Protein 3M1U (pdb70)

Solvent-accessible surface area: 32925 Å² total

B-factor: mean 20.8, std 9.84, range [3.69, 94.9]

Sequence (815 aa):
SRPATPPVTPPSREGHVADLDRFPQDLRVYAKAGADRQLLPFTEEQAAQDARWNRRRFFAPWRTTRISVPVKDVAAPFGTDGRPRGYAENLLPWDVTRWGALASGAALDLYPSQAWKGIVVSSSNSALREEVPTLRPFTAPTRAGQGYPFDFQRRTAVWGTPVFVGHATADRAWLYVETAFAAGWPAADVARVDDAFTRYESGSLAAILRRDDTSLNGADGTHLATAHIGTVVLPLSGRTVLVPVRAPEGHAVVVPVLLTSGEAAQKPVPLTPGNAELGNRRGQPYGWGGLYEDRDCSSTLRDLFTPFGLWLPRNSSASQAKAGRYVDIAKLDADDKEARIVAEGVPFTLLWLRRGHITLYLGLHEEGQQAAFHNWGIRTHRGGVVEGRYVLLGRAVVTSTRPGLDVPGNDNADGLLGRQGSILPGPSREGHVADLDRRFPQDLRVYAKAGADRQLLPFTTEEQAAQDARRWNRRFFAPWRTRISVPVKDVAAPFGTDGRPRGYAENLLPWDVTRWGALASSGAALDDLYPSQAWKGIVVSSNSALREEVPTLRPFTAPTRRAGQGYPFDFQRTAVWGTPVFVGHATADRAWLYVETAFAAGWPAADVARRRVDDAFTRRYESGSLAAILRDDTSLNGADGTHLATAHIGTVVLPLSGASQVGRTVLVPVRAPEGHAVVVPVLLTSGEAAQKPVPLTPGNAELGNRGQPYGWGGLYEDRDCSSTLRDLFTPFGLWLPRNNSASQAKAAGGRYVDIAKLDADDKEARRIVAEGVPFTLLWLRRGHITLYLGLHEGQAAFHNWGIRTHRGGVEGRYVLLGRAVVTSTRPGLDVPGNDNADGLLGRQGSSILPG

Foldseek 3Di:
DDDDDAFDDAPPDALDFVQQVQDDQFLVVLLCQPFPDFPDPPVVLVVLQVVLLCLQCVQVVWADPDDLVQLPPLCDDVNAFAAAWPVRHTDDRVVSVVQVVQQPSVCWQVDWFKWFFQEKAFFFSTADPIWFRHCVAAPTRPPAISTQAIDGSGIWTWRHAGNVRQKTWIDGSFDTHMGLQRIATEDPVVCVFSPAFKKFFQAFQQWFAAPVRHTRYGGHQLDIFHWPCGWGWRWHADPVRHTDTGIGNDRPNTIDTAADRDRSNSSSRLSSLFFAHHNCVVVTHAFQRSVQSSCNNSSRHAHRDQVRNCVQAAKDKPQPPALVVLFVVCQVPPDAQDWDDFVPHIAHFHHDDPRFTKWGAFFWWFDDPHGIYGSGSRGIGMGGCAICSNRHRRPDNRHNSNGIIHHDHD/DPDALDFVQCVQDPQFLVVLLCQPQPDFPDDPVVLVVLLVVLLCLQCVQVVWADDDDLCQLCPVCDDVSAFAAAWPVNHTDDRVVSVVQNQQQPSVCWQVDWFKWFFQEKDFFFSTADPIWFRHCVAAPTRPPDISTQAIDGSGIWTWGHAGPVRQKTWIDTSFDTHMGLQRIATEDPVVVVFPPAFKKFFQAFQAWFAAPVRHTRYGGHQLDMFHWDDDDPFKTWGWRWHADPVRHTDTGIGIDTPNTIDTAADRDRSNSSSRLSSLFFAHHNCPVVTHAFQRSVQSVCVNSSRHAHRDQVRNQVAADKDKDQPDDLVVLFVCCQVPPNAVDWDDFVPHIAGWHHDDPRFTKWGAFFFWFADPRGTYGRTSRGIGMGGCASCCPPHRRPDPSHNSNGIMHHDDD

Organism: Nitratidesulfovibrio vulgaris (strain ATCC 29579 / DSM 644 / CCUG 34227 / NCIMB 8303 / VKM B-1760 / Hildenborough) (NCBI:txid882)

Secondary structure (DSSP, 8-state):
--PPPPP-SPPSSTT--THHHHS-S-HHHH----TT--SS-HHHHHHHHHHHHHHHTGGG-----S-HHHHHGGG-GGG---SB-TTSSBPPHHHHHHHHHHT-GGG-S---EEEEE-S-EEEESSS-S-----TTSTTTSTT---EEEEE---EEEEEEE-TTSS-EEEE-SS-EE--GGGEEE--S---TTTSS-EEEE-STTEEEE-TTS-EEEEE-TT-EEEB--EEEEEEEE-TTSBEEEEEEEE-TTTEEESPPP--S---HHHH--PBB-GGGGGG-B-HHHHHHHHHGGGT----SSHHHHHTTSB----TTS-HHHHHHHHHHH-----EEEETTEEEE---EETTEE--B--EEEEEETTEEEEEE--B-B---SSTTTTSTT---SSHHHH----BS--/--STT--THHHHS-S-HHHH----TT--SS-HHHHHHHHHHHHHHHHGGG-----S-HHHHHGGG-GGG---SB-TTSSBPPHHHHHHHHHHT-GGG-S---EEEEE-S-EEEESSS-S-----TTSTTSSTT---EEEEE---EEEEEEE-TTSS-EEEE-SS-EE--GGGEEE--S---TTTSS-EEEE-STTEEEE-TTS-EEEEE-TT-EEEEEEE-SSEEEEEEEEE-TTSBEEEEEEEEETTTEEESSPP--S---HHHH--PBB-GGGGGG-B-HHHHHHHHHGGGT----SSHHHHTTSSB----TTS-HHHHHHHHHHH-----EEEETTEEEE---EETTEE--B--EEEEEETTEEEEEE--B-B---S-TTTTSTTBS-TTHHHH----BS--

Radius of gyration: 28.18 Å; Cα contacts (8 Å, |Δi|>4): 1963; chains: 2; bounding box: 66×57×84 Å

Structure (mmCIF, N/CA/C/O backbone):
data_3M1U
#
_entry.id   3M1U
#
_cell.length_a   59.337
_cell.length_b   54.465
_cell.length_c   122.982
_cell.angle_alpha   90.000
_cell.angle_beta   94.060
_cell.angle_gamma   90.000
#
_symmetry.space_group_name_H-M   'P 1 21 1'
#
loop_
_entity.id
_entity.type
_entity.pdbx_description
1 polymer 'Putative gamma-D-glutamyl-L-diamino acid endopeptidase'
2 non-polymer GLYCEROL
3 non-polymer 'ACETATE ION'
4 non-polymer '2-(N-MORPHOLINO)-ETHANESULFONIC ACID'
5 non-polymer 'CHLORIDE ION'
6 water water
#
loop_
_atom_site.group_PDB
_atom_site.id
_atom_site.type_symbol
_atom_site.label_atom_id
_atom_site.label_alt_id
_atom_site.label_comp_id
_atom_site.label_asym_id
_atom_site.label_entity_id
_atom_site.label_seq_id
_atom_site.pdbx_PDB_ins_code
_atom_site.Cartn_x
_atom_site.Cartn_y
_atom_site.Cartn_z
_atom_site.occupancy
_atom_site.B_iso_or_equiv
_atom_site.auth_seq_id
_atom_site.auth_comp_id
_atom_site.auth_asym_id
_atom_site.auth_atom_id
_atom_site.pdbx_PDB_model_num
ATOM 1 N N . SER A 1 2 ? 12.955 15.948 74.773 1.00 64.33 32 SER A N 1
ATOM 2 C CA . SER A 1 2 ? 13.997 16.930 74.351 1.00 65.42 32 SER A CA 1
ATOM 3 C C . SER A 1 2 ? 14.090 16.961 72.816 1.00 65.56 32 SER A C 1
ATOM 4 O O . SER A 1 2 ? 15.072 16.492 72.236 1.00 66.37 32 SER A O 1
ATOM 6 N N . ARG A 1 3 ? 13.063 17.546 72.190 1.00 65.13 33 ARG A N 1
ATOM 7 C CA . ARG A 1 3 ? 12.780 17.453 70.734 1.00 65.06 33 ARG A CA 1
ATOM 8 C C . ARG A 1 3 ? 13.978 17.578 69.752 1.00 63.76 33 ARG A C 1
ATOM 9 O O . ARG A 1 3 ? 14.652 18.614 69.723 1.00 62.99 33 ARG A O 1
ATOM 17 N N . PRO A 1 4 ? 14.224 16.530 68.924 1.00 62.52 34 PRO A N 1
ATOM 18 C CA . PRO A 1 4 ? 15.248 16.654 67.868 1.00 61.09 34 PRO A CA 1
ATOM 19 C C . PRO A 1 4 ? 14.798 17.552 66.692 1.00 59.12 34 PRO A C 1
ATOM 20 O O . PRO A 1 4 ? 13.587 17.772 66.490 1.00 58.16 34 PRO A O 1
ATOM 24 N N . ALA A 1 5 ? 15.779 18.058 65.940 1.00 57.32 35 ALA A N 1
ATOM 25 C CA . ALA A 1 5 ? 15.553 18.999 64.827 1.00 55.19 35 ALA A CA 1
ATOM 26 C C . ALA A 1 5 ? 14.701 18.394 63.694 1.00 52.60 35 ALA A C 1
ATOM 27 O O . ALA A 1 5 ? 15.006 17.295 63.215 1.00 50.10 35 ALA A O 1
ATOM 29 N N . THR A 1 6 ? 13.655 19.116 63.268 1.00 49.70 36 THR A N 1
ATOM 30 C CA . THR A 1 6 ? 12.870 18.735 62.078 1.00 48.89 36 THR A CA 1
ATOM 31 C C . THR A 1 6 ? 13.815 18.496 60.894 1.00 45.59 36 THR A C 1
ATOM 32 O O . THR A 1 6 ? 14.644 19.353 60.579 1.00 45.15 36 THR A O 1
ATOM 36 N N . PRO A 1 7 ? 13.713 17.319 60.246 1.00 42.25 37 PRO A N 1
ATOM 37 C CA . PRO A 1 7 ? 14.681 17.068 59.155 1.00 39.08 37 PRO A CA 1
ATOM 38 C C . PRO A 1 7 ? 14.417 18.022 57.970 1.00 38.31 37 PRO A C 1
ATOM 39 O O . PRO A 1 7 ? 13.249 18.308 57.665 1.00 37.82 37 PRO A O 1
ATOM 43 N N . PRO A 1 8 ? 15.481 18.549 57.332 1.00 37.74 38 PRO A N 1
ATOM 44 C CA . PRO A 1 8 ? 15.260 19.465 56.196 1.00 35.69 38 PRO A CA 1
ATOM 45 C C . PRO A 1 8 ? 14.713 18.721 54.976 1.00 33.25 38 PRO A C 1
ATOM 46 O O . PRO A 1 8 ? 15.195 17.631 54.666 1.00 30.80 38 PRO A O 1
ATOM 50 N N . VAL A 1 9 ? 13.706 19.290 54.312 1.00 31.02 39 VAL A N 1
ATOM 51 C CA . VAL A 1 9 ? 13.101 18.640 53.134 1.00 32.51 39 VAL A CA 1
ATOM 52 C C . VAL A 1 9 ? 13.210 19.507 51.858 1.00 35.77 39 VAL A C 1
ATOM 53 O O . VAL A 1 9 ? 13.139 18.968 50.735 1.00 35.29 39 VAL A O 1
ATOM 57 N N . THR A 1 10 ? 13.363 20.833 52.023 1.00 36.71 40 THR A N 1
ATOM 58 C CA . THR A 1 10 ? 13.581 21.734 50.872 1.00 38.71 40 THR A CA 1
ATOM 59 C C . THR A 1 10 ? 15.071 21.868 50.545 1.00 37.35 40 THR A C 1
ATOM 60 O O . THR A 1 10 ? 15.867 22.237 51.430 1.00 35.10 40 THR A O 1
ATOM 64 N N . PRO A 1 11 ? 15.454 21.602 49.271 1.00 36.77 41 PRO A N 1
ATOM 65 C CA . PRO A 1 11 ? 16.871 21.787 48.917 1.00 35.58 41 PRO A CA 1
ATOM 66 C C . PRO A 1 11 ? 17.275 23.259 49.015 1.00 34.60 41 PRO A C 1
ATOM 67 O O . PRO A 1 11 ? 16.416 24.142 48.891 1.00 33.68 41 PRO A O 1
ATOM 71 N N . PRO A 1 12 ? 18.563 23.534 49.292 1.00 32.91 42 PRO A N 1
ATOM 72 C CA . PRO A 1 12 ? 18.975 24.928 49.193 1.00 30.15 42 PRO A CA 1
ATOM 73 C C . PRO A 1 12 ? 18.612 25.480 47.802 1.00 31.06 42 PRO A C 1
ATOM 74 O O . PRO A 1 12 ? 18.484 24.717 46.806 1.00 28.69 42 PRO A O 1
ATOM 78 N N . SER A 1 13 ? 18.474 26.799 47.742 1.00 30.55 43 SER A N 1
ATOM 79 C CA . SER A 1 13 ? 17.945 27.492 46.563 1.00 32.96 43 SER A CA 1
ATOM 80 C C . SER A 1 13 ? 18.753 27.223 45.309 1.00 32.54 43 SER A C 1
ATOM 81 O O . SER A 1 13 ? 18.243 27.342 44.210 1.00 32.38 43 SER A O 1
ATOM 84 N N . ARG A 1 14 ? 20.034 26.909 45.445 1.00 31.48 44 ARG A N 1
ATOM 85 C CA . ARG A 1 14 ? 20.792 26.602 44.249 1.00 31.99 44 ARG A CA 1
ATOM 86 C C . ARG A 1 14 ? 21.808 25.503 44.456 1.00 27.84 44 ARG A C 1
ATOM 87 O O . ARG A 1 14 ? 22.320 25.333 45.563 1.00 20.34 44 ARG A O 1
ATOM 95 N N . GLU A 1 15 ? 22.106 24.802 43.363 1.00 23.64 45 GLU A N 1
ATOM 96 C CA . GLU A 1 15 ? 23.041 23.700 43.362 1.00 23.00 45 GLU A CA 1
ATOM 97 C C . GLU A 1 15 ? 24.368 24.149 43.942 1.00 20.12 45 GLU A C 1
ATOM 98 O O . GLU A 1 15 ? 24.879 25.216 43.607 1.00 17.40 45 GLU A O 1
ATOM 104 N N . GLY A 1 16 ? 24.960 23.305 44.778 1.00 18.12 46 GLY A N 1
ATOM 105 C CA . GLY A 1 16 ? 26.249 23.602 45.330 1.00 15.67 46 GLY A CA 1
ATOM 106 C C . GLY A 1 16 ? 26.258 24.565 46.508 1.00 16.36 46 GLY A C 1
ATOM 107 O O . GLY A 1 16 ? 27.319 24.827 47.098 1.00 18.25 46 GLY A O 1
ATOM 108 N N . HIS A 1 17 ? 25.082 25.047 46.904 1.00 15.83 47 HIS A N 1
ATOM 109 C CA . HIS A 1 17 ? 24.963 25.984 48.008 1.00 15.35 47 HIS A CA 1
ATOM 110 C C . HIS A 1 17 ? 24.461 25.329 49.288 1.00 14.47 47 HIS A C 1
ATOM 111 O O . HIS A 1 17 ? 23.615 24.437 49.233 1.00 16.24 47 HIS A O 1
ATOM 118 N N . VAL A 1 18 ? 24.971 25.787 50.434 1.00 14.07 48 VAL A N 1
ATOM 119 C CA . VAL A 1 18 ? 24.447 25.430 51.754 1.00 14.39 48 VAL A CA 1
ATOM 120 C C . VAL A 1 18 ? 24.408 26.700 52.596 1.00 13.83 48 VAL A C 1
ATOM 121 O O . VAL A 1 18 ? 25.115 27.655 52.298 1.00 15.29 48 VAL A O 1
ATOM 125 N N . ALA A 1 19 ? 23.573 26.700 53.635 1.00 13.62 49 ALA A N 1
ATOM 126 C CA . ALA A 1 19 ? 23.361 27.883 54.472 1.00 14.45 49 ALA A CA 1
ATOM 127 C C . ALA A 1 19 ? 24.646 28.420 55.100 1.00 14.70 49 ALA A C 1
ATOM 128 O O . ALA A 1 19 ? 24.805 29.632 55.237 1.00 13.80 49 ALA A O 1
ATOM 130 N N . ASP A 1 20 ? 25.575 27.526 55.468 1.00 16.22 50 ASP A N 1
ATOM 131 C CA . ASP A 1 20 ? 26.853 27.964 56.047 1.00 14.93 50 ASP A CA 1
ATOM 132 C C . ASP A 1 20 ? 27.593 28.956 55.128 1.00 15.92 50 ASP A C 1
ATOM 133 O O . ASP A 1 20 ? 28.348 29.790 55.606 1.00 14.64 50 ASP A O 1
ATOM 138 N N . LEU A 1 21 ? 27.390 28.856 53.812 1.00 15.03 51 LEU A N 1
ATOM 139 C CA . LEU A 1 21 ? 28.104 29.716 52.877 1.00 14.51 51 LEU A CA 1
ATOM 140 C C . LEU A 1 21 ? 27.602 31.167 52.934 1.00 17.28 51 LEU A C 1
ATOM 141 O O . LEU A 1 21 ? 28.294 32.062 52.482 1.00 20.18 51 LEU A O 1
ATOM 146 N N . ASP A 1 22 ? 26.405 31.360 53.496 1.00 17.96 52 ASP A N 1
ATOM 147 C CA . ASP A 1 22 ? 25.872 32.684 53.790 1.00 20.02 52 ASP A CA 1
ATOM 148 C C . ASP A 1 22 ? 26.217 33.094 55.206 1.00 19.93 52 ASP A C 1
ATOM 149 O O . ASP A 1 22 ? 26.410 34.275 55.430 1.00 19.72 52 ASP A O 1
ATOM 154 N N . ARG A 1 23 ? 26.241 32.151 56.155 1.00 19.07 53 ARG A N 1
ATOM 155 C CA . ARG A 1 23 ? 26.538 32.498 57.568 1.00 18.55 53 ARG A CA 1
ATOM 156 C C . ARG A 1 23 ? 27.999 32.897 57.758 1.00 16.91 53 ARG A C 1
ATOM 157 O O . ARG A 1 23 ? 28.316 33.746 58.583 1.00 19.94 53 ARG A O 1
ATOM 165 N N . PHE A 1 24 ? 28.897 32.245 57.015 1.00 14.57 54 PHE A N 1
ATOM 166 C CA . PHE A 1 24 ? 30.324 32.486 57.096 1.00 14.26 54 PHE A CA 1
ATOM 167 C C . PHE A 1 24 ? 30.830 33.194 55.847 1.00 14.84 54 PHE A C 1
ATOM 168 O O . PHE A 1 24 ? 30.686 32.672 54.736 1.00 15.91 54 PHE A O 1
ATOM 176 N N . PRO A 1 25 ? 31.461 34.361 56.019 1.00 13.72 55 PRO A N 1
ATOM 177 C CA . PRO A 1 25 ? 32.062 35.011 54.860 1.00 14.41 55 PRO A CA 1
ATOM 178 C C . PRO A 1 25 ? 33.096 34.120 54.163 1.00 14.68 55 PRO A C 1
ATOM 179 O O . PRO A 1 25 ? 33.938 33.497 54.824 1.00 16.04 55 PRO A O 1
ATOM 183 N N . GLN A 1 26 ? 33.003 34.060 52.840 1.00 14.40 56 GLN A N 1
ATOM 184 C CA . GLN A 1 26 ? 33.934 33.281 52.034 1.00 13.72 56 GLN A CA 1
ATOM 185 C C . GLN A 1 26 ? 35.157 34.173 51.731 1.00 15.13 56 GLN A C 1
ATOM 186 O O . GLN A 1 26 ? 35.482 34.490 50.582 1.00 17.84 56 GLN A O 1
ATOM 192 N N . ASP A 1 27 ? 35.818 34.595 52.799 1.00 15.41 57 ASP A N 1
ATOM 193 C CA . ASP A 1 27 ? 36.829 35.646 52.744 1.00 15.45 57 ASP A CA 1
ATOM 194 C C . ASP A 1 27 ? 37.644 35.507 54.022 1.00 14.00 57 ASP A C 1
ATOM 195 O O . ASP A 1 27 ? 37.186 35.858 55.121 1.00 12.77 57 ASP A O 1
ATOM 200 N N . LEU A 1 28 ? 38.840 34.973 53.872 1.00 13.48 58 LEU A N 1
ATOM 201 C CA . LEU A 1 28 ? 39.674 34.688 55.026 1.00 14.04 58 LEU A CA 1
ATOM 202 C C . LEU A 1 28 ? 40.133 35.932 55.810 1.00 14.12 58 LEU A C 1
ATOM 203 O O . LEU A 1 28 ? 40.566 35.802 56.961 1.00 14.09 58 LEU A O 1
ATOM 208 N N . ARG A 1 29 ? 40.064 37.115 55.194 1.00 15.24 59 ARG A N 1
ATOM 209 C CA . ARG A 1 29 ? 40.477 38.343 55.889 1.00 14.25 59 ARG A CA 1
ATOM 210 C C . ARG A 1 29 ? 39.609 38.625 57.112 1.00 12.67 59 ARG A C 1
ATOM 211 O O . ARG A 1 29 ? 40.070 39.220 58.073 1.00 14.57 59 ARG A O 1
ATOM 219 N N . VAL A 1 30 ? 38.351 38.229 57.048 1.00 14.84 60 VAL A N 1
ATOM 220 C CA . VAL A 1 30 ? 37.449 38.422 58.155 1.00 12.43 60 VAL A CA 1
ATOM 221 C C . VAL A 1 30 ? 37.992 37.726 59.422 1.00 13.94 60 VAL A C 1
ATOM 222 O O . VAL A 1 30 ? 38.056 38.331 60.498 1.00 15.88 60 VAL A O 1
ATOM 226 N N . TYR A 1 31 ? 38.420 36.475 59.266 1.00 14.04 61 TYR A N 1
ATOM 227 C CA . TYR A 1 31 ? 38.927 35.690 60.393 1.00 14.20 61 TYR A CA 1
ATOM 228 C C . TYR A 1 31 ? 40.320 36.121 60.751 1.00 13.33 61 TYR A C 1
ATOM 229 O O . TYR A 1 31 ? 40.680 36.161 61.943 1.00 14.05 61 TYR A O 1
ATOM 238 N N . ALA A 1 32 ? 41.093 36.528 59.742 1.00 14.23 62 ALA A N 1
ATOM 239 C CA . ALA A 1 32 ? 42.435 37.037 60.025 1.00 13.01 62 ALA A CA 1
ATOM 240 C C . ALA A 1 32 ? 42.409 38.297 60.888 1.00 12.34 62 ALA A C 1
ATOM 241 O O . ALA A 1 32 ? 43.234 38.449 61.783 1.00 13.06 62 ALA A O 1
ATOM 251 N N . LYS A 1 34 ? 40.147 39.229 63.042 1.00 16.43 64 LYS A N 1
ATOM 252 C CA . LYS A 1 34 ? 39.909 38.878 64.413 1.00 16.44 64 LYS A CA 1
ATOM 253 C C . LYS A 1 34 ? 41.155 38.259 65.093 1.00 16.36 64 LYS A C 1
ATOM 254 O O . LYS A 1 34 ? 41.468 38.554 66.247 1.00 18.91 64 LYS A O 1
ATOM 260 N N . ALA A 1 35 ? 41.930 37.463 64.357 1.00 13.54 65 ALA A N 1
ATOM 261 C CA . ALA A 1 35 ? 43.066 36.777 64.955 1.00 16.26 65 ALA A CA 1
ATOM 262 C C . ALA A 1 35 ? 44.232 37.724 65.207 1.00 15.55 65 ALA A C 1
ATOM 263 O O . ALA A 1 35 ? 45.125 37.392 66.000 1.00 16.75 65 ALA A O 1
ATOM 265 N N . GLY A 1 36 ? 44.229 38.884 64.548 1.00 16.96 66 GLY A N 1
ATOM 266 C CA . GLY A 1 36 ? 45.414 39.775 64.515 1.00 17.13 66 GLY A CA 1
ATOM 267 C C . GLY A 1 36 ? 46.147 39.589 63.199 1.00 16.57 66 GLY A C 1
ATOM 268 O O . GLY A 1 36 ? 47.014 38.726 63.101 1.00 13.10 66 GLY A O 1
ATOM 269 N N . ALA A 1 37 ? 45.761 40.367 62.185 1.00 11.83 67 ALA A N 1
ATOM 270 C CA . ALA A 1 37 ? 46.152 40.081 60.829 1.00 15.80 67 ALA A CA 1
ATOM 271 C C . ALA A 1 37 ? 47.651 40.096 60.641 1.00 19.01 67 ALA A C 1
ATOM 272 O O . ALA A 1 37 ? 48.200 39.318 59.856 1.00 15.91 67 ALA A O 1
ATOM 274 N N . ASP A 1 38 ? 48.335 40.988 61.352 1.00 18.38 68 ASP A N 1
ATOM 275 C CA . ASP A 1 38 ? 49.768 41.110 61.164 1.00 19.15 68 ASP A CA 1
ATOM 276 C C . ASP A 1 38 ? 50.552 40.516 62.312 1.00 19.96 68 ASP A C 1
ATOM 277 O O . ASP A 1 38 ? 51.757 40.709 62.408 1.00 21.57 68 ASP A O 1
ATOM 282 N N . ARG A 1 39 ? 49.898 39.732 63.159 1.00 16.98 69 ARG A N 1
ATOM 283 C CA . ARG A 1 39 ? 50.576 39.093 64.283 1.00 17.02 69 ARG A CA 1
ATOM 284 C C . ARG A 1 39 ? 51.346 37.843 63.822 1.00 20.37 69 ARG A C 1
ATOM 285 O O . ARG A 1 39 ? 50.783 36.992 63.168 1.00 18.23 69 ARG A O 1
ATOM 293 N N . GLN A 1 40 ? 52.641 37.755 64.136 1.00 17.41 70 GLN A N 1
ATOM 294 C CA . GLN A 1 40 ? 53.464 36.626 63.738 1.00 19.45 70 GLN A CA 1
ATOM 295 C C . GLN A 1 40 ? 53.103 35.387 64.557 1.00 19.79 70 GLN A C 1
ATOM 296 O O . GLN A 1 40 ? 53.142 35.415 65.759 1.00 17.19 70 GLN A O 1
ATOM 302 N N . LEU A 1 41 ? 52.704 34.317 63.880 1.00 14.38 71 LEU A N 1
ATOM 303 C CA . LEU A 1 41 ? 52.184 33.120 64.541 1.00 16.87 71 LEU A CA 1
ATOM 304 C C . LEU A 1 41 ? 53.237 32.196 65.165 1.00 18.00 71 LEU A C 1
ATOM 305 O O . LEU A 1 41 ? 52.897 31.373 65.990 1.00 18.48 71 LEU A O 1
ATOM 310 N N . LEU A 1 42 ? 54.491 32.309 64.753 1.00 18.52 72 LEU A N 1
ATOM 311 C CA . LEU A 1 42 ? 55.599 31.540 65.329 1.00 17.75 72 LEU A CA 1
ATOM 312 C C . LEU A 1 42 ? 56.752 32.504 65.610 1.00 18.01 72 LEU A C 1
ATOM 313 O O . LEU A 1 42 ? 56.938 33.461 64.873 1.00 16.38 72 LEU A O 1
ATOM 318 N N . PRO A 1 43 ? 57.539 32.234 66.651 1.00 18.43 73 PRO A N 1
ATOM 319 C CA . PRO A 1 43 ? 58.818 32.935 66.722 1.00 21.64 73 PRO A CA 1
ATOM 320 C C . PRO A 1 43 ? 59.621 32.720 65.437 1.00 23.10 73 PRO A C 1
ATOM 321 O O . PRO A 1 43 ? 59.563 31.642 64.808 1.00 21.29 73 PRO A O 1
ATOM 325 N N . PHE A 1 44 ? 60.390 33.740 65.074 1.00 23.32 74 PHE A N 1
ATOM 326 C CA . PHE A 1 44 ? 61.200 33.706 63.887 1.00 23.19 74 PHE A CA 1
ATOM 327 C C . PHE A 1 44 ? 62.102 32.496 63.724 1.00 22.74 74 PHE A C 1
ATOM 328 O O . PHE A 1 44 ? 62.154 31.920 62.633 1.00 20.11 74 PHE A O 1
ATOM 336 N N . THR A 1 45 ? 62.881 32.179 64.759 1.00 19.43 75 THR A N 1
ATOM 337 C CA . THR A 1 45 ? 63.805 31.074 64.702 1.00 21.54 75 THR A CA 1
ATOM 338 C C . THR A 1 45 ? 63.088 29.761 64.495 1.00 20.49 75 THR A C 1
ATOM 339 O O . THR A 1 45 ? 63.649 28.871 63.861 1.00 21.35 75 THR A O 1
ATOM 343 N N . GLU A 1 46 ? 61.880 29.610 65.046 1.00 16.86 76 GLU A N 1
ATOM 344 C CA A GLU A 1 46 ? 61.131 28.391 64.853 0.50 17.51 76 GLU A CA 1
ATOM 345 C CA B GLU A 1 46 ? 61.116 28.388 64.836 0.50 17.88 76 GLU A CA 1
ATOM 346 C C . GLU A 1 46 ? 60.656 28.336 63.391 1.00 16.87 76 GLU A C 1
ATOM 347 O O . GLU A 1 46 ? 60.756 27.289 62.743 1.00 18.36 76 GLU A O 1
ATOM 358 N N . GLN A 1 47 ? 60.185 29.456 62.867 1.00 14.48 77 GLN A N 1
ATOM 359 C CA . GLN A 1 47 ? 59.780 29.448 61.451 1.00 15.94 77 GLN A CA 1
ATOM 360 C C . GLN A 1 47 ? 60.979 29.165 60.567 1.00 17.16 77 GLN A C 1
ATOM 361 O O . GLN A 1 47 ? 60.858 28.426 59.590 1.00 13.78 77 GLN A O 1
ATOM 367 N N . ALA A 1 48 ? 62.142 29.712 60.911 1.00 14.61 78 ALA A N 1
ATOM 368 C CA . ALA A 1 48 ? 63.360 29.429 60.112 1.00 16.24 78 ALA A CA 1
ATOM 369 C C . ALA A 1 48 ? 63.712 27.955 60.109 1.00 17.11 78 ALA A C 1
ATOM 370 O O . ALA A 1 48 ? 64.112 27.402 59.079 1.00 16.95 78 ALA A O 1
ATOM 372 N N . ALA A 1 49 ? 63.597 27.320 61.265 1.00 15.09 79 ALA A N 1
ATOM 373 C CA . ALA A 1 49 ? 63.894 25.902 61.396 1.00 18.21 79 ALA A CA 1
ATOM 374 C C . ALA A 1 49 ? 62.914 25.099 60.543 1.00 17.09 79 ALA A C 1
ATOM 375 O O . ALA A 1 49 ? 63.302 24.121 59.878 1.00 15.52 79 ALA A O 1
ATOM 377 N N . GLN A 1 50 ? 61.649 25.517 60.567 1.00 17.23 80 GLN A N 1
ATOM 378 C CA . GLN A 1 50 ? 60.595 24.865 59.757 1.00 16.37 80 GLN A CA 1
ATOM 379 C C . GLN A 1 50 ? 60.950 24.991 58.281 1.00 13.84 80 GLN A C 1
ATOM 380 O O . GLN A 1 50 ? 60.873 24.015 57.517 1.00 14.21 80 GLN A O 1
ATOM 386 N N . ASP A 1 51 ? 61.345 26.189 57.869 1.00 12.10 81 ASP A N 1
ATOM 387 C CA . ASP A 1 51 ? 61.662 26.413 56.471 1.00 12.68 81 ASP A CA 1
ATOM 388 C C . ASP A 1 51 ? 62.886 25.605 56.020 1.00 14.96 81 ASP A C 1
ATOM 389 O O . ASP A 1 51 ? 62.959 25.104 54.882 1.00 14.20 81 ASP A O 1
ATOM 394 N N . ALA A 1 52 ? 63.879 25.491 56.901 1.00 15.42 82 ALA A N 1
ATOM 395 C CA . ALA A 1 52 ? 65.079 24.702 56.568 1.00 11.71 82 ALA A CA 1
ATOM 396 C C . ALA A 1 52 ? 64.695 23.242 56.405 1.00 13.45 82 ALA A C 1
ATOM 397 O O . ALA A 1 52 ? 65.200 22.561 55.520 1.00 13.94 82 ALA A O 1
ATOM 399 N N . ARG A 1 53 ? 63.751 22.777 57.223 1.00 13.43 83 ARG A N 1
ATOM 400 C CA . ARG A 1 53 ? 63.249 21.415 57.107 1.00 14.64 83 ARG A CA 1
ATOM 401 C C . ARG A 1 53 ? 62.465 21.233 55.823 1.00 13.63 83 ARG A C 1
ATOM 402 O O . ARG A 1 53 ? 62.595 20.199 55.164 1.00 12.02 83 ARG A O 1
ATOM 410 N N . TRP A 1 54 ? 61.668 22.240 55.453 1.00 13.29 84 TRP A N 1
ATOM 411 C CA . TRP A 1 54 ? 60.911 22.197 54.185 1.00 12.67 84 TRP A CA 1
ATOM 412 C C . TRP A 1 54 ? 61.875 21.915 53.034 1.00 13.30 84 TRP A C 1
ATOM 413 O O . TRP A 1 54 ? 61.674 21.011 52.216 1.00 13.32 84 TRP A O 1
ATOM 424 N N . ASN A 1 55 ? 62.953 22.686 52.992 1.00 13.97 85 ASN A N 1
ATOM 425 C CA . ASN A 1 55 ? 63.966 22.538 51.945 1.00 13.82 85 ASN A CA 1
ATOM 426 C C . ASN A 1 55 ? 64.716 21.197 51.971 1.00 14.30 85 ASN A C 1
ATOM 427 O O . ASN A 1 55 ? 64.947 20.601 50.940 1.00 18.09 85 ASN A O 1
ATOM 432 N N . ARG A 1 56 ? 65.095 20.755 53.159 1.00 14.78 86 ARG A N 1
ATOM 433 C CA A ARG A 1 56 ? 65.682 19.435 53.383 0.50 16.40 86 ARG A CA 1
ATOM 434 C CA B ARG A 1 56 ? 65.726 19.444 53.283 0.50 14.89 86 ARG A CA 1
ATOM 435 C C . ARG A 1 56 ? 64.796 18.355 52.753 1.00 14.55 86 ARG A C 1
ATOM 436 O O . ARG A 1 56 ? 65.251 17.448 52.067 1.00 13.55 86 ARG A O 1
ATOM 451 N N . ARG A 1 57 ? 63.494 18.429 53.051 1.00 13.82 87 ARG A N 1
ATOM 452 C CA . ARG A 1 57 ? 62.624 17.377 52.578 1.00 14.69 87 ARG A CA 1
ATOM 453 C C . ARG A 1 57 ? 62.479 17.469 51.053 1.00 16.55 87 ARG A C 1
ATOM 454 O O . ARG A 1 57 ? 62.557 16.469 50.348 1.00 16.29 87 ARG A O 1
ATOM 462 N N . PHE A 1 58 ? 62.297 18.691 50.572 1.00 15.52 88 PHE A N 1
ATOM 463 C CA . PHE A 1 58 ? 62.006 18.945 49.157 1.00 15.05 88 PHE A CA 1
ATOM 464 C C . PHE A 1 58 ? 63.107 18.385 48.252 1.00 15.70 88 PHE A C 1
ATOM 465 O O . PHE A 1 58 ? 62.811 17.785 47.225 1.00 13.25 88 PHE A O 1
ATOM 473 N N . PHE A 1 59 ? 64.355 18.581 48.660 1.00 15.40 89 PHE A N 1
ATOM 474 C CA . PHE A 1 59 ? 65.503 18.162 47.872 1.00 16.28 89 PHE A CA 1
ATOM 475 C C . PHE A 1 59 ? 66.004 16.764 48.221 1.00 15.80 89 PHE A C 1
ATOM 476 O O . PHE A 1 59 ? 66.971 16.314 47.633 1.00 16.77 89 PHE A O 1
ATOM 484 N N . ALA A 1 60 ? 65.334 16.068 49.131 1.00 14.70 90 ALA A N 1
ATOM 485 C CA . ALA A 1 60 ? 65.764 14.709 49.530 1.00 15.94 90 ALA A CA 1
ATOM 486 C C . ALA A 1 60 ? 65.973 13.723 48.349 1.00 16.17 90 ALA A C 1
ATOM 487 O O . ALA A 1 60 ? 66.941 12.944 48.354 1.00 15.66 90 ALA A O 1
ATOM 489 N N . PRO A 1 61 ? 65.087 13.749 47.324 1.00 15.85 91 PRO A N 1
ATOM 490 C CA . PRO A 1 61 ? 65.325 12.808 46.194 1.00 12.86 91 PRO A CA 1
ATOM 491 C C . PRO A 1 61 ? 66.691 12.986 45.521 1.00 13.97 91 PRO A C 1
ATOM 492 O O . PRO A 1 61 ? 67.225 12.011 45.012 1.00 16.12 91 PRO A O 1
ATOM 496 N N . TRP A 1 62 ? 67.256 14.202 45.548 1.00 13.88 92 TRP A N 1
ATOM 497 C CA . TRP A 1 62 ? 68.544 14.465 44.927 1.00 14.61 92 TRP A CA 1
ATOM 498 C C . TRP A 1 62 ? 69.691 13.958 45.779 1.00 15.82 92 TRP A C 1
ATOM 499 O O . TRP A 1 62 ? 70.819 13.947 45.327 1.00 18.20 92 TRP A O 1
ATOM 510 N N . ARG A 1 63 ? 69.393 13.523 46.990 1.00 15.38 93 ARG A N 1
ATOM 511 C CA . ARG A 1 63 ? 70.428 12.922 47.846 1.00 17.24 93 ARG A CA 1
ATOM 512 C C . ARG A 1 63 ? 70.391 11.387 47.813 1.00 18.25 93 ARG A C 1
ATOM 513 O O . ARG A 1 63 ? 71.241 10.758 48.421 1.00 17.46 93 ARG A O 1
ATOM 529 N N . THR A 1 65 ? 70.673 7.539 46.088 1.00 13.92 95 THR A N 1
ATOM 530 C CA A THR A 1 65 ? 71.532 6.887 45.121 0.50 12.78 95 THR A CA 1
ATOM 531 C CA B THR A 1 65 ? 71.555 6.843 45.165 0.50 13.78 95 THR A CA 1
ATOM 532 C C . THR A 1 65 ? 70.760 5.814 44.348 1.00 13.48 95 THR A C 1
ATOM 533 O O . THR A 1 65 ? 71.169 5.400 43.254 1.00 16.34 95 THR A O 1
ATOM 540 N N . ARG A 1 66 ? 69.660 5.376 44.918 1.00 14.08 96 ARG A N 1
ATOM 541 C CA . ARG A 1 66 ? 68.726 4.464 44.251 1.00 15.09 96 ARG A CA 1
ATOM 542 C C . ARG A 1 66 ? 67.318 4.790 44.746 1.00 14.94 96 ARG A C 1
ATOM 543 O O . ARG A 1 66 ? 67.147 5.395 45.807 1.00 14.61 96 ARG A O 1
ATOM 551 N N . ILE A 1 67 ? 66.310 4.409 43.963 1.00 14.51 97 ILE A N 1
ATOM 552 C CA . ILE A 1 67 ? 64.937 4.654 44.366 1.00 14.00 97 ILE A CA 1
ATOM 553 C C . ILE A 1 67 ? 64.626 3.842 45.610 1.00 15.39 97 ILE A C 1
ATOM 554 O O . ILE A 1 67 ? 65.113 2.730 45.761 1.00 15.43 97 ILE A O 1
ATOM 559 N N . SER A 1 68 ? 63.820 4.399 46.507 1.00 14.55 98 SER A N 1
ATOM 560 C CA . SER A 1 68 ? 63.568 3.733 47.787 1.00 18.21 98 SER A CA 1
ATOM 561 C C . SER A 1 68 ? 62.371 2.780 47.728 1.00 15.93 98 SER A C 1
ATOM 562 O O . SER A 1 68 ? 62.244 1.947 48.570 1.00 14.23 98 SER A O 1
ATOM 565 N N . VAL A 1 69 ? 61.533 2.878 46.694 1.00 14.57 99 VAL A N 1
ATOM 566 C CA . VAL A 1 69 ? 60.294 2.091 46.598 1.00 15.26 99 VAL A CA 1
ATOM 567 C C . VAL A 1 69 ? 60.638 0.670 46.156 1.00 14.41 99 VAL A C 1
ATOM 568 O O . VAL A 1 69 ? 61.320 0.463 45.129 1.00 15.31 99 VAL A O 1
ATOM 572 N N . PRO A 1 70 ? 60.216 -0.313 46.949 1.00 14.87 100 PRO A N 1
ATOM 573 C CA . PRO A 1 70 ? 60.448 -1.704 46.595 1.00 14.78 100 PRO A CA 1
ATOM 574 C C . PRO A 1 70 ? 59.507 -2.135 45.461 1.00 13.92 100 PRO A C 1
ATOM 575 O O . PRO A 1 70 ? 58.392 -1.604 45.360 1.00 14.35 100 PRO A O 1
ATOM 579 N N . VAL A 1 71 ? 59.952 -3.095 44.657 1.00 13.78 101 VAL A N 1
ATOM 580 C CA . VAL A 1 71 ? 59.198 -3.537 43.475 1.00 14.39 101 VAL A CA 1
ATOM 581 C C . VAL A 1 71 ? 57.763 -3.993 43.807 1.00 17.08 101 VAL A C 1
ATOM 582 O O . VAL A 1 71 ? 56.823 -3.758 43.029 1.00 14.89 101 VAL A O 1
ATOM 586 N N . LYS A 1 72 ? 57.570 -4.603 44.970 1.00 14.44 102 LYS A N 1
ATOM 587 C CA . LYS A 1 72 ? 56.222 -5.070 45.322 1.00 18.94 102 LYS A CA 1
ATOM 588 C C . LYS A 1 72 ? 55.205 -3.916 45.339 1.00 18.74 102 LYS A C 1
ATOM 589 O O . LYS A 1 72 ? 54.042 -4.100 44.959 1.00 18.42 102 LYS A O 1
ATOM 595 N N . ASP A 1 73 ? 55.624 -2.741 45.803 1.00 16.43 103 ASP A N 1
ATOM 596 C CA . ASP A 1 73 ? 54.754 -1.567 45.807 1.00 17.22 103 ASP A CA 1
ATOM 597 C C . ASP A 1 73 ? 54.464 -0.991 44.412 1.00 16.35 103 ASP A C 1
ATOM 598 O O . ASP A 1 73 ? 53.440 -0.337 44.186 1.00 15.84 103 ASP A O 1
ATOM 603 N N . VAL A 1 74 ? 55.392 -1.211 43.489 1.00 13.31 104 VAL A N 1
ATOM 604 C CA . VAL A 1 74 ? 55.221 -0.798 42.107 1.00 13.18 104 VAL A CA 1
ATOM 605 C C . VAL A 1 74 ? 54.276 -1.773 41.421 1.00 14.91 104 VAL A C 1
ATOM 606 O O . VAL A 1 74 ? 53.418 -1.361 40.651 1.00 15.49 104 VAL A O 1
ATOM 610 N N . ALA A 1 75 ? 54.461 -3.073 41.682 1.00 14.81 105 ALA A N 1
ATOM 611 C CA . ALA A 1 75 ? 53.621 -4.130 41.088 1.00 15.96 105 ALA A CA 1
ATOM 612 C C . ALA A 1 75 ? 52.151 -4.134 41.554 1.00 15.92 105 ALA A C 1
ATOM 613 O O . ALA A 1 75 ? 51.272 -4.462 40.752 1.00 16.93 105 ALA A O 1
ATOM 615 N N . ALA A 1 76 ? 51.876 -3.761 42.799 1.00 14.79 106 ALA A N 1
ATOM 616 C CA . ALA A 1 76 ? 50.561 -4.003 43.396 1.00 18.11 106 ALA A CA 1
ATOM 617 C C . ALA A 1 76 ? 49.418 -3.359 42.617 1.00 17.96 106 ALA A C 1
ATOM 618 O O . ALA A 1 76 ? 48.404 -4.019 42.359 1.00 18.91 106 ALA A O 1
ATOM 620 N N . PRO A 1 77 ? 49.586 -2.098 42.174 1.00 16.16 107 PRO A N 1
ATOM 621 C CA . PRO A 1 77 ? 48.491 -1.428 41.464 1.00 15.66 107 PRO A CA 1
ATOM 622 C C . PRO A 1 77 ? 48.131 -2.037 40.091 1.00 17.30 107 PRO A C 1
ATOM 623 O O . PRO A 1 77 ? 47.104 -1.658 39.512 1.00 17.21 107 PRO A O 1
ATOM 627 N N . PHE A 1 78 ? 48.951 -2.945 39.571 1.00 15.11 108 PHE A N 1
ATOM 628 C CA . PHE A 1 78 ? 48.660 -3.599 38.294 1.00 18.04 108 PHE A CA 1
ATOM 629 C C . PHE A 1 78 ? 47.618 -4.719 38.460 1.00 21.58 108 PHE A C 1
ATOM 630 O O . PHE A 1 78 ? 47.262 -5.370 37.491 1.00 22.81 108 PHE A O 1
ATOM 638 N N . GLY A 1 79 ? 47.129 -4.914 39.674 1.00 24.07 109 GLY A N 1
ATOM 639 C CA . GLY A 1 79 ? 45.911 -5.695 39.890 1.00 27.89 109 GLY A CA 1
ATOM 640 C C . GLY A 1 79 ? 46.193 -7.010 40.578 1.00 29.45 109 GLY A C 1
ATOM 641 O O . GLY A 1 79 ? 47.314 -7.556 40.486 1.00 25.24 109 GLY A O 1
ATOM 642 N N . THR A 1 80 ? 45.174 -7.515 41.278 1.00 33.17 110 THR A N 1
ATOM 643 C CA . THR A 1 80 ? 45.274 -8.806 41.966 1.00 36.32 110 THR A CA 1
ATOM 644 C C . THR A 1 80 ? 45.432 -9.893 40.904 1.00 37.00 110 THR A C 1
ATOM 645 O O . THR A 1 80 ? 44.593 -10.013 39.995 1.00 35.27 110 THR A O 1
ATOM 649 N N . ASP A 1 81 ? 46.514 -10.657 41.018 1.00 36.50 111 ASP A N 1
ATOM 650 C CA . ASP A 1 81 ? 46.905 -11.604 39.970 1.00 39.37 111 ASP A CA 1
ATOM 651 C C . ASP A 1 81 ? 46.959 -10.890 38.620 1.00 36.79 111 ASP A C 1
ATOM 652 O O . ASP A 1 81 ? 46.761 -11.499 37.584 1.00 35.36 111 ASP A O 1
ATOM 657 N N . GLY A 1 82 ? 47.256 -9.593 38.650 1.00 35.96 112 GLY A N 1
ATOM 658 C CA . GLY A 1 82 ? 47.319 -8.764 37.437 1.00 36.01 112 GLY A CA 1
ATOM 659 C C . GLY A 1 82 ? 46.008 -8.495 36.699 1.00 33.57 112 GLY A C 1
ATOM 660 O O . GLY A 1 82 ? 46.032 -8.007 35.557 1.00 29.74 112 GLY A O 1
ATOM 661 N N . ARG A 1 83 ? 44.881 -8.825 37.329 1.00 32.11 113 ARG A N 1
ATOM 662 C CA . ARG A 1 83 ? 43.560 -8.683 36.690 1.00 33.37 113 ARG A CA 1
ATOM 663 C C . ARG A 1 83 ? 43.105 -7.213 36.671 1.00 28.81 113 ARG A C 1
ATOM 664 O O . ARG A 1 83 ? 43.429 -6.478 37.592 1.00 24.80 113 ARG A O 1
ATOM 672 N N . PRO A 1 84 ? 42.347 -6.794 35.626 1.00 29.55 114 PRO A N 1
ATOM 673 C CA . PRO A 1 84 ? 41.907 -5.378 35.546 1.00 26.98 114 PRO A CA 1
ATOM 674 C C . PRO A 1 84 ? 41.148 -4.928 36.761 1.00 26.28 114 PRO A C 1
ATOM 675 O O . PRO A 1 84 ? 40.509 -5.721 37.439 1.00 25.50 114 PRO A O 1
ATOM 679 N N . ARG A 1 85 ? 41.222 -3.635 37.021 1.00 23.95 115 ARG A N 1
ATOM 680 C CA . ARG A 1 85 ? 40.576 -3.002 38.145 1.00 24.09 115 ARG A CA 1
ATOM 681 C C . ARG A 1 85 ? 39.528 -2.021 37.603 1.00 22.97 115 ARG A C 1
ATOM 682 O O . ARG A 1 85 ? 39.836 -1.145 36.793 1.00 19.89 115 ARG A O 1
ATOM 690 N N . GLY A 1 86 ? 38.291 -2.171 38.021 1.00 17.62 116 GLY A N 1
ATOM 691 C CA . GLY A 1 86 ? 37.323 -1.122 37.762 1.00 17.39 116 GLY A CA 1
ATOM 692 C C . GLY A 1 86 ? 37.081 -0.734 36.305 1.00 15.53 116 GLY A C 1
ATOM 693 O O . GLY A 1 86 ? 37.248 -1.537 35.366 1.00 14.65 116 GLY A O 1
ATOM 694 N N . TYR A 1 87 ? 36.629 0.502 36.161 1.00 13.08 117 TYR A N 1
ATOM 695 C CA . TYR A 1 87 ? 36.067 1.028 34.928 1.00 12.24 117 TYR A CA 1
ATOM 696 C C . TYR A 1 87 ? 36.917 2.132 34.301 1.00 11.77 117 TYR A C 1
ATOM 697 O O . TYR A 1 87 ? 37.523 2.930 34.985 1.00 12.79 117 TYR A O 1
ATOM 706 N N . ALA A 1 88 ? 36.889 2.204 32.984 1.00 11.23 118 ALA A N 1
ATOM 707 C CA . ALA A 1 88 ? 37.722 3.150 32.262 1.00 14.24 118 ALA A CA 1
ATOM 708 C C . ALA A 1 88 ? 36.922 4.358 31.750 1.00 13.15 118 ALA A C 1
ATOM 709 O O . ALA A 1 88 ? 35.818 4.630 32.234 1.00 12.16 118 ALA A O 1
ATOM 711 N N . GLU A 1 89 ? 37.497 5.121 30.819 1.00 13.86 119 GLU A N 1
ATOM 712 C CA . GLU A 1 89 ? 36.900 6.402 30.397 1.00 13.51 119 GLU A CA 1
ATOM 713 C C . GLU A 1 89 ? 35.626 6.240 29.563 1.00 13.09 119 GLU A C 1
ATOM 714 O O . GLU A 1 89 ? 34.936 7.229 29.297 1.00 12.71 119 GLU A O 1
ATOM 720 N N . ASN A 1 90 ? 35.324 4.999 29.151 1.00 12.93 120 ASN A N 1
ATOM 721 C CA . ASN A 1 90 ? 34.073 4.681 28.474 1.00 14.40 120 ASN A CA 1
ATOM 722 C C . ASN A 1 90 ? 33.077 4.097 29.432 1.00 15.12 120 ASN A C 1
ATOM 723 O O . ASN A 1 90 ? 32.050 3.563 29.018 1.00 16.51 120 ASN A O 1
ATOM 728 N N . LEU A 1 91 ? 33.369 4.207 30.731 1.00 16.30 121 LEU A N 1
ATOM 729 C CA . LEU A 1 91 ? 32.494 3.718 31.782 1.00 13.96 121 LEU A CA 1
ATOM 730 C C . LEU A 1 91 ? 32.128 2.239 31.671 1.00 14.07 121 LEU A C 1
ATOM 731 O O . LEU A 1 91 ? 31.072 1.811 32.128 1.00 15.22 121 LEU A O 1
ATOM 736 N N . LEU A 1 92 ? 33.038 1.460 31.113 1.00 13.38 122 LEU A N 1
ATOM 737 C CA . LEU A 1 92 ? 32.958 0.019 31.060 1.00 13.08 122 LEU A CA 1
ATOM 738 C C . LEU A 1 92 ? 34.173 -0.561 31.737 1.00 13.37 122 LEU A C 1
ATOM 739 O O . LEU A 1 92 ? 35.205 0.098 31.851 1.00 11.15 122 LEU A O 1
ATOM 744 N N . PRO A 1 93 ? 34.072 -1.812 32.191 1.00 12.94 123 PRO A N 1
ATOM 745 C CA . PRO A 1 93 ? 35.257 -2.443 32.794 1.00 13.36 123 PRO A CA 1
ATOM 746 C C . PRO A 1 93 ? 36.494 -2.306 31.945 1.00 13.43 123 PRO A C 1
ATOM 747 O O . PRO A 1 93 ? 36.414 -2.464 30.721 1.00 12.55 123 PRO A O 1
ATOM 751 N N . TRP A 1 94 ? 37.630 -2.016 32.583 1.00 12.61 124 TRP A N 1
ATOM 752 C CA . TRP A 1 94 ? 38.906 -1.917 31.869 1.00 14.37 124 TRP A CA 1
ATOM 753 C C . TRP A 1 94 ? 39.156 -3.145 30.993 1.00 14.56 124 TRP A C 1
ATOM 754 O O . TRP A 1 94 ? 38.921 -4.283 31.403 1.00 14.49 124 TRP A O 1
ATOM 765 N N . ASP A 1 95 ? 39.631 -2.887 29.795 1.00 16.22 125 ASP A N 1
ATOM 766 C CA . ASP A 1 95 ? 39.815 -3.918 28.794 1.00 18.57 125 ASP A CA 1
ATOM 767 C C . ASP A 1 95 ? 40.946 -4.845 29.227 1.00 18.85 125 ASP A C 1
ATOM 768 O O . ASP A 1 95 ? 42.003 -4.378 29.615 1.00 17.66 125 ASP A O 1
ATOM 773 N N . VAL A 1 96 ? 40.722 -6.160 29.146 1.00 19.29 126 VAL A N 1
ATOM 774 C CA . VAL A 1 96 ? 41.697 -7.145 29.603 1.00 20.89 126 VAL A CA 1
ATOM 775 C C . VAL A 1 96 ? 43.019 -7.050 28.856 1.00 20.03 126 VAL A C 1
ATOM 776 O O . VAL A 1 96 ? 44.079 -7.054 29.466 1.00 18.50 126 VAL A O 1
ATOM 780 N N . THR A 1 97 ? 42.948 -6.907 27.549 1.00 20.61 127 THR A N 1
ATOM 781 C CA . THR A 1 97 ? 44.158 -6.875 26.715 1.00 22.66 127 THR A CA 1
ATOM 782 C C . THR A 1 97 ? 44.985 -5.628 26.929 1.00 21.11 127 THR A C 1
ATOM 783 O O . THR A 1 97 ? 46.206 -5.715 27.120 1.00 21.50 127 THR A O 1
ATOM 787 N N . ARG A 1 98 ? 44.326 -4.471 26.874 1.00 18.21 128 ARG A N 1
ATOM 788 C CA . ARG A 1 98 ? 44.975 -3.186 27.110 1.00 19.70 128 ARG A CA 1
ATOM 789 C C . ARG A 1 98 ? 45.546 -3.098 28.528 1.00 18.90 128 ARG A C 1
ATOM 790 O O . ARG A 1 98 ? 46.642 -2.563 28.703 1.00 20.76 128 ARG A O 1
ATOM 798 N N . TRP A 1 99 ? 44.822 -3.637 29.510 1.00 18.87 129 TRP A N 1
ATOM 799 C CA . TRP A 1 99 ? 45.329 -3.707 30.897 1.00 19.51 129 TRP A CA 1
ATOM 800 C C . TRP A 1 99 ? 46.621 -4.541 30.977 1.00 22.00 129 TRP A C 1
ATOM 801 O O . TRP A 1 99 ? 47.607 -4.131 31.585 1.00 17.92 129 TRP A O 1
ATOM 812 N N . GLY A 1 100 ? 46.618 -5.710 30.338 1.00 19.71 130 GLY A N 1
ATOM 813 C CA . GLY A 1 100 ? 47.795 -6.582 30.338 1.00 20.58 130 GLY A CA 1
ATOM 814 C C . GLY A 1 100 ? 48.962 -5.895 29.665 1.00 20.04 130 GLY A C 1
ATOM 815 O O . GLY A 1 100 ? 50.085 -6.000 30.128 1.00 22.55 130 GLY A O 1
ATOM 816 N N . ALA A 1 101 ? 48.693 -5.173 28.578 1.00 22.05 131 ALA A N 1
ATOM 817 C CA . ALA A 1 101 ? 49.726 -4.398 27.866 1.00 22.94 131 ALA A CA 1
ATOM 818 C C . ALA A 1 101 ? 50.433 -3.366 28.758 1.00 21.20 131 ALA A C 1
ATOM 819 O O . ALA A 1 101 ? 51.655 -3.122 28.612 1.00 20.93 131 ALA A O 1
ATOM 821 N N . LEU A 1 102 ? 49.702 -2.758 29.690 1.00 21.81 132 LEU A N 1
ATOM 822 C CA . LEU A 1 102 ? 50.320 -1.801 30.611 1.00 20.66 132 LEU A CA 1
ATOM 823 C C . LEU A 1 102 ? 51.352 -2.498 31.485 1.00 19.69 132 LEU A C 1
ATOM 824 O O . LEU A 1 102 ? 52.463 -1.988 31.697 1.00 17.71 132 LEU A O 1
ATOM 829 N N . ALA A 1 103 ? 50.976 -3.660 32.000 1.00 17.81 133 ALA A N 1
ATOM 830 C CA . ALA A 1 103 ? 51.883 -4.406 32.854 1.00 19.15 133 ALA A CA 1
ATOM 831 C C . ALA A 1 103 ? 53.075 -4.921 32.063 1.00 18.11 133 ALA A C 1
ATOM 832 O O . ALA A 1 103 ? 54.224 -4.814 32.500 1.00 18.64 133 ALA A O 1
ATOM 834 N N . SER A 1 104 ? 52.827 -5.485 30.903 1.00 16.16 134 SER A N 1
ATOM 835 C CA . SER A 1 104 ? 53.933 -6.115 30.213 1.00 21.83 134 SER A CA 1
ATOM 836 C C . SER A 1 104 ? 54.874 -5.017 29.740 1.00 22.53 134 SER A C 1
ATOM 837 O O . SER A 1 104 ? 56.072 -5.219 29.729 1.00 24.52 134 SER A O 1
ATOM 840 N N . GLY A 1 105 ? 54.369 -3.823 29.445 1.00 19.28 135 GLY A N 1
ATOM 841 C CA . GLY A 1 105 ? 55.266 -2.729 29.020 1.00 19.58 135 GLY A CA 1
ATOM 842 C C . GLY A 1 105 ? 56.049 -2.047 30.129 1.00 17.83 135 GLY A C 1
ATOM 843 O O . GLY A 1 105 ? 56.973 -1.273 29.869 1.00 20.18 135 GLY A O 1
ATOM 844 N N . ALA A 1 106 ? 55.655 -2.309 31.359 1.00 17.53 136 ALA A N 1
ATOM 845 C CA . ALA A 1 106 ? 56.234 -1.681 32.534 1.00 18.51 136 ALA A CA 1
ATOM 846 C C . ALA A 1 106 ? 57.571 -2.311 32.917 1.00 18.52 136 ALA A C 1
ATOM 847 O O . ALA A 1 106 ? 58.288 -1.743 33.713 1.00 18.47 136 ALA A O 1
ATOM 849 N N . ALA A 1 107 ? 57.892 -3.493 32.372 1.00 17.46 137 ALA A N 1
ATOM 850 C CA . ALA A 1 107 ? 59.239 -4.079 32.493 1.00 19.07 137 ALA A CA 1
ATOM 851 C C . ALA A 1 107 ? 59.656 -4.199 33.956 1.00 16.83 137 ALA A C 1
ATOM 852 O O . ALA A 1 107 ? 60.790 -3.891 34.318 1.00 15.80 137 ALA A O 1
ATOM 854 N N . LEU A 1 108 ? 58.733 -4.665 34.791 1.00 15.12 138 LEU A N 1
ATOM 855 C CA . LEU A 1 108 ? 58.974 -4.733 36.218 1.00 17.15 138 LEU A CA 1
ATOM 856 C C . LEU A 1 108 ? 60.011 -5.796 36.546 1.00 17.95 138 LEU A C 1
ATOM 857 O O . LEU A 1 108 ? 60.593 -5.773 37.626 1.00 15.52 138 LEU A O 1
ATOM 862 N N . ASP A 1 109 ? 60.270 -6.707 35.586 1.00 18.41 139 ASP A N 1
ATOM 863 C CA . ASP A 1 109 ? 61.289 -7.728 35.787 1.00 21.86 139 ASP A CA 1
ATOM 864 C C . ASP A 1 109 ? 62.684 -7.093 35.830 1.00 19.49 139 ASP A C 1
ATOM 865 O O . ASP A 1 109 ? 63.635 -7.699 36.328 1.00 18.29 139 ASP A O 1
ATOM 870 N N . LEU A 1 110 ? 62.797 -5.861 35.337 1.00 16.68 140 LEU A N 1
ATOM 871 C CA . LEU A 1 110 ? 64.063 -5.121 35.334 1.00 17.28 140 LEU A CA 1
ATOM 872 C C . LEU A 1 110 ? 64.145 -4.012 36.400 1.00 16.68 140 LEU A C 1
ATOM 873 O O . LEU A 1 110 ? 65.123 -3.265 36.450 1.00 15.68 140 LEU A O 1
ATOM 878 N N . TYR A 1 111 ? 63.136 -3.922 37.257 1.00 17.16 141 TYR A N 1
ATOM 879 C CA . TYR A 1 111 ? 63.026 -2.822 38.236 1.00 16.10 141 TYR A CA 1
ATOM 880 C C . TYR A 1 111 ? 64.053 -2.976 39.339 1.00 17.58 141 TYR A C 1
ATOM 881 O O . TYR A 1 111 ? 64.244 -4.076 39.851 1.00 17.92 141 TYR A O 1
ATOM 890 N N . PRO A 1 112 ? 64.737 -1.889 39.724 1.00 15.08 142 PRO A N 1
ATOM 891 C CA . PRO A 1 112 ? 64.745 -0.536 39.157 1.00 15.83 142 PRO A CA 1
ATOM 892 C C . PRO A 1 112 ? 65.759 -0.449 38.045 1.00 18.07 142 PRO A C 1
ATOM 893 O O . PRO A 1 112 ? 66.950 -0.731 38.274 1.00 16.82 142 PRO A O 1
ATOM 897 N N . SER A 1 113 ? 65.319 -0.088 36.847 1.00 17.23 143 SER A N 1
ATOM 898 C CA . SER A 1 113 ? 66.218 -0.059 35.699 1.00 16.41 143 SER A CA 1
ATOM 899 C C . SER A 1 113 ? 66.994 1.249 35.583 1.00 18.25 143 SER A C 1
ATOM 900 O O . SER A 1 113 ? 67.923 1.322 34.817 1.00 16.37 143 SER A O 1
ATOM 903 N N . GLN A 1 114 ? 66.604 2.275 36.332 1.00 14.98 144 GLN A N 1
ATOM 904 C CA . GLN A 1 114 ? 67.202 3.620 36.220 1.00 15.85 144 GLN A CA 1
ATOM 905 C C . GLN A 1 114 ? 67.726 4.082 37.561 1.00 14.41 144 GLN A C 1
ATOM 906 O O . GLN A 1 114 ? 67.232 3.672 38.586 1.00 15.69 144 GLN A O 1
ATOM 912 N N . ALA A 1 115 ? 68.707 4.975 37.551 1.00 14.53 145 ALA A N 1
ATOM 913 C CA . ALA A 1 115 ? 69.134 5.657 38.772 1.00 15.54 145 ALA A CA 1
ATOM 914 C C . ALA A 1 115 ? 69.656 7.007 38.343 1.00 18.65 145 ALA A C 1
ATOM 915 O O . ALA A 1 115 ? 70.837 7.142 38.061 1.00 20.11 145 ALA A O 1
ATOM 917 N N . TRP A 1 116 ? 68.777 7.995 38.213 1.00 15.36 146 TRP A N 1
ATOM 918 C CA . TRP A 1 116 ? 69.239 9.352 37.879 1.00 12.91 146 TRP A CA 1
ATOM 919 C C . TRP A 1 116 ? 68.325 10.369 38.473 1.00 14.34 146 TRP A C 1
ATOM 920 O O . TRP A 1 116 ? 67.222 10.045 38.884 1.00 13.51 146 TRP A O 1
ATOM 931 N N . LYS A 1 117 ? 68.795 11.606 38.495 1.00 14.19 147 LYS A N 1
ATOM 932 C CA . LYS A 1 117 ? 68.064 12.708 39.125 1.00 13.43 147 LYS A CA 1
ATOM 933 C C . LYS A 1 117 ? 67.471 13.655 38.097 1.00 14.10 147 LYS A C 1
ATOM 934 O O . LYS A 1 117 ? 68.081 13.933 37.063 1.00 15.54 147 LYS A O 1
ATOM 940 N N . GLY A 1 118 ? 66.278 14.161 38.404 1.00 13.03 148 GLY A N 1
ATOM 941 C CA . GLY A 1 118 ? 65.566 14.991 37.497 1.00 12.58 148 GLY A CA 1
ATOM 942 C C . GLY A 1 118 ? 64.852 16.119 38.193 1.00 12.59 148 GLY A C 1
ATOM 943 O O . GLY A 1 118 ? 64.871 16.234 39.415 1.00 13.25 148 GLY A O 1
ATOM 944 N N . ILE A 1 119 ? 64.179 16.928 37.391 1.00 12.75 149 ILE A N 1
ATOM 945 C CA . ILE A 1 119 ? 63.304 17.983 37.891 1.00 12.33 149 ILE A CA 1
ATOM 946 C C . ILE A 1 119 ? 62.078 18.058 37.005 1.00 14.14 149 ILE A C 1
ATOM 947 O O . ILE A 1 119 ? 62.157 17.862 35.774 1.00 12.96 149 ILE A O 1
ATOM 952 N N . VAL A 1 120 ? 60.919 18.299 37.621 1.00 11.43 150 VAL A N 1
ATOM 953 C CA . VAL A 1 120 ? 59.690 18.369 36.868 1.00 12.57 150 VAL A CA 1
ATOM 954 C C . VAL A 1 120 ? 59.595 19.744 36.208 1.00 13.76 150 VAL A C 1
ATOM 955 O O . VAL A 1 120 ? 59.693 20.774 36.889 1.00 14.86 150 VAL A O 1
ATOM 959 N N . VAL A 1 121 ? 59.437 19.781 34.888 1.00 14.38 151 VAL A N 1
ATOM 960 C CA . VAL A 1 121 ? 59.498 21.044 34.136 1.00 14.50 151 VAL A CA 1
ATOM 961 C C . VAL A 1 121 ? 58.116 21.677 33.865 1.00 16.92 151 VAL A C 1
ATOM 962 O O . VAL A 1 121 ? 58.021 22.870 33.580 1.00 18.63 151 VAL A O 1
ATOM 966 N N . SER A 1 122 ? 57.069 20.886 34.001 1.00 16.34 152 SER A N 1
ATOM 967 C CA A SER A 1 122 ? 55.695 21.332 33.762 0.33 16.34 152 SER A CA 1
ATOM 968 C CA B SER A 1 122 ? 55.726 21.431 33.886 0.33 16.42 152 SER A CA 1
ATOM 969 C CA C SER A 1 122 ? 55.701 21.357 33.789 0.34 15.81 152 SER A CA 1
ATOM 970 C C . SER A 1 122 ?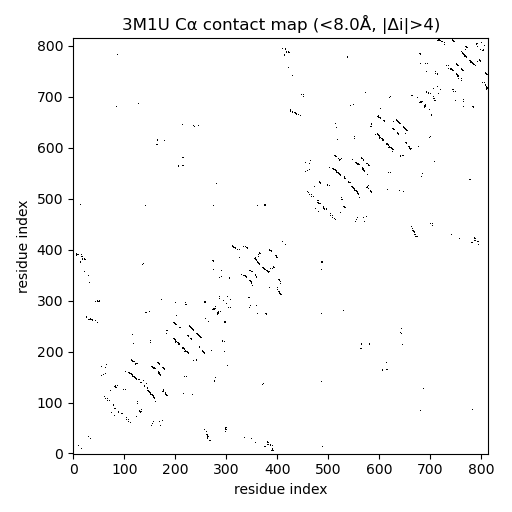 54.827 20.633 34.784 1.00 15.01 152 SER A C 1
ATOM 971 O O . SER A 1 122 ? 55.126 19.506 35.118 1.00 16.98 152 SER A O 1
ATOM 978 N N . ASN A 1 123 ? 53.750 21.269 35.223 1.00 13.39 153 ASN A N 1
ATOM 979 C CA . ASN A 1 123 ? 52.868 20.570 36.165 1.00 11.40 153 ASN A CA 1
ATOM 980 C C . ASN A 1 123 ? 52.488 19.202 35.584 1.00 11.92 153 ASN A C 1
ATOM 981 O O . ASN A 1 123 ? 52.129 19.084 34.397 1.00 14.39 153 ASN A O 1
ATOM 986 N N . SER A 1 124 ? 52.588 18.184 36.418 1.00 12.66 154 SER A N 1
ATOM 987 C CA . SER A 1 124 ? 52.421 16.819 36.002 1.00 11.92 154 SER A CA 1
ATOM 988 C C . SER A 1 124 ? 51.671 16.037 37.086 1.00 12.33 154 SER A C 1
ATOM 989 O O . SER A 1 124 ? 51.024 16.616 37.976 1.00 12.81 154 SER A O 1
ATOM 992 N N . ALA A 1 125 ? 51.768 14.710 37.018 1.00 13.33 155 ALA A N 1
ATOM 993 C CA . ALA A 1 125 ? 51.053 13.827 37.940 1.00 12.22 155 ALA A CA 1
ATOM 994 C C . ALA A 1 125 ? 51.832 12.527 38.157 1.00 13.61 155 ALA A C 1
ATOM 995 O O . ALA A 1 125 ? 52.587 12.072 37.307 1.00 16.40 155 ALA A O 1
ATOM 997 N N . LEU A 1 126 ? 51.704 12.004 39.355 1.00 12.73 156 LEU A N 1
ATOM 998 C CA . LEU A 1 126 ? 52.104 10.669 39.678 1.00 12.33 156 LEU A CA 1
ATOM 999 C C . LEU A 1 126 ? 50.840 9.817 39.559 1.00 14.15 156 LEU A C 1
ATOM 1000 O O . LEU A 1 126 ? 49.799 10.117 40.160 1.00 14.85 156 LEU A O 1
ATOM 1005 N N . ARG A 1 127 ? 50.974 8.746 38.789 1.00 12.94 157 ARG A N 1
ATOM 1006 C CA . ARG A 1 127 ? 49.883 7.815 38.504 1.00 13.33 157 ARG A CA 1
ATOM 1007 C C . ARG A 1 127 ? 50.193 6.443 39.093 1.00 13.33 157 ARG A C 1
ATOM 1008 O O . ARG A 1 127 ? 51.341 6.040 39.179 1.00 13.42 157 ARG A O 1
ATOM 1016 N N . GLU A 1 128 ? 49.166 5.731 39.492 1.00 10.48 158 GLU A N 1
ATOM 1017 C CA A GLU A 1 128 ? 49.295 4.378 40.048 0.50 13.29 158 GLU A CA 1
ATOM 1018 C CA B GLU A 1 128 ? 49.305 4.388 40.053 0.50 13.66 158 GLU A CA 1
ATOM 1019 C C . GLU A 1 128 ? 49.878 3.371 39.056 1.00 12.18 158 GLU A C 1
ATOM 1020 O O . GLU A 1 128 ? 50.545 2.410 39.460 1.00 15.03 158 GLU A O 1
ATOM 1031 N N . VAL A 1 129 ? 49.579 3.581 37.776 1.00 11.10 159 VAL A N 1
ATOM 1032 C CA . VAL A 1 129 ? 50.037 2.755 36.642 1.00 12.95 159 VAL A CA 1
ATOM 1033 C C . VAL A 1 129 ? 50.335 3.727 35.507 1.00 14.63 159 VAL A C 1
ATOM 1034 O O . VAL A 1 129 ? 49.889 4.864 35.545 1.00 12.18 159 VAL A O 1
ATOM 1038 N N . PRO A 1 130 ? 51.151 3.325 34.521 1.00 11.69 160 PRO A N 1
ATOM 1039 C CA . PRO A 1 130 ? 51.578 4.304 33.533 1.00 13.22 160 PRO A CA 1
ATOM 1040 C C . PRO A 1 130 ? 50.553 4.575 32.400 1.00 13.04 160 PRO A C 1
ATOM 1041 O O . PRO A 1 130 ? 50.763 4.193 31.213 1.00 13.48 160 PRO A O 1
ATOM 1045 N N . THR A 1 131 ? 49.475 5.264 32.783 1.00 12.86 161 THR A N 1
ATOM 1046 C CA . THR A 1 131 ? 48.474 5.766 31.823 1.00 12.01 161 THR A CA 1
ATOM 1047 C C . THR A 1 131 ? 47.816 6.995 32.416 1.00 11.82 161 THR A C 1
ATOM 1048 O O . THR A 1 131 ? 47.715 7.127 33.638 1.00 13.16 161 THR A O 1
ATOM 1052 N N . LEU A 1 132 ? 47.402 7.891 31.549 1.00 11.87 162 LEU A N 1
ATOM 1053 C CA . LEU A 1 132 ? 46.575 9.031 31.926 1.00 11.97 162 LEU A CA 1
ATOM 1054 C C . LEU A 1 132 ? 45.088 8.716 31.756 1.00 13.45 162 LEU A C 1
ATOM 1055 O O . LEU A 1 132 ? 44.227 9.536 32.147 1.00 12.14 162 LEU A O 1
ATOM 1060 N N . ARG A 1 133 ? 44.756 7.507 31.284 1.00 12.79 163 ARG A N 1
ATOM 1061 C CA . ARG A 1 133 ? 43.361 7.084 31.283 1.00 12.63 163 ARG A CA 1
ATOM 1062 C C . ARG A 1 133 ? 42.982 6.731 32.705 1.00 13.65 163 ARG A C 1
ATOM 1063 O O . ARG A 1 133 ? 43.830 6.322 33.508 1.00 12.55 163 ARG A O 1
ATOM 1071 N N . PRO A 1 134 ? 41.704 6.916 33.046 1.00 12.96 164 PRO A N 1
ATOM 1072 C CA . PRO A 1 134 ? 41.244 6.800 34.405 1.00 11.49 164 PRO A CA 1
ATOM 1073 C C . PRO A 1 134 ? 40.833 5.426 34.841 1.00 12.37 164 PRO A C 1
ATOM 1074 O O . PRO A 1 134 ? 40.587 4.518 34.050 1.00 13.65 164 PRO A O 1
ATOM 1086 N N . PHE A 1 136 ? 37.721 4.183 37.586 1.00 12.03 166 PHE A N 1
ATOM 1087 C CA . PHE A 1 136 ? 36.645 4.456 38.502 1.00 11.49 166 PHE A CA 1
ATOM 1088 C C . PHE A 1 136 ? 36.189 3.134 39.080 1.00 14.55 166 PHE A C 1
ATOM 1089 O O . PHE A 1 136 ? 35.955 2.154 38.337 1.00 14.06 166 PHE A O 1
ATOM 1097 N N . THR A 1 137 ? 35.996 3.093 40.398 1.00 15.33 167 THR A N 1
ATOM 1098 C CA . THR A 1 137 ? 35.588 1.814 40.999 1.00 15.48 167 THR A CA 1
ATOM 1099 C C . THR A 1 137 ? 34.156 1.422 40.681 1.00 14.03 167 THR A C 1
ATOM 1100 O O . THR A 1 137 ? 33.886 0.257 40.500 1.00 13.58 167 THR A O 1
ATOM 1104 N N . ALA A 1 138 ? 33.242 2.392 40.568 1.00 15.96 168 ALA A N 1
ATOM 1105 C CA . ALA A 1 138 ? 31.833 2.103 40.362 1.00 15.95 168 ALA A CA 1
ATOM 1106 C C . ALA A 1 138 ? 31.142 3.355 39.876 1.00 17.69 168 ALA A C 1
ATOM 1107 O O . ALA A 1 138 ? 30.662 4.133 40.691 1.00 18.01 168 ALA A O 1
ATOM 1109 N N . PRO A 1 139 ? 31.169 3.590 38.546 1.00 15.63 169 PRO A N 1
ATOM 1110 C CA . PRO A 1 139 ? 30.621 4.781 37.933 1.00 15.97 169 PRO A CA 1
ATOM 1111 C C . PRO A 1 139 ? 29.225 5.168 38.416 1.00 19.40 169 PRO A C 1
ATOM 1112 O O . PRO A 1 139 ? 28.934 6.358 38.513 1.00 21.44 169 PRO A O 1
ATOM 1116 N N . THR A 1 140 ? 28.384 4.196 38.724 1.00 18.03 170 THR A N 1
ATOM 1117 C CA . THR A 1 140 ? 27.016 4.555 39.129 1.00 23.46 170 THR A CA 1
ATOM 1118 C C . THR A 1 140 ? 26.846 4.876 40.621 1.00 25.85 170 THR A C 1
ATOM 1119 O O . THR A 1 140 ? 25.734 5.214 41.041 1.00 25.88 170 THR A O 1
ATOM 1123 N N . ARG A 1 141 ? 27.918 4.788 41.418 1.00 21.59 171 ARG A N 1
ATOM 1124 C CA . ARG A 1 141 ? 27.781 4.874 42.862 1.00 21.97 171 ARG A CA 1
ATOM 1125 C C . ARG A 1 141 ? 28.429 6.141 43.391 1.00 22.23 171 ARG A C 1
ATOM 1126 O O . ARG A 1 141 ? 29.500 6.546 42.907 1.00 21.07 171 ARG A O 1
ATOM 1134 N N . ALA A 1 142 ? 27.778 6.713 44.408 1.00 26.06 172 ALA A N 1
ATOM 1135 C CA . ALA A 1 142 ? 28.209 7.938 45.121 1.00 26.18 172 ALA A CA 1
ATOM 1136 C C . ALA A 1 142 ? 29.651 7.858 45.521 1.00 23.29 172 ALA A C 1
ATOM 1137 O O . ALA A 1 142 ? 30.082 6.902 46.171 1.00 20.96 172 ALA A O 1
ATOM 1139 N N . GLY A 1 143 ? 30.431 8.845 45.103 1.00 21.58 173 GLY A N 1
ATOM 1140 C CA . GLY A 1 143 ? 31.825 8.893 45.508 1.00 22.07 173 GLY A CA 1
ATOM 1141 C C . GLY A 1 143 ? 32.734 7.870 44.836 1.00 21.80 173 GLY A C 1
ATOM 1142 O O . GLY A 1 143 ? 33.915 7.763 45.185 1.00 21.67 173 GLY A O 1
ATOM 1143 N N . GLN A 1 144 ? 32.213 7.133 43.858 1.00 18.12 174 GLN A N 1
ATOM 1144 C CA . GLN A 1 144 ? 33.010 6.083 43.217 1.00 17.65 174 GLN A CA 1
ATOM 1145 C C . GLN A 1 144 ? 33.072 6.190 41.703 1.00 14.40 174 GLN A C 1
ATOM 1146 O O . GLN A 1 144 ? 33.681 5.338 41.034 1.00 18.07 174 GLN A O 1
ATOM 1152 N N . GLY A 1 145 ? 32.413 7.189 41.148 1.00 14.61 175 GLY A N 1
ATOM 1153 C CA . GLY A 1 145 ? 32.494 7.446 39.708 1.00 13.01 175 GLY A CA 1
ATOM 1154 C C . GLY A 1 145 ? 33.357 8.673 39.420 1.00 12.72 175 GLY A C 1
ATOM 1155 O O . GLY A 1 145 ? 34.205 9.098 40.238 1.00 11.61 175 GLY A O 1
ATOM 1156 N N . TYR A 1 146 ? 33.156 9.241 38.252 1.00 14.14 176 TYR A N 1
ATOM 1157 C CA . TYR A 1 146 ? 33.808 10.495 37.889 1.00 13.82 176 TYR A CA 1
ATOM 1158 C C . TYR A 1 146 ? 33.407 11.521 38.958 1.00 13.16 176 TYR A C 1
ATOM 1159 O O . TYR A 1 146 ? 32.214 11.564 39.376 1.00 14.65 176 TYR A O 1
ATOM 1168 N N . PRO A 1 147 ? 34.337 12.362 39.406 1.00 13.37 177 PRO A N 1
ATOM 1169 C CA . PRO A 1 147 ? 35.727 12.615 38.953 1.00 12.36 177 PRO A CA 1
ATOM 1170 C C . PRO A 1 147 ? 36.821 11.923 39.819 1.00 13.34 177 PRO A C 1
ATOM 1171 O O . PRO A 1 147 ? 37.981 12.363 39.865 1.00 13.68 177 PRO A O 1
ATOM 1175 N N . PHE A 1 148 ? 36.475 10.811 40.446 1.00 11.90 178 PHE A N 1
ATOM 1176 C CA . PHE A 1 148 ? 37.374 10.069 41.331 1.00 11.84 178 PHE A CA 1
ATOM 1177 C C . PHE A 1 148 ? 38.182 9.037 40.550 1.00 12.50 178 PHE A C 1
ATOM 1178 O O . PHE A 1 148 ? 37.896 7.841 40.598 1.00 13.55 178 PHE A O 1
ATOM 1186 N N . ASP A 1 149 ? 39.166 9.544 39.813 1.00 11.39 179 ASP A N 1
ATOM 1187 C CA . ASP A 1 149 ? 40.098 8.724 39.015 1.00 14.51 179 ASP A CA 1
ATOM 1188 C C . ASP A 1 149 ? 41.092 8.147 39.997 1.00 11.64 179 ASP A C 1
ATOM 1189 O O . ASP A 1 149 ? 42.010 8.849 40.471 1.00 14.21 179 ASP A O 1
ATOM 1202 N N . PHE A 1 151 ? 43.502 6.208 39.570 1.00 12.88 181 PHE A N 1
ATOM 1203 C CA . PHE A 1 151 ? 44.892 6.132 39.118 1.00 13.07 181 PHE A CA 1
ATOM 1204 C C . PHE A 1 151 ? 45.655 7.441 39.393 1.00 14.14 181 PHE A C 1
ATOM 1205 O O . PHE A 1 151 ? 46.858 7.493 39.216 1.00 13.98 181 PHE A O 1
ATOM 1213 N N . GLN A 1 152 ? 44.976 8.495 39.828 1.00 14.67 182 GLN A N 1
ATOM 1214 C CA . GLN A 1 152 ? 45.612 9.749 40.135 1.00 12.48 182 GLN A CA 1
ATOM 1215 C C . GLN A 1 152 ? 46.109 9.717 41.576 1.00 14.84 182 GLN A C 1
ATOM 1216 O O . GLN A 1 152 ? 45.332 9.840 42.522 1.00 15.20 182 GLN A O 1
ATOM 1222 N N . ARG A 1 153 ? 47.411 9.576 41.773 1.00 13.94 183 ARG A N 1
ATOM 1223 C CA A ARG A 1 153 ? 47.952 9.579 43.130 0.50 13.84 183 ARG A CA 1
ATOM 1224 C CA B ARG A 1 153 ? 47.960 9.606 43.131 0.50 14.91 183 ARG A CA 1
ATOM 1225 C C . ARG A 1 153 ? 48.071 11.018 43.642 1.00 15.02 183 ARG A C 1
ATOM 1226 O O . ARG A 1 153 ? 47.620 11.329 44.728 1.00 16.43 183 ARG A O 1
ATOM 1241 N N . THR A 1 154 ? 48.667 11.886 42.834 1.00 15.52 184 THR A N 1
ATOM 1242 C CA . THR A 1 154 ? 48.812 13.274 43.197 1.00 14.85 184 THR A CA 1
ATOM 1243 C C . THR A 1 154 ? 49.306 14.065 42.014 1.00 15.61 184 THR A C 1
ATOM 1244 O O . THR A 1 154 ? 50.041 13.544 41.151 1.00 12.62 184 THR A O 1
ATOM 1248 N N . ALA A 1 155 ? 48.950 15.342 41.969 1.00 12.57 185 ALA A N 1
ATOM 1249 C CA . ALA A 1 155 ? 49.660 16.280 41.058 1.00 12.84 185 ALA A CA 1
ATOM 1250 C C . ALA A 1 155 ? 51.056 16.524 41.588 1.00 13.30 185 ALA A C 1
ATOM 1251 O O . ALA A 1 155 ? 51.331 16.344 42.801 1.00 13.82 185 ALA A O 1
ATOM 1253 N N . VAL A 1 156 ? 51.936 16.935 40.680 1.00 12.52 186 VAL A N 1
ATOM 1254 C CA . VAL A 1 156 ? 53.259 17.392 41.064 1.00 13.15 186 VAL A CA 1
ATOM 1255 C C . VAL A 1 156 ? 53.480 18.720 40.355 1.00 11.84 186 VAL A C 1
ATOM 1256 O O . VAL A 1 156 ? 53.397 18.795 39.144 1.00 12.59 186 VAL A O 1
ATOM 1260 N N . TRP A 1 157 ? 53.807 19.750 41.100 1.00 13.62 187 TRP A N 1
ATOM 1261 C CA . TRP A 1 157 ? 54.031 21.040 40.484 1.00 12.97 187 TRP A CA 1
ATOM 1262 C C . TRP A 1 157 ? 55.411 21.100 39.857 1.00 12.59 187 TRP A C 1
ATOM 1263 O O . TRP A 1 157 ? 56.370 20.475 40.323 1.00 13.44 187 TRP A O 1
ATOM 1287 N N . GLY A 1 159 ? 59.092 22.345 39.002 1.00 14.70 189 GLY A N 1
ATOM 1288 C CA . GLY A 1 159 ? 60.186 22.693 39.916 1.00 16.22 189 GLY A CA 1
ATOM 1289 C C . GLY A 1 159 ? 60.464 21.674 41.007 1.00 17.07 189 GLY A C 1
ATOM 1290 O O . GLY A 1 159 ? 61.350 21.883 41.805 1.00 14.32 189 GLY A O 1
ATOM 1291 N N . THR A 1 160 ? 59.703 20.577 41.037 1.00 14.14 190 THR A N 1
ATOM 1292 C CA . THR A 1 160 ? 59.873 19.532 42.029 1.00 13.07 190 THR A CA 1
ATOM 1293 C C . THR A 1 160 ? 61.047 18.601 41.672 1.00 12.37 190 THR A C 1
ATOM 1294 O O . THR A 1 160 ? 61.065 18.009 40.581 1.00 11.87 190 THR A O 1
ATOM 1298 N N . PRO A 1 161 ? 61.990 18.430 42.605 1.00 12.02 191 PRO A N 1
ATOM 1299 C CA . PRO A 1 161 ? 63.005 17.414 42.458 1.00 11.75 191 PRO A CA 1
ATOM 1300 C C . PRO A 1 161 ? 62.469 15.983 42.422 1.00 13.86 191 PRO A C 1
ATOM 1301 O O . PRO A 1 161 ? 61.604 15.638 43.231 1.00 13.05 191 PRO A O 1
ATOM 1305 N N . VAL A 1 162 ? 62.999 15.166 41.511 1.00 12.08 192 VAL A N 1
ATOM 1306 C CA . VAL A 1 162 ? 62.656 13.743 41.472 1.00 13.33 192 VAL A CA 1
ATOM 1307 C C . VAL A 1 162 ? 63.902 12.883 41.390 1.00 13.60 192 VAL A C 1
ATOM 1308 O O . VAL A 1 162 ? 64.953 13.333 40.919 1.00 12.70 192 VAL A O 1
ATOM 1312 N N . PHE A 1 163 ? 63.768 11.652 41.867 1.00 12.04 193 PHE A N 1
ATOM 1313 C CA . PHE A 1 163 ? 64.740 10.619 41.601 1.00 9.82 193 PHE A CA 1
ATOM 1314 C C . PHE A 1 163 ? 64.035 9.606 40.700 1.00 10.44 193 PHE A C 1
ATOM 1315 O O . PHE A 1 163 ? 62.900 9.168 41.012 1.00 12.74 193 PHE A O 1
ATOM 1323 N N . VAL A 1 164 ? 64.680 9.244 39.600 1.00 11.98 194 VAL A N 1
ATOM 1324 C CA . VAL A 1 164 ? 64.097 8.355 38.602 1.00 11.97 194 VAL A CA 1
ATOM 1325 C C . VAL A 1 164 ? 64.671 6.968 38.814 1.00 13.29 194 VAL A C 1
ATOM 1326 O O . VAL A 1 164 ? 65.887 6.772 38.709 1.00 13.03 194 VAL A O 1
ATOM 1330 N N . GLY A 1 165 ? 63.797 6.000 39.066 1.00 11.66 195 GLY A N 1
ATOM 1331 C CA . GLY A 1 165 ? 64.210 4.609 39.341 1.00 11.88 195 GLY A CA 1
ATOM 1332 C C . GLY A 1 165 ? 63.815 3.583 38.299 1.00 11.72 195 GLY A C 1
ATOM 1333 O O . GLY A 1 165 ? 64.298 2.454 38.330 1.00 13.36 195 GLY A O 1
ATOM 1334 N N . HIS A 1 166 ? 62.961 3.955 37.358 1.00 12.48 196 HIS A N 1
ATOM 1335 C CA . HIS A 1 166 ? 62.530 2.999 36.363 1.00 11.33 196 HIS A CA 1
ATOM 1336 C C . HIS A 1 166 ? 61.911 3.704 35.182 1.00 13.05 196 HIS A C 1
ATOM 1337 O O . HIS A 1 166 ? 61.565 4.903 35.261 1.00 12.28 196 HIS A O 1
ATOM 1344 N N . ALA A 1 167 ? 61.766 2.940 34.101 1.00 13.70 197 ALA A N 1
ATOM 1345 C CA . ALA A 1 167 ? 61.094 3.425 32.897 1.00 15.19 197 ALA A CA 1
ATOM 1346 C C . ALA A 1 167 ? 60.362 2.255 32.263 1.00 14.57 197 ALA A C 1
ATOM 1347 O O . ALA A 1 167 ? 60.786 1.094 32.372 1.00 14.62 197 ALA A O 1
ATOM 1349 N N . THR A 1 168 ? 59.278 2.549 31.567 1.00 13.36 198 THR A N 1
ATOM 1350 C CA . THR A 1 168 ? 58.630 1.529 30.758 1.00 14.49 198 THR A CA 1
ATOM 1351 C C . THR A 1 168 ? 59.602 1.118 29.649 1.00 14.04 198 THR A C 1
ATOM 1352 O O . THR A 1 168 ? 60.575 1.843 29.345 1.00 13.63 198 THR A O 1
ATOM 1356 N N . ALA A 1 169 ? 59.345 -0.047 29.065 1.00 13.70 199 ALA A N 1
ATOM 1357 C CA . ALA A 1 169 ? 60.213 -0.612 27.997 1.00 15.67 199 ALA A CA 1
ATOM 1358 C C . ALA A 1 169 ? 60.321 0.398 26.866 1.00 15.66 199 ALA A C 1
ATOM 1359 O O . ALA A 1 169 ? 61.386 0.574 26.306 1.00 13.35 199 ALA A O 1
ATOM 1361 N N . ASP A 1 170 ? 59.236 1.117 26.591 1.00 14.49 200 ASP A N 1
ATOM 1362 C CA . ASP A 1 170 ? 59.226 2.104 25.482 1.00 17.47 200 ASP A CA 1
ATOM 1363 C C . ASP A 1 170 ? 59.723 3.499 25.866 1.00 15.67 200 ASP A C 1
ATOM 1364 O O . ASP A 1 170 ? 59.778 4.406 24.996 1.00 14.82 200 ASP A O 1
ATOM 1369 N N . ARG A 1 171 ? 60.118 3.672 27.134 1.00 14.39 201 ARG A N 1
ATOM 1370 C CA . ARG A 1 171 ? 60.705 4.909 27.640 1.00 14.06 201 ARG A CA 1
ATOM 1371 C C . ARG A 1 171 ? 59.729 6.090 27.793 1.00 12.89 201 ARG A C 1
ATOM 1372 O O . ARG A 1 171 ? 60.160 7.175 28.157 1.00 14.01 201 ARG A O 1
ATOM 1380 N N . ALA A 1 172 ? 58.444 5.886 27.539 1.00 12.63 202 ALA A N 1
ATOM 1381 C CA . ALA A 1 172 ? 57.488 7.002 27.538 1.00 14.39 202 ALA A CA 1
ATOM 1382 C C . ALA A 1 172 ? 57.065 7.399 28.958 1.00 13.26 202 ALA A C 1
ATOM 1383 O O . ALA A 1 172 ? 56.619 8.532 29.183 1.00 12.85 202 ALA A O 1
ATOM 1385 N N . TRP A 1 173 ? 57.186 6.462 29.894 1.00 13.60 203 TRP A N 1
ATOM 1386 C CA . TRP A 1 173 ? 56.827 6.675 31.300 1.00 11.54 203 TRP A CA 1
ATOM 1387 C C . TRP A 1 173 ? 58.007 6.340 32.234 1.00 13.54 203 TRP A C 1
ATOM 1388 O O . TRP A 1 173 ? 58.786 5.373 32.009 1.00 12.92 203 TRP A O 1
ATOM 1399 N N . LEU A 1 174 ? 58.140 7.152 33.266 1.00 12.72 204 LEU A N 1
ATOM 1400 C CA . LEU A 1 174 ? 59.171 6.951 34.294 1.00 13.77 204 LEU A CA 1
ATOM 1401 C C . LEU A 1 174 ? 58.484 6.586 35.589 1.00 15.22 204 LEU A C 1
ATOM 1402 O O . LEU A 1 174 ? 57.363 7.005 35.816 1.00 13.43 204 LEU A O 1
ATOM 1407 N N . TYR A 1 175 ? 59.157 5.814 36.435 1.00 14.22 205 TYR A N 1
ATOM 1408 C CA . TYR A 1 175 ? 58.718 5.655 37.823 1.00 10.91 205 TYR A CA 1
ATOM 1409 C C . TYR A 1 175 ? 59.680 6.504 38.666 1.00 12.89 205 TYR A C 1
ATOM 1410 O O . TYR A 1 175 ? 60.924 6.307 38.639 1.00 13.72 205 TYR A O 1
ATOM 1419 N N . VAL A 1 176 ? 59.109 7.458 39.391 1.00 14.06 206 VAL A N 1
ATOM 1420 C CA . VAL A 1 176 ? 59.891 8.476 40.060 1.00 12.86 206 VAL A CA 1
ATOM 1421 C C . VAL A 1 176 ? 59.418 8.680 41.476 1.00 14.63 206 VAL A C 1
ATOM 1422 O O . VAL A 1 176 ? 58.288 8.315 41.860 1.00 13.15 206 VAL A O 1
ATOM 1426 N N . GLU A 1 177 ? 60.310 9.274 42.263 1.00 14.73 207 GLU A N 1
ATOM 1427 C CA . GLU A 1 177 ? 60.039 9.563 43.643 1.00 14.47 207 GLU A CA 1
ATOM 1428 C C . GLU A 1 177 ? 60.215 11.070 43.842 1.00 14.16 207 GLU A C 1
ATOM 1429 O O . GLU A 1 177 ? 61.261 11.609 43.539 1.00 14.79 207 GLU A O 1
ATOM 1435 N N . THR A 1 178 ? 59.175 11.746 44.312 1.00 12.90 208 THR A N 1
ATOM 1436 C CA . THR A 1 178 ? 59.290 13.129 44.812 1.00 13.18 208 THR A CA 1
ATOM 1437 C C . THR A 1 178 ? 59.494 12.973 46.328 1.00 13.89 208 THR A C 1
ATOM 1438 O O . THR A 1 178 ? 59.483 11.862 46.862 1.00 14.18 208 THR A O 1
ATOM 1442 N N . ALA A 1 179 ? 59.685 14.093 47.006 1.00 14.23 209 ALA A N 1
ATOM 1443 C CA . ALA A 1 179 ? 59.754 14.141 48.474 1.00 15.00 209 ALA A CA 1
ATOM 1444 C C . ALA A 1 179 ? 58.516 13.573 49.144 1.00 17.16 209 ALA A C 1
ATOM 1445 O O . ALA A 1 179 ? 58.618 12.994 50.225 1.00 18.39 209 ALA A O 1
ATOM 1447 N N . PHE A 1 180 ? 57.347 13.712 48.531 1.00 13.62 210 PHE A N 1
ATOM 1448 C CA . PHE A 1 180 ? 56.113 13.395 49.232 1.00 12.66 210 PHE A CA 1
ATOM 1449 C C . PHE A 1 180 ? 55.317 12.219 48.656 1.00 16.48 210 PHE A C 1
ATOM 1450 O O . PHE A 1 180 ? 54.300 11.857 49.229 1.00 14.31 210 PHE A O 1
ATOM 1458 N N . ALA A 1 181 ? 55.770 11.615 47.551 1.00 14.29 211 ALA A N 1
ATOM 1459 C CA . ALA A 1 181 ? 55.003 10.567 46.868 1.00 14.54 211 ALA A CA 1
ATOM 1460 C C . ALA A 1 181 ? 55.852 9.967 45.767 1.00 14.48 211 ALA A C 1
ATOM 1461 O O . ALA A 1 181 ? 56.788 10.584 45.295 1.00 13.52 211 ALA A O 1
ATOM 1463 N N . ALA A 1 182 ? 55.499 8.771 45.329 1.00 15.21 212 ALA A N 1
ATOM 1464 C CA . ALA A 1 182 ? 56.182 8.163 44.202 1.00 12.73 212 ALA A CA 1
ATOM 1465 C C . ALA A 1 182 ? 55.118 7.631 43.258 1.00 15.36 212 ALA A C 1
ATOM 1466 O O . ALA A 1 182 ? 53.983 7.382 43.676 1.00 14.15 212 ALA A O 1
ATOM 1468 N N . GLY A 1 183 ? 55.506 7.391 42.006 1.00 14.43 213 GLY A N 1
ATOM 1469 C CA . GLY A 1 183 ? 54.555 6.869 41.052 1.00 13.16 213 GLY A CA 1
ATOM 1470 C C . GLY A 1 183 ? 55.021 7.058 39.637 1.00 12.83 213 GLY A C 1
ATOM 1471 O O . GLY A 1 183 ? 56.163 7.458 39.393 1.00 12.92 213 GLY A O 1
ATOM 1472 N N . TRP A 1 184 ? 54.139 6.719 38.691 1.00 12.92 214 TRP A N 1
ATOM 1473 C CA . TRP A 1 184 ? 54.463 6.834 37.289 1.00 10.86 214 TRP A CA 1
ATOM 1474 C C . TRP A 1 184 ? 54.188 8.258 36.777 1.00 10.95 214 TRP A C 1
ATOM 1475 O O . TRP A 1 184 ? 53.163 8.856 37.081 1.00 12.16 214 TRP A O 1
ATOM 1494 N N . PRO A 1 186 ? 54.729 10.898 33.059 1.00 13.61 216 PRO A N 1
ATOM 1495 C CA . PRO A 1 186 ? 55.202 10.972 31.659 1.00 12.07 216 PRO A CA 1
ATOM 1496 C C . PRO A 1 186 ? 56.663 11.440 31.578 1.00 12.04 216 PRO A C 1
ATOM 1497 O O . PRO A 1 186 ? 57.042 12.434 32.204 1.00 14.43 216 PRO A O 1
ATOM 1501 N N . ALA A 1 187 ? 57.465 10.734 30.802 1.00 12.08 217 ALA A N 1
ATOM 1502 C CA . ALA A 1 187 ? 58.889 11.007 30.752 1.00 11.19 217 ALA A CA 1
ATOM 1503 C C . ALA A 1 187 ? 59.193 12.442 30.313 1.00 11.76 217 ALA A C 1
ATOM 1504 O O . ALA A 1 187 ? 60.147 13.038 30.804 1.00 12.77 217 ALA A O 1
ATOM 1506 N N . ALA A 1 188 ? 58.402 13.005 29.388 1.00 13.17 218 ALA A N 1
ATOM 1507 C CA . ALA A 1 188 ? 58.708 14.332 28.850 1.00 15.33 218 ALA A CA 1
ATOM 1508 C C . ALA A 1 188 ? 58.507 15.458 29.842 1.00 15.76 218 ALA A C 1
ATOM 1509 O O . ALA A 1 188 ? 58.938 16.592 29.584 1.00 16.42 218 ALA A O 1
ATOM 1511 N N . ASP A 1 189 ? 57.882 15.157 30.983 1.00 13.09 219 ASP A N 1
ATOM 1512 C CA . ASP A 1 189 ? 57.708 16.149 32.048 1.00 13.51 219 ASP A CA 1
ATOM 1513 C C . ASP A 1 189 ? 58.909 16.248 32.993 1.00 12.19 219 ASP A C 1
ATOM 1514 O O . ASP A 1 189 ? 58.898 17.088 33.903 1.00 13.89 219 ASP A O 1
ATOM 1519 N N . VAL A 1 190 ? 59.942 15.415 32.763 1.00 11.70 220 VAL A N 1
ATOM 1520 C CA . VAL A 1 190 ? 61.118 15.387 33.609 1.00 14.19 220 VAL A CA 1
ATOM 1521 C C . VAL A 1 190 ? 62.353 15.704 32.786 1.00 14.52 220 VAL A C 1
ATOM 1522 O O . VAL A 1 190 ? 62.531 15.134 31.726 1.00 15.11 220 VAL A O 1
ATOM 1526 N N . ALA A 1 191 ? 63.167 16.629 33.282 1.00 12.85 221 ALA A N 1
ATOM 1527 C CA . ALA A 1 191 ? 64.474 16.935 32.688 1.00 13.45 221 ALA A CA 1
ATOM 1528 C C . ALA A 1 191 ? 65.566 16.426 33.608 1.00 14.17 221 ALA A C 1
ATOM 1529 O O . ALA A 1 191 ? 65.491 16.614 34.822 1.00 13.18 221 ALA A O 1
ATOM 1531 N N . ARG A 1 192 ? 66.613 15.841 33.013 1.00 14.19 222 ARG A N 1
ATOM 1532 C CA . ARG A 1 192 ? 67.732 15.273 33.753 1.00 14.11 222 ARG A CA 1
ATOM 1533 C C . ARG A 1 192 ? 68.632 16.389 34.296 1.00 14.56 222 ARG A C 1
ATOM 1534 O O . ARG A 1 192 ? 68.928 17.353 33.584 1.00 14.08 222 ARG A O 1
ATOM 1542 N N . VAL A 1 193 ? 69.045 16.258 35.567 1.00 13.30 223 VAL A N 1
ATOM 1543 C CA . VAL A 1 193 ? 69.889 17.284 36.207 1.00 13.99 223 VAL A CA 1
ATOM 1544 C C . VAL A 1 193 ? 71.200 16.664 36.613 1.00 16.54 223 VAL A C 1
ATOM 1545 O O . VAL A 1 193 ? 71.220 15.512 37.014 1.00 16.22 223 VAL A O 1
ATOM 1549 N N . ASP A 1 194 ? 72.291 17.422 36.494 1.00 19.60 224 ASP A N 1
ATOM 1550 C CA . ASP A 1 194 ? 73.624 16.945 36.902 1.00 20.75 224 ASP A CA 1
ATOM 1551 C C . ASP A 1 194 ? 74.064 17.703 38.153 1.00 21.77 224 ASP A C 1
ATOM 1552 O O . ASP A 1 194 ? 73.329 18.559 38.651 1.00 17.98 224 ASP A O 1
ATOM 1557 N N . ASP A 1 195 ? 75.224 17.335 38.695 1.00 22.57 225 ASP A N 1
ATOM 1558 C CA . ASP A 1 195 ? 75.700 17.917 39.964 1.00 23.91 225 ASP A CA 1
ATOM 1559 C C . ASP A 1 195 ? 75.802 19.431 39.893 1.00 24.52 225 ASP A C 1
ATOM 1560 O O . ASP A 1 195 ? 75.321 20.140 40.783 1.00 23.07 225 ASP A O 1
ATOM 1565 N N . ALA A 1 196 ? 76.421 19.914 38.819 1.00 23.72 226 ALA A N 1
ATOM 1566 C CA . ALA A 1 196 ? 76.546 21.345 38.590 1.00 25.83 226 ALA A CA 1
ATOM 1567 C C . ALA A 1 196 ? 75.202 22.027 38.617 1.00 25.04 226 ALA A C 1
ATOM 1568 O O . ALA A 1 196 ? 75.054 23.054 39.259 1.00 23.71 226 ALA A O 1
ATOM 1570 N N . PHE A 1 197 ? 74.198 21.447 37.944 1.00 22.12 227 PHE A N 1
ATOM 1571 C CA . PHE A 1 197 ? 72.870 22.035 37.941 1.00 18.88 227 PHE A CA 1
ATOM 1572 C C . PHE A 1 197 ? 72.258 22.046 39.331 1.00 20.92 227 PHE A C 1
ATOM 1573 O O . PHE A 1 197 ? 71.698 23.052 39.770 1.00 18.44 227 PHE A O 1
ATOM 1589 N N . THR A 1 199 ? 73.685 21.890 42.260 1.00 19.77 229 THR A N 1
ATOM 1590 C CA . THR A 1 199 ? 74.430 22.754 43.167 1.00 22.04 229 THR A CA 1
ATOM 1591 C C . THR A 1 199 ? 73.971 24.184 42.950 1.00 25.09 229 THR A C 1
ATOM 1592 O O . THR A 1 199 ? 73.554 24.824 43.920 1.00 22.15 229 THR A O 1
ATOM 1596 N N . ARG A 1 200 ? 74.008 24.657 41.695 1.00 25.09 230 ARG A N 1
ATOM 1597 C CA . ARG A 1 200 ? 73.585 26.043 41.385 1.00 28.21 230 ARG A CA 1
ATOM 1598 C C . ARG A 1 200 ? 72.147 26.193 41.757 1.00 25.66 230 ARG A C 1
ATOM 1599 O O . ARG A 1 200 ? 71.747 27.189 42.352 1.00 28.91 230 ARG A O 1
ATOM 1607 N N . TYR A 1 201 ? 71.351 25.167 41.466 1.00 24.92 231 TYR A N 1
ATOM 1608 C CA . TYR A 1 201 ? 69.921 25.264 41.696 1.00 22.90 231 TYR A CA 1
ATOM 1609 C C . TYR A 1 201 ? 69.547 25.366 43.169 1.00 26.72 231 TYR A C 1
ATOM 1610 O O . TYR A 1 201 ? 68.730 26.229 43.538 1.00 24.27 231 TYR A O 1
ATOM 1619 N N . GLU A 1 202 ? 70.138 24.511 44.006 1.00 27.00 232 GLU A N 1
ATOM 1620 C CA . GLU A 1 202 ? 69.907 24.537 45.456 1.00 28.64 232 GLU A CA 1
ATOM 1621 C C . GLU A 1 202 ? 70.631 25.693 46.173 1.00 30.63 232 GLU A C 1
ATOM 1622 O O . GLU A 1 202 ? 70.349 25.963 47.331 1.00 33.11 232 GLU A O 1
ATOM 1628 N N . SER A 1 203 ? 71.599 26.306 45.509 1.00 31.47 233 SER A N 1
ATOM 1629 C CA . SER A 1 203 ? 72.278 27.463 46.068 1.00 34.71 233 SER A CA 1
ATOM 1630 C C . SER A 1 203 ? 71.378 28.686 45.932 1.00 35.13 233 SER A C 1
ATOM 1631 O O . SER A 1 203 ? 70.574 28.846 45.001 1.00 37.11 233 SER A O 1
ATOM 1634 N N . GLY A 1 204 ? 71.538 29.586 46.865 1.00 35.67 234 GLY A N 1
ATOM 1635 C CA . GLY A 1 204 ? 70.751 30.775 46.818 1.00 35.23 234 GLY A CA 1
ATOM 1636 C C . GLY A 1 204 ? 69.281 30.521 47.073 1.00 32.62 234 GLY A C 1
ATOM 1637 O O . GLY A 1 204 ? 68.780 29.374 47.190 1.00 34.14 234 GLY A O 1
ATOM 1638 N N . SER A 1 205 ? 68.577 31.627 47.061 1.00 26.39 235 SER A N 1
ATOM 1639 C CA . SER A 1 205 ? 67.353 31.728 47.778 1.00 23.35 235 SER A CA 1
ATOM 1640 C C . SER A 1 205 ? 66.266 31.165 46.926 1.00 20.55 235 SER A C 1
ATOM 1641 O O . SER A 1 205 ? 66.405 31.107 45.726 1.00 24.68 235 SER A O 1
ATOM 1644 N N . LEU A 1 206 ? 65.234 30.667 47.571 1.00 16.37 236 LEU A N 1
ATOM 1645 C CA . LEU A 1 206 ? 64.077 30.153 46.895 1.00 16.36 236 LEU A CA 1
ATOM 1646 C C . LEU A 1 206 ? 62.966 31.208 46.994 1.00 16.38 236 LEU A C 1
ATOM 1647 O O . LEU A 1 206 ? 62.858 31.930 47.989 1.00 18.28 236 LEU A O 1
ATOM 1652 N N . ALA A 1 207 ? 62.159 31.276 45.947 1.00 15.31 237 ALA A N 1
ATOM 1653 C CA . ALA A 1 207 ? 60.946 32.085 45.921 1.00 15.07 237 ALA A CA 1
ATOM 1654 C C . ALA A 1 207 ? 59.735 31.164 45.932 1.00 14.64 237 ALA A C 1
ATOM 1655 O O . ALA A 1 207 ? 59.792 30.078 45.378 1.00 15.59 237 ALA A O 1
ATOM 1657 N N . ALA A 1 208 ? 58.668 31.594 46.591 1.00 15.64 238 ALA A N 1
ATOM 1658 C CA . ALA A 1 208 ? 57.402 30.925 46.590 1.00 15.40 238 ALA A CA 1
ATOM 1659 C C . ALA A 1 208 ? 56.495 31.711 45.658 1.00 14.39 238 ALA A C 1
ATOM 1660 O O . ALA A 1 208 ? 56.386 32.929 45.772 1.00 14.79 238 ALA A O 1
ATOM 1662 N N . ILE A 1 209 ? 55.807 31.003 44.759 1.00 14.45 239 ILE A N 1
ATOM 1663 C CA . ILE A 1 209 ? 54.755 31.594 43.931 1.00 11.87 239 ILE A CA 1
ATOM 1664 C C . ILE A 1 209 ? 53.519 31.877 44.782 1.00 13.93 239 ILE A C 1
ATOM 1665 O O . ILE A 1 209 ? 53.091 31.039 45.585 1.00 15.89 239 ILE A O 1
ATOM 1670 N N . LEU A 1 210 ? 52.927 33.049 44.564 1.00 12.35 240 LEU A N 1
ATOM 1671 C CA . LEU A 1 210 ? 51.852 33.535 45.419 1.00 13.94 240 LEU A CA 1
ATOM 1672 C C . LEU A 1 210 ? 50.493 33.619 44.764 1.00 13.44 240 LEU A C 1
ATOM 1673 O O . LEU A 1 210 ? 49.527 33.947 45.428 1.00 14.56 240 LEU A O 1
ATOM 1678 N N . ARG A 1 211 ? 50.420 33.332 43.470 1.00 14.25 241 ARG A N 1
ATOM 1679 C CA A ARG A 1 211 ? 49.186 33.384 42.704 0.50 13.69 241 ARG A CA 1
ATOM 1680 C CA B ARG A 1 211 ? 49.163 33.363 42.747 0.50 14.40 241 ARG A CA 1
ATOM 1681 C C . ARG A 1 211 ? 49.042 32.113 41.874 1.00 12.87 241 ARG A C 1
ATOM 1682 O O . ARG A 1 211 ? 50.029 31.645 41.291 1.00 14.49 241 ARG A O 1
ATOM 1697 N N . ASP A 1 212 ? 47.828 31.560 41.809 1.00 14.66 242 ASP A N 1
ATOM 1698 C CA . ASP A 1 212 ? 47.561 30.416 40.940 1.00 13.76 242 ASP A CA 1
ATOM 1699 C C . ASP A 1 212 ? 47.578 30.923 39.485 1.00 14.66 242 ASP A C 1
ATOM 1700 O O . ASP A 1 212 ? 47.421 32.111 39.222 1.00 12.71 242 ASP A O 1
ATOM 1705 N N . ASP A 1 213 ? 47.827 30.026 38.552 1.00 13.93 243 ASP A N 1
ATOM 1706 C CA . ASP A 1 213 ? 47.820 30.339 37.141 1.00 13.89 243 ASP A CA 1
ATOM 1707 C C . ASP A 1 213 ? 48.796 31.448 36.737 1.00 14.99 243 ASP A C 1
ATOM 1708 O O . ASP A 1 213 ? 48.506 32.284 35.885 1.00 17.58 243 ASP A O 1
ATOM 1713 N N . THR A 1 214 ? 49.969 31.421 37.350 1.00 12.83 244 THR A N 1
ATOM 1714 C CA . THR A 1 214 ? 51.047 32.347 37.029 1.00 14.02 244 THR A CA 1
ATOM 1715 C C . THR A 1 214 ? 51.810 31.837 35.833 1.00 14.24 244 THR A C 1
ATOM 1716 O O . THR A 1 214 ? 52.535 30.819 35.892 1.00 14.48 244 THR A O 1
ATOM 1720 N N . SER A 1 215 ? 51.586 32.503 34.711 1.00 14.27 245 SER A N 1
ATOM 1721 C CA . SER A 1 215 ? 52.203 32.112 33.487 1.00 15.93 245 SER A CA 1
ATOM 1722 C C . SER A 1 215 ? 53.665 32.528 33.483 1.00 14.35 245 SER A C 1
ATOM 1723 O O . SER A 1 215 ? 53.996 33.661 33.751 1.00 16.86 245 SER A O 1
ATOM 1726 N N . LEU A 1 216 ? 54.543 31.591 33.187 1.00 14.98 246 LEU A N 1
ATOM 1727 C CA . LEU A 1 216 ? 55.968 31.830 33.141 1.00 12.57 246 LEU A CA 1
ATOM 1728 C C . LEU A 1 216 ? 56.448 31.876 31.692 1.00 14.42 246 LEU A C 1
ATOM 1729 O O . LEU A 1 216 ? 56.453 30.862 31.006 1.00 15.38 246 LEU A O 1
ATOM 1734 N N . ASN A 1 217 ? 56.840 33.061 31.244 1.00 13.52 247 ASN A N 1
ATOM 1735 C CA . ASN A 1 217 ? 57.281 33.314 29.859 1.00 13.03 247 ASN A CA 1
ATOM 1736 C C . ASN A 1 217 ? 58.698 33.911 29.849 1.00 15.90 247 ASN A C 1
ATOM 1737 O O . ASN A 1 217 ? 59.004 34.768 30.684 1.00 14.58 247 ASN A O 1
ATOM 1742 N N . GLY A 1 218 ? 59.540 33.450 28.917 1.00 16.93 248 GLY A N 1
ATOM 1743 C CA . GLY A 1 218 ? 60.885 33.991 28.746 1.00 19.03 248 GLY A CA 1
ATOM 1744 C C . GLY A 1 218 ? 60.821 35.439 28.341 1.00 21.03 248 GLY A C 1
ATOM 1745 O O . GLY A 1 218 ? 59.761 35.927 27.927 1.00 19.89 248 GLY A O 1
ATOM 1746 N N . ALA A 1 219 ? 61.964 36.129 28.481 1.00 21.67 249 ALA A N 1
ATOM 1747 C CA . ALA A 1 219 ? 62.102 37.508 28.065 1.00 23.57 249 ALA A CA 1
ATOM 1748 C C . ALA A 1 219 ? 61.787 37.661 26.567 1.00 27.35 249 ALA A C 1
ATOM 1749 O O . ALA A 1 219 ? 61.261 38.677 26.169 1.00 29.97 249 ALA A O 1
ATOM 1751 N N . ASP A 1 220 ? 62.111 36.640 25.766 1.00 27.72 250 ASP A N 1
ATOM 1752 C CA . ASP A 1 220 ? 61.761 36.563 24.325 1.00 30.55 250 ASP A CA 1
ATOM 1753 C C . ASP A 1 220 ? 60.248 36.415 23.994 1.00 32.02 250 ASP A C 1
ATOM 1754 O O . ASP A 1 220 ? 59.865 36.460 22.818 1.00 32.36 250 ASP A O 1
ATOM 1759 N N . GLY A 1 221 ? 59.406 36.232 25.019 1.00 28.24 251 GLY A N 1
ATOM 1760 C CA . GLY A 1 221 ? 57.962 36.008 24.853 1.00 25.82 251 GLY A CA 1
ATOM 1761 C C . GLY A 1 221 ? 57.535 34.537 24.780 1.00 21.38 251 GLY A C 1
ATOM 1762 O O . GLY A 1 221 ? 56.346 34.246 24.723 1.00 23.12 251 GLY A O 1
ATOM 1763 N N . THR A 1 222 ? 58.496 33.620 24.786 1.00 20.72 252 THR A N 1
ATOM 1764 C CA . THR A 1 222 ? 58.210 32.186 24.709 1.00 19.27 252 THR A CA 1
ATOM 1765 C C . THR A 1 222 ? 57.545 31.719 25.997 1.00 17.89 252 THR A C 1
ATOM 1766 O O . THR A 1 222 ? 58.060 31.945 27.090 1.00 16.23 252 THR A O 1
ATOM 1770 N N . HIS A 1 223 ? 56.397 31.072 25.876 1.00 15.40 253 HIS A N 1
ATOM 1771 C CA . HIS A 1 223 ? 55.728 30.530 27.036 1.00 14.15 253 HIS A CA 1
ATOM 1772 C C . HIS A 1 223 ? 56.444 29.271 27.482 1.00 13.90 253 HIS A C 1
ATOM 1773 O O . HIS A 1 223 ? 56.797 28.416 26.631 1.00 14.63 253 HIS A O 1
ATOM 1780 N N . LEU A 1 224 ? 56.671 29.139 28.790 1.00 14.01 254 LEU A N 1
ATOM 1781 C CA . LEU A 1 224 ? 57.403 27.976 29.322 1.00 16.43 254 LEU A CA 1
ATOM 1782 C C . LEU A 1 224 ? 56.458 27.053 30.034 1.00 14.84 254 LEU A C 1
ATOM 1783 O O . LEU A 1 224 ? 56.325 25.880 29.666 1.00 15.50 254 LEU A O 1
ATOM 1788 N N . ALA A 1 225 ? 55.759 27.578 31.024 1.00 14.12 255 ALA A N 1
ATOM 1789 C CA . ALA A 1 225 ? 54.892 26.761 31.849 1.00 14.23 255 ALA A CA 1
ATOM 1790 C C . ALA A 1 225 ? 54.060 27.675 32.734 1.00 13.30 255 ALA A C 1
ATOM 1791 O O . ALA A 1 225 ? 54.211 28.876 32.696 1.00 17.11 255 ALA A O 1
ATOM 1793 N N . THR A 1 226 ? 53.195 27.069 33.526 1.00 14.77 256 THR A N 1
ATOM 1794 C CA . THR A 1 226 ? 52.355 27.759 34.465 1.00 14.57 256 THR A CA 1
ATOM 1795 C C . THR A 1 226 ? 52.586 27.243 35.885 1.00 16.83 256 THR A C 1
ATOM 1796 O O . THR A 1 226 ? 52.624 26.036 36.111 1.00 16.15 256 THR A O 1
ATOM 1800 N N . ALA A 1 227 ? 52.723 28.166 36.835 1.00 15.03 257 ALA A N 1
ATOM 1801 C CA . ALA A 1 227 ? 53.009 27.851 38.233 1.00 11.40 257 ALA A CA 1
ATOM 1802 C C . ALA A 1 227 ? 51.847 28.284 39.129 1.00 13.03 257 ALA A C 1
ATOM 1803 O O . ALA A 1 227 ? 51.273 29.335 38.901 1.00 14.67 257 ALA A O 1
ATOM 1805 N N . HIS A 1 228 ? 51.566 27.488 40.160 1.00 12.15 258 HIS A N 1
ATOM 1806 C CA . HIS A 1 228 ? 50.503 27.739 41.102 1.00 11.67 258 HIS A CA 1
ATOM 1807 C C . HIS A 1 228 ? 51.101 27.926 42.482 1.00 13.09 258 HIS A C 1
ATOM 1808 O O . HIS A 1 228 ? 52.282 27.610 42.709 1.00 13.77 258 HIS A O 1
ATOM 1815 N N . ILE A 1 229 ? 50.274 28.395 43.399 1.00 12.38 259 ILE A N 1
ATOM 1816 C CA . ILE A 1 229 ? 50.640 28.412 44.814 1.00 12.47 259 ILE A CA 1
ATOM 1817 C C . ILE A 1 229 ? 51.057 26.975 45.236 1.00 15.30 259 ILE A C 1
ATOM 1818 O O . ILE A 1 229 ? 50.360 25.975 44.932 1.00 12.92 259 ILE A O 1
ATOM 1823 N N . GLY A 1 230 ? 52.179 26.913 45.963 1.00 13.82 260 GLY A N 1
ATOM 1824 C CA . GLY A 1 230 ? 52.808 25.676 46.395 1.00 13.70 260 GLY A CA 1
ATOM 1825 C C . GLY A 1 230 ? 54.093 25.468 45.600 1.00 13.05 260 GLY A C 1
ATOM 1826 O O . GLY A 1 230 ? 54.930 24.617 45.952 1.00 13.94 260 GLY A O 1
ATOM 1827 N N . THR A 1 231 ? 54.246 26.225 44.518 1.00 11.42 261 THR A N 1
ATOM 1828 C CA . THR A 1 231 ? 55.437 26.123 43.682 1.00 10.61 261 THR A CA 1
ATOM 1829 C C . THR A 1 231 ? 56.581 26.945 44.291 1.00 12.74 261 THR A C 1
ATOM 1830 O O . THR A 1 231 ? 56.328 28.018 44.819 1.00 14.28 261 THR A O 1
ATOM 1834 N N . VAL A 1 232 ? 57.790 26.389 44.244 1.00 12.54 262 VAL A N 1
ATOM 1835 C CA A VAL A 1 232 ? 58.964 27.160 44.635 0.50 14.20 262 VAL A CA 1
ATOM 1836 C CA B VAL A 1 232 ? 59.016 27.024 44.708 0.50 14.35 262 VAL A CA 1
ATOM 1837 C C . VAL A 1 232 ? 60.040 27.006 43.569 1.00 14.83 262 VAL A C 1
ATOM 1838 O O . VAL A 1 232 ? 60.207 25.953 42.913 1.00 15.76 262 VAL A O 1
ATOM 1845 N N . LEU A 1 233 ? 60.733 28.115 43.335 1.00 14.44 263 LEU A N 1
ATOM 1846 C CA . LEU A 1 233 ? 61.747 28.193 42.302 1.00 15.69 263 LEU A CA 1
ATOM 1847 C C . LEU A 1 233 ? 62.898 29.042 42.830 1.00 15.02 263 LEU A C 1
ATOM 1848 O O . LEU A 1 233 ? 62.661 29.968 43.584 1.00 16.73 263 LEU A O 1
ATOM 1853 N N . PRO A 1 234 ? 64.125 28.797 42.349 1.00 13.09 264 PRO A N 1
ATOM 1854 C CA . PRO A 1 234 ? 65.250 29.626 42.776 1.00 13.30 264 PRO A CA 1
ATOM 1855 C C . PRO A 1 234 ? 65.101 31.088 42.335 1.00 16.26 264 PRO A C 1
ATOM 1856 O O . PRO A 1 234 ? 64.644 31.327 41.231 1.00 18.98 264 PRO A O 1
ATOM 1860 N N . LEU A 1 235 ? 65.548 32.032 43.166 1.00 16.34 265 LEU A N 1
ATOM 1861 C CA . LEU A 1 235 ? 65.649 33.450 42.792 1.00 21.23 265 LEU A CA 1
ATOM 1862 C C . LEU A 1 235 ? 67.000 33.675 42.192 1.00 22.36 265 LEU A C 1
ATOM 1863 O O . LEU A 1 235 ? 67.997 33.101 42.643 1.00 24.11 265 LEU A O 1
ATOM 1868 N N . SER A 1 236 ? 67.044 34.502 41.163 1.00 23.62 266 SER A N 1
ATOM 1869 C CA . SER A 1 236 ? 68.277 34.799 40.460 1.00 27.62 266 SER A CA 1
ATOM 1870 C C . SER A 1 236 ? 69.131 35.730 41.311 1.00 29.92 266 SER A C 1
ATOM 1871 O O . SER A 1 236 ? 68.572 36.573 41.988 1.00 28.25 266 SER A O 1
ATOM 1874 N N . GLY A 1 242 ? 61.744 43.605 40.551 1.00 32.91 272 GLY A N 1
ATOM 1875 C CA . GLY A 1 242 ? 60.810 42.462 40.719 1.00 32.21 272 GLY A CA 1
ATOM 1876 C C . GLY A 1 242 ? 61.545 41.228 41.254 1.00 31.36 272 GLY A C 1
ATOM 1877 O O . GLY A 1 242 ? 62.550 41.332 41.957 1.00 31.41 272 GLY A O 1
ATOM 1878 N N . ARG A 1 243 ? 61.042 40.049 40.924 1.00 30.41 273 ARG A N 1
ATOM 1879 C CA . ARG A 1 243 ? 61.619 38.808 41.429 1.00 27.92 273 ARG A CA 1
ATOM 1880 C C . ARG A 1 243 ? 61.884 37.935 40.208 1.00 24.37 273 ARG A C 1
ATOM 1881 O O . ARG A 1 243 ? 60.942 37.517 39.533 1.00 25.12 273 ARG A O 1
ATOM 1889 N N . THR A 1 244 ? 63.156 37.730 39.889 1.00 23.72 274 THR A N 1
ATOM 1890 C CA . THR A 1 244 ? 63.525 36.904 38.757 1.00 23.14 274 THR A CA 1
ATOM 1891 C C . THR A 1 244 ? 63.735 35.491 39.243 1.00 22.57 274 THR A C 1
ATOM 1892 O O . THR A 1 244 ? 64.613 35.241 40.071 1.00 21.98 274 THR A O 1
ATOM 1896 N N . VAL A 1 245 ? 62.885 34.587 38.757 1.00 17.15 275 VAL A N 1
ATOM 1897 C CA . VAL A 1 245 ? 62.978 33.187 39.126 1.00 15.63 275 VAL A CA 1
ATOM 1898 C C . VAL A 1 245 ? 63.674 32.410 37.992 1.00 18.64 275 VAL A C 1
ATOM 1899 O O . VAL A 1 245 ? 63.621 32.796 36.827 1.00 17.48 275 VAL A O 1
ATOM 1903 N N . LEU A 1 246 ? 64.341 31.327 38.358 1.00 18.04 276 LEU A N 1
ATOM 1904 C CA . LEU A 1 246 ? 65.025 30.500 37.396 1.00 17.59 276 LEU A CA 1
ATOM 1905 C C . LEU A 1 246 ? 64.119 29.312 37.086 1.00 17.06 276 LEU A C 1
ATOM 1906 O O . LEU A 1 246 ? 63.889 28.444 37.934 1.00 19.01 276 LEU A O 1
ATOM 1911 N N . VAL A 1 247 ? 63.604 29.257 35.859 1.00 14.32 277 VAL A N 1
ATOM 1912 C CA . VAL A 1 247 ? 62.646 28.235 35.508 1.00 14.35 277 VAL A CA 1
ATOM 1913 C C . VAL A 1 247 ? 63.354 27.068 34.829 1.00 13.96 277 VAL A C 1
ATOM 1914 O O . VAL A 1 247 ? 64.078 27.263 33.854 1.00 16.69 277 VAL A O 1
ATOM 1918 N N . PRO A 1 248 ? 63.178 25.837 35.359 1.00 12.80 278 PRO A N 1
ATOM 1919 C CA . PRO A 1 248 ? 63.848 24.750 34.633 1.00 15.36 278 PRO A CA 1
ATOM 1920 C C . PRO A 1 248 ? 63.076 24.353 33.389 1.00 16.09 278 PRO A C 1
ATOM 1921 O O . PRO A 1 248 ? 61.853 24.287 33.425 1.00 16.65 278 PRO A O 1
ATOM 1925 N N . VAL A 1 249 ? 63.787 24.101 32.304 1.00 15.04 279 VAL A N 1
ATOM 1926 C CA . VAL A 1 249 ? 63.171 23.775 31.005 1.00 14.17 279 VAL A CA 1
ATOM 1927 C C . VAL A 1 249 ? 63.922 22.588 30.414 1.00 16.97 279 VAL A C 1
ATOM 1928 O O . VAL A 1 249 ? 65.143 22.508 30.530 1.00 17.77 279 VAL A O 1
ATOM 1932 N N . ARG A 1 250 ? 63.215 21.688 29.750 1.00 14.10 280 ARG A N 1
ATOM 1933 C CA . ARG A 1 250 ? 63.813 20.492 29.220 1.00 13.68 280 ARG A CA 1
ATOM 1934 C C . ARG A 1 250 ? 64.367 20.763 27.811 1.00 14.81 280 ARG A C 1
ATOM 1935 O O . ARG A 1 250 ? 63.636 21.211 26.888 1.00 13.53 280 ARG A O 1
ATOM 1943 N N . ALA A 1 251 ? 65.644 20.509 27.627 1.00 15.12 281 ALA A N 1
ATOM 1944 C CA . ALA A 1 251 ? 66.227 20.631 26.308 1.00 15.88 281 ALA A CA 1
ATOM 1945 C C . ALA A 1 251 ? 65.884 19.407 25.448 1.00 17.80 281 ALA A C 1
ATOM 1946 O O . ALA A 1 251 ? 65.501 18.383 25.963 1.00 14.88 281 ALA A O 1
ATOM 1948 N N . PRO A 1 252 ? 66.090 19.490 24.122 1.00 18.04 282 PRO A N 1
ATOM 1949 C CA . PRO A 1 252 ? 65.829 18.330 23.245 1.00 17.98 282 PRO A CA 1
ATOM 1950 C C . PRO A 1 252 ? 66.698 17.084 23.562 1.00 19.28 282 PRO A C 1
ATOM 1951 O O . PRO A 1 252 ? 66.296 15.954 23.271 1.00 20.21 282 PRO A O 1
ATOM 1955 N N . GLU A 1 253 ? 67.858 17.284 24.195 1.00 17.32 283 GLU A N 1
ATOM 1956 C CA . GLU A 1 253 ? 68.703 16.189 24.631 1.00 15.33 283 GLU A CA 1
ATOM 1957 C C . GLU A 1 253 ? 68.360 15.708 26.035 1.00 17.33 283 GLU A C 1
ATOM 1958 O O . GLU A 1 253 ? 69.079 14.900 26.625 1.00 19.07 283 GLU A O 1
ATOM 1964 N N . GLY A 1 254 ? 67.267 16.209 26.586 1.00 17.82 284 GLY A N 1
ATOM 1965 C CA . GLY A 1 254 ? 66.724 15.623 27.801 1.00 14.82 284 GLY A CA 1
ATOM 1966 C C . GLY A 1 254 ? 67.173 16.200 29.120 1.00 15.15 284 GLY A C 1
ATOM 1967 O O . GLY A 1 254 ? 66.547 15.887 30.168 1.00 17.12 284 GLY A O 1
ATOM 1968 N N . HIS A 1 255 ? 68.196 17.072 29.086 1.00 15.18 285 HIS A N 1
ATOM 1969 C CA . HIS A 1 255 ? 68.693 17.718 30.305 1.00 15.02 285 HIS A CA 1
ATOM 1970 C C . HIS A 1 255 ? 67.958 19.025 30.586 1.00 15.71 285 HIS A C 1
ATOM 1971 O O . HIS A 1 255 ? 67.336 19.621 29.677 1.00 13.41 285 HIS A O 1
ATOM 1978 N N . ALA A 1 256 ? 68.020 19.448 31.857 1.00 14.95 286 ALA A N 1
ATOM 1979 C CA . ALA A 1 256 ? 67.496 20.724 32.291 1.00 14.67 286 ALA A CA 1
ATOM 1980 C C . ALA A 1 256 ? 68.442 21.882 31.996 1.00 14.87 286 ALA A C 1
ATOM 1981 O O . ALA A 1 256 ? 69.647 21.801 32.227 1.00 15.86 286 ALA A O 1
ATOM 1983 N N . VAL A 1 257 ? 67.838 22.984 31.550 1.00 16.24 287 VAL A N 1
ATOM 1984 C CA . VAL A 1 257 ? 68.471 24.279 31.498 1.00 16.96 287 VAL A CA 1
ATOM 1985 C C . VAL A 1 257 ? 67.586 25.224 32.293 1.00 19.04 287 VAL A C 1
ATOM 1986 O O . VAL A 1 257 ? 66.448 24.887 32.618 1.00 17.84 287 VAL A O 1
ATOM 1990 N N . VAL A 1 258 ? 68.102 26.392 32.654 1.00 17.56 288 VAL A N 1
ATOM 1991 C CA . VAL A 1 258 ? 67.259 27.396 33.318 1.00 18.58 288 VAL A CA 1
ATOM 1992 C C . VAL A 1 258 ? 67.076 28.610 32.423 1.00 17.66 288 VAL A C 1
ATOM 1993 O O . VAL A 1 258 ? 67.995 29.016 31.689 1.00 19.13 288 VAL A O 1
ATOM 1997 N N . VAL A 1 259 ? 65.874 29.155 32.474 1.00 15.45 289 VAL A N 1
ATOM 1998 C CA . VAL A 1 259 ? 65.493 30.376 31.756 1.00 15.43 289 VAL A CA 1
ATOM 1999 C C . VAL A 1 259 ? 64.954 31.317 32.836 1.00 16.10 289 VAL A C 1
ATOM 2000 O O . VAL A 1 259 ? 64.033 30.965 33.589 1.00 14.99 289 VAL A O 1
ATOM 2004 N N . PRO A 1 260 ? 65.555 32.504 32.944 1.00 17.62 290 PRO A N 1
ATOM 2005 C CA . PRO A 1 260 ? 65.099 33.482 33.918 1.00 18.14 290 PRO A CA 1
ATOM 2006 C C . PRO A 1 260 ? 63.795 34.133 33.467 1.00 16.06 290 PRO A C 1
ATOM 2007 O O . PRO A 1 260 ? 63.607 34.402 32.288 1.00 17.40 290 PRO A O 1
ATOM 2011 N N . VAL A 1 261 ? 62.891 34.311 34.413 1.00 14.61 291 VAL A N 1
ATOM 2012 C CA . VAL A 1 261 ? 61.575 34.856 34.163 1.00 16.58 291 VAL A CA 1
ATOM 2013 C C . VAL A 1 261 ? 61.340 35.928 35.219 1.00 18.86 291 VAL A C 1
ATOM 2014 O O . VAL A 1 261 ? 61.429 35.657 36.418 1.00 16.53 291 VAL A O 1
ATOM 2018 N N . LEU A 1 262 ? 61.056 37.145 34.764 1.00 19.78 292 LEU A N 1
ATOM 2019 C CA . LEU A 1 262 ? 60.842 38.282 35.640 1.00 21.07 292 LEU A CA 1
ATOM 2020 C C . LEU A 1 262 ? 59.406 38.277 36.156 1.00 18.90 292 LEU A C 1
ATOM 2021 O O . LEU A 1 262 ? 58.489 38.388 35.382 1.00 22.80 292 LEU A O 1
ATOM 2026 N N . LEU A 1 263 ? 59.223 38.186 37.465 1.00 21.03 293 LEU A N 1
ATOM 2027 C CA . LEU A 1 263 ? 57.872 38.216 38.062 1.00 21.16 293 LEU A CA 1
ATOM 2028 C C . LEU A 1 263 ? 57.702 39.473 38.934 1.00 23.59 293 LEU A C 1
ATOM 2029 O O . LEU A 1 263 ? 58.675 40.086 39.351 1.00 26.42 293 LEU A O 1
ATOM 2034 N N . THR A 1 264 ? 56.451 39.853 39.204 1.00 24.28 294 THR A N 1
ATOM 2035 C CA . THR A 1 264 ? 56.176 40.939 40.138 1.00 26.10 294 THR A CA 1
ATOM 2036 C C . THR A 1 264 ? 56.271 40.444 41.574 1.00 26.06 294 THR A C 1
ATOM 2037 O O . THR A 1 264 ? 56.222 39.213 41.866 1.00 22.79 294 THR A O 1
ATOM 2041 N N . SER A 1 265 ? 56.407 41.399 42.486 1.00 25.87 295 SER A N 1
ATOM 2042 C CA . SER A 1 265 ? 56.337 41.107 43.920 1.00 27.62 295 SER A CA 1
ATOM 2043 C C . SER A 1 265 ? 54.996 40.491 44.315 1.00 25.95 295 SER A C 1
ATOM 2044 O O . SER A 1 265 ? 54.934 39.774 45.304 1.00 29.01 295 SER A O 1
ATOM 2047 N N . GLY A 1 266 ? 53.930 40.763 43.557 1.00 25.13 296 GLY A N 1
ATOM 2048 C CA . GLY A 1 266 ? 52.628 40.116 43.788 1.00 23.41 296 GLY A CA 1
ATOM 2049 C C . GLY A 1 266 ? 52.591 38.631 43.416 1.00 22.97 296 GLY A C 1
ATOM 2050 O O . GLY A 1 266 ? 51.775 37.877 43.920 1.00 19.93 296 GLY A O 1
ATOM 2051 N N . GLU A 1 267 ? 53.472 38.209 42.514 1.00 17.77 297 GLU A N 1
ATOM 2052 C CA . GLU A 1 267 ? 53.480 36.842 42.040 1.00 18.77 297 GLU A CA 1
ATOM 2053 C C . GLU A 1 267 ? 54.446 35.925 42.755 1.00 17.54 297 GLU A C 1
ATOM 2054 O O . GLU A 1 267 ? 54.230 34.721 42.760 1.00 18.12 297 GLU A O 1
ATOM 2060 N N . ALA A 1 268 ? 55.515 36.473 43.323 1.00 16.28 298 ALA A N 1
ATOM 2061 C CA . ALA A 1 268 ? 56.572 35.663 43.943 1.00 16.56 298 ALA A CA 1
ATOM 2062 C C . ALA A 1 268 ? 57.208 36.438 45.112 1.00 18.57 298 ALA A C 1
ATOM 2063 O O . ALA A 1 268 ? 57.365 37.645 45.032 1.00 20.96 298 ALA A O 1
ATOM 2065 N N . ALA A 1 269 ? 57.571 35.736 46.186 1.00 17.66 299 ALA A N 1
ATOM 2066 C CA . ALA A 1 269 ? 58.357 36.328 47.259 1.00 18.37 299 ALA A CA 1
ATOM 2067 C C . ALA A 1 269 ? 59.370 35.347 47.737 1.00 19.07 299 ALA A C 1
ATOM 2068 O O . ALA A 1 269 ? 59.187 34.136 47.641 1.00 16.48 299 ALA A O 1
ATOM 2070 N N . GLN A 1 270 ? 60.455 35.873 48.292 1.00 18.70 300 GLN A N 1
ATOM 2071 C CA . GLN A 1 270 ? 61.461 35.002 48.868 1.00 18.42 300 GLN A CA 1
ATOM 2072 C C . GLN A 1 270 ? 60.831 34.190 50.002 1.00 17.11 300 GLN A C 1
ATOM 2073 O O . GLN A 1 270 ? 60.069 34.708 50.841 1.00 18.65 300 GLN A O 1
ATOM 2079 N N . LYS A 1 271 ? 61.109 32.896 49.982 1.00 15.51 301 LYS A N 1
ATOM 2080 C CA . LYS A 1 271 ? 60.608 31.947 50.967 1.00 16.70 301 LYS A CA 1
ATOM 2081 C C . LYS A 1 271 ? 61.557 31.982 52.173 1.00 17.51 301 LYS A C 1
ATOM 2082 O O . LYS A 1 271 ? 62.781 32.038 51.997 1.00 18.97 301 LYS A O 1
ATOM 2088 N N . PRO A 1 272 ? 61.014 31.967 53.391 1.00 14.72 302 PRO A N 1
ATOM 2089 C CA . PRO A 1 272 ? 59.581 31.955 53.722 1.00 14.43 302 PRO A CA 1
ATOM 2090 C C . PRO A 1 272 ? 58.931 33.324 53.893 1.00 14.90 302 PRO A C 1
ATOM 2091 O O . PRO A 1 272 ? 59.579 34.284 54.351 1.00 15.16 302 PRO A O 1
ATOM 2095 N N . VAL A 1 273 ? 57.657 33.409 53.568 1.00 14.76 303 VAL A N 1
ATOM 2096 C CA . VAL A 1 273 ? 56.863 34.596 53.808 1.00 14.14 303 VAL A CA 1
ATOM 2097 C C . VAL A 1 273 ? 56.564 34.547 55.322 1.00 16.91 303 VAL A C 1
ATOM 2098 O O . VAL A 1 273 ? 56.411 33.457 55.890 1.00 15.39 303 VAL A O 1
ATOM 2102 N N . PRO A 1 274 ? 56.559 35.704 56.001 1.00 17.32 304 PRO A N 1
ATOM 2103 C CA . PRO A 1 274 ? 56.294 35.630 57.449 1.00 18.16 304 PRO A CA 1
ATOM 2104 C C . PRO A 1 274 ? 54.914 35.065 57.742 1.00 18.14 304 PRO A C 1
ATOM 2105 O O . PRO A 1 274 ? 53.949 35.459 57.078 1.00 17.74 304 PRO A O 1
ATOM 2109 N N . LEU A 1 275 ? 54.849 34.128 58.688 1.00 17.48 305 LEU A N 1
ATOM 2110 C CA . LEU A 1 275 ? 53.603 33.448 59.037 1.00 15.75 305 LEU A CA 1
ATOM 2111 C C . LEU A 1 275 ? 52.699 34.357 59.870 1.00 14.08 305 LEU A C 1
ATOM 2112 O O . LEU A 1 275 ? 52.909 34.518 61.059 1.00 16.95 305 LEU A O 1
ATOM 2117 N N . THR A 1 276 ? 51.733 34.982 59.224 1.00 14.67 306 THR A N 1
ATOM 2118 C CA . THR A 1 276 ? 50.700 35.801 59.891 1.00 13.67 306 THR A CA 1
ATOM 2119 C C . THR A 1 276 ? 49.332 35.419 59.350 1.00 14.28 306 THR A C 1
ATOM 2120 O O . THR A 1 276 ? 49.207 34.919 58.224 1.00 12.97 306 THR A O 1
ATOM 2124 N N . PRO A 1 277 ? 48.277 35.680 60.129 1.00 14.22 307 PRO A N 1
ATOM 2125 C CA . PRO A 1 277 ? 46.954 35.322 59.599 1.00 14.45 307 PRO A CA 1
ATOM 2126 C C . PRO A 1 277 ? 46.598 36.106 58.339 1.00 14.43 307 PRO A C 1
ATOM 2127 O O . PRO A 1 277 ? 45.958 35.574 57.440 1.00 14.77 307 PRO A O 1
ATOM 2131 N N . GLY A 1 278 ? 47.008 37.358 58.276 1.00 14.55 308 GLY A N 1
ATOM 2132 C CA . GLY A 1 278 ? 46.782 38.171 57.110 1.00 14.55 308 GLY A CA 1
ATOM 2133 C C . GLY A 1 278 ? 47.490 37.644 55.853 1.00 14.29 308 GLY A C 1
ATOM 2134 O O . GLY A 1 278 ? 46.882 37.649 54.756 1.00 13.84 308 GLY A O 1
ATOM 2135 N N . ASN A 1 279 ? 48.739 37.208 55.995 1.00 14.81 309 ASN A N 1
ATOM 2136 C CA . ASN A 1 279 ? 49.467 36.621 54.855 1.00 16.56 309 ASN A CA 1
ATOM 2137 C C . ASN A 1 279 ? 48.853 35.306 54.393 1.00 14.18 309 ASN A C 1
ATOM 2138 O O . ASN A 1 279 ? 48.756 35.053 53.198 1.00 12.87 309 ASN A O 1
ATOM 2151 N N . ALA A 1 281 ? 45.623 34.555 54.819 1.00 12.66 311 ALA A N 1
ATOM 2152 C CA . ALA A 1 281 ? 44.344 34.961 54.260 1.00 12.33 311 ALA A CA 1
ATOM 2153 C C . ALA A 1 281 ? 44.488 35.391 52.805 1.00 13.48 311 ALA A C 1
ATOM 2154 O O . ALA A 1 281 ? 43.696 34.989 51.955 1.00 14.06 311 ALA A O 1
ATOM 2156 N N . GLU A 1 282 ? 45.529 36.155 52.473 1.00 17.14 312 GLU A N 1
ATOM 2157 C CA . GLU A 1 282 ? 45.694 36.594 51.100 1.00 18.26 312 GLU A CA 1
ATOM 2158 C C . GLU A 1 282 ? 45.860 35.385 50.167 1.00 18.55 312 GLU A C 1
ATOM 2159 O O . GLU A 1 282 ? 45.252 35.322 49.080 1.00 18.33 312 GLU A O 1
ATOM 2165 N N . LEU A 1 283 ? 46.664 34.413 50.586 1.00 17.07 313 LEU A N 1
ATOM 2166 C CA . LEU A 1 283 ? 46.950 33.264 49.728 1.00 17.00 313 LEU A CA 1
ATOM 2167 C C . LEU A 1 283 ? 45.732 32.365 49.637 1.00 15.43 313 LEU A C 1
ATOM 2168 O O . LEU A 1 283 ? 45.339 31.928 48.564 1.00 15.98 313 LEU A O 1
ATOM 2173 N N . GLY A 1 284 ? 45.135 32.069 50.774 1.00 16.89 314 GLY A N 1
ATOM 2174 C CA . GLY A 1 284 ? 43.947 31.250 50.809 1.00 15.26 314 GLY A CA 1
ATOM 2175 C C . GLY A 1 284 ? 42.761 31.870 50.054 1.00 14.72 314 GLY A C 1
ATOM 2176 O O . GLY A 1 284 ? 41.996 31.157 49.409 1.00 13.87 314 GLY A O 1
ATOM 2177 N N . ASN A 1 285 ? 42.617 33.193 50.106 1.00 14.57 315 ASN A N 1
ATOM 2178 C CA . ASN A 1 285 ? 41.617 33.847 49.283 1.00 14.52 315 ASN A CA 1
ATOM 2179 C C . ASN A 1 285 ? 41.796 33.603 47.765 1.00 13.38 315 ASN A C 1
ATOM 2180 O O . ASN A 1 285 ? 40.805 33.564 47.043 1.00 13.38 315 ASN A O 1
ATOM 2185 N N . ARG A 1 286 ? 43.021 33.369 47.304 1.00 13.51 316 ARG A N 1
ATOM 2186 C CA A ARG A 1 286 ? 43.288 33.041 45.914 0.50 13.49 316 ARG A CA 1
ATOM 2187 C CA B ARG A 1 286 ? 43.224 33.051 45.909 0.50 14.82 316 ARG A CA 1
ATOM 2188 C C . ARG A 1 286 ? 42.688 31.665 45.563 1.00 14.97 316 ARG A C 1
ATOM 2189 O O . ARG A 1 286 ? 42.309 31.411 44.408 1.00 14.94 316 ARG A O 1
ATOM 2220 N N . GLY A 1 289 ? 36.773 29.145 46.350 1.00 14.39 319 GLY A N 1
ATOM 2221 C CA . GLY A 1 289 ? 35.918 28.785 45.224 1.00 12.28 319 GLY A CA 1
ATOM 2222 C C . GLY A 1 289 ? 36.553 27.879 44.203 1.00 14.99 319 GLY A C 1
ATOM 2223 O O . GLY A 1 289 ? 35.907 27.440 43.245 1.00 14.93 319 GLY A O 1
ATOM 2224 N N . GLN A 1 290 ? 37.819 27.560 44.368 1.00 15.27 320 GLN A N 1
ATOM 2225 C CA . GLN A 1 290 ? 38.448 26.723 43.334 1.00 15.71 320 GLN A CA 1
ATOM 2226 C C . GLN A 1 290 ? 37.859 25.320 43.383 1.00 14.98 320 GLN A C 1
ATOM 2227 O O . GLN A 1 290 ? 37.647 24.762 44.489 1.00 12.78 320 GLN A O 1
ATOM 2233 N N . PRO A 1 291 ? 37.574 24.750 42.197 1.00 12.53 321 PRO A N 1
ATOM 2234 C CA . PRO A 1 291 ? 36.980 23.430 42.224 1.00 13.25 321 PRO A CA 1
ATOM 2235 C C . PRO A 1 291 ? 37.910 22.351 42.828 1.00 11.72 321 PRO A C 1
ATOM 2236 O O . PRO A 1 291 ? 39.153 22.395 42.720 1.00 12.80 321 PRO A O 1
ATOM 2240 N N . TYR A 1 292 ? 37.245 21.363 43.412 1.00 12.75 322 TYR A N 1
ATOM 2241 C CA . TYR A 1 292 ? 37.850 20.170 43.974 1.00 12.85 322 TYR A CA 1
ATOM 2242 C C . TYR A 1 292 ? 38.312 19.252 42.857 1.00 12.28 322 TYR A C 1
ATOM 2243 O O . TYR A 1 292 ? 37.544 18.925 41.941 1.00 13.49 322 TYR A O 1
ATOM 2252 N N . GLY A 1 293 ? 39.540 18.777 42.956 1.00 13.40 323 GLY A N 1
ATOM 2253 C CA . GLY A 1 293 ? 39.998 17.673 42.111 1.00 12.98 323 GLY A CA 1
ATOM 2254 C C . GLY A 1 293 ? 40.716 16.647 42.945 1.00 14.19 323 GLY A C 1
ATOM 2255 O O . GLY A 1 293 ? 41.729 16.940 43.628 1.00 13.55 323 GLY A O 1
ATOM 2256 N N . TRP A 1 294 ? 40.183 15.437 42.914 1.00 11.99 324 TRP A N 1
ATOM 2257 C CA . TRP A 1 294 ? 40.771 14.290 43.628 1.00 13.57 324 TRP A CA 1
ATOM 2258 C C . TRP A 1 294 ? 42.219 14.068 43.215 1.00 14.17 324 TRP A C 1
ATOM 2259 O O . TRP A 1 294 ? 42.512 13.910 42.048 1.00 14.31 324 TRP A O 1
ATOM 2270 N N . GLY A 1 295 ? 43.142 14.082 44.171 1.00 12.97 325 GLY A N 1
ATOM 2271 C CA . GLY A 1 295 ? 44.576 13.922 43.822 1.00 13.45 325 GLY A CA 1
ATOM 2272 C C . GLY A 1 295 ? 45.141 15.010 42.916 1.00 11.98 325 GLY A C 1
ATOM 2273 O O . GLY A 1 295 ? 46.128 14.790 42.210 1.00 12.45 325 GLY A O 1
ATOM 2274 N N . GLY A 1 296 ? 44.519 16.182 42.905 1.00 12.17 326 GLY A N 1
ATOM 2275 C CA . GLY A 1 296 ? 44.984 17.276 42.059 1.00 12.01 326 GLY A CA 1
ATOM 2276 C C . GLY A 1 296 ? 44.642 17.103 40.574 1.00 11.67 326 GLY A C 1
ATOM 2277 O O . GLY A 1 296 ? 45.307 17.696 39.693 1.00 12.30 326 GLY A O 1
ATOM 2278 N N . LEU A 1 297 ? 43.638 16.271 40.285 1.00 11.66 327 LEU A N 1
ATOM 2279 C CA . LEU A 1 297 ? 43.099 16.157 38.916 1.00 13.55 327 LEU A CA 1
ATOM 2280 C C . LEU A 1 297 ? 42.796 17.559 38.376 1.00 14.63 327 LEU A C 1
ATOM 2281 O O . LEU A 1 297 ? 42.327 18.440 39.106 1.00 12.04 327 LEU A O 1
ATOM 2286 N N . TYR A 1 298 ? 43.174 17.781 37.115 1.00 13.17 328 TYR A N 1
ATOM 2287 C CA . TYR A 1 298 ? 42.935 19.006 36.376 1.00 14.64 328 TYR A CA 1
ATOM 2288 C C . TYR A 1 298 ? 43.799 20.161 36.904 1.00 14.40 328 TYR A C 1
ATOM 2289 O O . TYR A 1 298 ? 43.507 21.285 36.616 1.00 14.18 328 TYR A O 1
ATOM 2298 N N . GLU A 1 299 ? 44.829 19.849 37.686 1.00 12.04 329 GLU A N 1
ATOM 2299 C CA . GLU A 1 299 ? 45.563 20.860 38.469 1.00 12.06 329 GLU A CA 1
ATOM 2300 C C . GLU A 1 299 ? 44.711 21.591 39.473 1.00 12.73 329 GLU A C 1
ATOM 2301 O O . GLU A 1 299 ? 45.060 22.700 39.910 1.00 13.54 329 GLU A O 1
ATOM 2307 N N . ASP A 1 300 ? 43.607 20.987 39.849 1.00 10.92 330 ASP A N 1
ATOM 2308 C CA . ASP A 1 300 ? 42.842 21.497 40.955 1.00 10.77 330 ASP A CA 1
ATOM 2309 C C . ASP A 1 300 ? 43.530 21.022 42.276 1.00 12.33 330 ASP A C 1
ATOM 2310 O O . ASP A 1 300 ? 44.692 20.523 42.248 1.00 11.91 330 ASP A O 1
ATOM 2315 N N . ARG A 1 301 ? 42.821 21.140 43.388 1.00 11.16 331 ARG A N 1
ATOM 2316 C CA . ARG A 1 301 ? 43.345 20.711 44.693 1.00 10.59 331 ARG A CA 1
ATOM 2317 C C . ARG A 1 301 ? 42.287 19.891 45.396 1.00 13.26 331 ARG A C 1
ATOM 2318 O O . ARG A 1 301 ? 41.086 20.042 45.115 1.00 13.45 331 ARG A O 1
ATOM 2326 N N . ASP A 1 302 ? 42.726 19.046 46.316 1.00 11.25 332 ASP A N 1
ATOM 2327 C CA . ASP A 1 302 ? 41.798 18.343 47.198 1.00 12.75 332 ASP A CA 1
ATOM 2328 C C . ASP A 1 302 ? 42.006 18.854 48.639 1.00 13.74 332 ASP A C 1
ATOM 2329 O O . ASP A 1 302 ? 42.659 19.881 48.834 1.00 14.36 332 ASP A O 1
ATOM 2334 N N . CYS A 1 303 ? 41.454 18.201 49.641 1.00 11.13 333 CYS A N 1
ATOM 2335 C CA . CYS A 1 303 ? 41.499 18.783 50.980 1.00 10.23 333 CYS A CA 1
ATOM 2336 C C . CYS A 1 303 ? 42.931 18.968 51.488 1.00 11.10 333 CYS A C 1
ATOM 2337 O O . CYS A 1 303 ? 43.255 19.992 52.116 1.00 11.87 333 CYS A O 1
ATOM 2340 N N . SER A 1 304 ? 43.770 17.968 51.222 1.00 12.47 334 SER A N 1
ATOM 2341 C CA . SER A 1 304 ? 45.141 17.945 51.723 1.00 10.10 334 SER A CA 1
ATOM 2342 C C . SER A 1 304 ? 46.128 18.709 50.850 1.00 12.64 334 SER A C 1
ATOM 2343 O O . SER A 1 304 ? 47.005 19.359 51.375 1.00 11.59 334 SER A O 1
ATOM 2346 N N . SER A 1 305 ? 45.946 18.715 49.524 1.00 11.67 335 SER A N 1
ATOM 2347 C CA . SER A 1 305 ? 46.856 19.501 48.718 1.00 12.42 335 SER A CA 1
ATOM 2348 C C . SER A 1 305 ? 46.576 20.996 48.951 1.00 11.54 335 SER A C 1
ATOM 2349 O O . SER A 1 305 ? 47.470 21.832 48.849 1.00 12.02 335 SER A O 1
ATOM 2352 N N . THR A 1 306 ? 45.328 21.324 49.284 1.00 11.21 336 THR A N 1
ATOM 2353 C CA . THR A 1 306 ? 44.997 22.681 49.639 1.00 12.09 336 THR A CA 1
ATOM 2354 C C . THR A 1 306 ? 45.877 23.174 50.815 1.00 13.50 336 THR A C 1
ATOM 2355 O O . THR A 1 306 ? 46.498 24.244 50.758 1.00 11.17 336 THR A O 1
ATOM 2359 N N . LEU A 1 307 ? 45.910 22.388 51.878 1.00 12.99 337 LEU A N 1
ATOM 2360 C CA . LEU A 1 307 ? 46.640 22.771 53.085 1.00 12.42 337 LEU A CA 1
ATOM 2361 C C . LEU A 1 307 ? 48.145 22.753 52.863 1.00 9.58 337 LEU A C 1
ATOM 2362 O O . LEU A 1 307 ? 48.822 23.685 53.287 1.00 11.96 337 LEU A O 1
ATOM 2367 N N . ARG A 1 308 ? 48.663 21.742 52.157 1.00 12.51 338 ARG A N 1
ATOM 2368 C CA . ARG A 1 308 ? 50.095 21.692 51.870 1.00 13.35 338 ARG A CA 1
ATOM 2369 C C . ARG A 1 308 ? 50.553 22.890 51.064 1.00 14.79 338 ARG A C 1
ATOM 2370 O O . ARG A 1 308 ? 51.584 23.495 51.362 1.00 14.91 338 ARG A O 1
ATOM 2378 N N . ASP A 1 309 ? 49.809 23.227 50.017 1.00 14.04 339 ASP A N 1
ATOM 2379 C CA . ASP A 1 309 ? 50.174 24.338 49.163 1.00 12.75 339 ASP A CA 1
ATOM 2380 C C . ASP A 1 309 ? 50.029 25.679 49.887 1.00 13.36 339 ASP A C 1
ATOM 2381 O O . ASP A 1 309 ? 50.807 26.607 49.671 1.00 13.96 339 ASP A O 1
ATOM 2386 N N . LEU A 1 310 ? 49.013 25.791 50.733 1.00 11.95 340 LEU A N 1
ATOM 2387 C CA . LEU A 1 310 ? 48.832 27.013 51.514 1.00 12.85 340 LEU A CA 1
ATOM 2388 C C . LEU A 1 310 ? 50.002 27.287 52.483 1.00 15.96 340 LEU A C 1
ATOM 2389 O O . LEU A 1 310 ? 50.377 28.451 52.673 1.00 13.62 340 LEU A O 1
ATOM 2394 N N . PHE A 1 311 ? 50.548 26.221 53.084 1.00 12.44 341 PHE A N 1
ATOM 2395 C CA . PHE A 1 311 ? 51.608 26.367 54.063 1.00 13.34 341 PHE A CA 1
ATOM 2396 C C . PHE A 1 311 ? 52.985 26.423 53.447 1.00 13.59 341 PHE A C 1
ATOM 2397 O O . PHE A 1 311 ? 53.895 26.900 54.107 1.00 15.19 341 PHE A O 1
ATOM 2405 N N . THR A 1 312 ? 53.126 25.992 52.208 1.00 11.98 342 THR A N 1
ATOM 2406 C CA . THR A 1 312 ? 54.431 26.015 51.549 1.00 15.00 342 THR A CA 1
ATOM 2407 C C . THR A 1 312 ? 55.129 27.390 51.533 1.00 14.03 342 THR A C 1
ATOM 2408 O O . THR A 1 312 ? 56.332 27.489 51.788 1.00 12.10 342 THR A O 1
ATOM 2412 N N . PRO A 1 313 ? 54.409 28.456 51.189 1.00 12.35 343 PRO A N 1
ATOM 2413 C CA . PRO A 1 313 ? 55.143 29.724 51.155 1.00 11.73 343 PRO A CA 1
ATOM 2414 C C . PRO A 1 313 ? 55.735 30.174 52.492 1.00 13.05 343 PRO A C 1
ATOM 2415 O O . PRO A 1 313 ? 56.633 31.015 52.525 1.00 14.95 343 PRO A O 1
ATOM 2419 N N . PHE A 1 314 ? 55.178 29.645 53.576 1.00 14.30 344 PHE A N 1
ATOM 2420 C CA . PHE A 1 314 ? 55.631 29.943 54.928 1.00 15.40 344 PHE A CA 1
ATOM 2421 C C . PHE A 1 314 ? 56.709 28.984 55.426 1.00 16.94 344 PHE A C 1
ATOM 2422 O O . PHE A 1 314 ? 57.220 29.148 56.541 1.00 18.55 344 PHE A O 1
ATOM 2430 N N . GLY A 1 315 ? 57.032 27.985 54.615 1.00 14.81 345 GLY A N 1
ATOM 2431 C CA . GLY A 1 315 ? 58.049 26.988 54.949 1.00 15.92 345 GLY A CA 1
ATOM 2432 C C . GLY A 1 315 ? 57.617 25.934 55.967 1.00 15.03 345 GLY A C 1
ATOM 2433 O O . GLY A 1 315 ? 58.479 25.293 56.574 1.00 15.56 345 GLY A O 1
ATOM 2434 N N . LEU A 1 316 ? 56.304 25.774 56.188 1.00 14.07 346 LEU A N 1
ATOM 2435 C CA . LEU A 1 316 ? 55.793 24.693 57.014 1.00 13.25 346 LEU A CA 1
ATOM 2436 C C . LEU A 1 316 ? 55.465 23.472 56.129 1.00 14.91 346 LEU A C 1
ATOM 2437 O O . LEU A 1 316 ? 54.471 23.475 55.378 1.00 15.24 346 LEU A O 1
ATOM 2442 N N . TRP A 1 317 ? 56.344 22.462 56.180 1.00 13.97 347 TRP A N 1
ATOM 2443 C CA . TRP A 1 317 ? 56.167 21.239 55.415 1.00 13.27 347 TRP A CA 1
ATOM 2444 C C . TRP A 1 317 ? 54.956 20.440 55.927 1.00 14.78 347 TRP A C 1
ATOM 2445 O O . TRP A 1 317 ? 54.862 20.130 57.099 1.00 14.87 347 TRP A O 1
ATOM 2456 N N . LEU A 1 318 ? 54.073 20.051 55.026 1.00 13.27 348 LEU A N 1
ATOM 2457 C CA . LEU A 1 318 ? 53.033 19.068 55.314 1.00 15.27 348 LEU A CA 1
ATOM 2458 C C . LEU A 1 318 ? 53.173 17.927 54.320 1.00 15.81 348 LEU A C 1
ATOM 2459 O O . LEU A 1 318 ? 53.467 18.158 53.152 1.00 15.05 348 LEU A O 1
ATOM 2464 N N . PRO A 1 319 ? 52.991 16.697 54.788 1.00 13.97 349 PRO A N 1
ATOM 2465 C CA . PRO A 1 319 ? 52.934 15.576 53.868 1.00 14.57 349 PRO A CA 1
ATOM 2466 C C . PRO A 1 319 ? 51.687 15.647 53.005 1.00 15.27 349 PRO A C 1
ATOM 2467 O O . PRO A 1 319 ? 50.833 16.535 53.192 1.00 14.53 349 PRO A O 1
ATOM 2471 N N . ARG A 1 320 ? 51.573 14.708 52.071 1.00 15.70 350 ARG A N 1
ATOM 2472 C CA . ARG A 1 320 ? 50.532 14.804 51.048 1.00 15.25 350 ARG A CA 1
ATOM 2473 C C . ARG A 1 320 ? 49.171 14.283 51.496 1.00 15.98 350 ARG A C 1
ATOM 2474 O O . ARG A 1 320 ? 48.151 14.798 51.053 1.00 18.15 350 ARG A O 1
ATOM 2482 N N . ASN A 1 321 ? 49.161 13.270 52.357 1.00 13.82 351 ASN A N 1
ATOM 2483 C CA . ASN A 1 321 ? 47.929 12.618 52.730 1.00 17.27 351 ASN A CA 1
ATOM 2484 C C . ASN A 1 321 ? 47.296 13.276 53.965 1.00 13.86 351 ASN A C 1
ATOM 2485 O O . ASN A 1 321 ? 47.995 13.599 54.922 1.00 15.10 351 ASN A O 1
ATOM 2490 N N . SER A 1 322 ? 45.963 13.391 53.961 1.00 13.14 352 SER A N 1
ATOM 2491 C CA A SER A 1 322 ? 45.230 14.003 55.065 0.70 13.54 352 SER A CA 1
ATOM 2492 C CA B SER A 1 322 ? 45.221 13.992 55.073 0.30 13.79 352 SER A CA 1
ATOM 2493 C C . SER A 1 322 ? 45.558 13.385 56.439 1.00 15.14 352 SER A C 1
ATOM 2494 O O . SER A 1 322 ? 45.822 14.101 57.398 1.00 14.48 352 SER A O 1
ATOM 2499 N N . ALA A 1 323 ? 45.533 12.056 56.537 1.00 13.41 353 ALA A N 1
ATOM 2500 C CA . ALA A 1 323 ? 45.812 11.402 57.808 1.00 14.04 353 ALA A CA 1
ATOM 2501 C C . ALA A 1 323 ? 47.227 11.653 58.296 1.00 14.27 353 ALA A C 1
ATOM 2502 O O . ALA A 1 323 ? 47.488 11.768 59.502 1.00 17.08 353 ALA A O 1
ATOM 2504 N N . SER A 1 324 ? 48.160 11.689 57.366 1.00 14.70 354 SER A N 1
ATOM 2505 C CA . SER A 1 324 ? 49.540 12.020 57.706 1.00 13.37 354 SER A CA 1
ATOM 2506 C C . SER A 1 324 ? 49.692 13.471 58.172 1.00 14.66 354 SER A C 1
ATOM 2507 O O . SER A 1 324 ? 50.473 13.756 59.090 1.00 14.65 354 SER A O 1
ATOM 2510 N N . GLN A 1 325 ? 48.898 14.389 57.598 1.00 13.35 355 GLN A N 1
ATOM 2511 C CA . GLN A 1 325 ? 48.986 15.791 57.991 1.00 12.18 355 GLN A CA 1
ATOM 2512 C C . GLN A 1 325 ? 48.477 15.938 59.402 1.00 11.98 355 GLN A C 1
ATOM 2513 O O . GLN A 1 325 ? 49.007 16.721 60.190 1.00 14.81 355 GLN A O 1
ATOM 2519 N N . ALA A 1 326 ? 47.467 15.155 59.742 1.00 12.05 356 ALA A N 1
ATOM 2520 C CA . ALA A 1 326 ? 46.905 15.177 61.111 1.00 14.53 356 ALA A CA 1
ATOM 2521 C C . ALA A 1 326 ? 47.957 14.829 62.150 1.00 15.66 356 ALA A C 1
ATOM 2522 O O . ALA A 1 326 ? 47.867 15.284 63.289 1.00 17.28 356 ALA A O 1
ATOM 2524 N N . LYS A 1 327 ? 48.925 13.998 61.772 1.00 12.61 357 LYS A N 1
ATOM 2525 C CA . LYS A 1 327 ? 49.973 13.586 62.706 1.00 16.35 357 LYS A CA 1
ATOM 2526 C C . LYS A 1 327 ? 51.265 14.391 62.541 1.00 18.85 357 LYS A C 1
ATOM 2527 O O . LYS A 1 327 ? 52.229 14.126 63.227 1.00 19.72 357 LYS A O 1
ATOM 2533 N N . ALA A 1 328 ? 51.233 15.411 61.705 1.00 19.11 358 ALA A N 1
ATOM 2534 C CA . ALA A 1 328 ? 52.378 16.290 61.498 1.00 20.88 358 ALA A CA 1
ATOM 2535 C C . ALA A 1 328 ? 52.499 17.308 62.611 1.00 21.77 358 ALA A C 1
ATOM 2536 O O . ALA A 1 328 ? 53.593 17.711 62.952 1.00 21.89 358 ALA A O 1
ATOM 2538 N N . GLY A 1 329 ? 51.381 17.754 63.155 1.00 21.01 359 GLY A N 1
ATOM 2539 C CA . GLY A 1 329 ? 51.405 18.683 64.279 1.00 21.53 359 GLY A CA 1
ATOM 2540 C C . GLY A 1 329 ? 51.228 17.971 65.596 1.00 19.63 359 GLY A C 1
ATOM 2541 O O . GLY A 1 329 ? 51.263 16.746 65.668 1.00 22.94 359 GLY A O 1
ATOM 2542 N N . ARG A 1 330 ? 51.060 18.745 66.655 1.00 17.44 360 ARG A N 1
ATOM 2543 C CA . ARG A 1 330 ? 50.735 18.181 67.981 1.00 16.73 360 ARG A CA 1
ATOM 2544 C C . ARG A 1 330 ? 49.303 17.703 67.947 1.00 15.11 360 ARG A C 1
ATOM 2545 O O . ARG A 1 330 ? 48.389 18.505 67.867 1.00 15.62 360 ARG A O 1
ATOM 2553 N N . TYR A 1 331 ? 49.105 16.405 68.044 1.00 17.97 361 TYR A N 1
ATOM 2554 C CA . TYR A 1 331 ? 47.778 15.814 67.831 1.00 17.57 361 TYR A CA 1
ATOM 2555 C C . TYR A 1 331 ? 46.999 15.739 69.114 1.00 20.20 361 TYR A C 1
ATOM 2556 O O . TYR A 1 331 ? 47.501 15.201 70.102 1.00 20.76 361 TYR A O 1
ATOM 2565 N N . VAL A 1 332 ? 45.784 16.284 69.126 1.00 17.52 362 VAL A N 1
ATOM 2566 C CA . VAL A 1 332 ? 44.892 16.173 70.295 1.00 16.19 362 VAL A CA 1
ATOM 2567 C C . VAL A 1 332 ? 43.696 15.299 69.914 1.00 19.24 362 VAL A C 1
ATOM 2568 O O . VAL A 1 332 ? 42.923 15.668 69.035 1.00 17.81 362 VAL A O 1
ATOM 2572 N N . ASP A 1 333 ? 43.584 14.117 70.530 1.00 15.84 363 ASP A N 1
ATOM 2573 C CA . ASP A 1 333 ? 42.503 13.173 70.236 1.00 18.52 363 ASP A CA 1
ATOM 2574 C C . ASP A 1 333 ? 41.180 13.697 70.810 1.00 18.00 363 ASP A C 1
ATOM 2575 O O . ASP A 1 333 ? 41.122 14.073 71.970 1.00 18.78 363 ASP A O 1
ATOM 2580 N N . ILE A 1 334 ? 40.137 13.758 69.985 1.00 16.32 364 ILE A N 1
ATOM 2581 C CA . ILE A 1 334 ? 38.807 14.175 70.478 1.00 15.33 364 ILE A CA 1
ATOM 2582 C C . ILE A 1 334 ? 37.731 13.135 70.102 1.00 17.57 364 ILE A C 1
ATOM 2583 O O . ILE A 1 334 ? 36.525 13.406 70.218 1.00 18.02 364 ILE A O 1
ATOM 2588 N N . ALA A 1 335 ? 38.165 11.950 69.661 1.00 16.51 365 ALA A N 1
ATOM 2589 C CA . ALA A 1 335 ? 37.288 10.967 68.995 1.00 17.65 365 ALA A CA 1
ATOM 2590 C C . ALA A 1 335 ? 36.166 10.441 69.883 1.00 21.55 365 ALA A C 1
ATOM 2591 O O . ALA A 1 335 ? 35.091 10.114 69.379 1.00 24.43 365 ALA A O 1
ATOM 2593 N N . LYS A 1 336 ? 36.394 10.364 71.183 1.00 20.77 366 LYS A N 1
ATOM 2594 C CA . LYS A 1 336 ? 35.369 9.825 72.061 1.00 26.34 366 LYS A CA 1
ATOM 2595 C C . LYS A 1 336 ? 34.363 10.832 72.588 1.00 25.17 366 LYS A C 1
ATOM 2596 O O . LYS A 1 336 ? 33.478 10.453 73.335 1.00 26.63 366 LYS A O 1
ATOM 2602 N N . LEU A 1 337 ? 34.460 12.097 72.186 1.00 21.87 367 LEU A N 1
ATOM 2603 C CA . LEU A 1 337 ? 33.592 13.153 72.729 1.00 19.87 367 LEU A CA 1
ATOM 2604 C C . LEU A 1 337 ? 32.288 13.226 71.928 1.00 19.10 367 LEU A C 1
ATOM 2605 O O . LEU A 1 337 ? 32.283 12.954 70.730 1.00 22.15 367 LEU A O 1
ATOM 2610 N N . ASP A 1 338 ? 31.185 13.607 72.561 1.00 20.31 368 ASP A N 1
ATOM 2611 C CA . ASP A 1 338 ? 29.988 13.870 71.772 1.00 19.98 368 ASP A CA 1
ATOM 2612 C C . ASP A 1 338 ? 30.197 15.168 70.957 1.00 19.34 368 ASP A C 1
ATOM 2613 O O . ASP A 1 338 ? 31.175 15.900 71.186 1.00 19.47 368 ASP A O 1
ATOM 2618 N N . ALA A 1 339 ? 29.355 15.400 69.952 1.00 18.66 369 ALA A N 1
ATOM 2619 C CA . ALA A 1 339 ? 29.592 16.495 69.011 1.00 20.14 369 ALA A CA 1
ATOM 2620 C C . ALA A 1 339 ? 29.769 17.829 69.710 1.00 20.78 369 ALA A C 1
ATOM 2621 O O . ALA A 1 339 ? 30.738 18.561 69.442 1.00 20.97 369 ALA A O 1
ATOM 2623 N N . ASP A 1 340 ? 28.855 18.169 70.614 1.00 20.29 370 ASP A N 1
ATOM 2624 C CA . ASP A 1 340 ? 28.940 19.484 71.248 1.00 22.65 370 ASP A CA 1
ATOM 2625 C C . ASP A 1 340 ? 30.213 19.650 72.089 1.00 21.06 370 ASP A C 1
ATOM 2626 O O . ASP A 1 340 ? 30.771 20.748 72.146 1.00 21.13 370 ASP A O 1
ATOM 2631 N N . ASP A 1 341 ? 30.678 18.561 72.709 1.00 19.13 371 ASP A N 1
ATOM 2632 C CA . ASP A 1 341 ? 31.910 18.607 73.503 1.00 18.84 371 ASP A CA 1
ATOM 2633 C C . ASP A 1 341 ? 33.136 18.709 72.604 1.00 18.90 371 ASP A C 1
ATOM 2634 O O . ASP A 1 341 ? 34.131 19.306 72.999 1.00 19.57 371 ASP A O 1
ATOM 2639 N N . LYS A 1 342 ? 33.072 18.106 71.419 1.00 15.96 372 LYS A N 1
ATOM 2640 C CA . LYS A 1 342 ? 34.124 18.234 70.429 1.00 16.88 372 LYS A CA 1
ATOM 2641 C C . LYS A 1 342 ? 34.262 19.686 69.981 1.00 16.38 372 LYS A C 1
ATOM 2642 O O . LYS A 1 342 ? 35.375 20.198 69.860 1.00 16.14 372 LYS A O 1
ATOM 2648 N N . GLU A 1 343 ? 33.130 20.326 69.683 1.00 14.91 373 GLU A N 1
ATOM 2649 C CA . GLU A 1 343 ? 33.140 21.727 69.249 1.00 17.04 373 GLU A CA 1
ATOM 2650 C C . GLU A 1 343 ? 33.765 22.561 70.365 1.00 15.49 373 GLU A C 1
ATOM 2651 O O . GLU A 1 343 ? 34.635 23.395 70.117 1.00 14.30 373 GLU A O 1
ATOM 2657 N N . ALA A 1 344 ? 33.371 22.279 71.606 1.00 17.00 374 ALA A N 1
ATOM 2658 C CA . ALA A 1 344 ? 33.889 23.064 72.744 1.00 18.34 374 ALA A CA 1
ATOM 2659 C C . ALA A 1 344 ? 35.379 22.873 72.911 1.00 17.08 374 ALA A C 1
ATOM 2660 O O . ALA A 1 344 ? 36.139 23.809 73.238 1.00 16.86 374 ALA A O 1
ATOM 2662 N N . ARG A 1 345 ? 35.823 21.644 72.687 1.00 14.66 375 ARG A N 1
ATOM 2663 C CA . ARG A 1 345 ? 37.256 21.348 72.787 1.00 16.60 375 ARG A CA 1
ATOM 2664 C C . ARG A 1 345 ? 38.046 22.050 71.695 1.00 15.07 375 ARG A C 1
ATOM 2665 O O . ARG A 1 345 ? 39.139 22.539 71.958 1.00 13.21 375 ARG A O 1
ATOM 2673 N N . ILE A 1 346 ? 37.530 22.074 70.458 1.00 12.82 376 ILE A N 1
ATOM 2674 C CA . ILE A 1 346 ? 38.224 22.813 69.368 1.00 14.58 376 ILE A CA 1
ATOM 2675 C C . ILE A 1 346 ? 38.304 24.307 69.708 1.00 16.24 376 ILE A C 1
ATOM 2676 O O . ILE A 1 346 ? 39.321 24.993 69.468 1.00 15.14 376 ILE A O 1
ATOM 2681 N N . VAL A 1 347 ? 37.221 24.827 70.232 1.00 14.62 377 VAL A N 1
ATOM 2682 C CA . VAL A 1 347 ? 37.190 26.230 70.656 1.00 18.57 377 VAL A CA 1
ATOM 2683 C C . VAL A 1 347 ? 38.203 26.522 71.772 1.00 19.49 377 VAL A C 1
ATOM 2684 O O . VAL A 1 347 ? 38.986 27.496 71.705 1.00 18.47 377 VAL A O 1
ATOM 2688 N N . ALA A 1 348 ? 38.245 25.641 72.764 1.00 18.52 378 ALA A N 1
ATOM 2689 C CA . ALA A 1 348 ? 39.162 25.805 73.909 1.00 17.33 378 ALA A CA 1
ATOM 2690 C C . ALA A 1 348 ? 40.633 25.651 73.553 1.00 19.71 378 ALA A C 1
ATOM 2691 O O . ALA A 1 348 ? 41.447 26.446 73.999 1.00 20.10 378 ALA A O 1
ATOM 2693 N N . GLU A 1 349 ? 40.979 24.631 72.761 1.00 17.61 379 GLU A N 1
ATOM 2694 C CA . GLU A 1 349 ? 42.378 24.252 72.550 1.00 17.34 379 GLU A CA 1
ATOM 2695 C C . GLU A 1 349 ? 42.908 24.630 71.173 1.00 15.53 379 GLU A C 1
ATOM 2696 O O . GLU A 1 349 ? 44.130 24.725 70.961 1.00 18.50 379 GLU A O 1
ATOM 2702 N N . GLY A 1 350 ? 41.998 24.808 70.228 1.00 15.64 380 GLY A N 1
ATOM 2703 C CA . GLY A 1 350 ? 42.399 25.127 68.898 1.00 15.32 380 GLY A CA 1
ATOM 2704 C C . GLY A 1 350 ? 43.075 26.470 68.777 1.00 13.34 380 GLY A C 1
ATOM 2705 O O . GLY A 1 350 ? 42.680 27.429 69.432 1.00 14.44 380 GLY A O 1
ATOM 2706 N N . VAL A 1 351 ? 44.099 26.526 67.931 1.00 12.99 381 VAL A N 1
ATOM 2707 C CA . VAL A 1 351 ? 44.850 27.762 67.667 1.00 12.48 381 VAL A CA 1
ATOM 2708 C C . VAL A 1 351 ? 44.467 28.275 66.273 1.00 13.04 381 VAL A C 1
ATOM 2709 O O . VAL A 1 351 ? 44.785 27.636 65.270 1.00 13.34 381 VAL A O 1
ATOM 2713 N N . PRO A 1 352 ? 43.745 29.415 66.196 1.00 12.48 382 PRO A N 1
ATOM 2714 C CA . PRO A 1 352 ? 43.294 29.897 64.886 1.00 13.31 382 PRO A CA 1
ATOM 2715 C C . PRO A 1 352 ? 44.439 30.036 63.872 1.00 14.21 382 PRO A C 1
ATOM 2716 O O . PRO A 1 352 ? 45.512 30.536 64.222 1.00 13.88 382 PRO A O 1
ATOM 2720 N N . PHE A 1 353 ? 44.184 29.592 62.633 1.00 13.40 383 PHE A N 1
ATOM 2721 C CA . PHE A 1 353 ? 45.128 29.636 61.503 1.00 13.13 383 PHE A CA 1
ATOM 2722 C C . PHE A 1 353 ? 46.330 28.653 61.638 1.00 12.58 383 PHE A C 1
ATOM 2723 O O . PHE A 1 353 ? 47.197 28.627 60.769 1.00 13.16 383 PHE A O 1
ATOM 2739 N N . THR A 1 355 ? 45.742 25.257 63.247 1.00 12.99 385 THR A N 1
ATOM 2740 C CA . THR A 1 355 ? 45.192 23.982 63.694 1.00 11.67 385 THR A CA 1
ATOM 2741 C C . THR A 1 355 ? 44.462 23.289 62.558 1.00 10.22 385 THR A C 1
ATOM 2742 O O . THR A 1 355 ? 43.673 23.914 61.877 1.00 12.43 385 THR A O 1
ATOM 2746 N N . LEU A 1 356 ? 44.767 22.014 62.350 1.00 10.84 386 LEU A N 1
ATOM 2747 C CA . LEU A 1 356 ? 44.077 21.188 61.350 1.00 11.79 386 LEU A CA 1
ATOM 2748 C C . LEU A 1 356 ? 43.080 20.340 62.082 1.00 13.50 386 LEU A C 1
ATOM 2749 O O . LEU A 1 356 ? 43.339 19.910 63.220 1.00 13.59 386 LEU A O 1
ATOM 2754 N N . LEU A 1 357 ? 41.907 20.183 61.477 1.00 13.80 387 LEU A N 1
ATOM 2755 C CA . LEU A 1 357 ? 40.818 19.394 62.003 1.00 13.03 387 LEU A CA 1
ATOM 2756 C C . LEU A 1 357 ? 40.649 18.195 61.087 1.00 14.56 387 LEU A C 1
ATOM 2757 O O . LEU A 1 357 ? 40.465 18.359 59.870 1.00 12.81 387 LEU A O 1
ATOM 2762 N N . TRP A 1 358 ? 40.685 16.991 61.675 1.00 12.00 388 TRP A N 1
ATOM 2763 C CA . TRP A 1 358 ? 40.792 15.777 60.884 1.00 12.86 388 TRP A CA 1
ATOM 2764 C C . TRP A 1 358 ? 39.687 14.754 61.186 1.00 12.79 388 TRP A C 1
ATOM 2765 O O . TRP A 1 358 ? 39.459 14.412 62.346 1.00 12.26 388 TRP A O 1
ATOM 2776 N N . LEU A 1 359 ? 39.052 14.264 60.120 1.00 13.08 389 LEU A N 1
ATOM 2777 C CA . LEU A 1 359 ? 38.207 13.069 60.136 1.00 14.40 389 LEU A CA 1
ATOM 2778 C C . LEU A 1 359 ? 38.743 12.143 59.088 1.00 15.35 389 LEU A C 1
ATOM 2779 O O . LEU A 1 359 ? 39.480 12.560 58.187 1.00 15.10 389 LEU A O 1
ATOM 2784 N N . ARG A 1 360 ? 38.384 10.867 59.139 1.00 15.60 390 ARG A N 1
ATOM 2785 C CA A ARG A 1 360 ? 38.866 9.977 58.096 0.70 15.96 390 ARG A CA 1
ATOM 2786 C CA B ARG A 1 360 ? 38.818 9.938 58.096 0.30 16.02 390 ARG A CA 1
ATOM 2787 C C . ARG A 1 360 ? 38.379 10.477 56.749 1.00 14.90 390 ARG A C 1
ATOM 2788 O O . ARG A 1 360 ? 37.204 10.670 56.543 1.00 16.55 390 ARG A O 1
ATOM 2803 N N . GLY A 1 361 ? 39.322 10.689 55.835 1.00 13.28 391 GLY A N 1
ATOM 2804 C CA . GLY A 1 361 ? 39.002 11.145 54.469 1.00 15.48 391 GLY A CA 1
ATOM 2805 C C . GLY A 1 361 ? 38.851 12.665 54.235 1.00 13.58 391 GLY A C 1
ATOM 2806 O O . GLY A 1 361 ? 38.540 13.110 53.120 1.00 15.23 391 GLY A O 1
ATOM 2807 N N . HIS A 1 362 ? 39.090 13.475 55.260 1.00 12.89 392 HIS A N 1
ATOM 2808 C CA . HIS A 1 362 ? 39.002 14.924 55.109 1.00 13.42 392 HIS A CA 1
ATOM 2809 C C . HIS A 1 362 ? 39.748 15.678 56.182 1.00 12.87 392 HIS A C 1
ATOM 2810 O O . HIS A 1 362 ? 39.796 15.265 57.346 1.00 14.28 392 HIS A O 1
ATOM 2817 N N . ILE A 1 363 ? 40.298 16.820 55.787 1.00 13.54 393 ILE A N 1
ATOM 2818 C CA . ILE A 1 363 ? 41.077 17.640 56.697 1.00 12.93 393 ILE A CA 1
ATOM 2819 C C . ILE A 1 363 ? 40.818 19.114 56.388 1.00 12.68 393 ILE A C 1
ATOM 2820 O O . ILE A 1 363 ? 40.608 19.483 55.234 1.00 11.48 393 ILE A O 1
ATOM 2825 N N . THR A 1 364 ? 40.742 19.944 57.427 1.00 11.34 394 THR A N 1
ATOM 2826 C CA . THR A 1 364 ? 40.427 21.339 57.257 1.00 10.91 394 THR A CA 1
ATOM 2827 C C . THR A 1 364 ? 41.348 22.241 58.089 1.00 11.57 394 THR A C 1
ATOM 2828 O O . THR A 1 364 ? 42.010 21.765 59.022 1.00 12.42 394 THR A O 1
ATOM 2832 N N . LEU A 1 365 ? 41.311 23.547 57.807 1.00 12.68 395 LEU A N 1
ATOM 2833 C CA . LEU A 1 365 ? 42.022 24.557 58.616 1.00 12.66 395 LEU A CA 1
ATOM 2834 C C . LEU A 1 365 ? 41.067 25.319 59.540 1.00 13.02 395 LEU A C 1
ATOM 2835 O O . LEU A 1 365 ? 40.171 25.998 59.081 1.00 10.96 395 LEU A O 1
ATOM 2840 N N . TYR A 1 366 ? 41.308 25.233 60.851 1.00 11.86 396 TYR A N 1
ATOM 2841 C CA . TYR A 1 366 ? 40.560 25.997 61.859 1.00 12.93 396 TYR A CA 1
ATOM 2842 C C . TYR A 1 366 ? 40.947 27.474 61.807 1.00 12.17 396 TYR A C 1
ATOM 2843 O O . TYR A 1 366 ? 42.121 27.825 61.858 1.00 11.55 396 TYR A O 1
ATOM 2852 N N . LEU A 1 367 ? 39.959 28.355 61.690 1.00 10.27 397 LEU A N 1
ATOM 2853 C CA . LEU A 1 367 ? 40.221 29.799 61.535 1.00 12.19 397 LEU A CA 1
ATOM 2854 C C . LEU A 1 367 ? 39.925 30.658 62.784 1.00 12.88 397 LEU A C 1
ATOM 2855 O O . LEU A 1 367 ? 40.206 31.852 62.777 1.00 14.44 397 LEU A O 1
ATOM 2860 N N . GLY A 1 368 ? 39.352 30.036 63.818 1.00 11.42 398 GLY A N 1
ATOM 2861 C CA . GLY A 1 368 ? 38.884 30.726 65.006 1.00 12.33 398 GLY A CA 1
ATOM 2862 C C . GLY A 1 368 ? 37.372 30.730 65.024 1.00 11.93 398 GLY A C 1
ATOM 2863 O O . GLY A 1 368 ? 36.702 30.081 64.231 1.00 13.36 398 GLY A O 1
ATOM 2864 N N . LEU A 1 369 ? 36.854 31.538 65.907 1.00 13.80 399 LEU A N 1
ATOM 2865 C CA . LEU A 1 369 ? 35.429 31.594 66.183 1.00 13.07 399 LEU A CA 1
ATOM 2866 C C . LEU A 1 369 ? 34.801 32.706 65.363 1.00 12.88 399 LEU A C 1
ATOM 2867 O O . LEU A 1 369 ? 35.355 33.810 65.285 1.00 14.72 399 LEU A O 1
ATOM 2872 N N . HIS A 1 370 ? 33.654 32.411 64.773 1.00 11.45 400 HIS A N 1
ATOM 2873 C CA . HIS A 1 370 ? 32.833 33.385 64.043 1.00 14.97 400 HIS A CA 1
ATOM 2874 C C . HIS A 1 370 ? 31.386 33.245 64.466 1.00 14.18 400 HIS A C 1
ATOM 2875 O O . HIS A 1 370 ? 30.829 32.171 64.324 1.00 13.96 400 HIS A O 1
ATOM 2882 N N . GLU A 1 371 ? 30.796 34.326 65.011 1.00 16.17 401 GLU A N 1
ATOM 2883 C CA A GLU A 1 371 ? 29.479 34.264 65.679 0.50 17.12 401 GLU A CA 1
ATOM 2884 C CA B GLU A 1 371 ? 29.481 34.256 65.665 0.50 17.65 401 GLU A CA 1
ATOM 2885 C C . GLU A 1 371 ? 29.341 33.054 66.612 1.00 17.18 401 GLU A C 1
ATOM 2886 O O . GLU A 1 371 ? 28.333 32.362 66.615 1.00 18.05 401 GLU A O 1
ATOM 2897 N N . GLY A 1 372 ? 30.351 32.822 67.432 1.00 14.59 402 GLY A N 1
ATOM 2898 C CA . GLY A 1 372 ? 30.329 31.747 68.421 1.00 16.60 402 GLY A CA 1
ATOM 2899 C C . GLY A 1 372 ? 30.576 30.332 67.907 1.00 19.10 402 GLY A C 1
ATOM 2900 O O . GLY A 1 372 ? 30.593 29.407 68.704 1.00 19.80 402 GLY A O 1
ATOM 2901 N N . GLN A 1 373 ? 30.813 30.176 66.602 1.00 16.22 403 GLN A N 1
ATOM 2902 C CA A GLN A 1 373 ? 31.056 28.857 66.008 0.50 15.39 403 GLN A CA 1
ATOM 2903 C CA B GLN A 1 373 ? 31.050 28.859 65.994 0.50 15.95 403 GLN A CA 1
ATOM 2904 C C . GLN A 1 373 ? 32.476 28.726 65.492 1.00 15.00 403 GLN A C 1
ATOM 2905 O O . GLN A 1 373 ? 33.028 29.686 64.926 1.00 14.75 403 GLN A O 1
ATOM 2916 N N . ALA A 1 374 ? 33.063 27.523 65.629 1.00 12.67 404 ALA A N 1
ATOM 2917 C CA . ALA A 1 374 ? 34.372 27.288 65.025 1.00 11.89 404 ALA A CA 1
ATOM 2918 C C . ALA A 1 374 ? 34.181 27.412 63.507 1.00 13.03 404 ALA A C 1
ATOM 2919 O O . ALA A 1 374 ? 33.262 26.800 62.947 1.00 12.68 404 ALA A O 1
ATOM 2921 N N . ALA A 1 375 ? 35.032 28.199 62.855 1.00 13.38 405 ALA A N 1
ATOM 2922 C CA . ALA A 1 375 ? 35.047 28.295 61.383 1.00 13.10 405 ALA A CA 1
ATOM 2923 C C . ALA A 1 375 ? 36.242 27.574 60.825 1.00 11.47 405 ALA A C 1
ATOM 2924 O O . ALA A 1 375 ? 37.291 27.522 61.468 1.00 12.66 405 ALA A O 1
ATOM 2934 N N . PHE A 1 377 ? 38.389 26.480 56.934 1.00 10.83 407 PHE A N 1
ATOM 2935 C CA . PHE A 1 377 ? 38.657 26.598 55.506 1.00 12.86 407 PHE A CA 1
ATOM 2936 C C . PHE A 1 377 ? 39.039 25.249 54.981 1.00 11.50 407 PHE A C 1
ATOM 2937 O O . PHE A 1 377 ? 39.831 24.563 55.608 1.00 11.74 407 PHE A O 1
ATOM 2945 N N . HIS A 1 378 ? 38.433 24.833 53.869 1.00 11.00 408 HIS A N 1
ATOM 2946 C CA . HIS A 1 378 ? 38.724 23.514 53.353 1.00 10.22 408 HIS A CA 1
ATOM 2947 C C . HIS A 1 378 ? 38.199 23.343 51.946 1.00 12.24 408 HIS A C 1
ATOM 2948 O O . HIS A 1 378 ? 37.310 24.072 51.542 1.00 13.55 408 HIS A O 1
ATOM 2955 N N . ASN A 1 379 ? 38.804 22.433 51.190 1.00 13.40 409 ASN A N 1
ATOM 2956 C CA . ASN A 1 379 ? 38.245 22.092 49.889 1.00 11.75 409 ASN A CA 1
ATOM 2957 C C . ASN A 1 379 ? 37.652 20.695 50.031 1.00 12.27 409 ASN A C 1
ATOM 2958 O O . ASN A 1 379 ? 38.383 19.767 50.325 1.00 12.55 409 ASN A O 1
ATOM 2971 N N . TRP A 1 381 ? 34.447 17.647 48.859 1.00 14.68 411 TRP A N 1
ATOM 2972 C CA . TRP A 1 381 ? 33.584 17.185 47.790 1.00 11.54 411 TRP A CA 1
ATOM 2973 C C . TRP A 1 381 ? 32.129 17.360 48.249 1.00 14.54 411 TRP A C 1
ATOM 2974 O O . TRP A 1 381 ? 31.491 18.339 47.933 1.00 14.90 411 TRP A O 1
ATOM 2985 N N . GLY A 1 382 ? 31.586 16.422 49.004 1.00 16.11 412 GLY A N 1
ATOM 2986 C CA . GLY A 1 382 ? 30.164 16.511 49.298 1.00 16.52 412 GLY A CA 1
ATOM 2987 C C . GLY A 1 382 ? 29.754 16.071 50.681 1.00 15.64 412 GLY A C 1
ATOM 2988 O O . GLY A 1 382 ? 30.499 15.421 51.398 1.00 14.57 412 GLY A O 1
ATOM 2989 N N . ILE A 1 383 ? 28.532 16.435 51.013 1.00 13.82 413 ILE A N 1
ATOM 2990 C CA . ILE A 1 383 ? 27.855 15.994 52.189 1.00 14.72 413 ILE A CA 1
ATOM 2991 C C . ILE A 1 383 ? 27.232 14.622 51.900 1.00 16.51 413 ILE A C 1
ATOM 2992 O O . ILE A 1 383 ? 26.559 14.428 50.891 1.00 14.48 413 ILE A O 1
ATOM 2997 N N . ARG A 1 384 ? 27.422 13.677 52.796 1.00 17.47 414 ARG A N 1
ATOM 2998 C CA . ARG A 1 384 ? 26.852 12.338 52.597 1.00 20.11 414 ARG A CA 1
ATOM 2999 C C . ARG A 1 384 ? 25.348 12.352 52.780 1.00 17.93 414 ARG A C 1
ATOM 3000 O O . ARG A 1 384 ? 24.860 12.853 53.781 1.00 17.65 414 ARG A O 1
ATOM 3008 N N . THR A 1 385 ? 24.626 11.863 51.789 1.00 17.21 415 THR A N 1
ATOM 3009 C CA . THR A 1 385 ? 23.167 11.815 51.831 1.00 15.56 415 THR A CA 1
ATOM 3010 C C . THR A 1 385 ? 22.691 10.390 51.493 1.00 18.93 415 THR A C 1
ATOM 3011 O O . THR A 1 385 ? 23.464 9.539 51.043 1.00 18.58 415 THR A O 1
ATOM 3015 N N . HIS A 1 386 ? 21.422 10.134 51.763 1.00 17.06 416 HIS A N 1
ATOM 3016 C CA . HIS A 1 386 ? 20.792 8.875 51.337 1.00 22.62 416 HIS A CA 1
ATOM 3017 C C . HIS A 1 386 ? 19.374 9.187 50.927 1.00 24.88 416 HIS A C 1
ATOM 3018 O O . HIS A 1 386 ? 18.715 9.955 51.614 1.00 24.23 416 HIS A O 1
ATOM 3025 N N . ARG A 1 387 ? 18.932 8.605 49.815 1.00 28.72 417 ARG A N 1
ATOM 3026 C CA . ARG A 1 387 ? 17.508 8.617 49.407 1.00 31.39 417 ARG A CA 1
ATOM 3027 C C . ARG A 1 387 ? 17.147 7.175 49.049 1.00 29.97 417 ARG A C 1
ATOM 3028 O O . ARG A 1 387 ? 17.876 6.510 48.279 1.00 27.24 417 ARG A O 1
ATOM 3030 N N . GLY A 1 388 ? 16.090 6.666 49.678 1.00 30.75 418 GLY A N 1
ATOM 3031 C CA . GLY A 1 388 ? 15.568 5.345 49.356 1.00 31.19 418 GLY A CA 1
ATOM 3032 C C . GLY A 1 388 ? 16.599 4.215 49.408 1.00 32.53 418 GLY A C 1
ATOM 3033 O O . GLY A 1 388 ? 16.573 3.288 48.587 1.00 37.26 418 GLY A O 1
ATOM 3034 N N . GLY A 1 389 ? 17.525 4.289 50.356 1.00 29.05 419 GLY A N 1
ATOM 3035 C CA . GLY A 1 389 ? 18.503 3.220 50.524 1.00 28.79 419 GLY A CA 1
ATOM 3036 C C . GLY A 1 389 ? 19.826 3.438 49.800 1.00 30.94 419 GLY A C 1
ATOM 3037 O O . GLY A 1 389 ? 20.820 2.781 50.144 1.00 33.01 419 GLY A O 1
ATOM 3038 N N . VAL A 1 390 ? 19.837 4.357 48.827 1.00 28.57 420 VAL A N 1
ATOM 3039 C CA A VAL A 1 390 ? 21.002 4.597 47.983 0.50 29.64 420 VAL A CA 1
ATOM 3040 C CA B VAL A 1 390 ? 21.015 4.593 47.992 0.50 29.23 420 VAL A CA 1
ATOM 3041 C C . VAL A 1 390 ? 21.797 5.836 48.424 1.00 26.16 420 VAL A C 1
ATOM 3042 O O . VAL A 1 390 ? 21.243 6.915 48.551 1.00 25.19 420 VAL A O 1
ATOM 3049 N N . GLU A 1 391 ? 23.093 5.647 48.652 1.00 26.93 421 GLU A N 1
ATOM 3050 C CA . GLU A 1 391 ? 24.006 6.735 48.975 1.00 26.09 421 GLU A CA 1
ATOM 3051 C C . GLU A 1 391 ? 24.006 7.785 47.889 1.00 23.11 421 GLU A C 1
ATOM 3052 O O . GLU A 1 391 ? 23.961 7.471 46.695 1.00 21.34 421 GLU A O 1
ATOM 3058 N N . GLY A 1 392 ? 24.078 9.040 48.328 1.00 20.12 422 GLY A N 1
ATOM 3059 C CA . GLY A 1 392 ? 24.324 10.162 47.435 1.00 18.90 422 GLY A CA 1
ATOM 3060 C C . GLY A 1 392 ? 25.345 11.098 48.057 1.00 15.83 422 GLY A C 1
ATOM 3061 O O . GLY A 1 392 ? 25.863 10.853 49.154 1.00 15.09 422 GLY A O 1
ATOM 3062 N N . ARG A 1 393 ? 25.630 12.165 47.320 1.00 16.05 423 ARG A N 1
ATOM 3063 C CA . ARG A 1 393 ? 26.495 13.247 47.754 1.00 16.00 423 ARG A CA 1
ATOM 3064 C C . ARG A 1 393 ? 25.823 14.556 47.363 1.00 14.50 423 ARG A C 1
ATOM 3065 O O . ARG A 1 393 ? 25.387 14.701 46.216 1.00 18.74 423 ARG A O 1
ATOM 3073 N N . TYR A 1 394 ? 25.693 15.478 48.323 1.00 14.40 424 TYR A N 1
ATOM 3074 C CA . TYR A 1 394 ? 25.332 16.843 48.029 1.00 14.72 424 TYR A CA 1
ATOM 3075 C C . TYR A 1 394 ? 26.652 17.577 47.843 1.00 15.73 424 TYR A C 1
ATOM 3076 O O . TYR A 1 394 ? 27.342 17.859 48.810 1.00 14.81 424 TYR A O 1
ATOM 3085 N N . VAL A 1 395 ? 26.992 17.848 46.584 1.00 13.26 425 VAL A N 1
ATOM 3086 C CA . VAL A 1 395 ? 28.325 18.342 46.234 1.00 14.23 425 VAL A CA 1
ATOM 3087 C C . VAL A 1 395 ? 28.487 19.847 46.459 1.00 13.45 425 VAL A C 1
ATOM 3088 O O . VAL A 1 395 ? 27.661 20.656 45.968 1.00 13.30 425 VAL A O 1
ATOM 3092 N N . LEU A 1 396 ? 29.513 20.215 47.241 1.00 12.50 426 LEU A N 1
ATOM 3093 C CA A LEU A 1 396 ? 30.031 21.570 47.252 0.50 12.36 426 LEU A CA 1
ATOM 3094 C CA B LEU A 1 396 ? 30.046 21.565 47.269 0.50 12.59 426 LEU A CA 1
ATOM 3095 C C . LEU A 1 396 ? 31.245 21.641 46.310 1.00 13.95 426 LEU A C 1
ATOM 3096 O O . LEU A 1 396 ? 31.393 22.586 45.522 1.00 13.61 426 LEU A O 1
ATOM 3105 N N . GLY A 1 397 ? 32.104 20.636 46.387 1.00 9.70 427 GLY A N 1
ATOM 3106 C CA . GLY A 1 397 ? 33.163 20.462 45.389 1.00 11.55 427 GLY A CA 1
ATOM 3107 C C . GLY A 1 397 ? 34.094 21.627 45.148 1.00 13.37 427 GLY A C 1
ATOM 3108 O O . GLY A 1 397 ? 34.491 21.855 44.010 1.00 13.51 427 GLY A O 1
ATOM 3109 N N . ARG A 1 398 ? 34.454 22.353 46.201 1.00 12.44 428 ARG A N 1
ATOM 3110 C CA . ARG A 1 398 ? 35.335 23.513 46.059 1.00 11.73 428 ARG A CA 1
ATOM 3111 C C . ARG A 1 398 ? 35.811 24.020 47.415 1.00 14.57 428 ARG A C 1
ATOM 3112 O O . ARG A 1 398 ? 35.351 23.540 48.436 1.00 12.46 428 ARG A O 1
ATOM 3120 N N . ALA A 1 399 ? 36.724 24.993 47.400 1.00 13.80 429 ALA A N 1
ATOM 3121 C CA . ALA A 1 399 ? 37.290 25.586 48.621 1.00 11.50 429 ALA A CA 1
ATOM 3122 C C . ALA A 1 399 ? 36.245 26.564 49.200 1.00 12.41 429 ALA A C 1
ATOM 3123 O O . ALA A 1 399 ? 35.730 27.470 48.505 1.00 13.19 429 ALA A O 1
ATOM 3125 N N . VAL A 1 400 ? 35.893 26.339 50.475 1.00 11.07 430 VAL A N 1
ATOM 3126 C CA . VAL A 1 400 ? 34.867 27.070 51.196 1.00 11.44 430 VAL A CA 1
ATOM 3127 C C . VAL A 1 400 ? 35.275 27.320 52.657 1.00 13.09 430 VAL A C 1
ATOM 3128 O O . VAL A 1 400 ? 36.195 26.686 53.203 1.00 12.34 430 VAL A O 1
ATOM 3132 N N . VAL A 1 401 ? 34.516 28.198 53.301 1.00 12.81 431 VAL A N 1
ATOM 3133 C CA . VAL A 1 401 ? 34.588 28.399 54.708 1.00 10.89 431 VAL A CA 1
ATOM 3134 C C . VAL A 1 401 ? 33.209 28.007 55.239 1.00 11.74 431 VAL A C 1
ATOM 3135 O O . VAL A 1 401 ? 32.184 28.475 54.710 1.00 12.50 431 VAL A O 1
ATOM 3139 N N . THR A 1 402 ? 33.209 27.144 56.236 1.00 11.50 432 THR A N 1
ATOM 3140 C CA . THR A 1 402 ? 31.973 26.684 56.880 1.00 10.81 432 THR A CA 1
ATOM 3141 C C . THR A 1 402 ? 32.166 26.507 58.389 1.00 9.99 432 THR A C 1
ATOM 3142 O O . THR A 1 402 ? 33.260 26.684 58.931 1.00 13.59 432 THR A O 1
ATOM 3146 N N . SER A 1 403 ? 31.080 26.109 59.050 1.00 10.95 433 SER A N 1
ATOM 3147 C CA . SER A 1 403 ? 31.140 25.604 60.419 1.00 10.65 433 SER A CA 1
ATOM 3148 C C . SER A 1 403 ? 31.750 24.196 60.373 1.00 12.16 433 SER A C 1
ATOM 3149 O O . SER A 1 403 ? 32.113 23.672 59.306 1.00 12.88 433 SER A O 1
ATOM 3152 N N . THR A 1 404 ? 31.853 23.566 61.539 1.00 11.37 434 THR A N 1
ATOM 3153 C CA . THR A 1 404 ? 32.242 22.179 61.613 1.00 12.82 434 THR A CA 1
ATOM 3154 C C . THR A 1 404 ? 31.135 21.198 61.191 1.00 15.06 434 THR A C 1
ATOM 3155 O O . THR A 1 404 ? 31.381 20.006 61.045 1.00 15.25 434 THR A O 1
ATOM 3159 N N . ARG A 1 405 ? 29.915 21.721 61.009 1.00 13.90 435 ARG A N 1
ATOM 3160 C CA . ARG A 1 405 ? 28.762 20.941 60.609 1.00 15.16 435 ARG A CA 1
ATOM 3161 C C . ARG A 1 405 ? 28.063 21.569 59.407 1.00 15.09 435 ARG A C 1
ATOM 3162 O O . ARG A 1 405 ? 26.917 21.983 59.510 1.00 14.66 435 ARG A O 1
ATOM 3170 N N . PRO A 1 406 ? 28.740 21.653 58.262 1.00 12.93 436 PRO A N 1
ATOM 3171 C CA . PRO A 1 406 ? 28.089 22.203 57.069 1.00 14.72 436 PRO A CA 1
ATOM 3172 C C . PRO A 1 406 ? 27.005 21.261 56.542 1.00 15.19 436 PRO A C 1
ATOM 3173 O O . PRO A 1 406 ? 27.072 20.052 56.730 1.00 16.94 436 PRO A O 1
ATOM 3177 N N . GLY A 1 407 ? 25.979 21.814 55.945 1.00 15.22 437 GLY A N 1
ATOM 3178 C CA . GLY A 1 407 ? 25.016 20.957 55.261 1.00 18.49 437 GLY A CA 1
ATOM 3179 C C . GLY A 1 407 ? 24.042 20.198 56.154 1.00 16.99 437 GLY A C 1
ATOM 3180 O O . GLY A 1 407 ? 23.462 19.213 55.720 1.00 17.26 437 GLY A O 1
ATOM 3181 N N . LEU A 1 408 ? 23.846 20.639 57.385 1.00 19.98 438 LEU A N 1
ATOM 3182 C CA . LEU A 1 408 ? 22.731 20.117 58.179 1.00 21.65 438 LEU A CA 1
ATOM 3183 C C . LEU A 1 408 ? 21.374 20.505 57.549 1.00 22.85 438 LEU A C 1
ATOM 3184 O O . LEU A 1 408 ? 20.371 19.915 57.859 1.00 23.73 438 LEU A O 1
ATOM 3189 N N . ASP A 1 409 ? 21.383 21.503 56.665 1.00 22.67 439 ASP A N 1
ATOM 3190 C CA . ASP A 1 409 ? 20.196 21.934 55.900 1.00 25.16 439 ASP A CA 1
ATOM 3191 C C . ASP A 1 409 ? 19.964 21.120 54.594 1.00 24.91 439 ASP A C 1
ATOM 3192 O O . ASP A 1 409 ? 18.978 21.337 53.874 1.00 23.07 439 ASP A O 1
ATOM 3197 N N . VAL A 1 410 ? 20.843 20.172 54.297 1.00 19.33 440 VAL A N 1
ATOM 3198 C CA . VAL A 1 410 ? 20.727 19.400 53.067 1.00 18.16 440 VAL A CA 1
ATOM 3199 C C . VAL A 1 410 ? 19.698 18.262 53.242 1.00 19.48 440 VAL A C 1
ATOM 3200 O O . VAL A 1 410 ? 19.834 17.455 54.143 1.00 19.20 440 VAL A O 1
ATOM 3204 N N . PRO A 1 411 ? 18.691 18.182 52.364 1.00 22.32 441 PRO A N 1
ATOM 3205 C CA . PRO A 1 411 ? 17.764 17.049 52.461 1.00 25.78 441 PRO A CA 1
ATOM 3206 C C . PRO A 1 411 ? 18.459 15.710 52.198 1.00 25.20 441 PRO A C 1
ATOM 3207 O O . PRO A 1 411 ? 19.355 15.616 51.375 1.00 23.52 441 PRO A O 1
ATOM 3211 N N . GLY A 1 412 ? 18.033 14.688 52.923 1.00 25.96 442 GLY A N 1
ATOM 3212 C CA . GLY A 1 412 ? 18.630 13.372 52.813 1.00 24.65 442 GLY A CA 1
ATOM 3213 C C . GLY A 1 412 ? 19.888 13.218 53.640 1.00 21.69 442 GLY A C 1
ATOM 3214 O O . GLY A 1 412 ? 20.513 12.153 53.625 1.00 20.65 442 GLY A O 1
ATOM 3215 N N . ASN A 1 413 ? 20.310 14.278 54.330 1.00 19.55 443 ASN A N 1
ATOM 3216 C CA . ASN A 1 413 ? 21.376 14.150 55.304 1.00 20.43 443 ASN A CA 1
ATOM 3217 C C . ASN A 1 413 ? 20.734 13.853 56.667 1.00 23.31 443 ASN A C 1
ATOM 3218 O O . ASN A 1 413 ? 20.285 14.782 57.358 1.00 24.56 443 ASN A O 1
ATOM 3223 N N . ASP A 1 414 ? 20.654 12.575 57.030 1.00 22.99 444 ASP A N 1
ATOM 3224 C CA . ASP A 1 414 ? 19.996 12.149 58.284 1.00 26.68 444 ASP A CA 1
ATOM 3225 C C . ASP A 1 414 ? 20.888 12.291 59.524 1.00 25.81 444 ASP A C 1
ATOM 3226 O O . ASP A 1 414 ? 20.412 12.175 60.648 1.00 25.68 444 ASP A O 1
ATOM 3231 N N . ASN A 1 415 ? 22.176 12.507 59.319 1.00 24.90 445 ASN A N 1
ATOM 3232 C CA . ASN A 1 415 ? 23.110 12.554 60.425 1.00 28.19 445 ASN A CA 1
ATOM 3233 C C . ASN A 1 415 ? 23.122 13.931 61.115 1.00 27.18 445 ASN A C 1
ATOM 3234 O O . ASN A 1 415 ? 23.316 14.954 60.481 1.00 27.43 445 ASN A O 1
ATOM 3239 N N . ALA A 1 416 ? 22.873 13.950 62.413 1.00 25.94 446 ALA A N 1
ATOM 3240 C CA . ALA A 1 416 ? 22.671 15.230 63.123 1.00 27.39 446 ALA A CA 1
ATOM 3241 C C . ALA A 1 416 ? 23.973 15.971 63.335 1.00 23.99 446 ALA A C 1
ATOM 3242 O O . ALA A 1 416 ? 23.971 17.193 63.604 1.00 25.48 446 ALA A O 1
ATOM 3244 N N . ASP A 1 417 ? 25.087 15.244 63.222 1.00 19.01 447 ASP A N 1
ATOM 3245 C CA . ASP A 1 417 ? 26.360 15.731 63.760 1.00 21.62 447 ASP A CA 1
ATOM 3246 C C . ASP A 1 417 ? 27.381 16.131 62.732 1.00 21.17 447 ASP A C 1
ATOM 3247 O O . ASP A 1 417 ? 28.409 16.688 63.094 1.00 20.87 447 ASP A O 1
ATOM 3252 N N . GLY A 1 418 ? 27.135 15.849 61.449 1.00 18.72 448 GLY A N 1
ATOM 3253 C CA . GLY A 1 418 ? 27.989 16.377 60.388 1.00 17.87 448 GLY A CA 1
ATOM 3254 C C . GLY A 1 418 ? 29.435 15.918 60.393 1.00 18.55 448 GLY A C 1
ATOM 3255 O O . GLY A 1 418 ? 29.804 14.863 60.961 1.00 15.82 448 GLY A O 1
ATOM 3256 N N . LEU A 1 419 ? 30.283 16.702 59.734 1.00 15.76 449 LEU A N 1
ATOM 3257 C CA . LEU A 1 419 ? 31.705 16.415 59.714 1.00 14.54 449 LEU A CA 1
ATOM 3258 C C . LEU A 1 419 ? 32.262 16.386 61.150 1.00 14.60 449 LEU A C 1
ATOM 3259 O O . LEU A 1 419 ? 33.113 15.542 61.491 1.00 13.23 449 LEU A O 1
ATOM 3264 N N . LEU A 1 420 ? 31.793 17.311 61.978 1.00 13.13 450 LEU A N 1
ATOM 3265 C CA . LEU A 1 420 ? 32.198 17.350 63.406 1.00 12.27 450 LEU A CA 1
ATOM 3266 C C . LEU A 1 420 ? 32.102 15.971 64.075 1.00 14.94 450 LEU A C 1
ATOM 3267 O O . LEU A 1 420 ? 33.031 15.519 64.742 1.00 14.78 450 LEU A O 1
ATOM 3272 N N . GLY A 1 421 ? 30.947 15.314 63.909 1.00 18.02 451 GLY A N 1
ATOM 3273 C CA . GLY A 1 421 ? 30.719 13.977 64.466 1.00 15.61 451 GLY A CA 1
ATOM 3274 C C . GLY A 1 421 ? 31.741 12.925 64.085 1.00 18.13 451 GLY A C 1
ATOM 3275 O O . GLY A 1 421 ? 32.013 12.010 64.867 1.00 15.51 451 GLY A O 1
ATOM 3276 N N . ARG A 1 422 ? 32.326 13.071 62.897 1.00 13.15 452 ARG A N 1
ATOM 3277 C CA . ARG A 1 422 ? 33.307 12.122 62.399 1.00 16.22 452 ARG A CA 1
ATOM 3278 C C . ARG A 1 422 ? 34.728 12.511 62.785 1.00 13.75 452 ARG A C 1
ATOM 3279 O O . ARG A 1 422 ? 35.622 11.727 62.590 1.00 17.53 452 ARG A O 1
ATOM 3295 N N . GLN A 1 424 ? 38.161 13.037 64.465 1.00 13.84 454 GLN A N 1
ATOM 3296 C CA . GLN A 1 424 ? 38.912 12.223 65.410 1.00 13.95 454 GLN A CA 1
ATOM 3297 C C . GLN A 1 424 ? 39.859 13.063 66.214 1.00 16.41 454 GLN A C 1
ATOM 3298 O O . GLN A 1 424 ? 40.135 12.722 67.370 1.00 16.17 454 GLN A O 1
ATOM 3304 N N . GLY A 1 425 ? 40.395 14.123 65.595 1.00 14.17 455 GLY A N 1
ATOM 3305 C CA . GLY A 1 425 ? 41.330 14.957 66.302 1.00 14.39 455 GLY A CA 1
ATOM 3306 C C . GLY A 1 425 ? 41.668 16.264 65.656 1.00 15.34 455 GLY A C 1
ATOM 3307 O O . GLY A 1 425 ? 41.271 16.541 64.516 1.00 14.15 455 GLY A O 1
ATOM 3316 N N . SER A 1 427 ? 45.191 18.883 65.044 1.00 13.30 457 SER A N 1
ATOM 3317 C CA . SER A 1 427 ? 46.636 18.907 64.993 1.00 14.43 457 SER A CA 1
ATOM 3318 C C . SER A 1 427 ? 47.090 20.357 65.022 1.00 12.93 457 SER A C 1
ATOM 3319 O O . SER A 1 427 ? 46.791 21.122 64.130 1.00 13.46 457 SER A O 1
ATOM 3322 N N . ILE A 1 428 ? 47.782 20.724 66.084 1.00 13.08 458 ILE A N 1
ATOM 3323 C CA . ILE A 1 428 ? 48.231 22.075 66.263 1.00 13.09 458 ILE A CA 1
ATOM 3324 C C . ILE A 1 428 ? 49.649 22.179 65.742 1.00 15.51 458 ILE A C 1
ATOM 3325 O O . ILE A 1 428 ? 50.584 21.545 66.274 1.00 15.82 458 ILE A O 1
ATOM 3330 N N . LEU A 1 429 ? 49.794 22.948 64.682 1.00 14.10 459 LEU A N 1
ATOM 3331 C CA . LEU A 1 429 ? 51.089 23.156 64.016 1.00 16.32 459 LEU A CA 1
ATOM 3332 C C . LEU A 1 429 ? 51.916 24.139 64.837 1.00 20.37 459 LEU A C 1
ATOM 3333 O O . LEU A 1 429 ? 51.355 24.920 65.594 1.00 18.14 459 LEU A O 1
ATOM 3338 N N . PRO A 1 430 ? 53.250 24.075 64.721 1.00 23.53 460 PRO A N 1
ATOM 3339 C CA . PRO A 1 430 ? 53.995 23.143 63.902 1.00 27.17 460 PRO A CA 1
ATOM 3340 C C . PRO A 1 430 ? 54.335 21.938 64.752 1.00 28.99 460 PRO A C 1
ATOM 3341 O O . PRO A 1 430 ? 54.193 21.997 65.979 1.00 28.37 460 PRO A O 1
ATOM 3345 N N . GLY A 1 431 ? 54.763 20.853 64.135 1.00 33.99 461 GLY A N 1
ATOM 3346 C CA . GLY A 1 431 ? 55.323 19.727 64.912 1.00 39.64 461 GLY A CA 1
ATOM 3347 C C . GLY A 1 431 ? 56.816 19.941 65.156 1.00 42.72 461 GLY A C 1
ATOM 3348 O O . GLY A 1 431 ? 57.530 20.366 64.232 1.00 43.44 461 GLY A O 1
ATOM 3349 N N . PRO B 1 12 ? 21.412 -7.696 26.870 1.00 62.53 42 PRO B N 1
ATOM 3350 C CA . PRO B 1 12 ? 22.314 -8.861 26.806 1.00 62.36 42 PRO B CA 1
ATOM 3351 C C . PRO B 1 12 ? 22.771 -9.385 28.198 1.00 61.63 42 PRO B C 1
ATOM 3352 O O . PRO B 1 12 ? 22.076 -9.151 29.191 1.00 62.61 42 PRO B O 1
ATOM 3356 N N . SER B 1 13 ? 23.894 -10.110 28.269 1.00 59.83 43 SER B N 1
ATOM 3357 C CA . SER B 1 13 ? 24.339 -10.732 29.533 1.00 56.93 43 SER B CA 1
ATOM 3358 C C . SER B 1 13 ? 25.231 -9.782 30.353 1.00 53.00 43 SER B C 1
ATOM 3359 O O . SER B 1 13 ? 24.972 -9.547 31.554 1.00 55.36 43 SER B O 1
ATOM 3361 N N . ARG B 1 14 ? 26.271 -9.236 29.708 1.00 43.12 44 ARG B N 1
ATOM 3362 C CA . ARG B 1 14 ? 27.311 -8.486 30.431 1.00 37.53 44 ARG B CA 1
ATOM 3363 C C . ARG B 1 14 ? 27.496 -7.079 29.901 1.00 32.11 44 ARG B C 1
ATOM 3364 O O . ARG B 1 14 ? 27.029 -6.747 28.784 1.00 28.88 44 ARG B O 1
ATOM 3372 N N . GLU B 1 15 ? 28.221 -6.268 30.680 1.00 28.35 45 GLU B N 1
ATOM 3373 C CA . GLU B 1 15 ? 28.394 -4.853 30.357 1.00 25.24 45 GLU B CA 1
ATOM 3374 C C . GLU B 1 15 ? 29.086 -4.654 29.047 1.00 22.48 45 GLU B C 1
ATOM 3375 O O . GLU B 1 15 ? 30.129 -5.253 28.790 1.00 21.10 45 GLU B O 1
ATOM 3381 N N . GLY B 1 16 ? 28.525 -3.784 28.223 1.00 19.68 46 GLY B N 1
ATOM 3382 C CA . GLY B 1 16 ? 29.189 -3.402 26.993 1.00 19.33 46 GLY B CA 1
ATOM 3383 C C . GLY B 1 16 ? 29.083 -4.428 25.882 1.00 18.93 46 GLY B C 1
ATOM 3384 O O . GLY B 1 16 ? 29.772 -4.318 24.847 1.00 19.45 46 GLY B O 1
ATOM 3385 N N . HIS B 1 17 ? 28.234 -5.426 26.078 1.00 15.45 47 HIS B N 1
ATOM 3386 C CA . HIS B 1 17 ? 28.089 -6.486 25.070 1.00 15.37 47 HIS B CA 1
ATOM 3387 C C . HIS B 1 17 ? 26.771 -6.405 24.339 1.00 15.19 47 HIS B C 1
ATOM 3388 O O . HIS B 1 17 ? 25.729 -6.121 24.943 1.00 16.78 47 HIS B O 1
ATOM 3395 N N . VAL B 1 18 ? 26.797 -6.685 23.033 1.00 17.93 48 VAL B N 1
ATOM 3396 C CA . VAL B 1 18 ? 25.576 -6.994 22.281 1.00 16.22 48 VAL B CA 1
ATOM 3397 C C . VAL B 1 18 ? 25.834 -8.234 21.432 1.00 16.56 48 VAL B C 1
ATOM 3398 O O . VAL B 1 18 ? 27.002 -8.609 21.204 1.00 13.39 48 VAL B O 1
ATOM 3402 N N . ALA B 1 19 ? 24.744 -8.893 20.998 1.00 15.28 49 ALA B N 1
ATOM 3403 C CA . ALA B 1 19 ? 24.861 -10.146 20.244 1.00 16.60 49 ALA B CA 1
ATOM 3404 C C . ALA B 1 19 ? 25.688 -10.012 18.968 1.00 16.53 49 ALA B C 1
ATOM 3405 O O . ALA B 1 19 ? 26.420 -10.946 18.578 1.00 15.65 49 ALA B O 1
ATOM 3407 N N . ASP B 1 20 ? 25.633 -8.846 18.318 1.00 15.06 50 ASP B N 1
ATOM 3408 C CA . ASP B 1 20 ? 26.471 -8.646 17.146 1.00 15.15 50 ASP B CA 1
ATOM 3409 C C . ASP B 1 20 ? 27.975 -8.888 17.378 1.00 14.31 50 ASP B C 1
ATOM 3410 O O . ASP B 1 20 ? 28.681 -9.249 16.455 1.00 16.24 50 ASP B O 1
ATOM 3415 N N . LEU B 1 21 ? 28.477 -8.683 18.575 1.00 14.01 51 LEU B N 1
ATOM 3416 C CA . LEU B 1 21 ? 29.919 -8.815 18.798 1.00 14.33 51 LEU B CA 1
ATOM 3417 C C . LEU B 1 21 ? 30.340 -10.298 18.850 1.00 15.50 51 LEU B C 1
ATOM 3418 O O . LEU B 1 21 ? 31.536 -10.618 18.743 1.00 16.36 51 LEU B O 1
ATOM 3423 N N . ASP B 1 22 ? 29.362 -11.190 19.006 1.00 16.68 52 ASP B N 1
ATOM 3424 C CA . ASP B 1 22 ? 29.565 -12.613 18.789 1.00 18.60 52 ASP B CA 1
ATOM 3425 C C . ASP B 1 22 ? 29.254 -13.083 17.373 1.00 19.90 52 ASP B C 1
ATOM 3426 O O . ASP B 1 22 ? 29.890 -14.009 16.891 1.00 21.42 52 ASP B O 1
ATOM 3431 N N . ARG B 1 23 ? 28.270 -12.456 16.712 1.00 19.02 53 ARG B N 1
ATOM 3432 C CA A ARG B 1 23 ? 27.859 -12.808 15.348 0.50 18.84 53 ARG B CA 1
ATOM 3433 C CA B ARG B 1 23 ? 27.902 -12.855 15.344 0.50 18.95 53 ARG B CA 1
ATOM 3434 C C . ARG B 1 23 ? 28.935 -12.399 14.330 1.00 16.86 53 ARG B C 1
ATOM 3435 O O . ARG B 1 23 ? 29.156 -13.072 13.327 1.00 20.68 53 ARG B O 1
ATOM 3450 N N . PHE B 1 24 ? 29.565 -11.249 14.585 1.00 15.31 54 PHE B N 1
ATOM 3451 C CA . PHE B 1 24 ? 30.547 -10.652 13.671 1.00 12.85 54 PHE B CA 1
ATOM 3452 C C . PHE B 1 24 ? 31.888 -10.727 14.358 1.00 14.09 54 PHE B C 1
ATOM 3453 O O . PHE B 1 24 ? 32.035 -10.222 15.481 1.00 15.49 54 PHE B O 1
ATOM 3461 N N . PRO B 1 25 ? 32.883 -11.359 13.708 1.00 14.15 55 PRO B N 1
ATOM 3462 C CA . PRO B 1 25 ? 34.217 -11.354 14.279 1.00 13.98 55 PRO B CA 1
ATOM 3463 C C . PRO B 1 25 ? 34.799 -9.946 14.383 1.00 15.08 55 PRO B C 1
ATOM 3464 O O . PRO B 1 25 ? 34.715 -9.157 13.457 1.00 15.64 55 PRO B O 1
ATOM 3468 N N . GLN B 1 26 ? 35.413 -9.647 15.516 1.00 14.41 56 GLN B N 1
ATOM 3469 C CA . GLN B 1 26 ? 36.016 -8.342 15.769 1.00 13.08 56 GLN B CA 1
ATOM 3470 C C . GLN B 1 26 ? 37.454 -8.379 15.232 1.00 15.37 56 GLN B C 1
ATOM 3471 O O . GLN B 1 26 ? 38.432 -8.284 15.974 1.00 15.22 56 GLN B O 1
ATOM 3477 N N . ASP B 1 27 ? 37.554 -8.570 13.930 1.00 15.70 57 ASP B N 1
ATOM 3478 C CA . ASP B 1 27 ? 38.801 -8.916 13.262 1.00 15.19 57 ASP B CA 1
ATOM 3479 C C . ASP B 1 27 ? 38.594 -8.546 11.819 1.00 14.01 57 ASP B C 1
ATOM 3480 O O . ASP B 1 27 ? 37.899 -9.238 11.113 1.00 14.95 57 ASP B O 1
ATOM 3485 N N . LEU B 1 28 ? 39.179 -7.444 11.383 1.00 11.95 58 LEU B N 1
ATOM 3486 C CA . LEU B 1 28 ? 38.975 -6.962 10.013 1.00 13.38 58 LEU B CA 1
ATOM 3487 C C . LEU B 1 28 ? 39.561 -7.908 8.944 1.00 13.91 58 LEU B C 1
ATOM 3488 O O . LEU B 1 28 ? 39.198 -7.834 7.770 1.00 14.45 58 LEU B O 1
ATOM 3493 N N . ARG B 1 29 ? 40.493 -8.774 9.348 1.00 13.59 59 ARG B N 1
ATOM 3494 C CA . ARG B 1 29 ? 41.079 -9.730 8.398 1.00 15.47 59 ARG B CA 1
ATOM 3495 C C . ARG B 1 29 ? 40.035 -10.653 7.779 1.00 13.93 59 ARG B C 1
ATOM 3496 O O . ARG B 1 29 ? 40.134 -10.996 6.614 1.00 15.27 59 ARG B O 1
ATOM 3504 N N . VAL B 1 30 ? 39.028 -11.069 8.550 1.00 14.80 60 VAL B N 1
ATOM 3505 C CA . VAL B 1 30 ? 37.972 -11.954 8.027 1.00 13.58 60 VAL B CA 1
ATOM 3506 C C . VAL B 1 30 ? 37.233 -11.322 6.831 1.00 15.85 60 VAL B C 1
ATOM 3507 O O . VAL B 1 30 ? 37.016 -11.964 5.773 1.00 15.45 60 VAL B O 1
ATOM 3511 N N . TYR B 1 31 ? 36.874 -10.048 6.973 1.00 13.76 61 TYR B N 1
ATOM 3512 C CA . TYR B 1 31 ? 36.171 -9.335 5.909 1.00 13.72 61 TYR B CA 1
ATOM 3513 C C . TYR B 1 31 ? 37.132 -9.045 4.738 1.00 13.79 61 TYR B C 1
ATOM 3514 O O . TYR B 1 31 ? 36.729 -9.073 3.581 1.00 16.52 61 TYR B O 1
ATOM 3523 N N . ALA B 1 32 ? 38.394 -8.786 5.049 1.00 13.13 62 ALA B N 1
ATOM 3524 C CA . ALA B 1 32 ? 39.387 -8.503 3.999 1.00 14.16 62 ALA B CA 1
ATOM 3525 C C . ALA B 1 32 ? 39.658 -9.751 3.122 1.00 16.37 62 ALA B C 1
ATOM 3526 O O . ALA B 1 32 ? 39.901 -9.626 1.894 1.00 14.43 62 ALA B O 1
ATOM 3541 N N . LYS B 1 34 ? 37.488 -12.073 2.322 1.00 17.49 64 LYS B N 1
ATOM 3542 C CA . LYS B 1 34 ? 36.376 -12.098 1.425 1.00 16.43 64 LYS B CA 1
ATOM 3543 C C . LYS B 1 34 ? 36.489 -11.047 0.321 1.00 18.19 64 LYS B C 1
ATOM 3544 O O . LYS B 1 34 ? 36.157 -11.327 -0.842 1.00 17.17 64 LYS B O 1
ATOM 3550 N N . ALA B 1 35 ? 36.958 -9.840 0.672 1.00 17.47 65 ALA B N 1
ATOM 3551 C CA . ALA B 1 35 ? 37.063 -8.727 -0.288 1.00 18.03 65 ALA B CA 1
ATOM 3552 C C . ALA B 1 35 ? 38.207 -8.936 -1.280 1.00 17.25 65 ALA B C 1
ATOM 3553 O O . ALA B 1 35 ? 38.236 -8.324 -2.350 1.00 19.30 65 ALA B O 1
ATOM 3555 N N . GLY B 1 36 ? 39.144 -9.801 -0.931 1.00 16.73 66 GLY B N 1
ATOM 3556 C CA . GLY B 1 36 ? 40.383 -9.938 -1.710 1.00 16.63 66 GLY B CA 1
ATOM 3557 C C . GLY B 1 36 ? 41.488 -9.216 -0.980 1.00 18.58 66 GLY B C 1
ATOM 3558 O O . GLY B 1 36 ? 41.722 -8.029 -1.235 1.00 20.83 66 GLY B O 1
ATOM 3559 N N . ALA B 1 37 ? 42.174 -9.915 -0.072 1.00 17.08 67 ALA B N 1
ATOM 3560 C CA . ALA B 1 37 ? 43.080 -9.239 0.886 1.00 18.61 67 ALA B CA 1
ATOM 3561 C C . ALA B 1 37 ? 44.163 -8.378 0.230 1.00 19.14 67 ALA B C 1
ATOM 3562 O O . ALA B 1 37 ? 44.513 -7.302 0.741 1.00 17.81 67 ALA B O 1
ATOM 3564 N N . ASP B 1 38 ? 44.680 -8.838 -0.900 1.00 18.95 68 ASP B N 1
ATOM 3565 C CA . ASP B 1 38 ? 45.758 -8.139 -1.595 1.00 21.29 68 ASP B CA 1
ATOM 3566 C C . ASP B 1 38 ? 45.312 -7.411 -2.847 1.00 20.24 68 ASP B C 1
ATOM 3567 O O . ASP B 1 38 ? 46.138 -6.995 -3.638 1.00 24.79 68 ASP B O 1
ATOM 3572 N N . ARG B 1 39 ? 44.016 -7.201 -3.010 1.00 19.06 69 ARG B N 1
ATOM 3573 C CA . ARG B 1 39 ? 43.496 -6.471 -4.155 1.00 20.55 69 ARG B CA 1
ATOM 3574 C C . ARG B 1 39 ? 43.707 -4.969 -3.995 1.00 20.71 69 ARG B C 1
ATOM 3575 O O . ARG B 1 39 ? 43.363 -4.422 -2.968 1.00 22.38 69 ARG B O 1
ATOM 3583 N N . GLN B 1 40 ? 44.249 -4.324 -5.024 1.00 23.22 70 GLN B N 1
ATOM 3584 C CA . GLN B 1 40 ? 44.411 -2.862 -5.045 1.00 22.44 70 GLN B CA 1
ATOM 3585 C C . GLN B 1 40 ? 43.026 -2.244 -5.163 1.00 21.09 70 GLN B C 1
ATOM 3586 O O . GLN B 1 40 ? 42.339 -2.450 -6.157 1.00 21.33 70 GLN B O 1
ATOM 3589 N N . LEU B 1 41 ? 42.615 -1.452 -4.168 1.00 17.31 71 LEU B N 1
ATOM 3590 C CA . LEU B 1 41 ? 41.316 -0.815 -4.174 1.00 17.20 71 LEU B CA 1
ATOM 3591 C C . LEU B 1 41 ? 41.265 0.446 -5.067 1.00 18.40 71 LEU B C 1
ATOM 3592 O O . LEU B 1 41 ? 40.191 0.935 -5.366 1.00 20.55 71 LEU B O 1
ATOM 3597 N N . LEU B 1 42 ? 42.438 0.966 -5.407 1.00 19.75 72 LEU B N 1
ATOM 3598 C CA . LEU B 1 42 ? 42.674 2.072 -6.349 1.00 21.06 72 LEU B CA 1
ATOM 3599 C C . LEU B 1 42 ? 43.943 1.785 -7.115 1.00 19.58 72 LEU B C 1
ATOM 3600 O O . LEU B 1 42 ? 44.901 1.280 -6.543 1.00 22.59 72 LEU B O 1
ATOM 3605 N N . PRO B 1 43 ? 44.002 2.167 -8.400 1.00 23.41 73 PRO B N 1
ATOM 3606 C CA . PRO B 1 43 ? 45.282 2.078 -9.084 1.00 24.50 73 PRO B CA 1
ATOM 3607 C C . PRO B 1 43 ? 46.379 2.961 -8.477 1.00 24.46 73 PRO B C 1
ATOM 3608 O O . PRO B 1 43 ? 46.103 4.010 -7.883 1.00 25.28 73 PRO B O 1
ATOM 3612 N N . PHE B 1 44 ? 47.620 2.527 -8.661 1.00 24.56 74 PHE B N 1
ATOM 3613 C CA . PHE B 1 44 ? 48.773 3.197 -8.108 1.00 24.39 74 PHE B CA 1
ATOM 3614 C C . PHE B 1 44 ? 48.715 4.688 -8.430 1.00 23.59 74 PHE B C 1
ATOM 3615 O O . PHE B 1 44 ? 48.884 5.506 -7.537 1.00 20.67 74 PHE B O 1
ATOM 3623 N N . THR B 1 45 ? 48.471 5.047 -9.691 1.00 24.07 75 THR B N 1
ATOM 3624 C CA A THR B 1 45 ? 48.540 6.453 -10.095 0.70 22.61 75 THR B CA 1
ATOM 3625 C CA B THR B 1 45 ? 48.538 6.473 -10.083 0.30 22.72 75 THR B CA 1
ATOM 3626 C C . THR B 1 45 ? 47.483 7.291 -9.346 1.00 21.62 75 THR B C 1
ATOM 3627 O O . THR B 1 45 ? 47.765 8.400 -8.878 1.00 22.49 75 THR B O 1
ATOM 3634 N N . GLU B 1 46 ? 46.276 6.748 -9.223 1.00 20.17 76 GLU B N 1
ATOM 3635 C CA A GLU B 1 46 ? 45.198 7.447 -8.546 0.50 19.35 76 GLU B CA 1
ATOM 3636 C CA B GLU B 1 46 ? 45.182 7.426 -8.531 0.50 19.47 76 GLU B CA 1
ATOM 3637 C C . GLU B 1 46 ? 45.482 7.554 -7.035 1.00 19.38 76 GLU B C 1
ATOM 3638 O O . GLU B 1 46 ? 45.228 8.589 -6.420 1.00 19.70 76 GLU B O 1
ATOM 3649 N N . GLN B 1 47 ? 46.033 6.502 -6.439 1.00 18.47 77 GLN B N 1
ATOM 3650 C CA . GLN B 1 47 ? 46.375 6.565 -5.013 1.00 17.90 77 GL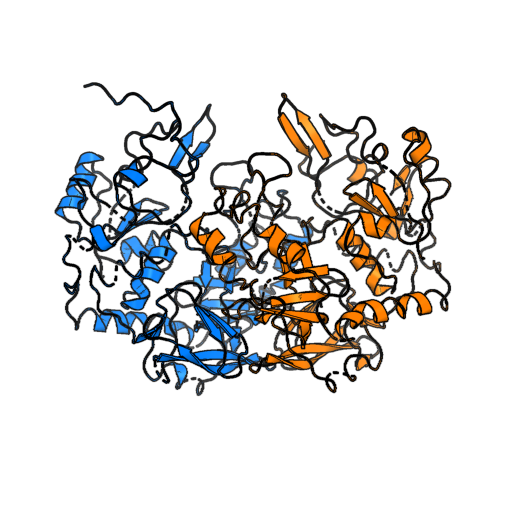N B CA 1
ATOM 3651 C C . GLN B 1 47 ? 47.497 7.608 -4.809 1.00 16.54 77 GLN B C 1
ATOM 3652 O O . GLN B 1 47 ? 47.484 8.369 -3.841 1.00 18.47 77 GLN B O 1
ATOM 3658 N N . ALA B 1 48 ? 48.439 7.674 -5.744 1.00 17.42 78 ALA B N 1
ATOM 3659 C CA . ALA B 1 48 ? 49.486 8.676 -5.692 1.00 16.14 78 ALA B CA 1
ATOM 3660 C C . ALA B 1 48 ? 48.885 10.086 -5.737 1.00 18.26 78 ALA B C 1
ATOM 3661 O O . ALA B 1 48 ? 49.337 10.971 -5.012 1.00 16.52 78 ALA B O 1
ATOM 3663 N N . ALA B 1 49 ? 47.877 10.291 -6.581 1.00 18.93 79 ALA B N 1
ATOM 3664 C CA . ALA B 1 49 ? 47.246 11.609 -6.677 1.00 19.31 79 ALA B CA 1
ATOM 3665 C C . ALA B 1 49 ? 46.553 11.979 -5.355 1.00 19.17 79 ALA B C 1
ATOM 3666 O O . ALA B 1 49 ? 46.659 13.096 -4.877 1.00 16.51 79 ALA B O 1
ATOM 3668 N N . GLN B 1 50 ? 45.829 11.025 -4.793 1.00 17.47 80 GLN B N 1
ATOM 3669 C CA . GLN B 1 50 ? 45.197 11.178 -3.509 1.00 18.10 80 GLN B CA 1
ATOM 3670 C C . GLN B 1 50 ? 46.214 11.547 -2.412 1.00 16.03 80 GLN B C 1
ATOM 3671 O O . GLN B 1 50 ? 45.965 12.427 -1.592 1.00 15.50 80 GLN B O 1
ATOM 3677 N N . ASP B 1 51 ? 47.348 10.863 -2.400 1.00 15.54 81 ASP B N 1
ATOM 3678 C CA . ASP B 1 51 ? 48.385 11.104 -1.401 1.00 16.19 81 ASP B CA 1
ATOM 3679 C C . ASP B 1 51 ? 48.980 12.519 -1.539 1.00 15.16 81 ASP B C 1
ATOM 3680 O O . ASP B 1 51 ? 49.225 13.185 -0.542 1.00 15.66 81 ASP B O 1
ATOM 3685 N N . ALA B 1 52 ? 49.220 12.952 -2.769 1.00 16.21 82 ALA B N 1
ATOM 3686 C CA . ALA B 1 52 ? 49.664 14.315 -3.065 1.00 16.16 82 ALA B CA 1
ATOM 3687 C C . ALA B 1 52 ? 48.680 15.329 -2.495 1.00 15.57 82 ALA B C 1
ATOM 3688 O O . ALA B 1 52 ? 49.115 16.314 -1.884 1.00 14.79 82 ALA B O 1
ATOM 3690 N N . ARG B 1 53 ? 47.372 15.077 -2.641 1.00 15.80 83 ARG B N 1
ATOM 3691 C CA A ARG B 1 53 ? 46.336 15.978 -2.101 0.50 14.87 83 ARG B CA 1
ATOM 3692 C CA B ARG B 1 53 ? 46.382 16.010 -2.111 0.50 15.64 83 ARG B CA 1
ATOM 3693 C C . ARG B 1 53 ? 46.376 16.001 -0.575 1.00 15.24 83 ARG B C 1
ATOM 3694 O O . ARG B 1 53 ? 46.179 17.059 0.066 1.00 14.32 83 ARG B O 1
ATOM 3709 N N . TRP B 1 54 ? 46.574 14.822 0.008 1.00 12.90 84 TRP B N 1
ATOM 3710 C CA . TRP B 1 54 ? 46.635 14.653 1.468 1.00 13.84 84 TRP B CA 1
ATOM 3711 C C . TRP B 1 54 ? 47.726 15.593 1.972 1.00 12.63 84 TRP B C 1
ATOM 3712 O O . TRP B 1 54 ? 47.496 16.362 2.882 1.00 15.44 84 TRP B O 1
ATOM 3723 N N . ASN B 1 55 ? 48.907 15.552 1.347 1.00 14.11 85 ASN B N 1
ATOM 3724 C CA . ASN B 1 55 ? 50.036 16.376 1.776 1.00 13.18 85 ASN B CA 1
ATOM 3725 C C . ASN B 1 55 ? 49.816 17.864 1.579 1.00 14.60 85 ASN B C 1
ATOM 3726 O O . ASN B 1 55 ? 50.240 18.650 2.408 1.00 15.80 85 ASN B O 1
ATOM 3731 N N . ARG B 1 56 ? 49.133 18.245 0.498 1.00 13.13 86 ARG B N 1
ATOM 3732 C CA . ARG B 1 56 ? 48.800 19.647 0.271 1.00 14.53 86 ARG B CA 1
ATOM 3733 C C . ARG B 1 56 ? 47.843 20.146 1.354 1.00 14.74 86 ARG B C 1
ATOM 3734 O O . ARG B 1 56 ? 48.037 21.232 1.891 1.00 13.95 86 ARG B O 1
ATOM 3742 N N . ARG B 1 57 ? 46.832 19.359 1.695 1.00 14.60 87 ARG B N 1
ATOM 3743 C CA . ARG B 1 57 ? 45.917 19.768 2.731 1.00 12.42 87 ARG B CA 1
ATOM 3744 C C . ARG B 1 57 ? 46.666 19.911 4.073 1.00 14.02 87 ARG B C 1
ATOM 3745 O O . ARG B 1 57 ? 46.499 20.895 4.773 1.00 12.95 87 ARG B O 1
ATOM 3753 N N . PHE B 1 58 ? 47.475 18.904 4.418 1.00 13.54 88 PHE B N 1
ATOM 3754 C CA . PHE B 1 58 ? 48.142 18.853 5.734 1.00 14.85 88 PHE B CA 1
ATOM 3755 C C . PHE B 1 58 ? 49.005 20.070 6.025 1.00 15.97 88 PHE B C 1
ATOM 3756 O O . PHE B 1 58 ? 48.967 20.624 7.154 1.00 13.87 88 PHE B O 1
ATOM 3764 N N . PHE B 1 59 ? 49.759 20.495 5.006 1.00 15.70 89 PHE B N 1
ATOM 3765 C CA . PHE B 1 59 ? 50.722 21.602 5.126 1.00 14.31 89 PHE B CA 1
ATOM 3766 C C . PHE B 1 59 ? 50.118 22.955 4.750 1.00 14.00 89 PHE B C 1
ATOM 3767 O O . PHE B 1 59 ? 50.816 23.948 4.780 1.00 14.87 89 PHE B O 1
ATOM 3775 N N . ALA B 1 60 ? 48.812 23.004 4.438 1.00 14.32 90 ALA B N 1
ATOM 3776 C CA . ALA B 1 60 ? 48.172 24.262 4.000 1.00 15.31 90 ALA B CA 1
ATOM 3777 C C . ALA B 1 60 ? 48.314 25.416 5.013 1.00 15.47 90 ALA B C 1
ATOM 3778 O O . ALA B 1 60 ? 48.459 26.565 4.600 1.00 11.77 90 ALA B O 1
ATOM 3780 N N . PRO B 1 61 ? 48.230 25.143 6.326 1.00 15.55 91 PRO B N 1
ATOM 3781 C CA . PRO B 1 61 ? 48.413 26.247 7.280 1.00 15.07 91 PRO B CA 1
ATOM 3782 C C . PRO B 1 61 ? 49.735 27.007 7.100 1.00 15.60 91 PRO B C 1
ATOM 3783 O O . PRO B 1 61 ? 49.807 28.206 7.325 1.00 15.18 91 PRO B O 1
ATOM 3787 N N . TRP B 1 62 ? 50.768 26.305 6.667 1.00 14.07 92 TRP B N 1
ATOM 3788 C CA . TRP B 1 62 ? 52.065 26.921 6.375 1.00 16.16 92 TRP B CA 1
ATOM 3789 C C . TRP B 1 62 ? 52.089 27.834 5.154 1.00 16.96 92 TRP B C 1
ATOM 3790 O O . TRP B 1 62 ? 53.092 28.476 4.899 1.00 16.01 92 TRP B O 1
ATOM 3801 N N . ARG B 1 63 ? 50.996 27.885 4.396 1.00 15.63 93 ARG B N 1
ATOM 3802 C CA . ARG B 1 63 ? 50.888 28.842 3.287 1.00 15.30 93 ARG B CA 1
ATOM 3803 C C . ARG B 1 63 ? 49.902 30.003 3.595 1.00 16.80 93 ARG B C 1
ATOM 3804 O O . ARG B 1 63 ? 49.692 30.889 2.786 1.00 16.08 93 ARG B O 1
ATOM 3820 N N . THR B 1 65 ? 48.548 33.463 5.466 1.00 16.95 95 THR B N 1
ATOM 3821 C CA . THR B 1 65 ? 49.156 34.693 5.918 1.00 17.18 95 THR B CA 1
ATOM 3822 C C . THR B 1 65 ? 48.375 35.324 7.080 1.00 16.43 95 THR B C 1
ATOM 3823 O O . THR B 1 65 ? 48.851 36.259 7.717 1.00 18.63 95 THR B O 1
ATOM 3827 N N . ARG B 1 66 ? 47.175 34.822 7.331 1.00 16.89 96 ARG B N 1
ATOM 3828 C CA . ARG B 1 66 ? 46.385 35.236 8.487 1.00 16.39 96 ARG B CA 1
ATOM 3829 C C . ARG B 1 66 ? 45.440 34.096 8.862 1.00 17.28 96 ARG B C 1
ATOM 3830 O O . ARG B 1 66 ? 45.156 33.223 8.027 1.00 18.64 96 ARG B O 1
ATOM 3838 N N . ILE B 1 67 ? 44.967 34.087 10.102 1.00 15.87 97 ILE B N 1
ATOM 3839 C CA . ILE B 1 67 ? 44.028 33.063 10.563 1.00 14.78 97 ILE B CA 1
ATOM 3840 C C . ILE B 1 67 ? 42.681 33.300 9.879 1.00 16.39 97 ILE B C 1
ATOM 3841 O O . ILE B 1 67 ? 42.346 34.456 9.538 1.00 15.96 97 ILE B O 1
ATOM 3846 N N . SER B 1 68 ? 41.933 32.221 9.618 1.00 16.80 98 SER B N 1
ATOM 3847 C CA . SER B 1 68 ? 40.731 32.326 8.768 1.00 17.62 98 SER B CA 1
ATOM 3848 C C . SER B 1 68 ? 39.456 32.489 9.568 1.00 19.12 98 SER B C 1
ATOM 3849 O O . SER B 1 68 ? 38.398 32.757 8.993 1.00 19.36 98 SER B O 1
ATOM 3852 N N . VAL B 1 69 ? 39.527 32.297 10.876 1.00 15.99 99 VAL B N 1
ATOM 3853 C CA . VAL B 1 69 ? 38.332 32.230 11.689 1.00 15.87 99 VAL B CA 1
ATOM 3854 C C . VAL B 1 69 ? 37.923 33.635 12.119 1.00 17.48 99 VAL B C 1
ATOM 3855 O O . VAL B 1 69 ? 38.730 34.368 12.696 1.00 16.14 99 VAL B O 1
ATOM 3859 N N . PRO B 1 70 ? 36.671 34.017 11.840 1.00 16.43 100 PRO B N 1
ATOM 3860 C CA . PRO B 1 70 ? 36.231 35.335 12.264 1.00 16.91 100 PRO B CA 1
ATOM 3861 C C . PRO B 1 70 ? 36.044 35.398 13.775 1.00 18.54 100 PRO B C 1
ATOM 3862 O O . PRO B 1 70 ? 35.686 34.399 14.400 1.00 16.18 100 PRO B O 1
ATOM 3866 N N . VAL B 1 71 ? 36.241 36.583 14.344 1.00 16.05 101 VAL B N 1
ATOM 3867 C CA . VAL B 1 71 ? 36.231 36.735 15.781 1.00 18.01 101 VAL B CA 1
ATOM 3868 C C . VAL B 1 71 ? 34.883 36.317 16.389 1.00 18.68 101 VAL B C 1
ATOM 3869 O O . VAL B 1 71 ? 34.825 35.820 17.514 1.00 17.89 101 VAL B O 1
ATOM 3873 N N . LYS B 1 72 ? 33.808 36.489 15.636 1.00 19.76 102 LYS B N 1
ATOM 3874 C CA . LYS B 1 72 ? 32.473 36.127 16.131 1.00 21.95 102 LYS B CA 1
ATOM 3875 C C . LYS B 1 72 ? 32.427 34.637 16.522 1.00 19.99 102 LYS B C 1
ATOM 3876 O O . LYS B 1 72 ? 31.854 34.274 17.564 1.00 20.14 102 LYS B O 1
ATOM 3882 N N . ASP B 1 73 ? 33.093 33.820 15.724 1.00 17.26 103 ASP B N 1
ATOM 3883 C CA . ASP B 1 73 ? 33.141 32.386 15.947 1.00 18.69 103 ASP B CA 1
ATOM 3884 C C . ASP B 1 73 ? 34.068 32.022 17.091 1.00 20.07 103 ASP B C 1
ATOM 3885 O O . ASP B 1 73 ? 33.843 31.037 17.781 1.00 19.17 103 ASP B O 1
ATOM 3890 N N . VAL B 1 74 ? 35.125 32.807 17.282 1.00 17.00 104 VAL B N 1
ATOM 3891 C CA . VAL B 1 74 ? 35.996 32.614 18.421 1.00 15.58 104 VAL B CA 1
ATOM 3892 C C . VAL B 1 74 ? 35.256 32.988 19.707 1.00 20.42 104 VAL B C 1
ATOM 3893 O O . VAL B 1 74 ? 35.385 32.295 20.747 1.00 16.18 104 VAL B O 1
ATOM 3897 N N . ALA B 1 75 ? 34.494 34.084 19.649 1.00 17.87 105 ALA B N 1
ATOM 3898 C CA . ALA B 1 75 ? 33.782 34.604 20.811 1.00 18.40 105 ALA B CA 1
ATOM 3899 C C . ALA B 1 75 ? 32.628 33.705 21.216 1.00 19.30 105 ALA B C 1
ATOM 3900 O O . ALA B 1 75 ? 32.294 33.664 22.402 1.00 19.86 105 ALA B O 1
ATOM 3902 N N . ALA B 1 76 ? 32.005 33.021 20.251 1.00 18.57 106 ALA B N 1
ATOM 3903 C CA . ALA B 1 76 ? 30.715 32.336 20.501 1.00 19.90 106 ALA B CA 1
ATOM 3904 C C . ALA B 1 76 ? 30.763 31.383 21.714 1.00 20.60 106 ALA B C 1
ATOM 3905 O O . ALA B 1 76 ? 29.897 31.437 22.586 1.00 20.64 106 ALA B O 1
ATOM 3907 N N . PRO B 1 77 ? 31.790 30.540 21.793 1.00 17.40 107 PRO B N 1
ATOM 3908 C CA . PRO B 1 77 ? 31.841 29.575 22.896 1.00 18.73 107 PRO B CA 1
ATOM 3909 C C . PRO B 1 77 ? 32.016 30.140 24.298 1.00 19.95 107 PRO B C 1
ATOM 3910 O O . PRO B 1 77 ? 31.817 29.416 25.272 1.00 21.08 107 PRO B O 1
ATOM 3914 N N . PHE B 1 78 ? 32.388 31.414 24.408 1.00 17.93 108 PHE B N 1
ATOM 3915 C CA . PHE B 1 78 ? 32.509 32.100 25.690 1.00 18.20 108 PHE B CA 1
ATOM 3916 C C . PHE B 1 78 ? 31.152 32.450 26.280 1.00 21.19 108 PHE B C 1
ATOM 3917 O O . PHE B 1 78 ? 31.067 32.931 27.405 1.00 22.26 108 PHE B O 1
ATOM 3925 N N . GLY B 1 79 ? 30.097 32.203 25.514 1.00 25.56 109 GLY B N 1
ATOM 3926 C CA . GLY B 1 79 ? 28.748 32.233 26.038 1.00 29.53 109 GLY B CA 1
ATOM 3927 C C . GLY B 1 79 ? 27.899 33.358 25.516 1.00 32.59 109 GLY B C 1
ATOM 3928 O O . GLY B 1 79 ? 28.417 34.415 25.124 1.00 30.42 109 GLY B O 1
ATOM 3929 N N . THR B 1 80 ? 26.581 33.109 25.531 1.00 37.54 110 THR B N 1
ATOM 3930 C CA . THR B 1 80 ? 25.538 34.121 25.241 1.00 39.49 110 THR B CA 1
ATOM 3931 C C . THR B 1 80 ? 25.632 35.251 26.286 1.00 40.51 110 THR B C 1
ATOM 3932 O O . THR B 1 80 ? 25.399 35.027 27.499 1.00 40.89 110 THR B O 1
ATOM 3936 N N . ASP B 1 81 ? 26.031 36.440 25.826 1.00 40.18 111 ASP B N 1
ATOM 3937 C CA . ASP B 1 81 ? 26.332 37.558 26.715 1.00 41.31 111 ASP B CA 1
ATOM 3938 C C . ASP B 1 81 ? 27.423 37.144 27.727 1.00 41.27 111 ASP B C 1
ATOM 3939 O O . ASP B 1 81 ? 27.433 37.568 28.893 1.00 42.28 111 ASP B O 1
ATOM 3941 N N . GLY B 1 82 ? 28.346 36.307 27.255 1.00 40.87 112 GLY B N 1
ATOM 3942 C CA . GLY B 1 82 ? 29.438 35.774 28.073 1.00 38.55 112 GLY B CA 1
ATOM 3943 C C . GLY B 1 82 ? 29.066 34.962 29.314 1.00 37.19 112 GLY B C 1
ATOM 3944 O O . GLY B 1 82 ? 29.910 34.802 30.188 1.00 38.40 112 GLY B O 1
ATOM 3945 N N . ARG B 1 83 ? 27.827 34.465 29.423 1.00 35.96 113 ARG B N 1
ATOM 3946 C CA . ARG B 1 83 ? 27.370 33.819 30.680 1.00 36.63 113 ARG B CA 1
ATOM 3947 C C . ARG B 1 83 ? 27.884 32.395 30.708 1.00 32.57 113 ARG B C 1
ATOM 3948 O O . ARG B 1 83 ? 28.063 31.804 29.633 1.00 31.49 113 ARG B O 1
ATOM 3956 N N . PRO B 1 84 ? 28.076 31.818 31.921 1.00 31.61 114 PRO B N 1
ATOM 3957 C CA . PRO B 1 84 ? 28.659 30.452 31.984 1.00 28.83 114 PRO B CA 1
ATOM 3958 C C . PRO B 1 84 ? 27.797 29.416 31.304 1.00 27.65 114 PRO B C 1
ATOM 3959 O O . PRO B 1 84 ? 26.577 29.549 31.221 1.00 27.89 114 PRO B O 1
ATOM 3963 N N . ARG B 1 85 ? 28.453 28.424 30.732 1.00 26.14 115 ARG B N 1
ATOM 3964 C CA . ARG B 1 85 ? 27.760 27.349 30.092 1.00 26.33 115 ARG B CA 1
ATOM 3965 C C . ARG B 1 85 ? 27.965 26.081 30.921 1.00 21.50 115 ARG B C 1
ATOM 3966 O O . ARG B 1 85 ? 29.081 25.735 31.253 1.00 22.47 115 ARG B O 1
ATOM 3974 N N . GLY B 1 86 ? 26.883 25.409 31.253 1.00 20.12 116 GLY B N 1
ATOM 3975 C CA . GLY B 1 86 ? 26.947 24.028 31.750 1.00 18.86 116 GLY B CA 1
ATOM 3976 C C . GLY B 1 86 ? 27.806 23.853 32.994 1.00 16.07 116 GLY B C 1
ATOM 3977 O O . GLY B 1 86 ? 27.982 24.791 33.774 1.00 16.42 116 GLY B O 1
ATOM 3978 N N . TYR B 1 87 ? 28.367 22.653 33.118 1.00 12.90 117 TYR B N 1
ATOM 3979 C CA . TYR B 1 87 ? 28.884 22.116 34.384 1.00 14.31 117 TYR B CA 1
ATOM 3980 C C . TYR B 1 87 ? 30.363 21.819 34.261 1.00 15.07 117 TYR B C 1
ATOM 3981 O O . TYR B 1 87 ? 30.857 21.401 33.200 1.00 17.06 117 TYR B O 1
ATOM 3990 N N . ALA B 1 88 ? 31.091 22.042 35.354 1.00 14.43 118 ALA B N 1
ATOM 3991 C CA . ALA B 1 88 ? 32.518 21.837 35.322 1.00 14.83 118 ALA B CA 1
ATOM 3992 C C . ALA B 1 88 ? 32.926 20.495 35.976 1.00 13.92 118 ALA B C 1
ATOM 3993 O O . ALA B 1 88 ? 32.090 19.607 36.181 1.00 12.92 118 ALA B O 1
ATOM 3995 N N . GLU B 1 89 ? 34.209 20.341 36.261 1.00 12.41 119 GLU B N 1
ATOM 3996 C CA . GLU B 1 89 ? 34.762 19.056 36.749 1.00 13.08 119 GLU B CA 1
ATOM 3997 C C . GLU B 1 89 ? 34.289 18.665 38.153 1.00 13.60 119 GLU B C 1
ATOM 3998 O O . GLU B 1 89 ? 34.517 17.534 38.601 1.00 12.54 119 GLU B O 1
ATOM 4004 N N . ASN B 1 90 ? 33.652 19.601 38.851 1.00 13.48 120 ASN B N 1
ATOM 4005 C CA . ASN B 1 90 ? 32.995 19.338 40.148 1.00 13.99 120 ASN B CA 1
ATOM 4006 C C . ASN B 1 90 ? 31.505 19.075 40.041 1.00 13.42 120 ASN B C 1
ATOM 4007 O O . ASN B 1 90 ? 30.792 18.978 41.054 1.00 15.64 120 ASN B O 1
ATOM 4012 N N . LEU B 1 91 ? 31.046 18.888 38.800 1.00 13.59 121 LEU B N 1
ATOM 4013 C CA . LEU B 1 91 ? 29.656 18.557 38.518 1.00 14.07 121 LEU B CA 1
ATOM 4014 C C . LEU B 1 91 ? 28.684 19.616 39.033 1.00 13.08 121 LEU B C 1
ATOM 4015 O O . LEU B 1 91 ? 27.515 19.348 39.312 1.00 16.20 121 LEU B O 1
ATOM 4020 N N . LEU B 1 92 ? 29.190 20.841 39.133 1.00 12.33 122 LEU B N 1
ATOM 4021 C CA . LEU B 1 92 ? 28.376 21.994 39.444 1.00 12.20 122 LEU B CA 1
ATOM 4022 C C . LEU B 1 92 ? 28.510 23.000 38.291 1.00 13.21 122 LEU B C 1
ATOM 4023 O O . LEU B 1 92 ? 29.480 22.992 37.538 1.00 11.71 122 LEU B O 1
ATOM 4028 N N . PRO B 1 93 ? 27.544 23.893 38.168 1.00 14.74 123 PRO B N 1
ATOM 4029 C CA . PRO B 1 93 ? 27.603 24.919 37.138 1.00 14.90 123 PRO B CA 1
ATOM 4030 C C . PRO B 1 93 ? 28.931 25.657 37.185 1.00 16.20 123 PRO B C 1
ATOM 4031 O O . PRO B 1 93 ? 29.457 25.964 38.265 1.00 15.05 123 PRO B O 1
ATOM 4035 N N . TRP B 1 94 ? 29.486 25.907 36.020 1.00 14.39 124 TRP B N 1
ATOM 4036 C CA . TRP B 1 94 ? 30.731 26.651 35.899 1.00 15.34 124 TRP B CA 1
ATOM 4037 C C . TRP B 1 94 ? 30.686 27.961 36.712 1.00 16.66 124 TRP B C 1
ATOM 4038 O O . TRP B 1 94 ? 29.705 28.704 36.660 1.00 16.98 124 TRP B O 1
ATOM 4049 N N . ASP B 1 95 ? 31.752 28.201 37.457 1.00 18.68 125 ASP B N 1
ATOM 4050 C CA . ASP B 1 95 ? 31.886 29.339 38.347 1.00 20.41 125 ASP B CA 1
ATOM 4051 C C . ASP B 1 95 ? 31.886 30.630 37.517 1.00 20.61 125 ASP B C 1
ATOM 4052 O O . ASP B 1 95 ? 32.618 30.755 36.529 1.00 19.40 125 ASP B O 1
ATOM 4057 N N . VAL B 1 96 ? 31.048 31.569 37.920 1.00 21.21 126 VAL B N 1
ATOM 4058 C CA . VAL B 1 96 ? 30.856 32.815 37.172 1.00 22.92 126 VAL B CA 1
ATOM 4059 C C . VAL B 1 96 ? 32.160 33.612 37.078 1.00 20.20 126 VAL B C 1
ATOM 4060 O O . VAL B 1 96 ? 32.515 34.131 36.010 1.00 22.84 126 VAL B O 1
ATOM 4064 N N . THR B 1 97 ? 32.866 33.716 38.187 1.00 23.28 127 THR B N 1
ATOM 4065 C CA . THR B 1 97 ? 34.112 34.487 38.255 1.00 23.82 127 THR B CA 1
ATOM 4066 C C . THR B 1 97 ? 35.216 33.857 37.402 1.00 23.57 127 THR B C 1
ATOM 4067 O O . THR B 1 97 ? 35.868 34.551 36.607 1.00 24.21 127 THR B O 1
ATOM 4071 N N . ARG B 1 98 ? 35.433 32.549 37.585 1.00 22.20 128 ARG B N 1
ATOM 4072 C CA . ARG B 1 98 ? 36.416 31.817 36.797 1.00 22.48 128 ARG B CA 1
ATOM 4073 C C . ARG B 1 98 ? 36.055 31.811 35.300 1.00 21.98 128 ARG B C 1
ATOM 4074 O O . ARG B 1 98 ? 36.945 31.944 34.447 1.00 23.19 128 ARG B O 1
ATOM 4082 N N . TRP B 1 99 ? 34.763 31.737 34.985 1.00 20.26 129 TRP B N 1
ATOM 4083 C CA . TRP B 1 99 ? 34.314 31.809 33.559 1.00 20.24 129 TRP B CA 1
ATOM 4084 C C . TRP B 1 99 ? 34.641 33.162 32.949 1.00 22.28 129 TRP B C 1
ATOM 4085 O O . TRP B 1 99 ? 35.223 33.244 31.875 1.00 21.67 129 TRP B O 1
ATOM 4096 N N . GLY B 1 100 ? 34.267 34.231 33.665 1.00 22.63 130 GLY B N 1
ATOM 4097 C CA . GLY B 1 100 ? 34.605 35.601 33.268 1.00 21.86 130 GLY B CA 1
ATOM 4098 C C . GLY B 1 100 ? 36.099 35.808 33.047 1.00 22.97 130 GLY B C 1
ATOM 4099 O O . GLY B 1 100 ? 36.520 36.513 32.104 1.00 21.75 130 GLY B O 1
ATOM 4100 N N . ALA B 1 101 ? 36.915 35.197 33.900 1.00 22.70 131 ALA B N 1
ATOM 4101 C CA . ALA B 1 101 ? 38.372 35.310 33.767 1.00 23.16 131 ALA B CA 1
ATOM 4102 C C . ALA B 1 101 ? 38.911 34.609 32.521 1.00 22.17 131 ALA B C 1
ATOM 4103 O O . ALA B 1 101 ? 39.909 35.067 31.939 1.00 20.49 131 ALA B O 1
ATOM 4105 N N . LEU B 1 102 ? 38.253 33.536 32.077 1.00 20.86 132 LEU B N 1
ATOM 4106 C CA . LEU B 1 102 ? 38.642 32.929 30.816 1.00 21.22 132 LEU B CA 1
ATOM 4107 C C . LEU B 1 102 ? 38.421 33.913 29.671 1.00 19.89 132 LEU B C 1
ATOM 4108 O O . LEU B 1 102 ? 39.265 34.059 28.809 1.00 20.14 132 LEU B O 1
ATOM 4113 N N . ALA B 1 103 ? 37.263 34.562 29.658 1.00 19.62 133 ALA B N 1
ATOM 4114 C CA . ALA B 1 103 ? 36.936 35.496 28.604 1.00 19.46 133 ALA B CA 1
ATOM 4115 C C . ALA B 1 103 ? 37.862 36.704 28.644 1.00 21.41 133 ALA B C 1
ATOM 4116 O O . ALA B 1 103 ? 38.322 37.160 27.605 1.00 19.75 133 ALA B O 1
ATOM 4118 N N . SER B 1 104 ? 38.144 37.237 29.827 1.00 20.40 134 SER B N 1
ATOM 4119 C CA A SER B 1 104 ? 38.966 38.447 29.880 0.50 23.82 134 SER B CA 1
ATOM 4120 C CA B SER B 1 104 ? 38.989 38.431 29.931 0.50 23.53 134 SER B CA 1
ATOM 4121 C C . SER B 1 104 ? 40.386 38.135 29.424 1.00 24.43 134 SER B C 1
ATOM 4122 O O . SER B 1 104 ? 40.946 38.867 28.628 1.00 23.38 134 SER B O 1
ATOM 4127 N N . GLY B 1 105 ? 40.943 37.026 29.883 1.00 22.11 135 GLY B N 1
ATOM 4128 C CA . GLY B 1 105 ? 42.274 36.630 29.453 1.00 21.01 135 GLY B CA 1
ATOM 4129 C C . GLY B 1 105 ? 42.422 36.244 27.986 1.00 20.69 135 GLY B C 1
ATOM 4130 O O . GLY B 1 105 ? 43.527 36.269 27.473 1.00 20.83 135 GLY B O 1
ATOM 4131 N N . ALA B 1 106 ? 41.323 35.914 27.318 1.00 18.77 136 ALA B N 1
ATOM 4132 C CA . ALA B 1 106 ? 41.328 35.583 25.893 1.00 17.77 136 ALA B CA 1
ATOM 4133 C C . ALA B 1 106 ? 41.683 36.814 25.047 1.00 19.17 136 ALA B C 1
ATOM 4134 O O . ALA B 1 106 ? 42.089 36.670 23.910 1.00 18.88 136 ALA B O 1
ATOM 4136 N N . ALA B 1 107 ? 41.479 38.013 25.576 1.00 19.52 137 ALA B N 1
ATOM 4137 C CA . ALA B 1 107 ? 41.889 39.253 24.873 1.00 19.40 137 ALA B CA 1
ATOM 4138 C C . ALA B 1 107 ? 41.333 39.374 23.446 1.00 16.92 137 ALA B C 1
ATOM 4139 O O . ALA B 1 107 ? 42.067 39.704 22.486 1.00 17.92 137 ALA B O 1
ATOM 4141 N N . LEU B 1 108 ? 40.034 39.122 23.310 1.00 17.25 138 LEU B N 1
ATOM 4142 C CA . LEU B 1 108 ? 39.395 39.063 22.001 1.00 19.25 138 LEU B CA 1
ATOM 4143 C C . LEU B 1 108 ? 39.288 40.446 21.351 1.00 18.74 138 LEU B C 1
ATOM 4144 O O . LEU B 1 108 ? 39.154 40.540 20.118 1.00 18.67 138 LEU B O 1
ATOM 4149 N N . ASP B 1 109 ? 39.410 41.508 22.142 1.00 19.25 139 ASP B N 1
ATOM 4150 C CA A ASP B 1 109 ? 39.477 42.881 21.601 0.50 20.04 139 ASP B CA 1
ATOM 4151 C CA B ASP B 1 109 ? 39.469 42.867 21.572 0.50 19.51 139 ASP B CA 1
ATOM 4152 C C . ASP B 1 109 ? 40.696 43.055 20.693 1.00 19.26 139 ASP B C 1
ATOM 4153 O O . ASP B 1 109 ? 40.747 43.987 19.883 1.00 18.16 139 ASP B O 1
ATOM 4162 N N . LEU B 1 110 ? 41.683 42.166 20.836 1.00 16.55 140 LEU B N 1
ATOM 4163 C CA . LEU B 1 110 ? 42.895 42.224 20.018 1.00 16.24 140 LEU B CA 1
ATOM 4164 C C . LEU B 1 110 ? 42.971 41.131 18.954 1.00 16.51 140 LEU B C 1
ATOM 4165 O O . LEU B 1 110 ? 43.996 41.007 18.260 1.00 15.96 140 LEU B O 1
ATOM 4170 N N . TYR B 1 111 ? 41.923 40.321 18.844 1.00 15.57 141 TYR B N 1
ATOM 4171 C CA . TYR B 1 111 ? 41.959 39.184 17.928 1.00 15.60 141 TYR B CA 1
ATOM 4172 C C . TYR B 1 111 ? 41.794 39.641 16.470 1.00 16.97 141 TYR B C 1
ATOM 4173 O O . TYR B 1 111 ? 40.915 40.446 16.173 1.00 17.05 141 TYR B O 1
ATOM 4182 N N . PRO B 1 112 ? 42.605 39.100 15.555 1.00 15.80 142 PRO B N 1
ATOM 4183 C CA . PRO B 1 112 ? 43.758 38.213 15.728 1.00 15.01 142 PRO B CA 1
ATOM 4184 C C . PRO B 1 112 ? 45.034 39.004 15.991 1.00 16.92 142 PRO B C 1
ATOM 4185 O O . PRO B 1 112 ? 45.317 39.974 15.280 1.00 18.37 142 PRO B O 1
ATOM 4189 N N . SER B 1 113 ? 45.781 38.622 17.013 1.00 17.51 143 SER B N 1
ATOM 4190 C CA . SER B 1 113 ? 46.933 39.421 17.442 1.00 18.38 143 SER B CA 1
ATOM 4191 C C . SER B 1 113 ? 48.245 38.829 16.949 1.00 20.36 143 SER B C 1
ATOM 4192 O O . SER B 1 113 ? 49.282 39.473 17.094 1.00 16.74 143 SER B O 1
ATOM 4195 N N . GLN B 1 114 ? 48.188 37.631 16.369 1.00 18.73 144 GLN B N 1
ATOM 4196 C CA . GLN B 1 114 ? 49.374 36.883 15.942 1.00 18.47 144 GLN B CA 1
ATOM 4197 C C . GLN B 1 114 ? 49.222 36.449 14.484 1.00 16.54 144 GLN B C 1
ATOM 4198 O O . GLN B 1 114 ? 48.119 36.312 13.978 1.00 14.78 144 GLN B O 1
ATOM 4204 N N . ALA B 1 115 ? 50.339 36.226 13.812 1.00 14.71 145 ALA B N 1
ATOM 4205 C CA . ALA B 1 115 ? 50.319 35.658 12.482 1.00 16.15 145 ALA B CA 1
ATOM 4206 C C . ALA B 1 115 ? 51.636 34.930 12.254 1.00 18.20 145 ALA B C 1
ATOM 4207 O O . ALA B 1 115 ? 52.541 35.451 11.629 1.00 21.50 145 ALA B O 1
ATOM 4209 N N . TRP B 1 116 ? 51.764 33.726 12.797 1.00 16.86 146 TRP B N 1
ATOM 4210 C CA . TRP B 1 116 ? 53.001 32.956 12.642 1.00 13.85 146 TRP B CA 1
ATOM 4211 C C . TRP B 1 116 ? 52.733 31.466 12.505 1.00 14.63 146 TRP B C 1
ATOM 4212 O O . TRP B 1 116 ? 51.648 30.982 12.814 1.00 15.41 146 TRP B O 1
ATOM 4223 N N . LYS B 1 117 ? 53.720 30.745 12.010 1.00 15.22 147 LYS B N 1
ATOM 4224 C CA . LYS B 1 117 ? 53.553 29.344 11.672 1.00 16.06 147 LYS B CA 1
ATOM 4225 C C . LYS B 1 117 ? 54.278 28.461 12.688 1.00 15.98 147 LYS B C 1
ATOM 4226 O O . LYS B 1 117 ? 55.371 28.811 13.157 1.00 13.56 147 LYS B O 1
ATOM 4232 N N . GLY B 1 118 ? 53.654 27.339 13.039 1.00 14.77 148 GLY B N 1
ATOM 4233 C CA . GLY B 1 118 ? 54.239 26.411 13.994 1.00 14.49 148 GLY B CA 1
ATOM 4234 C C . GLY B 1 118 ? 53.930 24.975 13.681 1.00 15.70 148 GLY B C 1
ATOM 4235 O O . GLY B 1 118 ? 53.377 24.641 12.626 1.00 14.02 148 GLY B O 1
ATOM 4236 N N . ILE B 1 119 ? 54.331 24.124 14.605 1.00 13.40 149 ILE B N 1
ATOM 4237 C CA . ILE B 1 119 ? 54.115 22.694 14.490 1.00 14.57 149 ILE B CA 1
ATOM 4238 C C . ILE B 1 119 ? 53.830 22.163 15.872 1.00 14.43 149 ILE B C 1
ATOM 4239 O O . ILE B 1 119 ? 54.411 22.602 16.877 1.00 13.93 149 ILE B O 1
ATOM 4244 N N . VAL B 1 120 ? 52.890 21.241 15.943 1.00 13.60 150 VAL B N 1
ATOM 4245 C CA . VAL B 1 120 ? 52.546 20.581 17.189 1.00 14.32 150 VAL B CA 1
ATOM 4246 C C . VAL B 1 120 ? 53.593 19.534 17.540 1.00 12.68 150 VAL B C 1
ATOM 4247 O O . VAL B 1 120 ? 53.909 18.644 16.729 1.00 15.62 150 VAL B O 1
ATOM 4251 N N . VAL B 1 121 ? 54.159 19.653 18.739 1.00 12.53 151 VAL B N 1
ATOM 4252 C CA . VAL B 1 121 ? 55.300 18.809 19.133 1.00 14.40 151 VAL B CA 1
ATOM 4253 C C . VAL B 1 121 ? 54.943 17.626 20.041 1.00 16.89 151 VAL B C 1
ATOM 4254 O O . VAL B 1 121 ? 55.745 16.724 20.262 1.00 17.30 151 VAL B O 1
ATOM 4258 N N . SER B 1 122 ? 53.730 17.638 20.573 1.00 16.37 152 SER B N 1
ATOM 4259 C CA A SER B 1 122 ? 53.221 16.575 21.421 0.50 16.51 152 SER B CA 1
ATOM 4260 C CA B SER B 1 122 ? 53.219 16.539 21.379 0.50 16.66 152 SER B CA 1
ATOM 4261 C C . SER B 1 122 ? 51.725 16.472 21.160 1.00 16.94 152 SER B C 1
ATOM 4262 O O . SER B 1 122 ? 51.105 17.492 20.875 1.00 15.77 152 SER B O 1
ATOM 4267 N N . ASN B 1 123 ? 51.128 15.266 21.287 1.00 13.89 153 ASN B N 1
ATOM 4268 C CA . ASN B 1 123 ? 49.694 15.173 21.084 1.00 13.09 153 ASN B CA 1
ATOM 4269 C C . ASN B 1 123 ? 48.955 16.168 21.964 1.00 14.88 153 ASN B C 1
ATOM 4270 O O . ASN B 1 123 ? 49.243 16.304 23.157 1.00 14.88 153 ASN B O 1
ATOM 4275 N N . SER B 1 124 ? 47.983 16.871 21.377 1.00 14.41 154 SER B N 1
ATOM 4276 C CA . SER B 1 124 ? 47.389 17.958 22.067 1.00 13.96 154 SER B CA 1
ATOM 4277 C C . SER B 1 124 ? 45.920 18.040 21.659 1.00 15.85 154 SER B C 1
ATOM 4278 O O . SER B 1 124 ? 45.350 17.079 21.160 1.00 13.43 154 SER B O 1
ATOM 4281 N N . ALA B 1 125 ? 45.303 19.181 21.867 1.00 16.88 155 ALA B N 1
ATOM 4282 C CA . ALA B 1 125 ? 43.882 19.338 21.578 1.00 15.61 155 ALA B CA 1
ATOM 4283 C C . ALA B 1 125 ? 43.600 20.776 21.158 1.00 15.75 155 ALA B C 1
ATOM 4284 O O . ALA B 1 125 ? 44.297 21.715 21.513 1.00 17.02 155 ALA B O 1
ATOM 4286 N N . LEU B 1 126 ? 42.550 20.910 20.379 1.00 13.30 156 LEU B N 1
ATOM 4287 C CA . LEU B 1 126 ? 41.926 22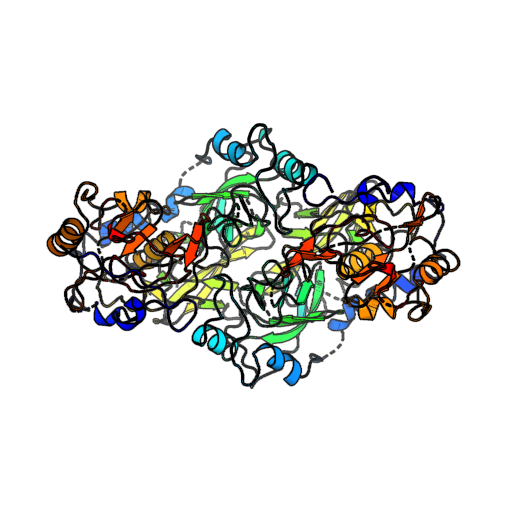.179 20.125 1.00 13.76 156 LEU B CA 1
ATOM 4288 C C . LEU B 1 126 ? 40.690 22.198 21.036 1.00 13.32 156 LEU B C 1
ATOM 4289 O O . LEU B 1 126 ? 39.894 21.253 21.011 1.00 15.20 156 LEU B O 1
ATOM 4294 N N . ARG B 1 127 ? 40.574 23.258 21.842 1.00 13.02 157 ARG B N 1
ATOM 4295 C CA . ARG B 1 127 ? 39.515 23.469 22.804 1.00 14.57 157 ARG B CA 1
ATOM 4296 C C . ARG B 1 127 ? 38.641 24.659 22.390 1.00 13.39 157 ARG B C 1
ATOM 4297 O O . ARG B 1 127 ? 39.126 25.596 21.763 1.00 14.15 157 ARG B O 1
ATOM 4305 N N . GLU B 1 128 ? 37.380 24.641 22.798 1.00 12.89 158 GLU B N 1
ATOM 4306 C CA A GLU B 1 128 ? 36.419 25.672 22.446 0.50 13.82 158 GLU B CA 1
ATOM 4307 C CA B GLU B 1 128 ? 36.429 25.666 22.432 0.50 14.16 158 GLU B CA 1
ATOM 4308 C C . GLU B 1 128 ? 36.725 26.975 23.150 1.00 13.32 158 GLU B C 1
ATOM 4309 O O . GLU B 1 128 ? 36.369 28.060 22.655 1.00 14.84 158 GLU B O 1
ATOM 4320 N N . VAL B 1 129 ? 37.351 26.850 24.316 1.00 13.03 159 VAL B N 1
ATOM 4321 C CA . VAL B 1 129 ? 37.803 27.985 25.130 1.00 13.46 159 VAL B CA 1
ATOM 4322 C C . VAL B 1 129 ? 39.137 27.560 25.736 1.00 13.88 159 VAL B C 1
ATOM 4323 O O . VAL B 1 129 ? 39.416 26.365 25.780 1.00 14.09 159 VAL B O 1
ATOM 4327 N N . PRO B 1 130 ? 39.979 28.515 26.185 1.00 12.74 160 PRO B N 1
ATOM 4328 C CA . PRO B 1 130 ? 41.345 28.132 26.573 1.00 14.69 160 PRO B CA 1
ATOM 4329 C C . PRO B 1 130 ? 41.447 27.595 28.009 1.00 13.45 160 PRO B C 1
ATOM 4330 O O . PRO B 1 130 ? 41.961 28.243 28.920 1.00 13.39 160 PRO B O 1
ATOM 4334 N N . THR B 1 131 ? 40.964 26.371 28.171 1.00 13.08 161 THR B N 1
ATOM 4335 C CA . THR B 1 131 ? 41.082 25.617 29.419 1.00 12.91 161 THR B CA 1
ATOM 4336 C C . THR B 1 131 ? 40.996 24.130 29.108 1.00 14.61 161 THR B C 1
ATOM 4337 O O . THR B 1 131 ? 40.339 23.716 28.135 1.00 13.11 161 THR B O 1
ATOM 4341 N N . LEU B 1 132 ? 41.710 23.351 29.902 1.00 12.49 162 LEU B N 1
ATOM 4342 C CA . LEU B 1 132 ? 41.609 21.895 29.859 1.00 13.47 162 LEU B CA 1
ATOM 4343 C C . LEU B 1 132 ? 40.578 21.340 30.839 1.00 13.32 162 LEU B C 1
ATOM 4344 O O . LEU B 1 132 ? 40.315 20.135 30.845 1.00 12.98 162 LEU B O 1
ATOM 4349 N N . ARG B 1 133 ? 39.983 22.221 31.649 1.00 15.17 163 ARG B N 1
ATOM 4350 C CA . ARG B 1 133 ? 38.842 21.851 32.436 1.00 13.11 163 ARG B CA 1
ATOM 4351 C C . ARG B 1 133 ? 37.644 21.643 31.514 1.00 12.36 163 ARG B C 1
ATOM 4352 O O . ARG B 1 133 ? 37.537 22.283 30.475 1.00 12.27 163 ARG B O 1
ATOM 4360 N N . PRO B 1 134 ? 36.753 20.715 31.880 1.00 12.90 164 PRO B N 1
ATOM 4361 C CA . PRO B 1 134 ? 35.652 20.299 31.018 1.00 13.34 164 PRO B CA 1
ATOM 4362 C C . PRO B 1 134 ? 34.369 21.124 31.162 1.00 14.36 164 PRO B C 1
ATOM 4363 O O . PRO B 1 134 ? 34.198 21.913 32.096 1.00 14.07 164 PRO B O 1
ATOM 4375 N N . PHE B 1 136 ? 30.237 20.003 30.796 1.00 13.03 166 PHE B N 1
ATOM 4376 C CA . PHE B 1 136 ? 29.233 18.996 30.548 1.00 13.81 166 PHE B CA 1
ATOM 4377 C C . PHE B 1 136 ? 27.895 19.733 30.524 1.00 15.91 166 PHE B C 1
ATOM 4378 O O . PHE B 1 136 ? 27.630 20.573 31.384 1.00 16.44 166 PHE B O 1
ATOM 4386 N N . THR B 1 137 ? 27.044 19.444 29.542 1.00 16.59 167 THR B N 1
ATOM 4387 C CA . THR B 1 137 ? 25.787 20.176 29.455 1.00 15.21 167 THR B CA 1
ATOM 4388 C C . THR B 1 137 ? 24.862 19.748 30.542 1.00 16.66 167 THR B C 1
ATOM 4389 O O . THR B 1 137 ? 24.129 20.573 31.089 1.00 16.38 167 THR B O 1
ATOM 4393 N N . ALA B 1 138 ? 24.887 18.479 30.932 1.00 15.54 168 ALA B N 1
ATOM 4394 C CA . ALA B 1 138 ? 23.920 18.032 31.964 1.00 15.08 168 ALA B CA 1
ATOM 4395 C C . ALA B 1 138 ? 24.355 16.728 32.559 1.00 16.94 168 ALA B C 1
ATOM 4396 O O . ALA B 1 138 ? 24.004 15.676 32.043 1.00 18.92 168 ALA B O 1
ATOM 4398 N N . PRO B 1 139 ? 25.136 16.780 33.660 1.00 15.97 169 PRO B N 1
ATOM 4399 C CA . PRO B 1 139 ? 25.745 15.563 34.235 1.00 18.05 169 PRO B CA 1
ATOM 4400 C C . PRO B 1 139 ? 24.749 14.442 34.600 1.00 19.64 169 PRO B C 1
ATOM 4401 O O . PRO B 1 139 ? 25.098 13.273 34.510 1.00 21.14 169 PRO B O 1
ATOM 4405 N N . THR B 1 140 ? 23.519 14.793 34.950 1.00 19.95 170 THR B N 1
ATOM 4406 C CA . THR B 1 140 ? 22.555 13.782 35.349 1.00 22.29 170 THR B CA 1
ATOM 4407 C C . THR B 1 140 ? 21.788 13.184 34.179 1.00 24.67 170 THR B C 1
ATOM 4408 O O . THR B 1 140 ? 21.024 12.245 34.393 1.00 27.42 170 THR B O 1
ATOM 4412 N N . ARG B 1 141 ? 21.957 13.707 32.965 1.00 23.20 171 ARG B N 1
ATOM 4413 C CA A ARG B 1 141 ? 21.235 13.190 31.800 0.50 22.88 171 ARG B CA 1
ATOM 4414 C CA B ARG B 1 141 ? 21.232 13.179 31.802 0.50 24.65 171 ARG B CA 1
ATOM 4415 C C . ARG B 1 141 ? 22.120 12.277 30.952 1.00 24.15 171 ARG B C 1
ATOM 4416 O O . ARG B 1 141 ? 23.271 12.607 30.655 1.00 20.31 171 ARG B O 1
ATOM 4431 N N . ALA B 1 142 ? 21.569 11.128 30.559 1.00 24.75 172 ALA B N 1
ATOM 4432 C CA . ALA B 1 142 ? 22.267 10.189 29.695 1.00 24.09 172 ALA B CA 1
ATOM 4433 C C . ALA B 1 142 ? 22.772 10.891 28.436 1.00 23.14 172 ALA B C 1
ATOM 4434 O O . ALA B 1 142 ? 22.071 11.669 27.815 1.00 23.54 172 ALA B O 1
ATOM 4436 N N . GLY B 1 143 ? 24.015 10.634 28.082 1.00 21.79 173 GLY B N 1
ATOM 4437 C CA . GLY B 1 143 ? 24.641 11.268 26.912 1.00 22.67 173 GLY B CA 1
ATOM 4438 C C . GLY B 1 143 ? 25.107 12.705 27.090 1.00 19.36 173 GLY B C 1
ATOM 4439 O O . GLY B 1 143 ? 25.687 13.286 26.147 1.00 22.89 173 GLY B O 1
ATOM 4440 N N . GLN B 1 144 ? 24.891 13.295 28.274 1.00 18.18 174 GLN B N 1
ATOM 4441 C CA . GLN B 1 144 ? 25.247 14.693 28.481 1.00 19.90 174 GLN B CA 1
ATOM 4442 C C . GLN B 1 144 ? 26.180 14.972 29.636 1.00 18.08 174 GLN B C 1
ATOM 4443 O O . GLN B 1 144 ? 26.461 16.124 29.927 1.00 18.17 174 GLN B O 1
ATOM 4449 N N . GLY B 1 145 ? 26.654 13.920 30.295 1.00 15.84 175 GLY B N 1
ATOM 4450 C CA . GLY B 1 145 ? 27.586 14.051 31.377 1.00 13.45 175 GLY B CA 1
ATOM 4451 C C . GLY B 1 145 ? 28.950 13.609 30.930 1.00 14.49 175 GLY B C 1
ATOM 4452 O O . GLY B 1 145 ? 29.241 13.550 29.725 1.00 13.45 175 GLY B O 1
ATOM 4453 N N . TYR B 1 146 ? 29.796 13.302 31.895 1.00 14.93 176 TYR B N 1
ATOM 4454 C CA . TYR B 1 146 ? 31.077 12.670 31.578 1.00 14.83 176 TYR B CA 1
ATOM 4455 C C . TYR B 1 146 ? 30.816 11.396 30.754 1.00 13.71 176 TYR B C 1
ATOM 4456 O O . TYR B 1 146 ? 29.929 10.631 31.086 1.00 14.91 176 TYR B O 1
ATOM 4465 N N . PRO B 1 147 ? 31.589 11.132 29.705 1.00 12.59 177 PRO B N 1
ATOM 4466 C CA . PRO B 1 147 ? 32.806 11.796 29.251 1.00 12.84 177 PRO B CA 1
ATOM 4467 C C . PRO B 1 147 ? 32.659 12.773 28.103 1.00 12.94 177 PRO B C 1
ATOM 4468 O O . PRO B 1 147 ? 33.622 13.008 27.380 1.00 14.42 177 PRO B O 1
ATOM 4472 N N . PHE B 1 148 ? 31.480 13.383 27.994 1.00 13.15 178 PHE B N 1
ATOM 4473 C CA . PHE B 1 148 ? 31.219 14.318 26.888 1.00 15.01 178 PHE B CA 1
ATOM 4474 C C . PHE B 1 148 ? 31.638 15.720 27.267 1.00 11.68 178 PHE B C 1
ATOM 4475 O O . PHE B 1 148 ? 30.785 16.576 27.570 1.00 13.22 178 PHE B O 1
ATOM 4483 N N . ASP B 1 149 ? 32.955 15.938 27.245 1.00 13.01 179 ASP B N 1
ATOM 4484 C CA . ASP B 1 149 ? 33.514 17.256 27.477 1.00 14.86 179 ASP B CA 1
ATOM 4485 C C . ASP B 1 149 ? 33.324 18.099 26.210 1.00 13.73 179 ASP B C 1
ATOM 4486 O O . ASP B 1 149 ? 34.050 17.964 25.221 1.00 14.38 179 ASP B O 1
ATOM 4499 N N . PHE B 1 151 ? 33.919 21.169 25.628 1.00 14.11 181 PHE B N 1
ATOM 4500 C CA . PHE B 1 151 ? 35.050 22.013 25.220 1.00 13.55 181 PHE B CA 1
ATOM 4501 C C . PHE B 1 151 ? 36.097 21.300 24.370 1.00 14.71 181 PHE B C 1
ATOM 4502 O O . PHE B 1 151 ? 37.024 21.937 23.885 1.00 15.39 181 PHE B O 1
ATOM 4510 N N . GLN B 1 152 ? 35.994 19.985 24.194 1.00 14.02 182 GLN B N 1
ATOM 4511 C CA . GLN B 1 152 ? 36.948 19.263 23.373 1.00 15.13 182 GLN B CA 1
ATOM 4512 C C . GLN B 1 152 ? 36.457 19.316 21.935 1.00 15.76 182 GLN B C 1
ATOM 4513 O O . GLN B 1 152 ? 35.484 18.670 21.583 1.00 16.13 182 GLN B O 1
ATOM 4519 N N . ARG B 1 153 ? 37.118 20.103 21.111 1.00 13.50 183 ARG B N 1
ATOM 4520 C CA . ARG B 1 153 ? 36.784 20.148 19.696 1.00 15.15 183 ARG B CA 1
ATOM 4521 C C . ARG B 1 153 ? 37.427 18.986 18.955 1.00 16.18 183 ARG B C 1
ATOM 4522 O O . ARG B 1 153 ? 36.735 18.264 18.233 1.00 16.34 183 ARG B O 1
ATOM 4530 N N . THR B 1 154 ? 38.730 18.782 19.136 1.00 13.13 184 THR B N 1
ATOM 4531 C CA . THR B 1 154 ? 39.412 17.667 18.510 1.00 15.68 184 THR B CA 1
ATOM 4532 C C . THR B 1 154 ? 40.797 17.484 19.112 1.00 15.49 184 THR B C 1
ATOM 4533 O O . THR B 1 154 ? 41.433 18.467 19.475 1.00 13.81 184 THR B O 1
ATOM 4537 N N . ALA B 1 155 ? 41.257 16.235 19.210 1.00 14.07 185 ALA B N 1
ATOM 4538 C CA . ALA B 1 155 ? 42.648 15.963 19.416 1.00 13.66 185 ALA B CA 1
ATOM 4539 C C . ALA B 1 155 ? 43.436 16.410 18.192 1.00 14.50 185 ALA B C 1
ATOM 4540 O O . ALA B 1 155 ? 42.916 16.492 17.061 1.00 15.04 185 ALA B O 1
ATOM 4542 N N . VAL B 1 156 ? 44.692 16.756 18.433 1.00 12.75 186 VAL B N 1
ATOM 4543 C CA . VAL B 1 156 ? 45.630 17.026 17.343 1.00 12.74 186 VAL B CA 1
ATOM 4544 C C . VAL B 1 156 ? 46.913 16.225 17.564 1.00 13.96 186 VAL B C 1
ATOM 4545 O O . VAL B 1 156 ? 47.544 16.337 18.601 1.00 14.60 186 VAL B O 1
ATOM 4549 N N . TRP B 1 157 ? 47.322 15.442 16.576 1.00 11.65 187 TRP B N 1
ATOM 4550 C CA . TRP B 1 157 ? 48.490 14.592 16.746 1.00 13.46 187 TRP B CA 1
ATOM 4551 C C . TRP B 1 157 ? 49.749 15.421 16.552 1.00 13.57 187 TRP B C 1
ATOM 4552 O O . TRP B 1 157 ? 49.767 16.388 15.793 1.00 14.00 187 TRP B O 1
ATOM 4576 N N . GLY B 1 159 ? 53.279 16.487 15.112 1.00 13.88 189 GLY B N 1
ATOM 4577 C CA . GLY B 1 159 ? 53.644 16.629 13.720 1.00 14.12 189 GLY B CA 1
ATOM 4578 C C . GLY B 1 159 ? 52.713 17.475 12.847 1.00 14.25 189 GLY B C 1
ATOM 4579 O O . GLY B 1 159 ? 52.999 17.631 11.647 1.00 17.42 189 GLY B O 1
ATOM 4580 N N . THR B 1 160 ? 51.639 18.019 13.427 1.00 14.22 190 THR B N 1
ATOM 4581 C CA . THR B 1 160 ? 50.596 18.734 12.665 1.00 12.01 190 THR B CA 1
ATOM 4582 C C . THR B 1 160 ? 50.985 20.198 12.499 1.00 13.88 190 THR B C 1
ATOM 4583 O O . THR B 1 160 ? 51.188 20.903 13.488 1.00 12.35 190 THR B O 1
ATOM 4587 N N . PRO B 1 161 ? 51.101 20.657 11.254 1.00 13.01 191 PRO B N 1
ATOM 4588 C CA . PRO B 1 161 ? 51.307 22.093 11.013 1.00 13.74 191 PRO B CA 1
ATOM 4589 C C . PRO B 1 161 ? 50.150 22.946 11.491 1.00 14.15 191 PRO B C 1
ATOM 4590 O O . PRO B 1 161 ? 48.992 22.538 11.389 1.00 14.16 191 PRO B O 1
ATOM 4594 N N . VAL B 1 162 ? 50.474 24.097 12.087 1.00 13.74 192 VAL B N 1
ATOM 4595 C CA . VAL B 1 162 ? 49.469 25.050 12.522 1.00 12.45 192 VAL B CA 1
ATOM 4596 C C . VAL B 1 162 ? 49.852 26.453 12.071 1.00 13.52 192 VAL B C 1
ATOM 4597 O O . VAL B 1 162 ? 51.027 26.791 11.908 1.00 12.97 192 VAL B O 1
ATOM 4601 N N . PHE B 1 163 ? 48.827 27.256 11.895 1.00 11.86 193 PHE B N 1
ATOM 4602 C CA . PHE B 1 163 ? 48.943 28.681 11.793 1.00 14.11 193 PHE B CA 1
ATOM 4603 C C . PHE B 1 163 ? 48.389 29.300 13.066 1.00 12.95 193 PHE B C 1
ATOM 4604 O O . PHE B 1 163 ? 47.253 28.993 13.508 1.00 14.34 193 PHE B O 1
ATOM 4612 N N . VAL B 1 164 ? 49.185 30.189 13.641 1.00 13.13 194 VAL B N 1
ATOM 4613 C CA . VAL B 1 164 ? 48.854 30.813 14.925 1.00 12.54 194 VAL B CA 1
ATOM 4614 C C . VAL B 1 164 ? 48.316 32.217 14.725 1.00 12.30 194 VAL B C 1
ATOM 4615 O O . VAL B 1 164 ? 48.988 33.092 14.195 1.00 14.94 194 VAL B O 1
ATOM 4619 N N . GLY B 1 165 ? 47.100 32.446 15.210 1.00 12.92 195 GLY B N 1
ATOM 4620 C CA . GLY B 1 165 ? 46.410 33.731 14.993 1.00 12.49 195 GLY B CA 1
ATOM 4621 C C . GLY B 1 165 ? 46.185 34.571 16.220 1.00 12.49 195 GLY B C 1
ATOM 4622 O O . GLY B 1 165 ? 45.826 35.739 16.125 1.00 13.43 195 GLY B O 1
ATOM 4623 N N . HIS B 1 166 ? 46.383 34.009 17.408 1.00 12.49 196 HIS B N 1
ATOM 4624 C CA . HIS B 1 166 ? 46.030 34.760 18.621 1.00 12.22 196 HIS B CA 1
ATOM 4625 C C . HIS B 1 166 ? 46.696 34.077 19.804 1.00 12.47 196 HIS B C 1
ATOM 4626 O O . HIS B 1 166 ? 47.165 32.930 19.682 1.00 13.29 196 HIS B O 1
ATOM 4633 N N . ALA B 1 167 ? 46.851 34.831 20.884 1.00 11.47 197 ALA B N 1
ATOM 4634 C CA . ALA B 1 167 ? 47.297 34.271 22.161 1.00 13.76 197 ALA B CA 1
ATOM 4635 C C . ALA B 1 167 ? 46.490 34.906 23.261 1.00 13.84 197 ALA B C 1
ATOM 4636 O O . ALA B 1 167 ? 46.067 36.068 23.155 1.00 15.41 197 ALA B O 1
ATOM 4638 N N . THR B 1 168 ? 46.314 34.181 24.352 1.00 12.77 198 THR B N 1
ATOM 4639 C CA . THR B 1 168 ? 45.815 34.796 25.570 1.00 14.71 198 THR B CA 1
ATOM 4640 C C . THR B 1 168 ? 46.782 35.839 26.101 1.00 14.54 198 THR B C 1
ATOM 4641 O O . THR B 1 168 ? 47.960 35.854 25.751 1.00 16.45 198 THR B O 1
ATOM 4645 N N . ALA B 1 169 ? 46.273 36.718 26.961 1.00 14.77 199 ALA B N 1
ATOM 4646 C CA . ALA B 1 169 ? 47.049 37.828 27.491 1.00 16.71 199 ALA B CA 1
ATOM 4647 C C . ALA B 1 169 ? 48.310 37.313 28.206 1.00 17.33 199 ALA B C 1
ATOM 4648 O O . ALA B 1 169 ? 49.385 37.921 28.113 1.00 16.04 199 ALA B O 1
ATOM 4650 N N . ASP B 1 170 ? 48.182 36.175 28.881 1.00 16.85 200 ASP B N 1
ATOM 4651 C CA . ASP B 1 170 ? 49.293 35.592 29.659 1.00 17.94 200 ASP B CA 1
ATOM 4652 C C . ASP B 1 170 ? 50.226 34.701 28.834 1.00 17.01 200 ASP B C 1
ATOM 4653 O O . ASP B 1 170 ? 51.219 34.202 29.350 1.00 15.03 200 ASP B O 1
ATOM 4658 N N . ARG B 1 171 ? 49.884 34.538 27.552 1.00 13.43 201 ARG B N 1
ATOM 4659 C CA . ARG B 1 171 ? 50.660 33.789 26.574 1.00 14.86 201 ARG B CA 1
ATOM 4660 C C . ARG B 1 171 ? 50.640 32.270 26.754 1.00 12.92 201 ARG B C 1
ATOM 4661 O O . ARG B 1 171 ? 51.367 31.574 26.053 1.00 16.22 201 ARG B O 1
ATOM 4669 N N . ALA B 1 172 ? 49.807 31.774 27.676 1.00 13.87 202 ALA B N 1
ATOM 4670 C CA . ALA B 1 172 ? 49.781 30.349 28.007 1.00 13.95 202 ALA B CA 1
ATOM 4671 C C . ALA B 1 172 ? 48.998 29.538 26.986 1.00 13.58 202 ALA B C 1
ATOM 4672 O O . ALA B 1 172 ? 49.217 28.333 26.862 1.00 13.48 202 ALA B O 1
ATOM 4674 N N . TRP B 1 173 ? 48.111 30.198 26.229 1.00 13.04 203 TRP B N 1
ATOM 4675 C CA . TRP B 1 173 ? 47.283 29.550 25.224 1.00 12.41 203 TRP B CA 1
ATOM 4676 C C . TRP B 1 173 ? 47.348 30.294 23.897 1.00 12.88 203 TRP B C 1
ATOM 4677 O O . TRP B 1 173 ? 47.487 31.524 23.876 1.00 14.47 203 TRP B O 1
ATOM 4688 N N . LEU B 1 174 ? 47.262 29.533 22.809 1.00 12.59 204 LEU B N 1
ATOM 4689 C CA . LEU B 1 174 ? 47.216 30.070 21.466 1.00 13.93 204 LEU B CA 1
ATOM 4690 C C . LEU B 1 174 ? 45.888 29.717 20.811 1.00 13.74 204 LEU B C 1
ATOM 4691 O O . LEU B 1 174 ? 45.264 28.711 21.156 1.00 16.31 204 LEU B O 1
ATOM 4696 N N . TYR B 1 175 ? 45.450 30.538 19.875 1.00 11.84 205 TYR B N 1
ATOM 4697 C CA . TYR B 1 175 ? 44.353 30.157 19.005 1.00 11.79 205 TYR B CA 1
ATOM 4698 C C . TYR B 1 175 ? 44.984 29.831 17.671 1.00 13.45 205 TYR B C 1
ATOM 4699 O O . TYR B 1 175 ? 45.660 30.681 17.073 1.00 12.22 205 TYR B O 1
ATOM 4708 N N . VAL B 1 176 ? 44.817 28.591 17.224 1.00 13.35 206 VAL B N 1
ATOM 4709 C CA . VAL B 1 176 ? 45.549 28.102 16.079 1.00 13.53 206 VAL B CA 1
ATOM 4710 C C . VAL B 1 176 ? 44.606 27.417 15.121 1.00 14.72 206 VAL B C 1
ATOM 4711 O O . VAL B 1 176 ? 43.488 27.005 15.481 1.00 15.66 206 VAL B O 1
ATOM 4715 N N . GLU B 1 177 ? 45.079 27.291 13.898 1.00 14.71 207 GLU B N 1
ATOM 4716 C CA . GLU B 1 177 ? 44.370 26.568 12.843 1.00 14.63 207 GLU B CA 1
ATOM 4717 C C . GLU B 1 177 ? 45.214 25.440 12.281 1.00 15.12 207 GLU B C 1
ATOM 4718 O O . GLU B 1 177 ? 46.337 25.685 11.820 1.00 14.65 207 GLU B O 1
ATOM 4724 N N . THR B 1 178 ? 44.667 24.213 12.304 1.00 14.36 208 THR B N 1
ATOM 4725 C CA . THR B 1 178 ? 45.238 23.065 11.610 1.00 14.94 208 THR B CA 1
ATOM 4726 C C . THR B 1 178 ? 44.560 22.969 10.238 1.00 14.19 208 THR B C 1
ATOM 4727 O O . THR B 1 178 ? 43.701 23.760 9.914 1.00 13.58 208 THR B O 1
ATOM 4731 N N . ALA B 1 179 ? 44.961 21.997 9.422 1.00 15.58 209 ALA B N 1
ATOM 4732 C CA . ALA B 1 179 ? 44.302 21.759 8.111 1.00 13.86 209 ALA B CA 1
ATOM 4733 C C . ALA B 1 179 ? 42.824 21.430 8.260 1.00 16.05 209 ALA B C 1
ATOM 4734 O O . ALA B 1 179 ? 42.041 21.654 7.315 1.00 17.64 209 ALA B O 1
ATOM 4736 N N . PHE B 1 180 ? 42.415 20.930 9.433 1.00 13.54 210 PHE B N 1
ATOM 4737 C CA . PHE B 1 180 ? 41.101 20.325 9.605 1.00 13.85 210 PHE B CA 1
ATOM 4738 C C . PHE B 1 180 ? 40.188 20.953 10.645 1.00 16.21 210 PHE B C 1
ATOM 4739 O O . PHE B 1 180 ? 39.004 20.610 10.728 1.00 16.61 210 PHE B O 1
ATOM 4747 N N . ALA B 1 181 ? 40.707 21.917 11.416 1.00 13.41 211 ALA B N 1
ATOM 4748 C CA . ALA B 1 181 ? 39.944 22.529 12.489 1.00 14.94 211 ALA B CA 1
ATOM 4749 C C . ALA B 1 181 ? 40.776 23.677 13.111 1.00 14.26 211 ALA B C 1
ATOM 4750 O O . ALA B 1 181 ? 42.001 23.749 12.934 1.00 16.04 211 ALA B O 1
ATOM 4752 N N . ALA B 1 182 ? 40.121 24.485 13.907 1.00 12.93 212 ALA B N 1
ATOM 4753 C CA . ALA B 1 182 ? 40.779 25.561 14.642 1.00 14.84 212 ALA B CA 1
ATO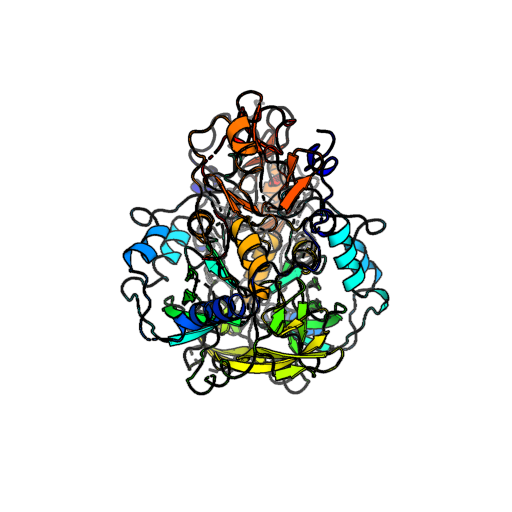M 4754 C C . ALA B 1 182 ? 40.253 25.577 16.077 1.00 14.46 212 ALA B C 1
ATOM 4755 O O . ALA B 1 182 ? 39.180 25.100 16.331 1.00 17.65 212 ALA B O 1
ATOM 4757 N N . GLY B 1 183 ? 41.002 26.169 17.001 1.00 14.54 213 GLY B N 1
ATOM 4758 C CA . GLY B 1 183 ? 40.597 26.237 18.396 1.00 12.15 213 GLY B CA 1
ATOM 4759 C C . GLY B 1 183 ? 41.793 26.663 19.240 1.00 11.85 213 GLY B C 1
ATOM 4760 O O . GLY B 1 183 ? 42.859 27.041 18.709 1.00 13.73 213 GLY B O 1
ATOM 4761 N N . TRP B 1 184 ? 41.598 26.639 20.545 1.00 13.19 214 TRP B N 1
ATOM 4762 C CA . TRP B 1 184 ? 42.607 27.027 21.496 1.00 11.17 214 TRP B CA 1
ATOM 4763 C C . TRP B 1 184 ? 43.461 25.809 21.859 1.00 13.36 214 TRP B C 1
ATOM 4764 O O . TRP B 1 184 ? 42.939 24.718 22.078 1.00 14.22 214 TRP B O 1
ATOM 4783 N N . PRO B 1 186 ? 47.271 24.661 24.121 1.00 14.68 216 PRO B N 1
ATOM 4784 C CA . PRO B 1 186 ? 48.315 25.141 25.052 1.00 14.36 216 PRO B CA 1
ATOM 4785 C C . PRO B 1 186 ? 49.563 25.565 24.277 1.00 15.92 216 PRO B C 1
ATOM 4786 O O . PRO B 1 186 ? 49.983 24.875 23.340 1.00 14.17 216 PRO B O 1
ATOM 4790 N N . ALA B 1 187 ? 50.133 26.727 24.634 1.00 13.27 217 ALA B N 1
ATOM 4791 C CA . ALA B 1 187 ? 51.262 27.281 23.890 1.00 13.42 217 ALA B CA 1
ATOM 4792 C C . ALA B 1 187 ? 52.474 26.386 23.896 1.00 15.33 217 ALA B C 1
ATOM 4793 O O . ALA B 1 187 ? 53.211 26.334 22.915 1.00 15.20 217 ALA B O 1
ATOM 4795 N N . ALA B 1 188 ? 52.682 25.662 24.983 1.00 15.21 218 ALA B N 1
ATOM 4796 C CA . ALA B 1 188 ? 53.847 24.811 25.102 1.00 16.09 218 ALA B CA 1
ATOM 4797 C C . ALA B 1 188 ? 53.836 23.605 24.173 1.00 17.64 218 ALA B C 1
ATOM 4798 O O . ALA B 1 188 ? 54.858 22.955 24.018 1.00 13.86 218 ALA B O 1
ATOM 4800 N N . ASP B 1 189 ? 52.685 23.304 23.560 1.00 14.97 219 ASP B N 1
ATOM 4801 C CA . ASP B 1 189 ? 52.586 22.224 22.604 1.00 14.89 219 ASP B CA 1
ATOM 4802 C C . ASP B 1 189 ? 52.924 22.649 21.167 1.00 13.75 219 ASP B C 1
ATOM 4803 O O . ASP B 1 189 ? 52.908 21.812 20.275 1.00 14.95 219 ASP B O 1
ATOM 4808 N N . VAL B 1 190 ? 53.246 23.927 20.949 1.00 14.17 220 VAL B N 1
ATOM 4809 C CA . VAL B 1 190 ? 53.512 24.440 19.612 1.00 14.04 220 VAL B CA 1
ATOM 4810 C C . VAL B 1 190 ? 54.934 25.007 19.578 1.00 15.62 220 VAL B C 1
ATOM 4811 O O . VAL B 1 190 ? 55.319 25.819 20.427 1.00 15.60 220 VAL B O 1
ATOM 4815 N N . ALA B 1 191 ? 55.707 24.574 18.584 1.00 14.55 221 ALA B N 1
ATOM 4816 C CA . ALA B 1 191 ? 57.019 25.179 18.275 1.00 14.23 221 ALA B CA 1
ATOM 4817 C C . ALA B 1 191 ? 56.929 26.077 17.050 1.00 15.27 221 ALA B C 1
ATOM 4818 O O . ALA B 1 191 ? 56.322 25.681 16.049 1.00 14.51 221 ALA B O 1
ATOM 4820 N N . ARG B 1 192 ? 57.592 27.241 17.095 1.00 15.57 222 ARG B N 1
ATOM 4821 C CA A ARG B 1 192 ? 57.601 28.176 15.978 0.34 17.10 222 ARG B CA 1
ATOM 4822 C CA B ARG B 1 192 ? 57.600 28.180 15.967 0.33 17.23 222 ARG B CA 1
ATOM 4823 C CA C ARG B 1 192 ? 57.582 28.167 15.962 0.33 17.50 222 ARG B CA 1
ATOM 4824 C C . ARG B 1 192 ? 58.517 27.647 14.870 1.00 17.75 222 ARG B C 1
ATOM 4825 O O . ARG B 1 192 ? 59.635 27.175 15.142 1.00 17.50 222 ARG B O 1
ATOM 4847 N N . VAL B 1 193 ? 58.073 27.719 13.627 1.00 15.35 223 VAL B N 1
ATOM 4848 C CA . VAL B 1 193 ? 58.909 27.239 12.526 1.00 14.60 223 VAL B CA 1
ATOM 4849 C C . VAL B 1 193 ? 59.295 28.411 11.620 1.00 17.33 223 VAL B C 1
ATOM 4850 O O . VAL B 1 193 ? 58.533 29.392 11.499 1.00 20.25 223 VAL B O 1
ATOM 4854 N N . ASP B 1 194 ? 60.487 28.323 11.015 1.00 19.87 224 ASP B N 1
ATOM 4855 C CA . ASP B 1 194 ? 60.932 29.327 10.058 1.00 22.51 224 ASP B CA 1
ATOM 4856 C C . ASP B 1 194 ? 60.975 28.712 8.659 1.00 22.14 224 ASP B C 1
ATOM 4857 O O . ASP B 1 194 ? 60.705 27.519 8.493 1.00 19.28 224 ASP B O 1
ATOM 4862 N N . ASP B 1 195 ? 61.295 29.541 7.663 1.00 22.62 225 ASP B N 1
ATOM 4863 C CA . ASP B 1 195 ? 61.324 29.099 6.264 1.00 24.87 225 ASP B CA 1
ATOM 4864 C C . ASP B 1 195 ? 62.242 27.931 6.027 1.00 25.39 225 ASP B C 1
ATOM 4865 O O . ASP B 1 195 ? 61.881 26.990 5.316 1.00 26.16 225 ASP B O 1
ATOM 4870 N N . ALA B 1 196 ? 63.445 28.026 6.580 1.00 26.45 226 ALA B N 1
ATOM 4871 C CA . ALA B 1 196 ? 64.427 26.939 6.514 1.00 28.62 226 ALA B CA 1
ATOM 4872 C C . ALA B 1 196 ? 63.834 25.645 7.042 1.00 25.88 226 ALA B C 1
ATOM 4873 O O . ALA B 1 196 ? 63.918 24.606 6.393 1.00 28.54 226 ALA B O 1
ATOM 4875 N N . PHE B 1 197 ? 63.258 25.714 8.236 1.00 23.98 227 PHE B N 1
ATOM 4876 C CA . PHE B 1 197 ? 62.657 24.547 8.844 1.00 19.94 227 PHE B CA 1
ATOM 4877 C C . PHE B 1 197 ? 61.574 23.978 7.946 1.00 19.63 227 PHE B C 1
ATOM 4878 O O . PHE B 1 197 ? 61.546 22.763 7.689 1.00 20.47 227 PHE B O 1
ATOM 4894 N N . THR B 1 199 ? 60.831 24.321 4.688 1.00 21.50 229 THR B N 1
ATOM 4895 C CA . THR B 1 199 ? 61.333 23.803 3.414 1.00 23.52 229 THR B CA 1
ATOM 4896 C C . THR B 1 199 ? 61.947 22.437 3.560 1.00 24.01 229 THR B C 1
ATOM 4897 O O . THR B 1 199 ? 61.632 21.525 2.795 1.00 24.14 229 THR B O 1
ATOM 4901 N N . ARG B 1 200 ? 62.807 22.299 4.560 1.00 24.05 230 ARG B N 1
ATOM 4902 C CA A ARG B 1 200 ? 63.433 21.024 4.845 0.50 25.29 230 ARG B CA 1
ATOM 4903 C CA B ARG B 1 200 ? 63.443 21.030 4.863 0.50 25.04 230 ARG B CA 1
ATOM 4904 C C . ARG B 1 200 ? 62.398 19.995 5.288 1.00 23.59 230 ARG B C 1
ATOM 4905 O O . ARG B 1 200 ? 62.387 18.868 4.801 1.00 24.39 230 ARG B O 1
ATOM 4920 N N . TYR B 1 201 ? 61.497 20.393 6.168 1.00 22.17 231 TYR B N 1
ATOM 4921 C CA . TYR B 1 201 ? 60.461 19.475 6.662 1.00 21.65 231 TYR B CA 1
ATOM 4922 C C . TYR B 1 201 ? 59.571 18.861 5.564 1.00 23.32 231 TYR B C 1
ATOM 4923 O O . TYR B 1 201 ? 59.274 17.662 5.609 1.00 22.17 231 TYR B O 1
ATOM 4932 N N . GLU B 1 202 ? 59.176 19.660 4.574 1.00 23.22 232 GLU B N 1
ATOM 4933 C CA . GLU B 1 202 ? 58.374 19.191 3.445 1.00 25.64 232 GLU B CA 1
ATOM 4934 C C . GLU B 1 202 ? 59.161 18.550 2.304 1.00 28.89 232 GLU B C 1
ATOM 4935 O O . GLU B 1 202 ? 58.571 18.038 1.363 1.00 28.28 232 GLU B O 1
ATOM 4941 N N . SER B 1 203 ? 60.484 18.605 2.330 1.00 28.07 233 SER B N 1
ATOM 4942 C CA . SER B 1 203 ? 61.215 17.963 1.252 1.00 32.29 233 SER B CA 1
ATOM 4943 C C . SER B 1 203 ? 61.300 16.470 1.606 1.00 33.60 233 SER B C 1
ATOM 4944 O O . SER B 1 203 ? 61.180 16.079 2.771 1.00 38.96 233 SER B O 1
ATOM 4947 N N . GLY B 1 204 ? 61.484 15.652 0.595 1.00 32.61 234 GLY B N 1
ATOM 4948 C CA . GLY B 1 204 ? 61.640 14.234 0.790 1.00 30.55 234 GLY B CA 1
ATOM 4949 C C . GLY B 1 204 ? 60.338 13.554 1.158 1.00 27.61 234 GLY B C 1
ATOM 4950 O O . GLY B 1 204 ? 59.270 14.154 1.182 1.00 30.22 234 GLY B O 1
ATOM 4951 N N . SER B 1 205 ? 60.471 12.283 1.470 1.00 20.88 235 SER B N 1
ATOM 4952 C CA . SER B 1 205 ? 59.358 11.407 1.679 1.00 21.67 235 SER B CA 1
ATOM 4953 C C . SER B 1 205 ? 58.843 11.604 3.087 1.00 19.64 235 SER B C 1
ATOM 4954 O O . SER B 1 205 ? 59.591 12.015 3.963 1.00 17.33 235 SER B O 1
ATOM 4957 N N . LEU B 1 206 ? 57.580 11.239 3.277 1.00 18.25 236 LEU B N 1
ATOM 4958 C CA . LEU B 1 206 ? 56.951 11.158 4.577 1.00 16.84 236 LEU B CA 1
ATOM 4959 C C . LEU B 1 206 ? 56.737 9.697 4.956 1.00 16.84 236 LEU B C 1
ATOM 4960 O O . LEU B 1 206 ? 56.552 8.831 4.077 1.00 18.24 236 LEU B O 1
ATOM 4965 N N . ALA B 1 207 ? 56.718 9.438 6.265 1.00 16.81 237 ALA B N 1
ATOM 4966 C CA . ALA B 1 207 ? 56.337 8.170 6.835 1.00 14.23 237 ALA B CA 1
ATOM 4967 C C . ALA B 1 207 ? 54.991 8.296 7.542 1.00 16.14 237 ALA B C 1
ATOM 4968 O O . ALA B 1 207 ? 54.704 9.333 8.090 1.00 17.66 237 ALA B O 1
ATOM 4970 N N . ALA B 1 208 ? 54.217 7.214 7.518 1.00 15.15 238 ALA B N 1
ATOM 4971 C CA . ALA B 1 208 ? 52.989 7.049 8.281 1.00 13.66 238 ALA B CA 1
ATOM 4972 C C . ALA B 1 208 ? 53.299 6.139 9.447 1.00 14.68 238 ALA B C 1
ATOM 4973 O O . ALA B 1 208 ? 53.935 5.093 9.284 1.00 15.25 238 ALA B O 1
ATOM 4975 N N . ILE B 1 209 ? 52.883 6.553 10.634 1.00 13.97 239 ILE B N 1
ATOM 4976 C CA . ILE B 1 209 ? 52.944 5.719 11.831 1.00 13.51 239 ILE B CA 1
ATOM 4977 C C . ILE B 1 209 ? 51.843 4.644 11.751 1.00 15.00 239 ILE B C 1
ATOM 4978 O O . ILE B 1 209 ? 50.711 4.921 11.352 1.00 13.87 239 ILE B O 1
ATOM 4983 N N . LEU B 1 210 ? 52.218 3.412 12.084 1.00 14.78 240 LEU B N 1
ATOM 4984 C CA . LEU B 1 210 ? 51.379 2.234 11.804 1.00 15.88 240 LEU B CA 1
ATOM 4985 C C . LEU B 1 210 ? 50.842 1.552 13.047 1.00 14.33 240 LEU B C 1
ATOM 4986 O O . LEU B 1 210 ? 50.048 0.577 12.948 1.00 16.48 240 LEU B O 1
ATOM 4991 N N . ARG B 1 211 ? 51.318 1.982 14.198 1.00 14.23 241 ARG B N 1
ATOM 4992 C CA . ARG B 1 211 ? 50.844 1.478 15.475 1.00 14.40 241 ARG B CA 1
ATOM 4993 C C . ARG B 1 211 ? 50.528 2.596 16.426 1.00 13.94 241 ARG B C 1
ATOM 4994 O O . ARG B 1 211 ? 51.218 3.609 16.475 1.00 15.39 241 ARG B O 1
ATOM 5002 N N . ASP B 1 212 ? 49.484 2.409 17.198 1.00 14.27 242 ASP B N 1
ATOM 5003 C CA . ASP B 1 212 ? 49.184 3.339 18.264 1.00 15.93 242 ASP B CA 1
ATOM 5004 C C . ASP B 1 212 ? 50.208 3.241 19.392 1.00 13.83 242 ASP B C 1
ATOM 5005 O O . ASP B 1 212 ? 50.849 2.215 19.564 1.00 15.23 242 ASP B O 1
ATOM 5010 N N . ASP B 1 213 ? 50.359 4.331 20.140 1.00 14.27 243 ASP B N 1
ATOM 5011 C CA . ASP B 1 213 ? 51.239 4.367 21.284 1.00 12.86 243 ASP B CA 1
ATOM 5012 C C . ASP B 1 213 ? 52.669 4.029 20.912 1.00 14.39 243 ASP B C 1
ATOM 5013 O O . ASP B 1 213 ? 53.362 3.299 21.618 1.00 16.56 243 ASP B O 1
ATOM 5018 N N . THR B 1 214 ? 53.066 4.511 19.761 1.00 13.47 244 THR B N 1
ATOM 5019 C CA . THR B 1 214 ? 54.457 4.389 19.317 1.00 12.71 244 THR B CA 1
ATOM 5020 C C . THR B 1 214 ? 55.332 5.487 19.966 1.00 13.81 244 THR B C 1
ATOM 5021 O O . THR B 1 214 ? 55.218 6.660 19.663 1.00 16.52 244 THR B O 1
ATOM 5025 N N . SER B 1 215 ? 56.197 5.084 20.887 1.00 13.71 245 SER B N 1
ATOM 5026 C CA . SER B 1 215 ? 57.083 5.991 21.591 1.00 13.47 245 SER B CA 1
ATOM 5027 C C . SER B 1 215 ? 58.228 6.471 20.688 1.00 16.57 245 SER B C 1
ATOM 5028 O O . SER B 1 215 ? 58.917 5.647 20.057 1.00 17.09 245 SER B O 1
ATOM 5031 N N . LEU B 1 216 ? 58.431 7.781 20.619 1.00 14.07 246 LEU B N 1
ATOM 5032 C CA . LEU B 1 216 ? 59.499 8.357 19.812 1.00 13.81 246 LEU B CA 1
ATOM 5033 C C . LEU B 1 216 ? 60.608 8.831 20.750 1.00 14.25 246 LEU B C 1
ATOM 5034 O O . LEU B 1 216 ? 60.411 9.773 21.510 1.00 14.53 246 LEU B O 1
ATOM 5039 N N . ASN B 1 217 ? 61.742 8.133 20.703 1.00 11.47 247 ASN B N 1
ATOM 5040 C CA . ASN B 1 217 ? 62.879 8.421 21.542 1.00 12.58 247 ASN B CA 1
ATOM 5041 C C . ASN B 1 217 ? 64.109 8.727 20.697 1.00 14.92 247 ASN B C 1
ATOM 5042 O O . ASN B 1 217 ? 64.409 8.023 19.739 1.00 13.83 247 ASN B O 1
ATOM 5047 N N . GLY B 1 218 ? 64.869 9.717 21.124 1.00 16.01 248 GLY B N 1
ATOM 5048 C CA . GLY B 1 218 ? 66.128 10.030 20.478 1.00 17.26 248 GLY B CA 1
ATOM 5049 C C . GLY B 1 218 ? 67.158 8.933 20.648 1.00 17.33 248 GLY B C 1
ATOM 5050 O O . GLY B 1 218 ? 67.014 8.052 21.495 1.00 19.86 248 GLY B O 1
ATOM 5051 N N . ALA B 1 219 ? 68.214 8.973 19.841 1.00 19.44 249 ALA B N 1
ATOM 5052 C CA . ALA B 1 219 ? 69.303 7.973 19.958 1.00 22.21 249 ALA B CA 1
ATOM 5053 C C . ALA B 1 219 ? 70.006 8.036 21.332 1.00 24.32 249 ALA B C 1
ATOM 5054 O O . ALA B 1 219 ? 70.537 7.044 21.793 1.00 25.99 249 ALA B O 1
ATOM 5056 N N . ASP B 1 220 ? 69.963 9.196 21.986 1.00 25.96 250 ASP B N 1
ATOM 5057 C CA . ASP B 1 220 ? 70.492 9.366 23.351 1.00 27.19 250 ASP B CA 1
ATOM 5058 C C . ASP B 1 220 ? 69.606 8.807 24.446 1.00 28.81 250 ASP B C 1
ATOM 5059 O O . ASP B 1 220 ? 69.960 8.900 25.637 1.00 31.01 250 ASP B O 1
ATOM 5064 N N . GLY B 1 221 ? 68.469 8.221 24.061 1.00 24.27 251 GLY B N 1
ATOM 5065 C CA . GLY B 1 221 ? 67.488 7.681 25.024 1.00 22.37 251 GLY B CA 1
ATOM 5066 C C . GLY B 1 221 ? 66.445 8.669 25.535 1.00 20.07 251 GLY B C 1
ATOM 5067 O O . GLY B 1 221 ? 65.537 8.297 26.281 1.00 21.78 251 GLY B O 1
ATOM 5068 N N . THR B 1 222 ? 66.526 9.923 25.113 1.00 17.34 252 THR B N 1
ATOM 5069 C CA . THR B 1 222 ? 65.543 10.917 25.560 1.00 16.62 252 THR B CA 1
ATOM 5070 C C . THR B 1 222 ? 64.176 10.649 24.943 1.00 12.65 252 THR B C 1
ATOM 5071 O O . THR B 1 222 ? 64.042 10.632 23.697 1.00 14.87 252 THR B O 1
ATOM 5075 N N . HIS B 1 223 ? 63.152 10.530 25.774 1.00 14.75 253 HIS B N 1
ATOM 5076 C CA . HIS B 1 223 ? 61.820 10.418 25.254 1.00 14.69 253 HIS B CA 1
ATOM 5077 C C . HIS B 1 223 ? 61.298 11.756 24.765 1.00 14.94 253 HIS B C 1
ATOM 5078 O O . HIS B 1 223 ? 61.353 12.760 25.467 1.00 14.67 253 HIS B O 1
ATOM 5085 N N . LEU B 1 224 ? 60.750 11.755 23.552 1.00 14.97 254 LEU B N 1
ATOM 5086 C CA . LEU B 1 224 ? 60.308 12.999 22.918 1.00 16.01 254 LEU B CA 1
ATOM 5087 C C . LEU B 1 224 ? 58.794 13.105 22.952 1.00 16.37 254 LEU B C 1
ATOM 5088 O O . LEU B 1 224 ? 58.276 14.071 23.450 1.00 17.41 254 LEU B O 1
ATOM 5093 N N . ALA B 1 225 ? 58.088 12.104 22.438 1.00 15.09 255 ALA B N 1
ATOM 5094 C CA . ALA B 1 225 ? 56.636 12.158 22.350 1.00 14.78 255 ALA B CA 1
ATOM 5095 C C . ALA B 1 225 ? 56.170 10.778 21.940 1.00 13.04 255 ALA B C 1
ATOM 5096 O O . ALA B 1 225 ? 56.993 9.878 21.715 1.00 14.19 255 ALA B O 1
ATOM 5098 N N . THR B 1 226 ? 54.862 10.600 21.936 1.00 15.47 256 THR B N 1
ATOM 5099 C CA . THR B 1 226 ? 54.205 9.361 21.477 1.00 14.45 256 THR B CA 1
ATOM 5100 C C . THR B 1 226 ? 53.337 9.629 20.261 1.00 15.28 256 THR B C 1
ATOM 5101 O O . THR B 1 226 ? 52.588 10.609 20.231 1.00 16.06 256 THR B O 1
ATOM 5105 N N . ALA B 1 227 ? 53.418 8.741 19.285 1.00 14.61 257 ALA B N 1
ATOM 5106 C CA . ALA B 1 227 ? 52.691 8.896 18.037 1.00 12.28 257 ALA B CA 1
ATOM 5107 C C . ALA B 1 227 ? 51.726 7.760 17.834 1.00 12.01 257 ALA B C 1
ATOM 5108 O O . ALA B 1 227 ? 52.016 6.592 18.165 1.00 14.42 257 ALA B O 1
ATOM 5110 N N . HIS B 1 228 ? 50.604 8.077 17.213 1.00 15.06 258 HIS B N 1
ATOM 5111 C CA . HIS B 1 228 ? 49.544 7.144 16.981 1.00 13.67 258 HIS B CA 1
ATOM 5112 C C . HIS B 1 228 ? 49.284 7.045 15.482 1.00 13.20 258 HIS B C 1
ATOM 5113 O O . HIS B 1 228 ? 49.756 7.863 14.677 1.00 14.50 258 HIS B O 1
ATOM 5120 N N . ILE B 1 229 ? 48.517 6.036 15.104 1.00 13.34 259 ILE B N 1
ATOM 5121 C CA . ILE B 1 229 ? 48.023 5.914 13.735 1.00 12.76 259 ILE B CA 1
ATOM 5122 C C . ILE B 1 229 ? 47.273 7.197 13.345 1.00 13.84 259 ILE B C 1
ATOM 5123 O O . ILE B 1 229 ? 46.469 7.767 14.118 1.00 13.93 259 ILE B O 1
ATOM 5128 N N . GLY B 1 230 ? 47.616 7.689 12.160 1.00 13.25 260 GLY B N 1
ATOM 5129 C CA . GLY B 1 230 ? 47.185 8.998 11.697 1.00 14.60 260 GLY B CA 1
ATOM 5130 C C . GLY B 1 230 ? 48.301 10.031 11.684 1.00 15.11 260 GLY B C 1
ATOM 5131 O O . GLY B 1 230 ? 48.145 11.106 11.098 1.00 15.65 260 GLY B O 1
ATOM 5132 N N . THR B 1 231 ? 49.401 9.731 12.386 1.00 13.21 261 THR B N 1
ATOM 5133 C CA . THR B 1 231 ? 50.569 10.615 12.449 1.00 12.61 261 THR B CA 1
ATOM 5134 C C . THR B 1 231 ? 51.447 10.430 11.225 1.00 14.85 261 THR B C 1
ATOM 5135 O O . THR B 1 231 ? 51.663 9.310 10.781 1.00 13.57 261 THR B O 1
ATOM 5139 N N . VAL B 1 232 ? 51.954 11.552 10.706 1.00 12.69 262 VAL B N 1
ATOM 5140 C CA A VAL B 1 232 ? 52.869 11.577 9.587 0.50 14.54 262 VAL B CA 1
ATOM 5141 C CA B VAL B 1 232 ? 52.926 11.511 9.624 0.50 13.93 262 VAL B CA 1
ATOM 5142 C C . VAL B 1 232 ? 54.098 12.386 10.006 1.00 15.42 262 VAL B C 1
ATOM 5143 O O . VAL B 1 232 ? 53.939 13.436 10.652 1.00 16.27 262 VAL B O 1
ATOM 5150 N N . LEU B 1 233 ? 55.289 11.907 9.630 1.00 15.91 263 LEU B N 1
ATOM 5151 C CA . LEU B 1 233 ? 56.536 12.560 9.913 1.00 15.29 263 LEU B CA 1
ATOM 5152 C C . LEU B 1 233 ? 57.433 12.381 8.709 1.00 15.28 263 LEU B C 1
ATOM 5153 O O . LEU B 1 233 ? 57.311 11.360 7.996 1.00 18.09 263 LEU B O 1
ATOM 5158 N N . PRO B 1 234 ? 58.381 13.316 8.514 1.00 13.70 264 PRO B N 1
ATOM 5159 C CA . PRO B 1 234 ? 59.397 13.092 7.493 1.00 13.48 264 PRO B CA 1
ATOM 5160 C C . PRO B 1 234 ? 60.202 11.819 7.726 1.00 16.17 264 PRO B C 1
ATOM 5161 O O . PRO B 1 234 ? 60.558 11.517 8.885 1.00 18.11 264 PRO B O 1
ATOM 5165 N N . LEU B 1 235 ? 60.504 11.116 6.627 1.00 14.44 265 LEU B N 1
ATOM 5166 C CA . LEU B 1 235 ? 61.238 9.866 6.637 1.00 18.21 265 LEU B CA 1
ATOM 5167 C C . LEU B 1 235 ? 62.616 10.233 6.131 1.00 21.73 265 LEU B C 1
ATOM 5168 O O . LEU B 1 235 ? 62.737 10.744 5.033 1.00 23.01 265 LEU B O 1
ATOM 5173 N N . SER B 1 236 ? 63.643 10.052 6.952 1.00 24.21 266 SER B N 1
ATOM 5174 C CA . SER B 1 236 ? 64.999 10.440 6.561 1.00 25.80 266 SER B CA 1
ATOM 5175 C C . SER B 1 236 ? 65.878 9.255 6.229 1.00 28.36 266 SER B C 1
ATOM 5176 O O . SER B 1 236 ? 66.954 9.437 5.699 1.00 30.28 266 SER B O 1
ATOM 5179 N N . GLY B 1 237 ? 65.447 8.040 6.541 1.00 26.81 267 GLY B N 1
ATOM 5180 C CA . GLY B 1 237 ? 66.212 6.858 6.166 1.00 27.22 267 GLY B CA 1
ATOM 5181 C C . GLY B 1 237 ? 65.382 5.620 6.356 1.00 27.28 267 GLY B C 1
ATOM 5182 O O . GLY B 1 237 ? 64.418 5.619 7.120 1.00 23.39 267 GLY B O 1
ATOM 5183 N N . ALA B 1 238 ? 65.723 4.562 5.642 1.00 28.84 268 ALA B N 1
ATOM 5184 C CA . ALA B 1 238 ? 65.019 3.305 5.785 1.00 29.18 268 ALA B CA 1
ATOM 5185 C C . ALA B 1 238 ? 65.995 2.210 5.477 1.00 32.25 268 ALA B C 1
ATOM 5186 O O . ALA B 1 238 ? 66.681 2.290 4.466 1.00 35.61 268 ALA B O 1
ATOM 5188 N N . SER B 1 239 ? 66.073 1.208 6.348 1.00 34.51 269 SER B N 1
ATOM 5189 C CA . SER B 1 239 ? 66.883 -0.007 6.123 1.00 34.87 269 SER B CA 1
ATOM 5190 C C . SER B 1 239 ? 65.944 -1.216 6.053 1.00 35.59 269 SER B C 1
ATOM 5191 O O . SER B 1 239 ? 64.717 -1.037 5.867 1.00 34.84 269 SER B O 1
ATOM 5194 N N . GLN B 1 240 ? 66.466 -2.440 6.167 1.00 36.69 270 GLN B N 1
ATOM 5195 C CA . GLN B 1 240 ? 65.595 -3.619 5.926 1.00 39.57 270 GLN B CA 1
ATOM 5196 C C . GLN B 1 240 ? 64.471 -3.670 6.969 1.00 41.32 270 GLN B C 1
ATOM 5197 O O . GLN B 1 240 ? 63.301 -3.842 6.610 1.00 44.12 270 GLN B O 1
ATOM 5200 N N . VAL B 1 241 ? 64.823 -3.477 8.240 1.00 39.08 271 VAL B N 1
ATOM 5201 C CA . VAL B 1 241 ? 63.832 -3.519 9.332 1.00 38.68 271 VAL B CA 1
ATOM 5202 C C . VAL B 1 241 ? 63.654 -2.192 10.079 1.00 36.25 271 VAL B C 1
ATOM 5203 O O . VAL B 1 241 ? 62.803 -2.115 10.979 1.00 37.31 271 VAL B O 1
ATOM 5207 N N . GLY B 1 242 ? 64.439 -1.170 9.724 1.00 31.55 272 GLY B N 1
ATOM 5208 C CA . GLY B 1 242 ? 64.423 0.114 10.428 1.00 27.94 272 GLY B CA 1
ATOM 5209 C C . GLY B 1 242 ? 63.961 1.265 9.560 1.00 26.79 272 GLY B C 1
ATOM 5210 O O . GLY B 1 242 ? 64.109 1.250 8.328 1.00 23.30 272 GLY B O 1
ATOM 5211 N N . ARG B 1 243 ? 63.382 2.273 10.203 1.00 23.59 273 ARG B N 1
ATOM 5212 C CA . ARG B 1 243 ? 62.958 3.485 9.527 1.00 22.63 273 ARG B CA 1
ATOM 5213 C C . ARG B 1 243 ? 63.321 4.637 10.427 1.00 20.97 273 ARG B C 1
ATOM 5214 O O . ARG B 1 243 ? 62.988 4.611 11.619 1.00 20.61 273 ARG B O 1
ATOM 5222 N N . THR B 1 244 ? 64.022 5.634 9.896 1.00 19.31 274 THR B N 1
ATOM 5223 C CA . THR B 1 244 ? 64.341 6.836 10.670 1.00 19.25 274 THR B CA 1
ATOM 5224 C C . THR B 1 244 ? 63.432 7.983 10.253 1.00 20.18 274 THR B C 1
ATOM 5225 O O . THR B 1 244 ? 63.356 8.333 9.064 1.00 19.30 274 THR B O 1
ATOM 5229 N N . VAL B 1 245 ? 62.793 8.582 11.252 1.00 16.60 275 VAL B N 1
ATOM 5230 C CA . VAL B 1 245 ? 61.894 9.696 11.064 1.00 14.08 275 VAL B CA 1
ATOM 5231 C C . VAL B 1 245 ? 62.449 10.929 11.767 1.00 16.01 275 VAL B C 1
ATOM 5232 O O . VAL B 1 245 ? 63.231 10.818 12.694 1.00 16.91 275 VAL B O 1
ATOM 5236 N N . LEU B 1 246 ? 62.022 12.104 11.319 1.00 14.93 276 LEU B N 1
ATOM 5237 C CA . LEU B 1 246 ? 62.396 13.365 11.922 1.00 15.12 276 LEU B CA 1
ATOM 5238 C C . LEU B 1 246 ? 61.240 13.840 12.791 1.00 15.59 276 LEU B C 1
ATOM 5239 O O . LEU B 1 246 ? 60.110 13.998 12.346 1.00 19.04 276 LEU B O 1
ATOM 5244 N N . VAL B 1 247 ? 61.550 14.024 14.062 1.00 15.55 277 VAL B N 1
ATOM 5245 C CA . VAL B 1 247 ? 60.574 14.379 15.069 1.00 13.59 277 VAL B CA 1
ATOM 5246 C C . VAL B 1 247 ? 60.777 15.844 15.432 1.00 15.88 277 VAL B C 1
ATOM 5247 O O . VAL B 1 247 ? 61.890 16.251 15.829 1.00 16.02 277 VAL B O 1
ATOM 5251 N N . PRO B 1 248 ? 59.725 16.674 15.254 1.00 15.37 278 PRO B N 1
ATOM 5252 C CA . PRO B 1 248 ? 59.853 18.065 15.675 1.00 15.50 278 PRO B CA 1
ATOM 5253 C C . PRO B 1 248 ? 59.842 18.166 17.191 1.00 16.98 278 PRO B C 1
ATOM 5254 O O . PRO B 1 248 ? 59.008 17.529 17.824 1.00 16.30 278 PRO B O 1
ATOM 5258 N N . VAL B 1 249 ? 60.761 18.963 17.750 1.00 16.36 279 VAL B N 1
ATOM 5259 C CA . VAL B 1 249 ? 60.874 19.165 19.190 1.00 17.45 279 VAL B CA 1
ATOM 5260 C C . VAL B 1 249 ? 60.932 20.666 19.485 1.00 18.92 279 VAL B C 1
ATOM 5261 O O . VAL B 1 249 ? 61.526 21.433 18.732 1.00 16.65 279 VAL B O 1
ATOM 5265 N N . ARG B 1 250 ? 60.305 21.108 20.570 1.00 15.63 280 ARG B N 1
ATOM 5266 C CA . ARG B 1 250 ? 60.361 22.522 20.897 1.00 15.82 280 ARG B CA 1
ATOM 5267 C C . ARG B 1 250 ? 61.587 22.823 21.761 1.00 17.89 280 ARG B C 1
ATOM 5268 O O . ARG B 1 250 ? 61.699 22.307 22.864 1.00 18.32 280 ARG B O 1
ATOM 5276 N N . ALA B 1 251 ? 62.469 23.685 21.280 1.00 17.32 281 ALA B N 1
ATOM 5277 C CA . ALA B 1 251 ? 63.637 24.113 22.027 1.00 17.67 281 ALA B CA 1
ATOM 5278 C C . ALA B 1 251 ? 63.203 25.082 23.151 1.00 17.98 281 ALA B C 1
ATOM 5279 O O . ALA B 1 251 ? 62.105 25.626 23.098 1.00 19.09 281 ALA B O 1
ATOM 5281 N N . PRO B 1 252 ? 64.081 25.326 24.142 1.00 18.04 282 PRO B N 1
ATOM 5282 C CA . PRO B 1 252 ? 63.728 26.247 25.236 1.00 18.95 282 PRO B CA 1
ATOM 5283 C C . PRO B 1 252 ? 63.354 27.660 24.756 1.00 19.46 282 PRO B C 1
ATOM 5284 O O . PRO B 1 252 ? 62.536 28.328 25.397 1.00 19.88 282 PRO B O 1
ATOM 5288 N N . GLU B 1 253 ? 63.917 28.091 23.615 1.00 17.37 283 GLU B N 1
ATOM 5289 C CA . GLU B 1 253 ? 63.663 29.406 23.041 1.00 16.78 283 GLU B CA 1
ATOM 5290 C C . GLU B 1 253 ? 62.415 29.413 22.152 1.00 19.59 283 GLU B C 1
ATOM 5291 O O . GLU B 1 253 ? 62.133 30.416 21.514 1.00 21.72 283 GLU B O 1
ATOM 5297 N N . GLY B 1 254 ? 61.707 28.290 22.070 1.00 16.86 284 GLY B N 1
ATOM 5298 C CA . GLY B 1 254 ? 60.371 28.253 21.483 1.00 18.57 284 GLY B CA 1
ATOM 5299 C C . GLY B 1 254 ? 60.254 27.788 20.050 1.00 15.80 284 GLY B C 1
ATOM 5300 O O . GLY B 1 254 ? 59.148 27.512 19.574 1.00 16.41 284 GLY B O 1
ATOM 5301 N N . HIS B 1 255 ? 61.386 27.715 19.366 1.00 15.62 285 HIS B N 1
ATOM 5302 C CA . HIS B 1 255 ? 61.434 27.282 17.974 1.00 16.94 285 HIS B CA 1
ATOM 5303 C C . HIS B 1 255 ? 61.534 25.766 17.870 1.00 14.80 285 HIS B C 1
ATOM 5304 O O . HIS B 1 255 ? 61.996 25.084 18.790 1.00 14.41 285 HIS B O 1
ATOM 5311 N N . ALA B 1 256 ? 61.158 25.257 16.704 1.00 15.68 286 ALA B N 1
ATOM 5312 C CA . ALA B 1 256 ? 61.276 23.839 16.366 1.00 16.10 286 ALA B CA 1
ATOM 5313 C C . ALA B 1 256 ? 62.676 23.438 15.918 1.00 17.78 286 ALA B C 1
ATOM 5314 O O . ALA B 1 256 ? 63.334 24.119 15.091 1.00 17.04 286 ALA B O 1
ATOM 5316 N N . VAL B 1 257 ? 63.114 22.292 16.439 1.00 16.99 287 VAL B N 1
ATOM 5317 C CA . VAL B 1 257 ? 64.247 21.563 15.878 1.00 17.54 287 VAL B CA 1
ATOM 5318 C C . VAL B 1 257 ? 63.778 20.145 15.526 1.00 19.03 287 VAL B C 1
ATOM 5319 O O . VAL B 1 257 ? 62.726 19.688 15.980 1.00 17.33 287 VAL B O 1
ATOM 5323 N N . VAL B 1 258 ? 64.550 19.434 14.722 1.00 17.21 288 VAL B N 1
ATOM 5324 C CA . VAL B 1 258 ? 64.225 18.037 14.473 1.00 18.84 288 VAL B CA 1
ATOM 5325 C C . VAL B 1 258 ? 65.253 17.108 15.101 1.00 18.27 288 VAL B C 1
ATOM 5326 O O . VAL B 1 258 ? 66.451 17.366 15.080 1.00 18.52 288 VAL B O 1
ATOM 5330 N N . VAL B 1 259 ? 64.753 16.040 15.696 1.00 16.49 289 VAL B N 1
ATOM 5331 C CA . VAL B 1 259 ? 65.568 14.974 16.269 1.00 17.05 289 VAL B CA 1
ATOM 5332 C C . VAL B 1 259 ? 65.239 13.674 15.513 1.00 16.90 289 VAL B C 1
ATOM 5333 O O . VAL B 1 259 ? 64.059 13.280 15.452 1.00 16.73 289 VAL B O 1
ATOM 5337 N N . PRO B 1 260 ? 66.265 13.006 14.929 1.00 15.67 290 PRO B N 1
ATOM 5338 C CA . PRO B 1 260 ? 66.021 11.765 14.224 1.00 17.09 290 PRO B CA 1
ATOM 5339 C C . PRO B 1 260 ? 65.708 10.638 15.197 1.00 16.14 290 PRO B C 1
ATOM 5340 O O . PRO B 1 260 ? 66.353 10.529 16.234 1.00 18.26 290 PRO B O 1
ATOM 5344 N N . VAL B 1 261 ? 64.701 9.842 14.862 1.00 16.05 291 VAL B N 1
ATOM 5345 C CA . VAL B 1 261 ? 64.233 8.752 15.721 1.00 16.19 291 VAL B CA 1
ATOM 5346 C C . VAL B 1 261 ? 64.150 7.483 14.908 1.00 17.74 291 VAL B C 1
ATOM 5347 O O . VAL B 1 261 ? 63.539 7.468 13.824 1.00 16.73 291 VAL B O 1
ATOM 5351 N N . LEU B 1 262 ? 64.725 6.412 15.437 1.00 17.63 292 LEU B N 1
ATOM 5352 C CA . LEU B 1 262 ? 64.699 5.107 14.762 1.00 19.42 292 LEU B CA 1
ATOM 5353 C C . LEU B 1 262 ? 63.486 4.295 15.196 1.00 18.39 292 LEU B C 1
ATOM 5354 O O . LEU B 1 262 ? 63.261 4.065 16.398 1.00 21.64 292 LEU B O 1
ATOM 5359 N N . LEU B 1 263 ? 62.664 3.900 14.230 1.00 16.44 293 LEU B N 1
ATOM 5360 C CA . LEU B 1 263 ? 61.548 3.020 14.489 1.00 18.17 293 LEU B CA 1
ATOM 5361 C C . LEU B 1 263 ? 61.745 1.719 13.692 1.00 20.97 293 LEU B C 1
ATOM 5362 O O . LEU B 1 263 ? 62.625 1.625 12.859 1.00 23.91 293 LEU B O 1
ATOM 5367 N N . THR B 1 264 ? 60.923 0.725 13.966 1.00 22.51 294 THR B N 1
ATOM 5368 C CA . THR B 1 264 ? 60.919 -0.509 13.192 1.00 23.98 294 THR B CA 1
ATOM 5369 C C . THR B 1 264 ? 60.023 -0.371 11.964 1.00 23.52 294 THR B C 1
ATOM 5370 O O . THR B 1 264 ? 59.176 0.539 11.879 1.00 22.15 294 THR B O 1
ATOM 5374 N N . SER B 1 265 ? 60.152 -1.306 11.026 1.00 24.24 295 SER B N 1
ATOM 5375 C CA . SER B 1 265 ? 59.274 -1.304 9.852 1.00 25.61 295 SER B CA 1
ATOM 5376 C C . SER B 1 265 ? 57.856 -1.729 10.250 1.00 22.83 295 SER B C 1
ATOM 5377 O O . SER B 1 265 ? 56.940 -1.569 9.485 1.00 26.02 295 SER B O 1
ATOM 5380 N N . GLY B 1 266 ? 57.691 -2.308 11.427 1.00 22.60 296 GLY B N 1
ATOM 5381 C CA . GLY B 1 266 ? 56.356 -2.568 11.967 1.00 19.74 296 GLY B CA 1
ATOM 5382 C C . GLY B 1 266 ? 55.652 -1.300 12.477 1.00 21.34 296 GLY B C 1
ATOM 5383 O O . GLY B 1 266 ? 54.433 -1.270 12.545 1.00 19.80 296 GLY B O 1
ATOM 5384 N N . GLU B 1 267 ? 56.418 -0.246 12.787 1.00 17.39 297 GLU B N 1
ATOM 5385 C CA . GLU B 1 267 ? 55.894 0.997 13.395 1.00 17.96 297 GLU B CA 1
ATOM 5386 C C . GLU B 1 267 ? 55.732 2.134 12.408 1.00 16.72 297 GLU B C 1
ATOM 5387 O O . GLU B 1 267 ? 54.987 3.064 12.662 1.00 15.62 297 GLU B O 1
ATOM 5393 N N . ALA B 1 268 ? 56.438 2.077 11.278 1.00 15.33 298 ALA B N 1
ATOM 5394 C CA . ALA B 1 268 ? 56.418 3.147 10.315 1.00 15.48 298 ALA B CA 1
ATOM 5395 C C . ALA B 1 268 ? 56.692 2.602 8.906 1.00 16.62 298 ALA B C 1
ATOM 5396 O O . ALA B 1 268 ? 57.466 1.661 8.736 1.00 17.21 298 ALA B O 1
ATOM 5398 N N . ALA B 1 269 ? 56.011 3.167 7.926 1.00 16.80 299 ALA B N 1
ATOM 5399 C CA . ALA B 1 269 ? 56.244 2.869 6.514 1.00 16.82 299 ALA B CA 1
ATOM 5400 C C . ALA B 1 269 ? 56.221 4.157 5.731 1.00 17.66 299 ALA B C 1
ATOM 5401 O O . ALA B 1 269 ? 55.567 5.131 6.122 1.00 16.33 299 ALA B O 1
ATOM 5403 N N . GLN B 1 270 ? 56.906 4.151 4.600 1.00 18.34 300 GLN B N 1
ATOM 5404 C CA . GLN B 1 270 ? 56.827 5.271 3.689 1.00 19.62 300 GLN B CA 1
ATOM 5405 C C . GLN B 1 270 ? 55.382 5.427 3.240 1.00 19.30 300 GLN B C 1
ATOM 5406 O O . GLN B 1 270 ? 54.707 4.446 2.915 1.00 19.46 300 GLN B O 1
ATOM 5412 N N . LYS B 1 271 ? 54.904 6.668 3.248 1.00 16.29 301 LYS B N 1
ATOM 5413 C CA . LYS B 1 271 ? 53.547 6.983 2.860 1.00 17.91 301 LYS B CA 1
ATOM 5414 C C . LYS B 1 271 ? 53.505 7.180 1.344 1.00 17.93 301 LYS B C 1
ATOM 5415 O O . LYS B 1 271 ? 54.380 7.831 0.779 1.00 17.30 301 LYS B O 1
ATOM 5421 N N . PRO B 1 272 ? 52.472 6.654 0.669 1.00 17.18 302 PRO B N 1
ATOM 5422 C CA . PRO B 1 272 ? 51.315 5.903 1.166 1.00 17.85 302 PRO B CA 1
ATOM 5423 C C . PRO B 1 272 ? 51.599 4.420 1.170 1.00 18.02 302 PRO B C 1
ATOM 5424 O O . PRO B 1 272 ? 52.366 3.907 0.309 1.00 16.62 302 PRO B O 1
ATOM 5428 N N . VAL B 1 273 ? 50.992 3.756 2.148 1.00 18.39 303 VAL B N 1
ATOM 5429 C CA . VAL B 1 273 ? 50.912 2.316 2.209 1.00 16.99 303 VAL B CA 1
ATOM 5430 C C . VAL B 1 273 ? 49.944 1.912 1.096 1.00 18.59 303 VAL B C 1
ATOM 5431 O O . VAL B 1 273 ? 48.944 2.583 0.870 1.00 16.12 303 VAL B O 1
ATOM 5435 N N . PRO B 1 274 ? 50.226 0.819 0.381 1.00 17.38 304 PRO B N 1
ATOM 5436 C CA . PRO B 1 274 ? 49.231 0.441 -0.630 1.00 18.19 304 PRO B CA 1
ATOM 5437 C C . PRO B 1 274 ? 47.856 0.152 -0.073 1.00 17.73 304 PRO B C 1
ATOM 5438 O O . PRO B 1 274 ? 47.711 -0.552 0.932 1.00 17.36 304 PRO B O 1
ATOM 5442 N N . LEU B 1 275 ? 46.850 0.617 -0.788 1.00 16.08 305 LEU B N 1
ATOM 5443 C CA . LEU B 1 275 ? 45.489 0.525 -0.331 1.00 18.66 305 LEU B CA 1
ATOM 5444 C C . LEU B 1 275 ? 44.866 -0.826 -0.764 1.00 19.29 305 LEU B C 1
ATOM 5445 O O . LEU B 1 275 ? 44.425 -1.011 -1.910 1.00 18.58 305 LEU B O 1
ATOM 5450 N N . THR B 1 276 ? 44.851 -1.762 0.171 1.00 16.60 306 THR B N 1
ATOM 5451 C CA . THR B 1 276 ? 44.276 -3.089 -0.029 1.00 16.02 306 THR B CA 1
ATOM 5452 C C . THR B 1 276 ? 43.433 -3.370 1.208 1.00 15.49 306 THR B C 1
ATOM 5453 O O . THR B 1 276 ? 43.658 -2.784 2.253 1.00 15.78 306 THR B O 1
ATOM 5457 N N . PRO B 1 277 ? 42.471 -4.280 1.112 1.00 15.03 307 PRO B N 1
ATOM 5458 C CA . PRO B 1 277 ? 41.732 -4.648 2.312 1.00 13.65 307 PRO B CA 1
ATOM 5459 C C . PRO B 1 277 ? 42.595 -5.254 3.404 1.00 14.41 307 PRO B C 1
ATOM 5460 O O . PRO B 1 277 ? 42.353 -4.986 4.573 1.00 14.92 307 PRO B O 1
ATOM 5464 N N . GLY B 1 278 ? 43.584 -6.057 3.032 1.00 16.03 308 GLY B N 1
ATOM 5465 C CA . GLY B 1 278 ? 44.518 -6.647 4.002 1.00 15.15 308 GLY B CA 1
ATOM 5466 C C . GLY B 1 278 ? 45.329 -5.597 4.752 1.00 14.09 308 GLY B C 1
ATOM 5467 O O . GLY B 1 278 ? 45.550 -5.702 5.953 1.00 14.17 308 GLY B O 1
ATOM 5468 N N . ASN B 1 279 ? 45.832 -4.607 4.016 1.00 15.83 309 ASN B N 1
ATOM 5469 C CA . ASN B 1 279 ? 46.597 -3.530 4.641 1.00 15.73 309 ASN B CA 1
ATOM 5470 C C . ASN B 1 279 ? 45.701 -2.698 5.553 1.00 16.00 309 ASN B C 1
ATOM 5471 O O . ASN B 1 279 ? 46.081 -2.381 6.693 1.00 15.65 309 ASN B O 1
ATOM 5484 N N . ALA B 1 281 ? 42.993 -3.795 7.038 1.00 16.85 311 ALA B N 1
ATOM 5485 C CA . ALA B 1 281 ? 42.610 -4.622 8.181 1.00 14.45 311 ALA B CA 1
ATOM 5486 C C . ALA B 1 281 ? 43.677 -4.620 9.262 1.00 13.65 311 ALA B C 1
ATOM 5487 O O . ALA B 1 281 ? 43.357 -4.661 10.475 1.00 14.88 311 ALA B O 1
ATOM 5489 N N . GLU B 1 282 ? 44.938 -4.620 8.840 1.00 15.84 312 GLU B N 1
ATOM 5490 C CA . GLU B 1 282 ? 46.033 -4.707 9.802 1.00 18.67 312 GLU B CA 1
ATOM 5491 C C . GLU B 1 282 ? 46.074 -3.462 10.678 1.00 19.36 312 GLU B C 1
ATOM 5492 O O . GLU B 1 282 ? 46.321 -3.547 11.877 1.00 17.24 312 GLU B O 1
ATOM 5498 N N . LEU B 1 283 ? 45.835 -2.299 10.061 1.00 18.87 313 LEU B N 1
ATOM 5499 C CA . LEU B 1 283 ? 45.797 -1.047 10.796 1.00 17.45 313 LEU B CA 1
ATOM 5500 C C . LEU B 1 283 ? 44.560 -0.912 11.657 1.00 16.48 313 LEU B C 1
ATOM 5501 O O . LEU B 1 283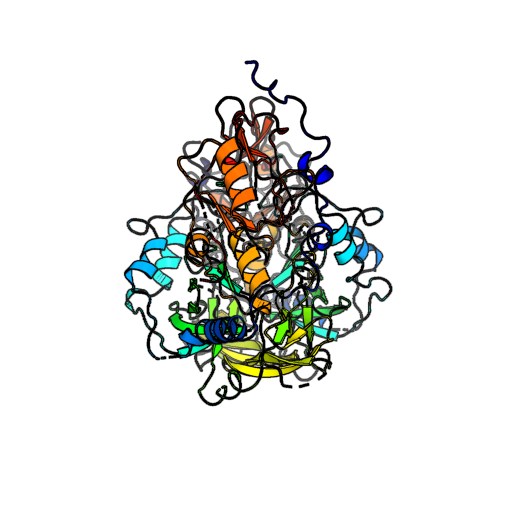 ? 44.639 -0.574 12.850 1.00 15.23 313 LEU B O 1
ATOM 5506 N N . GLY B 1 284 ? 43.402 -1.167 11.062 1.00 15.42 314 GLY B N 1
ATOM 5507 C CA . GLY B 1 284 ? 42.141 -1.154 11.785 1.00 16.01 314 GLY B CA 1
ATOM 5508 C C . GLY B 1 284 ? 42.066 -2.102 12.974 1.00 15.17 314 GLY B C 1
ATOM 5509 O O . GLY B 1 284 ? 41.500 -1.782 13.997 1.00 15.14 314 GLY B O 1
ATOM 5510 N N . ASN B 1 285 ? 42.639 -3.294 12.844 1.00 13.75 315 ASN B N 1
ATOM 5511 C CA . ASN B 1 285 ? 42.681 -4.227 13.965 1.00 13.71 315 ASN B CA 1
ATOM 5512 C C . ASN B 1 285 ? 43.436 -3.652 15.172 1.00 14.83 315 ASN B C 1
ATOM 5513 O O . ASN B 1 285 ? 43.159 -4.038 16.306 1.00 16.02 315 ASN B O 1
ATOM 5518 N N . ARG B 1 286 ? 44.409 -2.769 14.918 1.00 13.93 316 ARG B N 1
ATOM 5519 C CA . ARG B 1 286 ? 45.112 -2.074 16.002 1.00 14.82 316 ARG B CA 1
ATOM 5520 C C . ARG B 1 286 ? 44.243 -1.117 16.804 1.00 16.90 316 ARG B C 1
ATOM 5521 O O . ARG B 1 286 ? 44.542 -0.847 17.967 1.00 17.74 316 ARG B O 1
ATOM 5545 N N . GLY B 1 289 ? 38.550 -2.408 19.592 1.00 14.85 319 GLY B N 1
ATOM 5546 C CA . GLY B 1 289 ? 38.392 -2.372 21.031 1.00 15.65 319 GLY B CA 1
ATOM 5547 C C . GLY B 1 289 ? 38.864 -1.098 21.726 1.00 14.88 319 GLY B C 1
ATOM 5548 O O . GLY B 1 289 ? 38.671 -0.964 22.910 1.00 15.82 319 GLY B O 1
ATOM 5549 N N . GLN B 1 290 ? 39.439 -0.142 21.001 1.00 14.87 320 GLN B N 1
ATOM 5550 C CA . GLN B 1 290 ? 39.941 1.066 21.648 1.00 15.99 320 GLN B CA 1
ATOM 5551 C C . GLN B 1 290 ? 38.732 1.826 22.191 1.00 15.03 320 GLN B C 1
ATOM 5552 O O . GLN B 1 290 ? 37.743 1.963 21.498 1.00 13.22 320 GLN B O 1
ATOM 5558 N N . PRO B 1 291 ? 38.828 2.336 23.429 1.00 14.62 321 PRO B N 1
ATOM 5559 C CA . PRO B 1 291 ? 37.748 3.158 23.977 1.00 13.76 321 PRO B CA 1
ATOM 5560 C C . PRO B 1 291 ? 37.401 4.385 23.147 1.00 13.25 321 PRO B C 1
ATOM 5561 O O . PRO B 1 291 ? 38.259 5.019 22.543 1.00 12.90 321 PRO B O 1
ATOM 5565 N N . TYR B 1 292 ? 36.103 4.694 23.122 1.00 12.60 322 TYR B N 1
ATOM 5566 C CA . TYR B 1 292 ? 35.581 5.895 22.525 1.00 12.93 322 TYR B CA 1
ATOM 5567 C C . TYR B 1 292 ? 35.958 7.124 23.361 1.00 13.85 322 TYR B C 1
ATOM 5568 O O . TYR B 1 292 ? 35.803 7.112 24.575 1.00 15.49 322 TYR B O 1
ATOM 5577 N N . GLY B 1 293 ? 36.468 8.166 22.698 1.00 13.35 323 GLY B N 1
ATOM 5578 C CA . GLY B 1 293 ? 36.694 9.471 23.321 1.00 14.95 323 GLY B CA 1
ATOM 5579 C C . GLY B 1 293 ? 36.114 10.572 22.416 1.00 14.34 323 GLY B C 1
ATOM 5580 O O . GLY B 1 293 ? 36.518 10.733 21.265 1.00 13.65 323 GLY B O 1
ATOM 5581 N N . TRP B 1 294 ? 35.129 11.275 22.935 1.00 13.41 324 TRP B N 1
ATOM 5582 C CA . TRP B 1 294 ? 34.490 12.401 22.253 1.00 14.99 324 TRP B CA 1
ATOM 5583 C C . TRP B 1 294 ? 35.531 13.441 21.878 1.00 15.02 324 TRP B C 1
ATOM 5584 O O . TRP B 1 294 ? 36.259 13.907 22.719 1.00 13.45 324 TRP B O 1
ATOM 5595 N N . GLY B 1 295 ? 35.615 13.767 20.597 1.00 13.13 325 GLY B N 1
ATOM 5596 C CA . GLY B 1 295 ? 36.630 14.651 20.093 1.00 13.23 325 GLY B CA 1
ATOM 5597 C C . GLY B 1 295 ? 38.049 14.268 20.415 1.00 13.85 325 GLY B C 1
ATOM 5598 O O . GLY B 1 295 ? 38.976 15.115 20.469 1.00 14.28 325 GLY B O 1
ATOM 5599 N N . GLY B 1 296 ? 38.271 12.973 20.578 1.00 13.54 326 GLY B N 1
ATOM 5600 C CA . GLY B 1 296 ? 39.592 12.521 20.865 1.00 12.56 326 GLY B CA 1
ATOM 5601 C C . GLY B 1 296 ? 40.055 12.719 22.285 1.00 12.04 326 GLY B C 1
ATOM 5602 O O . GLY B 1 296 ? 41.257 12.691 22.525 1.00 13.88 326 GLY B O 1
ATOM 5603 N N . LEU B 1 297 ? 39.125 12.915 23.218 1.00 13.80 327 LEU B N 1
ATOM 5604 C CA . LEU B 1 297 ? 39.487 12.978 24.629 1.00 12.76 327 LEU B CA 1
ATOM 5605 C C . LEU B 1 297 ? 40.353 11.771 25.010 1.00 14.25 327 LEU B C 1
ATOM 5606 O O . LEU B 1 297 ? 40.125 10.655 24.494 1.00 13.64 327 LEU B O 1
ATOM 5611 N N . TYR B 1 298 ? 41.356 12.009 25.884 1.00 13.13 328 TYR B N 1
ATOM 5612 C CA . TYR B 1 298 ? 42.290 10.983 26.379 1.00 14.04 328 TYR B CA 1
ATOM 5613 C C . TYR B 1 298 ? 43.198 10.397 25.284 1.00 14.11 328 TYR B C 1
ATOM 5614 O O . TYR B 1 298 ? 43.823 9.355 25.479 1.00 15.69 328 TYR B O 1
ATOM 5623 N N . GLU B 1 299 ? 43.264 11.057 24.134 1.00 12.79 329 GLU B N 1
ATOM 5624 C CA . GLU B 1 299 ? 43.926 10.543 22.931 1.00 13.46 329 GLU B CA 1
ATOM 5625 C C . GLU B 1 299 ? 43.238 9.288 22.405 1.00 12.54 329 GLU B C 1
ATOM 5626 O O . GLU B 1 299 ? 43.842 8.502 21.722 1.00 14.24 329 GLU B O 1
ATOM 5632 N N . ASP B 1 300 ? 41.973 9.103 22.769 1.00 12.06 330 ASP B N 1
ATOM 5633 C CA . ASP B 1 300 ? 41.165 8.045 22.195 1.00 12.36 330 ASP B CA 1
ATOM 5634 C C . ASP B 1 300 ? 40.664 8.546 20.813 1.00 13.19 330 ASP B C 1
ATOM 5635 O O . ASP B 1 300 ? 41.179 9.548 20.261 1.00 13.77 330 ASP B O 1
ATOM 5640 N N . ARG B 1 301 ? 39.628 7.890 20.279 1.00 11.97 331 ARG B N 1
ATOM 5641 C CA . ARG B 1 301 ? 39.074 8.300 18.984 1.00 11.47 331 ARG B CA 1
ATOM 5642 C C . ARG B 1 301 ? 37.578 8.252 19.061 1.00 13.45 331 ARG B C 1
ATOM 5643 O O . ARG B 1 301 ? 36.994 7.552 19.913 1.00 12.53 331 ARG B O 1
ATOM 5651 N N . ASP B 1 302 ? 36.943 9.002 18.160 1.00 13.18 332 ASP B N 1
ATOM 5652 C CA . ASP B 1 302 ? 35.506 8.957 18.036 1.00 12.62 332 ASP B CA 1
ATOM 5653 C C . ASP B 1 302 ? 35.182 8.379 16.626 1.00 12.24 332 ASP B C 1
ATOM 5654 O O . ASP B 1 302 ? 36.065 7.870 15.947 1.00 12.25 332 ASP B O 1
ATOM 5659 N N . CYS B 1 303 ? 33.925 8.453 16.190 1.00 13.05 333 CYS B N 1
ATOM 5660 C CA . CYS B 1 303 ? 33.535 7.783 14.959 1.00 10.70 333 CYS B CA 1
ATOM 5661 C C . CYS B 1 303 ? 34.342 8.323 13.775 1.00 13.40 333 CYS B C 1
ATOM 5662 O O . CYS B 1 303 ? 34.845 7.552 13.000 1.00 13.46 333 CYS B O 1
ATOM 5665 N N . SER B 1 304 ? 34.472 9.640 13.677 1.00 12.12 334 SER B N 1
ATOM 5666 C CA . SER B 1 304 ? 35.087 10.266 12.534 1.00 12.25 334 SER B CA 1
ATOM 5667 C C . SER B 1 304 ? 36.628 10.279 12.637 1.00 12.32 334 SER B C 1
ATOM 5668 O O . SER B 1 304 ? 37.320 10.158 11.603 1.00 13.91 334 SER B O 1
ATOM 5671 N N . SER B 1 305 ? 37.210 10.431 13.842 1.00 11.41 335 SER B N 1
ATOM 5672 C CA . SER B 1 305 ? 38.659 10.414 13.907 1.00 14.14 335 SER B CA 1
ATOM 5673 C C . SER B 1 305 ? 39.176 9.012 13.645 1.00 13.41 335 SER B C 1
ATOM 5674 O O . SER B 1 305 ? 40.276 8.844 13.105 1.00 13.95 335 SER B O 1
ATOM 5677 N N . THR B 1 306 ? 38.356 8.016 13.951 1.00 11.88 336 THR B N 1
ATOM 5678 C CA . THR B 1 306 ? 38.668 6.617 13.603 1.00 11.86 336 THR B CA 1
ATOM 5679 C C . THR B 1 306 ? 38.900 6.481 12.106 1.00 12.81 336 THR B C 1
ATOM 5680 O O . THR B 1 306 ? 39.943 6.000 11.700 1.00 14.17 336 THR B O 1
ATOM 5684 N N . LEU B 1 307 ? 37.975 6.994 11.322 1.00 12.21 337 LEU B N 1
ATOM 5685 C CA . LEU B 1 307 ? 38.022 6.854 9.859 1.00 12.83 337 LEU B CA 1
ATOM 5686 C C . LEU B 1 307 ? 39.123 7.687 9.252 1.00 13.11 337 LEU B C 1
ATOM 5687 O O . LEU B 1 307 ? 39.842 7.202 8.363 1.00 14.49 337 LEU B O 1
ATOM 5692 N N . ARG B 1 308 ? 39.281 8.933 9.710 1.00 12.85 338 ARG B N 1
ATOM 5693 C CA . ARG B 1 308 ? 40.337 9.790 9.205 1.00 12.72 338 ARG B CA 1
ATOM 5694 C C . ARG B 1 308 ? 41.706 9.161 9.455 1.00 13.43 338 ARG B C 1
ATOM 5695 O O . ARG B 1 308 ? 42.561 9.085 8.538 1.00 14.78 338 ARG B O 1
ATOM 5703 N N . ASP B 1 309 ? 41.943 8.701 10.690 1.00 13.61 339 ASP B N 1
ATOM 5704 C CA . ASP B 1 309 ? 43.244 8.145 11.016 1.00 13.65 339 ASP B CA 1
ATOM 5705 C C . ASP B 1 309 ? 43.498 6.811 10.285 1.00 13.77 339 ASP B C 1
ATOM 5706 O O . ASP B 1 309 ? 44.633 6.522 9.887 1.00 14.20 339 ASP B O 1
ATOM 5711 N N . LEU B 1 310 ? 42.453 6.001 10.116 1.00 13.02 340 LEU B N 1
ATOM 5712 C CA . LEU B 1 310 ? 42.575 4.757 9.353 1.00 12.65 340 LEU B CA 1
ATOM 5713 C C . LEU B 1 310 ? 42.981 5.007 7.902 1.00 15.70 340 LEU B C 1
ATOM 5714 O O . LEU B 1 310 ? 43.789 4.279 7.371 1.00 14.48 340 LEU B O 1
ATOM 5719 N N . PHE B 1 311 ? 42.444 6.051 7.267 1.00 14.74 341 PHE B N 1
ATOM 5720 C CA . PHE B 1 311 ? 42.756 6.288 5.863 1.00 11.78 341 PHE B CA 1
ATOM 5721 C C . PHE B 1 311 ? 44.030 7.079 5.638 1.00 13.45 341 PHE B C 1
ATOM 5722 O O . PHE B 1 311 ? 44.513 7.058 4.534 1.00 14.17 341 PHE B O 1
ATOM 5730 N N . THR B 1 312 ? 44.559 7.750 6.664 1.00 13.44 342 THR B N 1
ATOM 5731 C CA . THR B 1 312 ? 45.753 8.594 6.508 1.00 13.27 342 THR B CA 1
ATOM 5732 C C . THR B 1 312 ? 46.939 7.832 5.983 1.00 13.83 342 THR B C 1
ATOM 5733 O O . THR B 1 312 ? 47.597 8.306 5.054 1.00 15.50 342 THR B O 1
ATOM 5737 N N . PRO B 1 313 ? 47.248 6.647 6.554 1.00 14.73 343 PRO B N 1
ATOM 5738 C CA . PRO B 1 313 ? 48.441 5.962 6.027 1.00 14.67 343 PRO B CA 1
ATOM 5739 C C . PRO B 1 313 ? 48.387 5.635 4.516 1.00 13.90 343 PRO B C 1
ATOM 5740 O O . PRO B 1 313 ? 49.423 5.481 3.893 1.00 15.81 343 PRO B O 1
ATOM 5744 N N . PHE B 1 314 ? 47.178 5.570 3.951 1.00 14.25 344 PHE B N 1
ATOM 5745 C CA . PHE B 1 314 ? 46.965 5.266 2.533 1.00 14.72 344 PHE B CA 1
ATOM 5746 C C . PHE B 1 314 ? 46.906 6.537 1.665 1.00 15.20 344 PHE B C 1
ATOM 5747 O O . PHE B 1 314 ? 46.840 6.470 0.442 1.00 17.52 344 PHE B O 1
ATOM 5755 N N . GLY B 1 315 ? 46.976 7.682 2.321 1.00 13.62 345 GLY B N 1
ATOM 5756 C CA . GLY B 1 315 ? 46.937 8.989 1.650 1.00 15.33 345 GLY B CA 1
ATOM 5757 C C . GLY B 1 315 ? 45.561 9.462 1.193 1.00 13.73 345 GLY B C 1
ATOM 5758 O O . GLY B 1 315 ? 45.477 10.320 0.328 1.00 15.73 345 GLY B O 1
ATOM 5759 N N . LEU B 1 316 ? 44.474 8.889 1.713 1.00 14.56 346 LEU B N 1
ATOM 5760 C CA . LEU B 1 316 ? 43.140 9.373 1.368 1.00 14.78 346 LEU B CA 1
ATOM 5761 C C . LEU B 1 316 ? 42.676 10.354 2.455 1.00 15.31 346 LEU B C 1
ATOM 5762 O O . LEU B 1 316 ? 42.449 9.972 3.582 1.00 14.53 346 LEU B 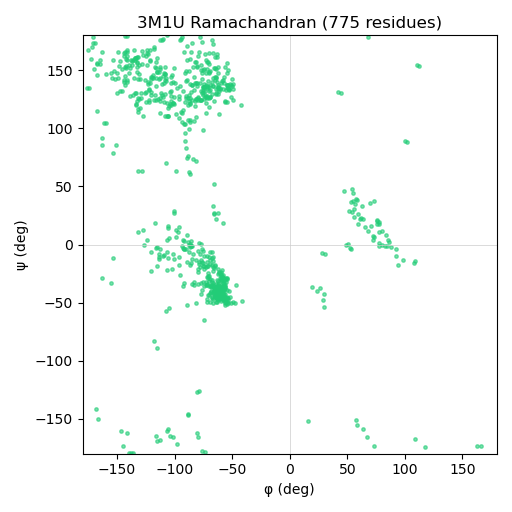O 1
ATOM 5767 N N . TRP B 1 317 ? 42.616 11.637 2.113 1.00 13.91 347 TRP B N 1
ATOM 5768 C CA . TRP B 1 317 ? 42.299 12.692 3.065 1.00 14.84 347 TRP B CA 1
ATOM 5769 C C . TRP B 1 317 ? 40.826 12.659 3.397 1.00 15.16 347 TRP B C 1
ATOM 5770 O O . TRP B 1 317 ? 39.982 12.707 2.483 1.00 17.66 347 TRP B O 1
ATOM 5781 N N . LEU B 1 318 ? 40.505 12.611 4.682 1.00 15.03 348 LEU B N 1
ATOM 5782 C CA . LEU B 1 318 ? 39.152 12.850 5.139 1.00 14.99 348 LEU B CA 1
ATOM 5783 C C . LEU B 1 318 ? 39.141 14.040 6.101 1.00 15.55 348 LEU B C 1
ATOM 5784 O O . LEU B 1 318 ? 40.059 14.187 6.948 1.00 15.32 348 LEU B O 1
ATOM 5789 N N . PRO B 1 319 ? 38.082 14.868 6.023 1.00 14.79 349 PRO B N 1
ATOM 5790 C CA . PRO B 1 319 ? 37.881 15.928 7.015 1.00 16.58 349 PRO B CA 1
ATOM 5791 C C . PRO B 1 319 ? 37.584 15.366 8.403 1.00 15.73 349 PRO B C 1
ATOM 5792 O O . PRO B 1 319 ? 37.377 14.160 8.550 1.00 15.27 349 PRO B O 1
ATOM 5796 N N . ARG B 1 320 ? 37.544 16.238 9.400 1.00 15.61 350 ARG B N 1
ATOM 5797 C CA . ARG B 1 320 ? 37.424 15.807 10.769 1.00 14.52 350 ARG B CA 1
ATOM 5798 C C . ARG B 1 320 ? 36.032 15.360 11.172 1.00 15.56 350 ARG B C 1
ATOM 5799 O O . ARG B 1 320 ? 35.931 14.428 11.940 1.00 17.46 350 ARG B O 1
ATOM 5807 N N . ASN B 1 321 ? 34.986 16.030 10.711 1.00 14.37 351 ASN B N 1
ATOM 5808 C CA A ASN B 1 321 ? 33.663 15.724 11.236 0.50 15.65 351 ASN B CA 1
ATOM 5809 C CA B ASN B 1 321 ? 33.601 15.823 11.182 0.50 16.37 351 ASN B CA 1
ATOM 5810 C C . ASN B 1 321 ? 32.835 14.788 10.358 1.00 14.87 351 ASN B C 1
ATOM 5811 O O . ASN B 1 321 ? 32.978 14.731 9.135 1.00 14.64 351 ASN B O 1
ATOM 5820 N N . SER B 1 322 ? 31.987 14.003 11.011 1.00 13.88 352 SER B N 1
ATOM 5821 C CA . SER B 1 322 ? 31.220 12.952 10.343 1.00 15.18 352 SER B CA 1
ATOM 5822 C C . SER B 1 322 ? 30.392 13.447 9.111 1.00 15.06 352 SER B C 1
ATOM 5823 O O . SER B 1 322 ? 30.412 12.848 8.013 1.00 14.19 352 SER B O 1
ATOM 5826 N N . ALA B 1 323 ? 29.707 14.563 9.292 1.00 14.77 353 ALA B N 1
ATOM 5827 C CA . ALA B 1 323 ? 28.859 15.115 8.226 1.00 16.95 353 ALA B CA 1
ATOM 5828 C C . ALA B 1 323 ? 29.701 15.546 7.029 1.00 15.71 353 ALA B C 1
ATOM 5829 O O . ALA B 1 323 ? 29.319 15.325 5.896 1.00 20.34 353 ALA B O 1
ATOM 5831 N N . SER B 1 324 ? 30.887 16.104 7.269 1.00 16.13 354 SER B N 1
ATOM 5832 C CA . SER B 1 324 ? 31.829 16.401 6.163 1.00 17.16 354 SER B CA 1
ATOM 5833 C C . SER B 1 324 ? 32.375 15.164 5.456 1.00 17.08 354 SER B C 1
ATOM 5834 O O . SER B 1 324 ? 32.515 15.141 4.222 1.00 16.83 354 SER B O 1
ATOM 5837 N N . GLN B 1 325 ? 32.670 14.118 6.229 1.00 15.70 355 GLN B N 1
ATOM 5838 C CA . GLN B 1 325 ? 33.195 12.882 5.656 1.00 15.99 355 GLN B CA 1
ATOM 5839 C C . GLN B 1 325 ? 32.173 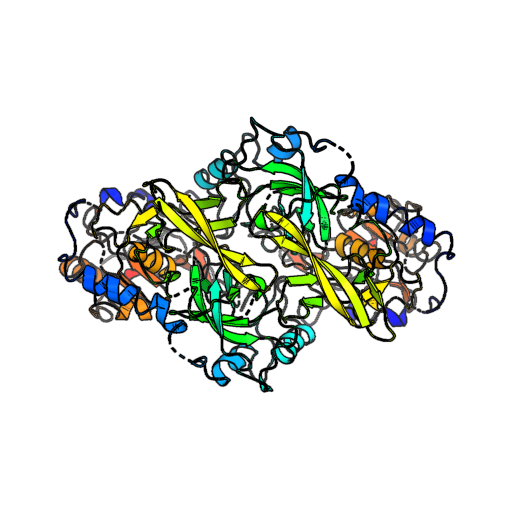12.233 4.738 1.00 15.14 355 GLN B C 1
ATOM 5840 O O . GLN B 1 325 ? 32.526 11.698 3.679 1.00 15.81 355 GLN B O 1
ATOM 5846 N N . ALA B 1 326 ? 30.909 12.324 5.129 1.00 14.51 356 ALA B N 1
ATOM 5847 C CA . ALA B 1 326 ? 29.817 11.825 4.289 1.00 16.11 356 ALA B CA 1
ATOM 5848 C C . ALA B 1 326 ? 29.772 12.515 2.920 1.00 15.92 356 ALA B C 1
ATOM 5849 O O . ALA B 1 326 ? 29.202 11.952 1.985 1.00 16.97 356 ALA B O 1
ATOM 5851 N N . LYS B 1 327 ? 30.283 13.741 2.818 1.00 15.68 357 LYS B N 1
ATOM 5852 C CA . LYS B 1 327 ? 30.261 14.485 1.541 1.00 16.96 357 LYS B CA 1
ATOM 5853 C C . LYS B 1 327 ? 31.448 14.193 0.644 1.00 17.87 357 LYS B C 1
ATOM 5854 O O . LYS B 1 327 ? 31.465 14.615 -0.514 1.00 16.83 357 LYS B O 1
ATOM 5860 N N A ALA B 1 328 ? 32.373 13.372 1.142 0.50 16.27 358 ALA B N 1
ATOM 5861 N N B ALA B 1 328 ? 32.480 13.551 1.173 0.50 17.30 358 ALA B N 1
ATOM 5862 C CA A ALA B 1 328 ? 33.504 12.873 0.364 0.50 15.08 358 ALA B CA 1
ATOM 5863 C CA B ALA B 1 328 ? 33.790 13.634 0.532 0.50 17.48 358 ALA B CA 1
ATOM 5864 C C A ALA B 1 328 ? 33.093 11.767 -0.581 0.50 16.01 358 ALA B C 1
ATOM 5865 C C B ALA B 1 328 ? 33.968 12.747 -0.696 0.50 16.01 358 ALA B C 1
ATOM 5866 O O A ALA B 1 328 ? 32.090 11.085 -0.383 0.50 16.61 358 ALA B O 1
ATOM 5867 O O B ALA B 1 328 ? 34.834 13.061 -1.533 0.50 19.06 358 ALA B O 1
ATOM 5870 N N A GLY B 1 329 ? 33.903 11.585 -1.611 0.50 17.17 359 GLY B N 1
ATOM 5871 N N B GLY B 1 329 ? 33.183 11.662 -0.816 0.50 17.18 359 GLY B N 1
ATOM 5872 C CA A GLY B 1 329 ? 33.655 10.586 -2.595 0.50 18.79 359 GLY B CA 1
ATOM 5873 C CA B GLY B 1 329 ? 33.266 10.722 -1.965 0.50 17.86 359 GLY B CA 1
ATOM 5874 C C A GLY B 1 329 ? 32.285 10.737 -3.219 0.50 20.42 359 GLY B C 1
ATOM 5875 C C B GLY B 1 329 ? 32.052 10.722 -2.919 0.50 20.19 359 GLY B C 1
ATOM 5876 O O A GLY B 1 329 ? 31.740 11.841 -3.382 0.50 20.50 359 GLY B O 1
ATOM 5877 O O B GLY B 1 329 ? 31.380 11.755 -3.041 0.50 20.93 359 GLY B O 1
ATOM 5878 N N . ARG B 1 330 ? 31.758 9.598 -3.596 1.00 19.60 360 ARG B N 1
ATOM 5879 C CA . ARG B 1 330 ? 30.547 9.508 -4.426 1.00 19.96 360 ARG B CA 1
ATOM 5880 C C . ARG B 1 330 ? 29.381 9.144 -3.515 1.00 19.59 360 ARG B C 1
ATOM 5881 O O . ARG B 1 330 ? 29.381 8.062 -2.895 1.00 17.38 360 ARG B O 1
ATOM 5889 N N . TYR B 1 331 ? 28.407 10.046 -3.438 1.00 18.93 361 TYR B N 1
ATOM 5890 C CA . TYR B 1 331 ? 27.258 9.903 -2.549 1.00 19.22 361 TYR B CA 1
ATOM 5891 C C . TYR B 1 331 ? 26.177 9.032 -3.151 1.00 21.65 361 TYR B C 1
ATOM 5892 O O . TYR B 1 331 ? 25.903 9.109 -4.360 1.00 22.57 361 TYR B O 1
ATOM 5901 N N . VAL B 1 332 ? 25.507 8.259 -2.306 1.00 16.57 362 VAL B N 1
ATOM 5902 C CA . VAL B 1 332 ? 24.287 7.571 -2.709 1.00 16.40 362 VAL B CA 1
ATOM 5903 C C . VAL B 1 332 ? 23.299 7.873 -1.608 1.00 20.08 362 VAL B C 1
ATOM 5904 O O . VAL B 1 332 ? 23.515 7.490 -0.443 1.00 17.26 362 VAL B O 1
ATOM 5908 N N . ASP B 1 333 ? 22.255 8.624 -1.936 1.00 19.22 363 ASP B N 1
ATOM 5909 C CA . ASP B 1 333 ? 21.214 8.965 -0.970 1.00 21.00 363 ASP B CA 1
ATOM 5910 C C . ASP B 1 333 ? 20.339 7.713 -0.772 1.00 20.76 363 ASP B C 1
ATOM 5911 O O . ASP B 1 333 ? 19.946 7.072 -1.732 1.00 22.07 363 ASP B O 1
ATOM 5916 N N . ILE B 1 334 ? 20.061 7.391 0.482 1.00 18.26 364 ILE B N 1
ATOM 5917 C CA . ILE B 1 334 ? 19.181 6.292 0.845 1.00 17.23 364 ILE B CA 1
ATOM 5918 C C . ILE B 1 334 ? 18.144 6.741 1.893 1.00 18.52 364 ILE B C 1
ATOM 5919 O O . ILE B 1 334 ? 17.424 5.914 2.428 1.00 22.68 364 ILE B O 1
ATOM 5924 N N . ALA B 1 335 ? 18.039 8.048 2.156 1.00 18.43 365 ALA B N 1
ATOM 5925 C CA . ALA B 1 335 ? 17.313 8.554 3.339 1.00 18.70 365 ALA B CA 1
ATOM 5926 C C . ALA B 1 335 ? 15.865 8.134 3.481 1.00 21.69 365 ALA B C 1
ATOM 5927 O O . ALA B 1 335 ? 15.417 7.856 4.593 1.00 23.21 365 ALA B O 1
ATOM 5929 N N . LYS B 1 336 ? 15.156 8.075 2.365 1.00 21.39 366 LYS B N 1
ATOM 5930 C CA . LYS B 1 336 ? 13.721 7.851 2.395 1.00 23.89 366 LYS B CA 1
ATOM 5931 C C . LYS B 1 336 ? 13.338 6.368 2.287 1.00 23.91 366 LYS B C 1
ATOM 5932 O O . LYS B 1 336 ? 12.157 6.035 2.384 1.00 22.25 366 LYS B O 1
ATOM 5935 N N . LEU B 1 337 ? 14.311 5.479 2.112 1.00 20.13 367 LEU B N 1
ATOM 5936 C CA . LEU B 1 337 ? 14.014 4.045 1.991 1.00 19.35 367 LEU B CA 1
ATOM 5937 C C . LEU B 1 337 ? 13.593 3.393 3.299 1.00 18.01 367 LEU B C 1
ATOM 5938 O O . LEU B 1 337 ? 14.066 3.771 4.376 1.00 20.07 367 LEU B O 1
ATOM 5943 N N . ASP B 1 338 ? 12.710 2.394 3.186 1.00 18.79 368 ASP B N 1
ATOM 5944 C CA . ASP B 1 338 ? 12.405 1.450 4.286 1.00 19.18 368 ASP B CA 1
ATOM 5945 C C . ASP B 1 338 ? 13.719 0.854 4.749 1.00 17.21 368 ASP B C 1
ATOM 5946 O O . ASP B 1 338 ? 14.661 0.694 3.938 1.00 13.98 368 ASP B O 1
ATOM 5951 N N . ALA B 1 339 ? 13.796 0.499 6.026 1.00 15.74 369 ALA B N 1
ATOM 5952 C CA . ALA B 1 339 ? 15.058 0.013 6.592 1.00 17.27 369 ALA B CA 1
ATOM 5953 C C . ALA B 1 339 ? 15.622 -1.190 5.820 1.00 16.45 369 ALA B C 1
ATOM 5954 O O . ALA B 1 339 ? 16.798 -1.171 5.453 1.00 15.89 369 ALA B O 1
ATOM 5956 N N . ASP B 1 340 ? 14.794 -2.185 5.520 1.00 16.09 370 ASP B N 1
ATOM 5957 C CA . ASP B 1 340 ? 15.306 -3.356 4.806 1.00 18.13 370 ASP B CA 1
ATOM 5958 C C . ASP B 1 340 ? 15.727 -2.991 3.371 1.00 16.85 370 ASP B C 1
ATOM 5959 O O . ASP B 1 340 ? 16.676 -3.569 2.823 1.00 17.28 370 ASP B O 1
ATOM 5964 N N . ASP B 1 341 ? 15.031 -2.019 2.776 1.00 17.30 371 ASP B N 1
ATOM 5965 C CA . ASP B 1 341 ? 15.420 -1.541 1.437 1.00 17.94 371 ASP B CA 1
ATOM 5966 C C . ASP B 1 341 ? 16.754 -0.810 1.532 1.00 15.39 371 ASP B C 1
ATOM 5967 O O . ASP B 1 341 ? 17.550 -0.902 0.591 1.00 14.83 371 ASP B O 1
ATOM 5972 N N . LYS B 1 342 ? 17.009 -0.093 2.646 1.00 14.13 372 LYS B N 1
ATOM 5973 C CA . LYS B 1 342 ? 18.282 0.588 2.836 1.00 16.88 372 LYS B CA 1
ATOM 5974 C C . LYS B 1 342 ? 19.441 -0.417 2.899 1.00 16.09 372 LYS B C 1
ATOM 5975 O O . LYS B 1 342 ? 20.476 -0.255 2.247 1.00 15.06 372 LYS B O 1
ATOM 5981 N N . GLU B 1 343 ? 19.270 -1.437 3.732 1.00 15.35 373 GLU B N 1
ATOM 5982 C CA . GLU B 1 343 ? 20.268 -2.497 3.874 1.00 16.05 373 GLU B CA 1
ATOM 5983 C C . GLU B 1 343 ? 20.511 -3.163 2.520 1.00 14.73 373 GLU B C 1
ATOM 5984 O O . GLU B 1 343 ? 21.666 -3.397 2.137 1.00 15.06 373 GLU B O 1
ATOM 5990 N N . ALA B 1 344 ? 19.425 -3.449 1.788 1.00 14.92 374 ALA B N 1
ATOM 5991 C CA . ALA B 1 344 ? 19.559 -4.034 0.426 1.00 15.06 374 ALA B CA 1
ATOM 5992 C C . ALA B 1 344 ? 20.371 -3.143 -0.543 1.00 15.38 374 ALA B C 1
ATOM 5993 O O . ALA B 1 344 ? 21.178 -3.638 -1.355 1.00 15.77 374 ALA B O 1
ATOM 5995 N N . ARG B 1 345 ? 20.143 -1.841 -0.474 1.00 15.58 375 ARG B N 1
ATOM 5996 C CA A ARG B 1 345 ? 20.857 -0.912 -1.347 0.50 15.51 375 ARG B CA 1
ATOM 5997 C CA B ARG B 1 345 ? 20.852 -0.880 -1.320 0.50 15.67 375 ARG B CA 1
ATOM 5998 C C . ARG B 1 345 ? 22.334 -0.816 -0.954 1.00 17.68 375 ARG B C 1
ATOM 5999 O O . ARG B 1 345 ? 23.181 -0.692 -1.819 1.00 15.30 375 ARG B O 1
ATOM 6014 N N . ILE B 1 346 ? 22.629 -0.865 0.355 1.00 15.65 376 ILE B N 1
ATOM 6015 C CA . ILE B 1 346 ? 24.012 -0.858 0.832 1.00 15.66 376 ILE B CA 1
ATOM 6016 C C . ILE B 1 346 ? 24.715 -2.109 0.288 1.00 16.47 376 ILE B C 1
ATOM 6017 O O . ILE B 1 346 ? 25.830 -2.042 -0.229 1.00 17.68 376 ILE B O 1
ATOM 6022 N N . VAL B 1 347 ? 24.026 -3.233 0.376 1.00 16.34 377 VAL B N 1
ATOM 6023 C CA . VAL B 1 347 ? 24.517 -4.504 -0.122 1.00 20.01 377 VAL B CA 1
ATOM 6024 C C . VAL B 1 347 ? 24.720 -4.476 -1.638 1.00 20.09 377 VAL B C 1
ATOM 6025 O O . VAL B 1 347 ? 25.730 -4.944 -2.128 1.00 20.10 377 VAL B O 1
ATOM 6029 N N . ALA B 1 348 ? 23.797 -3.879 -2.375 1.00 19.41 378 ALA B N 1
ATOM 6030 C CA . ALA B 1 348 ? 23.895 -3.860 -3.841 1.00 20.91 378 ALA B CA 1
ATOM 6031 C C . ALA B 1 348 ? 24.947 -2.886 -4.354 1.00 20.31 378 ALA B C 1
ATOM 6032 O O . ALA B 1 348 ? 25.604 -3.165 -5.348 1.00 23.24 378 ALA B O 1
ATOM 6034 N N . GLU B 1 349 ? 25.111 -1.752 -3.695 1.00 18.02 379 GLU B N 1
ATOM 6035 C CA . GLU B 1 349 ? 25.932 -0.672 -4.236 1.00 18.57 379 GLU B CA 1
ATOM 6036 C C . GLU B 1 349 ? 27.186 -0.328 -3.447 1.00 17.24 379 GLU B C 1
ATOM 6037 O O . GLU B 1 349 ? 28.095 0.290 -3.996 1.00 18.81 379 GLU B O 1
ATOM 6043 N N . GLY B 1 350 ? 27.238 -0.745 -2.190 1.00 17.45 380 GLY B N 1
ATOM 6044 C CA . GLY B 1 350 ? 28.362 -0.465 -1.331 1.00 14.04 380 GLY B CA 1
ATOM 6045 C C . GLY B 1 350 ? 29.590 -1.189 -1.832 1.00 13.27 380 GLY B C 1
ATOM 6046 O O . GLY B 1 350 ? 29.499 -2.336 -2.303 1.00 13.73 380 GLY B O 1
ATOM 6047 N N . VAL B 1 351 ? 30.735 -0.527 -1.692 1.00 13.29 381 VAL B N 1
ATOM 6048 C CA . VAL B 1 351 ? 32.010 -1.082 -2.077 1.00 11.42 381 VAL B CA 1
ATOM 6049 C C . VAL B 1 351 ? 32.754 -1.385 -0.785 1.00 13.41 381 VAL B C 1
ATOM 6050 O O . VAL B 1 351 ? 33.184 -0.476 -0.080 1.00 14.37 381 VAL B O 1
ATOM 6054 N N . PRO B 1 352 ? 32.929 -2.674 -0.472 1.00 13.92 382 PRO B N 1
ATOM 6055 C CA . PRO B 1 352 ? 33.612 -3.042 0.754 1.00 14.44 382 PRO B CA 1
ATOM 6056 C C . PRO B 1 352 ? 34.979 -2.377 0.934 1.00 12.69 382 PRO B C 1
ATOM 6057 O O . PRO B 1 352 ? 35.768 -2.313 -0.003 1.00 15.29 382 PRO B O 1
ATOM 6061 N N . PHE B 1 353 ? 35.196 -1.865 2.150 1.00 13.00 383 PHE B N 1
ATOM 6062 C CA . PHE B 1 353 ? 36.400 -1.213 2.620 1.00 12.58 383 PHE B CA 1
ATOM 6063 C C . PHE B 1 353 ? 36.592 0.187 2.038 1.00 14.98 383 PHE B C 1
ATOM 6064 O O . PHE B 1 353 ? 37.593 0.847 2.331 1.00 16.41 383 PHE B O 1
ATOM 6080 N N . THR B 1 355 ? 33.497 2.385 1.522 1.00 13.21 385 THR B N 1
ATOM 6081 C CA . THR B 1 355 ? 32.224 3.048 1.613 1.00 13.75 385 THR B CA 1
ATOM 6082 C C . THR B 1 355 ? 31.963 3.460 3.043 1.00 13.08 385 THR B C 1
ATOM 6083 O O . THR B 1 355 ? 32.078 2.643 3.956 1.00 15.26 385 THR B O 1
ATOM 6087 N N . LEU B 1 356 ? 31.580 4.721 3.237 1.00 12.66 386 LEU B N 1
ATOM 6088 C CA . LEU B 1 356 ? 31.142 5.192 4.545 1.00 12.75 386 LEU B CA 1
ATOM 6089 C C . LEU B 1 356 ? 29.633 5.236 4.613 1.00 14.99 386 LEU B C 1
ATOM 6090 O O . LEU B 1 356 ? 28.968 5.585 3.637 1.00 13.96 386 LEU B O 1
ATOM 6095 N N . LEU B 1 357 ? 29.081 4.813 5.748 1.00 13.05 387 LEU B N 1
ATOM 6096 C CA . LEU B 1 357 ? 27.647 4.839 5.994 1.00 13.97 387 LEU B CA 1
ATOM 6097 C C . LEU B 1 357 ? 27.377 5.900 7.033 1.00 14.46 387 LEU B C 1
ATOM 6098 O O . LEU B 1 357 ? 27.996 5.921 8.125 1.00 13.17 387 LEU B O 1
ATOM 6103 N N . TRP B 1 358 ? 26.463 6.802 6.699 1.00 12.27 388 TRP B N 1
ATOM 6104 C CA . TRP B 1 358 ? 26.261 8.003 7.485 1.00 13.26 388 TRP B CA 1
ATOM 6105 C C . TRP B 1 358 ? 24.843 8.199 7.957 1.00 13.88 388 TRP B C 1
ATOM 6106 O O . TRP B 1 358 ? 23.868 8.083 7.183 1.00 12.44 388 TRP B O 1
ATOM 6117 N N . LEU B 1 359 ? 24.737 8.479 9.253 1.00 13.46 389 LEU B N 1
ATOM 6118 C CA . LEU B 1 359 ? 23.510 8.985 9.868 1.00 14.22 389 LEU B CA 1
ATOM 6119 C C . LEU B 1 359 ? 23.903 10.233 10.633 1.00 17.49 389 LEU B C 1
ATOM 6120 O O . LEU B 1 359 ? 25.094 10.444 10.897 1.00 15.60 389 LEU B O 1
ATOM 6125 N N . ARG B 1 360 ? 22.943 11.077 11.000 1.00 17.83 390 ARG B N 1
ATOM 6126 C CA A ARG B 1 360 ? 23.292 12.285 11.732 0.50 18.57 390 ARG B CA 1
ATOM 6127 C CA B ARG B 1 360 ? 23.278 12.285 11.732 0.50 18.46 390 ARG B CA 1
ATOM 6128 C C . ARG B 1 360 ? 23.937 11.890 13.056 1.00 18.01 390 ARG B C 1
ATOM 6129 O O . ARG B 1 360 ? 23.351 11.136 13.848 1.00 19.60 390 ARG B O 1
ATOM 6134 N N . GLY B 1 361 ? 25.163 12.374 13.260 1.00 13.89 391 GLY B N 1
ATOM 6135 C CA . GLY B 1 361 ? 25.942 12.127 14.452 1.00 16.03 391 GLY B CA 1
ATOM 6136 C C . GLY B 1 361 ? 26.774 10.842 14.471 1.00 15.56 391 GLY B C 1
ATOM 6137 O O . GLY B 1 361 ? 27.402 10.541 15.464 1.00 17.20 391 GLY B O 1
ATOM 6138 N N . HIS B 1 362 ? 26.771 10.068 13.391 1.00 13.48 392 HIS B N 1
ATOM 6139 C CA . HIS B 1 362 ? 27.588 8.833 13.388 1.00 13.95 392 HIS B CA 1
ATOM 6140 C C . HIS B 1 362 ? 27.969 8.430 11.990 1.00 15.08 392 HIS B C 1
ATOM 6141 O O . HIS B 1 362 ? 27.163 8.491 11.066 1.00 16.52 392 HIS B O 1
ATOM 6148 N N . ILE B 1 363 ? 29.172 7.917 11.854 1.00 14.09 393 ILE B N 1
ATOM 6149 C CA . ILE B 1 363 ? 29.638 7.442 10.575 1.00 15.08 393 ILE B CA 1
ATOM 6150 C C . ILE B 1 363 ? 30.424 6.145 10.768 1.00 12.49 393 ILE B C 1
ATOM 6151 O O . ILE B 1 363 ? 31.092 5.970 11.791 1.00 13.77 393 ILE B O 1
ATOM 6156 N N . THR B 1 364 ? 30.351 5.257 9.776 1.00 13.11 394 THR B N 1
ATOM 6157 C CA . THR B 1 364 ? 30.941 3.911 9.882 1.00 12.53 394 THR B CA 1
ATOM 6158 C C . THR B 1 364 ? 31.573 3.509 8.547 1.00 13.13 394 THR B C 1
ATOM 6159 O O . THR B 1 364 ? 31.294 4.113 7.500 1.00 14.37 394 THR B O 1
ATOM 6163 N N . LEU B 1 365 ? 32.452 2.508 8.595 1.00 12.70 395 LEU B N 1
ATOM 6164 C CA . LEU B 1 365 ? 33.030 1.909 7.397 1.00 12.25 395 LEU B CA 1
ATOM 6165 C C . LEU B 1 365 ? 32.371 0.550 7.074 1.00 13.54 395 LEU B C 1
ATOM 6166 O O . LEU B 1 365 ? 32.452 -0.403 7.856 1.00 11.69 395 LEU B O 1
ATOM 6171 N N . TYR B 1 366 ? 31.831 0.453 5.870 1.00 13.12 396 TYR B N 1
ATOM 6172 C CA . TYR B 1 366 ? 31.210 -0.758 5.356 1.00 12.32 396 TYR B CA 1
ATOM 6173 C C . TYR B 1 366 ? 32.291 -1.726 4.940 1.00 12.91 396 TYR B C 1
ATOM 6174 O O . TYR B 1 366 ? 33.232 -1.369 4.224 1.00 12.99 396 TYR B O 1
ATOM 6183 N N . LEU B 1 367 ? 32.157 -2.971 5.377 1.00 11.61 397 LEU B N 1
ATOM 6184 C CA . LEU B 1 367 ? 33.212 -3.983 5.166 1.00 12.78 397 LEU B CA 1
ATOM 6185 C C . LEU B 1 367 ? 32.815 -5.066 4.173 1.00 14.32 397 LEU B C 1
ATOM 6186 O O . LEU B 1 367 ? 33.645 -5.920 3.802 1.00 15.70 397 LEU B O 1
ATOM 6191 N N . GLY B 1 368 ? 31.536 -5.083 3.790 1.00 15.70 398 GLY B N 1
ATOM 6192 C CA . GLY B 1 368 ? 30.994 -6.143 2.934 1.00 16.97 398 GLY B CA 1
ATOM 6193 C C . GLY B 1 368 ? 29.928 -6.900 3.681 1.00 14.83 398 GLY B C 1
ATOM 6194 O O . GLY B 1 368 ? 29.550 -6.523 4.796 1.00 15.02 398 GLY B O 1
ATOM 6195 N N . LEU B 1 369 ? 29.444 -7.966 3.055 1.00 13.65 399 LEU B N 1
ATOM 6196 C CA . LEU B 1 369 ? 28.493 -8.865 3.652 1.00 11.01 399 LEU B CA 1
ATOM 6197 C C . LEU B 1 369 ? 29.215 -9.905 4.477 1.00 13.92 399 LEU B C 1
ATOM 6198 O O . LEU B 1 369 ? 30.206 -10.477 4.031 1.00 15.00 399 LEU B O 1
ATOM 6203 N N . HIS B 1 370 ? 28.667 -10.187 5.653 1.00 13.68 400 HIS B N 1
ATOM 6204 C CA . HIS B 1 370 ? 29.119 -11.295 6.483 1.00 13.85 400 HIS B CA 1
ATOM 6205 C C . HIS B 1 370 ? 27.897 -12.086 6.870 1.00 15.88 400 HIS B C 1
ATOM 6206 O O . HIS B 1 370 ? 26.983 -11.557 7.562 1.00 16.78 400 HIS B O 1
ATOM 6213 N N . GLU B 1 371 ? 27.872 -13.339 6.429 1.00 16.37 401 GLU B N 1
ATOM 6214 C CA . GLU B 1 371 ? 26.746 -14.222 6.684 1.00 17.71 401 GLU B CA 1
ATOM 6215 C C . GLU B 1 371 ? 25.410 -13.536 6.384 1.00 16.79 401 GLU B C 1
ATOM 6216 O O . GLU B 1 371 ? 24.446 -13.607 7.157 1.00 20.11 401 GLU B O 1
ATOM 6222 N N . GLY B 1 372 ? 25.377 -12.877 5.235 1.00 18.79 402 GLY B N 1
ATOM 6223 C CA . GLY B 1 372 ? 24.149 -12.308 4.721 1.00 19.40 402 GLY B CA 1
ATOM 6224 C C . GLY B 1 372 ? 23.772 -10.932 5.235 1.00 20.02 402 GLY B C 1
ATOM 6225 O O . GLY B 1 372 ? 22.727 -10.406 4.824 1.00 19.01 402 GLY B O 1
ATOM 6226 N N . GLN B 1 373 ? 24.579 -10.349 6.131 1.00 16.28 403 GLN B N 1
ATOM 6227 C CA . GLN B 1 373 ? 24.276 -9.042 6.682 1.00 16.74 403 GLN B CA 1
ATOM 6228 C C . GLN B 1 373 ? 25.397 -8.060 6.378 1.00 16.44 403 GLN B C 1
ATOM 6229 O O . GLN B 1 373 ? 26.572 -8.418 6.417 1.00 15.36 403 GLN B O 1
ATOM 6235 N N . ALA B 1 374 ? 25.042 -6.801 6.134 1.00 14.02 404 ALA B N 1
ATOM 6236 C CA . ALA B 1 374 ? 26.071 -5.777 5.969 1.00 13.50 404 ALA B CA 1
ATOM 6237 C C . ALA B 1 374 ? 26.832 -5.636 7.281 1.00 13.24 404 ALA B C 1
ATOM 6238 O O . ALA B 1 374 ? 26.221 -5.592 8.323 1.00 16.94 404 ALA B O 1
ATOM 6240 N N . ALA B 1 375 ? 28.165 -5.602 7.198 1.00 10.88 405 ALA B N 1
ATOM 6241 C CA . ALA B 1 375 ? 29.035 -5.448 8.323 1.00 11.47 405 ALA B CA 1
ATOM 6242 C C . ALA B 1 375 ? 29.729 -4.110 8.241 1.00 11.68 405 ALA B C 1
ATOM 6243 O O . ALA B 1 375 ? 30.074 -3.614 7.164 1.00 13.45 405 ALA B O 1
ATOM 6253 N N . PHE B 1 377 ? 32.547 -1.369 10.448 1.00 13.72 407 PHE B N 1
ATOM 6254 C CA . PHE B 1 377 ? 33.537 -1.036 11.483 1.00 12.85 407 PHE B CA 1
ATOM 6255 C C . PHE B 1 377 ? 33.302 0.408 11.927 1.00 12.14 407 PHE B C 1
ATOM 6256 O O . PHE B 1 377 ? 33.164 1.313 11.099 1.00 11.69 407 PHE B O 1
ATOM 6264 N N . HIS B 1 378 ? 33.255 0.620 13.235 1.00 12.99 408 HIS B N 1
ATOM 6265 C CA . HIS B 1 378 ? 33.010 1.980 13.763 1.00 11.40 408 HIS B CA 1
ATOM 6266 C C . HIS B 1 378 ? 33.349 2.079 15.224 1.00 15.27 408 HIS B C 1
ATOM 6267 O O . HIS B 1 378 ? 33.369 1.065 15.938 1.00 12.94 408 HIS B O 1
ATOM 6274 N N . ASN B 1 379 ? 33.646 3.285 15.667 1.00 13.43 409 ASN B N 1
ATOM 6275 C CA . ASN B 1 379 ? 33.788 3.531 17.115 1.00 14.18 409 ASN B CA 1
ATOM 6276 C C . ASN B 1 379 ? 32.572 4.361 17.540 1.00 13.04 409 ASN B C 1
ATOM 6277 O O . ASN B 1 379 ? 32.352 5.465 17.023 1.00 14.37 409 ASN B O 1
ATOM 6290 N N . TRP B 1 381 ? 29.508 5.342 20.804 1.00 13.52 411 TRP B N 1
ATOM 6291 C CA . TRP B 1 381 ? 29.184 5.416 22.212 1.00 13.91 411 TRP B CA 1
ATOM 6292 C C . TRP B 1 381 ? 28.078 4.419 22.553 1.00 15.22 411 TRP B C 1
ATOM 6293 O O . TRP B 1 381 ? 28.367 3.299 22.887 1.00 15.98 411 TRP B O 1
ATOM 6304 N N . GLY B 1 382 ? 26.812 4.807 22.447 1.00 17.00 412 GLY B N 1
ATOM 6305 C CA . GLY B 1 382 ? 25.731 3.975 22.996 1.00 16.97 412 GLY B CA 1
ATOM 6306 C C . GLY B 1 382 ? 24.498 3.946 22.127 1.00 17.33 412 GLY B C 1
ATOM 6307 O O . GLY B 1 382 ? 24.330 4.765 21.231 1.00 17.09 412 GLY B O 1
ATOM 6308 N N . ILE B 1 383 ? 23.634 2.989 22.427 1.00 18.80 413 ILE B N 1
ATOM 6309 C CA . ILE B 1 383 ? 22.301 2.903 21.873 1.00 17.22 413 ILE B CA 1
ATOM 6310 C C . ILE B 1 383 ? 21.387 3.742 22.776 1.00 18.49 413 ILE B C 1
ATOM 6311 O O . ILE B 1 383 ? 21.377 3.575 24.012 1.00 16.20 413 ILE B O 1
ATOM 6316 N N . ARG B 1 384 ? 20.631 4.644 22.160 1.00 20.31 414 ARG B N 1
ATOM 6317 C CA . ARG B 1 384 ? 19.669 5.476 22.883 1.00 21.29 414 ARG B CA 1
ATOM 6318 C C . ARG B 1 384 ? 18.549 4.585 23.352 1.00 20.29 414 ARG B C 1
ATOM 6319 O O . ARG B 1 384 ? 17.973 3.871 22.545 1.00 20.70 414 ARG B O 1
ATOM 6327 N N . THR B 1 385 ? 18.242 4.632 24.649 1.00 20.52 415 THR B N 1
ATOM 6328 C CA . THR B 1 385 ? 17.188 3.812 25.245 1.00 18.60 415 THR B CA 1
ATOM 6329 C C . THR B 1 385 ? 16.278 4.643 26.185 1.00 20.47 415 THR B C 1
ATOM 6330 O O . THR B 1 385 ? 16.665 5.706 26.673 1.00 20.20 415 THR B O 1
ATOM 6334 N N . HIS B 1 386 ? 15.085 4.130 26.452 1.00 21.55 416 HIS B N 1
ATOM 6335 C CA . HIS B 1 386 ? 14.230 4.648 27.532 1.00 24.02 416 HIS B CA 1
ATOM 6336 C C . HIS B 1 386 ? 13.727 3.442 28.297 1.00 27.56 416 HIS B C 1
ATOM 6337 O O . HIS B 1 386 ? 13.260 2.475 27.682 1.00 27.93 416 HIS B O 1
ATOM 6344 N N . ARG B 1 387 ? 13.863 3.478 29.618 1.00 28.72 417 ARG B N 1
ATOM 6345 C CA . ARG B 1 387 ? 13.322 2.418 30.496 1.00 33.31 417 ARG B CA 1
ATOM 6346 C C . ARG B 1 387 ? 12.755 3.020 31.780 1.00 30.87 417 ARG B C 1
ATOM 6347 O O . ARG B 1 387 ? 13.306 3.988 32.314 1.00 31.20 417 ARG B O 1
ATOM 6355 N N . GLY B 1 388 ? 11.621 2.491 32.241 1.00 32.07 418 GLY B N 1
ATOM 6356 C CA . GLY B 1 388 ? 10.947 3.021 33.423 1.00 28.43 418 GLY B CA 1
ATOM 6357 C C . GLY B 1 388 ? 10.643 4.494 33.294 1.00 29.40 418 GLY B C 1
ATOM 6358 O O . GLY B 1 388 ? 10.519 5.203 34.314 1.00 29.91 418 GLY B O 1
ATOM 6359 N N . GLY B 1 389 ? 10.554 4.968 32.042 1.00 25.49 419 GLY B N 1
ATOM 6360 C CA . GLY B 1 389 ? 10.280 6.365 31.773 1.00 25.67 419 GLY B CA 1
ATOM 6361 C C . GLY B 1 389 ? 11.468 7.291 31.896 1.00 28.95 419 GLY B C 1
ATOM 6362 O O . GLY B 1 389 ? 11.287 8.521 31.871 1.00 30.88 419 GLY B O 1
ATOM 6363 N N . VAL B 1 390 ? 12.669 6.714 31.996 1.00 25.50 420 VAL B N 1
ATOM 6364 C CA . VAL B 1 390 ? 13.916 7.486 32.071 1.00 26.06 420 VAL B CA 1
ATOM 6365 C C . VAL B 1 390 ? 14.908 7.109 30.934 1.00 24.69 420 VAL B C 1
ATOM 6366 O O . VAL B 1 390 ? 15.156 5.930 30.660 1.00 21.82 420 VAL B O 1
ATOM 6370 N N . GLU B 1 391 ? 15.449 8.155 30.304 1.00 25.34 421 GLU B N 1
ATOM 6371 C CA . GLU B 1 391 ? 16.363 8.082 29.172 1.00 24.64 421 GLU B CA 1
ATOM 6372 C C . GLU B 1 391 ? 17.682 7.459 29.580 1.00 22.92 421 GLU B C 1
ATOM 6373 O O . GLU B 1 391 ? 18.212 7.793 30.645 1.00 21.05 421 GLU B O 1
ATOM 6379 N N . GLY B 1 392 ? 18.191 6.554 28.741 1.00 21.40 422 GLY B N 1
ATOM 6380 C CA . GLY B 1 392 ? 19.487 5.934 28.976 1.00 19.47 422 GLY B CA 1
ATOM 6381 C C . GLY B 1 392 ? 20.331 5.807 27.731 1.00 18.36 422 GLY B C 1
ATOM 6382 O O . GLY B 1 392 ? 19.934 6.213 26.627 1.00 17.37 422 GLY B O 1
ATOM 6383 N N . ARG B 1 393 ? 21.513 5.236 27.937 1.00 16.65 423 ARG B N 1
ATOM 6384 C CA . ARG B 1 393 ? 22.405 4.836 26.861 1.00 17.05 423 ARG B CA 1
ATOM 6385 C C . ARG B 1 393 ? 22.895 3.454 27.198 1.00 16.67 423 ARG B C 1
ATOM 6386 O O . ARG B 1 393 ? 23.425 3.242 28.295 1.00 19.89 423 ARG B O 1
ATOM 6394 N N . TYR B 1 394 ? 22.800 2.545 26.247 1.00 16.51 424 TYR B N 1
ATOM 6395 C CA . TYR B 1 394 ? 23.454 1.239 26.346 1.00 15.43 424 TYR B CA 1
ATOM 6396 C C . TYR B 1 394 ? 24.810 1.333 25.654 1.00 18.18 424 TYR B C 1
ATOM 6397 O O . TYR B 1 394 ? 24.887 1.353 24.437 1.00 19.88 424 TYR B O 1
ATOM 6406 N N . VAL B 1 395 ? 25.880 1.389 26.454 1.00 15.61 425 VAL B N 1
ATOM 6407 C CA . VAL B 1 395 ? 27.173 1.819 25.964 1.00 13.81 425 VAL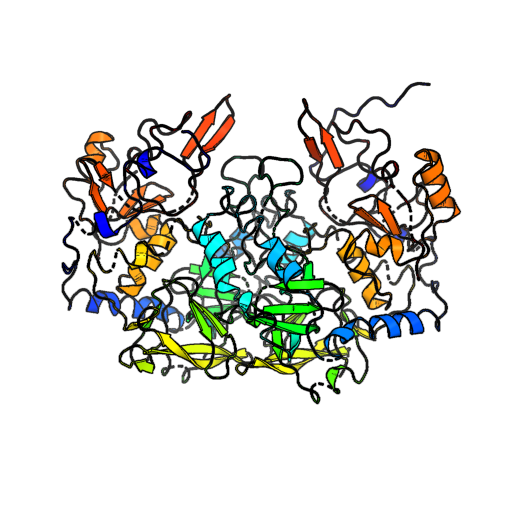 B CA 1
ATOM 6408 C C . VAL B 1 395 ? 27.982 0.645 25.453 1.00 14.06 425 VAL B C 1
ATOM 6409 O O . VAL B 1 395 ? 28.149 -0.372 26.154 1.00 14.76 425 VAL B O 1
ATOM 6413 N N . LEU B 1 396 ? 28.468 0.792 24.230 1.00 15.00 426 LEU B N 1
ATOM 6414 C CA A LEU B 1 396 ? 29.516 -0.075 23.700 0.50 14.02 426 LEU B CA 1
ATOM 6415 C CA B LEU B 1 396 ? 29.502 -0.068 23.697 0.50 13.89 426 LEU B CA 1
ATOM 6416 C C . LEU B 1 396 ? 30.841 0.673 23.854 1.00 14.07 426 LEU B C 1
ATOM 6417 O O . LEU B 1 396 ? 31.823 0.105 24.269 1.00 15.10 426 LEU B O 1
ATOM 6426 N N . GLY B 1 397 ? 30.872 1.951 23.502 1.00 13.79 427 GLY B N 1
ATOM 6427 C CA . GLY B 1 397 ? 31.994 2.796 23.891 1.00 13.34 427 GLY B CA 1
ATOM 6428 C C . GLY B 1 397 ? 33.362 2.432 23.364 1.00 13.55 427 GLY B C 1
ATOM 6429 O O . GLY B 1 397 ? 34.390 2.657 24.028 1.00 14.37 427 GLY B O 1
ATOM 6430 N N . ARG B 1 398 ? 33.400 1.890 22.163 1.00 15.48 428 ARG B N 1
ATOM 6431 C CA . ARG B 1 398 ? 34.646 1.423 21.630 1.00 11.87 428 ARG B CA 1
ATOM 6432 C C . ARG B 1 398 ? 34.544 1.026 20.191 1.00 13.72 428 ARG B C 1
ATOM 6433 O O . ARG B 1 398 ? 33.455 0.951 19.661 1.00 13.97 428 ARG B O 1
ATOM 6441 N N . ALA B 1 399 ? 35.698 0.771 19.569 1.00 14.97 429 ALA B N 1
ATOM 6442 C CA . ALA B 1 399 ? 35.747 0.354 18.168 1.00 13.75 429 ALA B CA 1
ATOM 6443 C C . ALA B 1 399 ? 35.295 -1.120 18.046 1.00 13.59 429 ALA B C 1
ATOM 6444 O O . ALA B 1 399 ? 35.856 -2.013 18.707 1.00 13.42 429 ALA B O 1
ATOM 6446 N N . VAL B 1 400 ? 34.294 -1.348 17.199 1.00 13.50 430 VAL B N 1
ATOM 6447 C CA . VAL B 1 400 ? 33.627 -2.649 17.042 1.00 10.87 430 VAL B CA 1
ATOM 6448 C C . VAL B 1 400 ? 33.242 -2.878 15.600 1.00 11.43 430 VAL B C 1
ATOM 6449 O O . VAL B 1 400 ? 33.238 -1.935 14.760 1.00 11.03 430 VAL B O 1
ATOM 6453 N N . VAL B 1 401 ? 32.932 -4.140 15.314 1.00 11.76 431 VAL B N 1
ATOM 6454 C CA . VAL B 1 401 ? 32.298 -4.538 14.053 1.00 12.49 431 VAL B CA 1
ATOM 6455 C C . VAL B 1 401 ? 30.928 -5.055 14.390 1.00 14.77 431 VAL B C 1
ATOM 6456 O O . VAL B 1 401 ? 30.788 -5.943 15.238 1.00 13.92 431 VAL B O 1
ATOM 6460 N N . THR B 1 402 ? 29.908 -4.480 13.750 1.00 13.11 432 THR B N 1
ATOM 6461 C CA . THR B 1 402 ? 28.560 -4.887 13.957 1.00 12.99 432 THR B CA 1
ATOM 6462 C C . THR B 1 402 ? 27.812 -4.895 12.633 1.00 13.33 432 THR B C 1
ATOM 6463 O O . THR B 1 402 ? 28.336 -4.503 11.604 1.00 14.25 432 THR B O 1
ATOM 6467 N N . SER B 1 403 ? 26.541 -5.251 12.723 1.00 12.08 433 SER B N 1
ATOM 6468 C CA . SER B 1 403 ? 25.572 -5.054 11.672 1.00 11.69 433 SER B CA 1
ATOM 6469 C C . SER B 1 403 ? 25.155 -3.580 11.626 1.00 13.52 433 SER B C 1
ATOM 6470 O O . SER B 1 403 ? 25.651 -2.742 12.388 1.00 13.30 433 SER B O 1
ATOM 6473 N N . THR B 1 404 ? 24.229 -3.270 10.730 1.00 13.92 434 THR B N 1
ATOM 6474 C CA . THR B 1 404 ? 23.657 -1.924 10.694 1.00 14.42 434 THR B CA 1
ATOM 6475 C C . THR B 1 404 ? 22.644 -1.686 11.810 1.00 17.14 434 THR B C 1
ATOM 6476 O O . THR B 1 404 ? 22.131 -0.558 11.971 1.00 16.27 434 THR B O 1
ATOM 6480 N N . ARG B 1 405 ? 22.358 -2.734 12.589 1.00 15.19 435 ARG B N 1
ATOM 6481 C CA . ARG B 1 405 ? 21.441 -2.663 13.739 1.00 14.21 435 ARG B CA 1
ATOM 6482 C C . ARG B 1 405 ? 22.048 -3.317 15.002 1.00 17.21 435 ARG B C 1
ATOM 6483 O O . ARG B 1 405 ? 21.521 -4.318 15.511 1.00 17.10 435 ARG B O 1
ATOM 6491 N N . PRO B 1 406 ? 23.162 -2.745 15.509 1.00 15.21 436 PRO B N 1
ATOM 6492 C CA . PRO B 1 406 ? 23.820 -3.335 16.675 1.00 17.71 436 PRO B CA 1
ATOM 6493 C C . PRO B 1 406 ? 22.923 -3.362 17.896 1.00 18.33 436 PRO B C 1
ATOM 6494 O O . PRO B 1 406 ? 23.100 -4.217 18.764 1.00 19.89 436 PRO B O 1
ATOM 6498 N N . GLY B 1 407 ? 21.941 -2.478 17.969 1.00 14.81 437 GLY B N 1
ATOM 6499 C CA . GLY B 1 407 ? 21.124 -2.434 19.187 1.00 19.95 437 GLY B CA 1
ATOM 6500 C C . GLY B 1 407 ? 19.812 -3.206 19.166 1.00 21.76 437 GLY B C 1
ATOM 6501 O O . GLY B 1 407 ? 18.997 -2.999 20.026 1.00 21.99 437 GLY B O 1
ATOM 6502 N N . LEU B 1 408 ? 19.647 -4.099 18.193 1.00 21.97 438 LEU B N 1
ATOM 6503 C CA . LEU B 1 408 ? 18.394 -4.819 17.973 1.00 25.10 438 LEU B CA 1
ATOM 6504 C C . LEU B 1 408 ? 17.894 -5.489 19.256 1.00 26.67 438 LEU B C 1
ATOM 6505 O O . LEU B 1 408 ? 16.718 -5.392 19.565 1.00 28.55 438 LEU B O 1
ATOM 6510 N N . ASP B 1 409 ? 18.811 -6.146 19.975 1.00 25.89 439 ASP B N 1
ATOM 6511 C CA . ASP B 1 409 ? 18.551 -6.878 21.237 1.00 28.32 439 ASP B CA 1
ATOM 6512 C C . ASP B 1 409 ? 18.459 -6.004 22.514 1.00 28.43 439 ASP B C 1
ATOM 6513 O O . ASP B 1 409 ? 18.163 -6.513 23.607 1.00 26.86 439 ASP B O 1
ATOM 6518 N N . VAL B 1 410 ? 18.724 -4.704 22.397 1.00 24.48 440 VAL B N 1
ATOM 6519 C CA . VAL B 1 410 ? 18.862 -3.873 23.580 1.00 19.99 440 VAL B CA 1
ATOM 6520 C C . VAL B 1 410 ? 17.460 -3.422 24.000 1.00 22.20 440 VAL B C 1
ATOM 6521 O O . VAL B 1 410 ? 16.726 -2.823 23.214 1.00 22.82 440 VAL B O 1
ATOM 6525 N N . PRO B 1 411 ? 17.090 -3.702 25.240 1.00 23.69 441 PRO B N 1
ATOM 6526 C CA . PRO B 1 411 ? 15.775 -3.235 25.715 1.00 28.59 441 PRO B CA 1
ATOM 6527 C C . PRO B 1 411 ? 15.664 -1.710 25.717 1.00 28.98 441 PRO B C 1
ATOM 6528 O O . PRO B 1 411 ? 16.580 -1.024 26.133 1.00 31.09 441 PRO B O 1
ATOM 6532 N N . GLY B 1 412 ? 14.547 -1.192 25.240 1.00 29.74 442 GLY B N 1
ATOM 6533 C CA . GLY B 1 412 ? 14.297 0.226 25.286 1.00 27.97 442 GLY B CA 1
ATOM 6534 C C . GLY B 1 412 ? 14.915 0.977 24.138 1.00 26.22 442 GLY B C 1
ATOM 6535 O O . GLY B 1 412 ? 14.889 2.195 24.153 1.00 27.11 442 GLY B O 1
ATOM 6536 N N . ASN B 1 413 ? 15.460 0.281 23.137 1.00 23.61 443 ASN B N 1
ATOM 6537 C CA . ASN B 1 413 ? 16.082 0.949 21.982 1.00 25.17 443 ASN B CA 1
ATOM 6538 C C . ASN B 1 413 ? 15.062 1.916 21.391 1.00 26.16 443 ASN B C 1
ATOM 6539 O O . ASN B 1 413 ? 13.965 1.515 21.044 1.00 30.25 443 ASN B O 1
ATOM 6544 N N . ASP B 1 414 ? 15.418 3.191 21.307 1.00 25.84 444 ASP B N 1
ATOM 6545 C CA . ASP B 1 414 ? 14.507 4.219 20.822 1.00 27.77 444 ASP B CA 1
ATOM 6546 C C . ASP B 1 414 ? 14.261 4.133 19.322 1.00 30.35 444 ASP B C 1
ATOM 6547 O O . ASP B 1 414 ? 13.228 4.626 18.864 1.00 32.81 444 ASP B O 1
ATOM 6552 N N . ASN B 1 415 ? 15.237 3.609 18.570 1.00 27.94 445 ASN B N 1
ATOM 6553 C CA . ASN B 1 415 ? 15.165 3.493 17.100 1.00 27.98 445 ASN B CA 1
ATOM 6554 C C . ASN B 1 415 ? 14.510 2.157 16.726 1.00 27.10 445 ASN B C 1
ATOM 6555 O O . ASN B 1 415 ? 15.132 1.099 16.857 1.00 22.00 445 ASN B O 1
ATOM 6560 N N . ALA B 1 416 ? 13.265 2.199 16.245 1.00 27.16 446 ALA B N 1
ATOM 6561 C CA . ALA B 1 416 ? 12.537 0.963 15.923 1.00 27.26 446 ALA B CA 1
ATOM 6562 C C . ALA B 1 416 ? 13.268 0.129 14.859 1.00 27.28 446 ALA B C 1
ATOM 6563 O O . ALA B 1 416 ? 13.147 -1.090 14.825 1.00 29.66 446 ALA B O 1
ATOM 6565 N N . ASP B 1 417 ? 14.027 0.803 14.002 1.00 24.41 447 ASP B N 1
ATOM 6566 C CA . ASP B 1 417 ? 14.797 0.177 12.934 1.00 21.91 447 ASP B CA 1
ATOM 6567 C C . ASP B 1 417 ? 16.298 0.403 13.128 1.00 21.65 447 ASP B C 1
ATOM 6568 O O . ASP B 1 417 ? 17.067 0.303 12.181 1.00 20.99 447 ASP B O 1
ATOM 6573 N N . GLY B 1 418 ? 16.708 0.762 14.345 1.00 19.12 448 GLY B N 1
ATOM 6574 C CA . GLY B 1 418 ? 18.105 0.893 14.669 1.00 20.59 448 GLY B CA 1
ATOM 6575 C C . GLY B 1 418 ? 18.817 2.031 13.970 1.00 19.67 448 GLY B C 1
ATOM 6576 O O . GLY B 1 418 ? 18.191 2.906 13.352 1.00 20.61 448 GLY B O 1
ATOM 6577 N N . LEU B 1 419 ? 20.146 1.975 14.018 1.00 17.90 449 LEU B N 1
ATOM 6578 C CA . LEU B 1 419 ? 20.973 2.936 13.335 1.00 16.19 449 LEU B CA 1
ATOM 6579 C C . LEU B 1 419 ? 20.650 2.948 11.836 1.00 16.36 449 LEU B C 1
ATOM 6580 O O . LEU B 1 419 ? 20.568 4.022 11.232 1.00 14.36 449 LEU B O 1
ATOM 6585 N N . LEU B 1 420 ? 20.523 1.753 11.256 1.00 15.58 450 LEU B N 1
ATOM 6586 C CA . LEU B 1 420 ? 20.094 1.599 9.845 1.00 14.76 450 LEU B CA 1
ATOM 6587 C C . LEU B 1 420 ? 18.953 2.568 9.473 1.00 16.65 450 LEU B C 1
ATOM 6588 O O . LEU B 1 420 ? 19.011 3.265 8.454 1.00 16.02 450 LEU B O 1
ATOM 6593 N N . GLY B 1 421 ? 17.928 2.605 10.314 1.00 15.34 451 GLY B N 1
ATOM 6594 C CA . GLY B 1 421 ? 16.733 3.433 10.077 1.00 17.11 451 GLY B CA 1
ATOM 6595 C C . GLY B 1 421 ? 17.065 4.907 9.977 1.00 18.49 451 GLY B C 1
ATOM 6596 O O . GLY B 1 421 ? 16.410 5.613 9.235 1.00 17.88 451 GLY B O 1
ATOM 6597 N N . ARG B 1 422 ? 18.119 5.347 10.667 1.00 18.16 452 ARG B N 1
ATOM 6598 C CA . ARG B 1 422 ? 18.513 6.748 10.715 1.00 18.16 452 ARG B CA 1
ATOM 6599 C C . ARG B 1 422 ? 19.499 7.098 9.594 1.00 16.21 452 ARG B C 1
ATOM 6600 O O . ARG B 1 422 ? 19.795 8.282 9.360 1.00 20.21 452 ARG B O 1
ATOM 6616 N N . GLN B 1 424 ? 21.209 8.082 6.173 1.00 15.28 454 GLN B N 1
ATOM 6617 C CA . GLN B 1 424 ? 20.817 9.015 5.109 1.00 17.02 454 GLN B CA 1
ATOM 6618 C C . GLN B 1 424 ? 21.564 8.774 3.818 1.00 14.25 454 GLN B C 1
ATOM 6619 O O . GLN B 1 424 ? 21.040 9.009 2.750 1.00 15.58 454 GLN B O 1
ATOM 6625 N N . GLY B 1 425 ? 22.775 8.255 3.902 1.00 17.28 455 GLY B N 1
ATOM 6626 C CA . GLY B 1 425 ? 23.584 8.127 2.710 1.00 17.14 455 GLY B CA 1
ATOM 6627 C C . GLY B 1 425 ? 24.776 7.240 2.894 1.00 16.99 455 GLY B C 1
ATOM 6628 O O . GLY B 1 425 ? 25.186 6.936 4.018 1.00 16.90 455 GLY B O 1
ATOM 6637 N N . SER B 1 427 ? 28.824 6.999 1.199 1.00 15.92 457 SER B N 1
ATOM 6638 C CA A SER B 1 427 ? 29.877 7.751 0.539 0.50 15.82 457 SER B CA 1
ATOM 6639 C CA B SER B 1 427 ? 29.885 7.757 0.534 0.50 15.80 457 SER B CA 1
ATOM 6640 C C . SER B 1 427 ? 30.962 6.802 0.051 1.00 16.17 457 SER B C 1
ATOM 6641 O O . SER B 1 427 ? 31.693 6.216 0.854 1.00 16.24 457 SER B O 1
ATOM 6646 N N . ILE B 1 428 ? 31.045 6.622 -1.272 1.00 16.57 458 ILE B N 1
ATOM 6647 C CA . ILE B 1 428 ? 31.961 5.670 -1.859 1.00 15.81 458 ILE B CA 1
ATOM 6648 C C . ILE B 1 428 ? 33.243 6.391 -2.202 1.00 19.41 458 ILE B C 1
ATOM 6649 O O . ILE B 1 428 ? 33.254 7.248 -3.086 1.00 20.34 458 ILE B O 1
ATOM 6654 N N . LEU B 1 429 ? 34.310 6.044 -1.502 1.00 17.04 459 LEU B N 1
ATOM 6655 C CA . LEU B 1 429 ? 35.607 6.664 -1.667 1.00 18.27 459 LEU B CA 1
ATOM 6656 C C . LEU B 1 429 ? 36.388 6.111 -2.882 1.00 21.50 459 LEU B C 1
ATOM 6657 O O . LEU B 1 429 ? 36.177 4.980 -3.306 1.00 21.40 459 LEU B O 1
ATOM 6662 N N . PRO B 1 430 ? 37.284 6.924 -3.455 1.00 24.80 460 PRO B N 1
ATOM 6663 C CA . PRO B 1 430 ? 37.626 8.288 -3.122 1.00 28.51 460 PRO B CA 1
ATOM 6664 C C . PRO B 1 430 ? 36.849 9.282 -3.986 1.00 32.75 460 PRO B C 1
ATOM 6665 O O . PRO B 1 430 ? 36.102 8.888 -4.904 1.00 32.30 460 PRO B O 1
ATOM 6669 N N . GLY B 1 431 ? 37.041 10.552 -3.686 1.00 37.00 461 GLY B N 1
ATOM 6670 C CA . GLY B 1 431 ? 36.700 11.633 -4.619 1.00 42.54 461 GLY B CA 1
ATOM 6671 C C . GLY B 1 431 ? 37.951 12.267 -5.222 1.00 45.59 461 GLY B C 1
ATOM 6672 O O . GLY B 1 431 ? 38.848 12.733 -4.490 1.00 46.56 461 GLY B O 1
#

CATH classification: 3.90.1720.10

InterPro domains:
  IPR000064 Endopeptidase, NLPC/P60 domain [PF00877] (319-409)
  IPR025606 NLPC/P60, N-terminal domain [PF12912] (19-141)
  IPR026864 SH3b2-type SH3 domain [PF12914] (224-270)
  IPR027017 Uncharacterised peptidase with NlpC/P60 domain, YkfC type [PIRSF019015] (10-462)
  IPR038765 Papain-like cysteine peptidase superfamily [SSF54001] (301-411)
  IPR039439 SH3b1 domain [PF12913] (164-216)

Nearest PDB structures (foldseek):
  3m1u-assembly1_A  TM=1.001E+00  e=1.070E-86  Nitratidesulfovibrio vulgaris str. Hildenborough
  3m1u-assembly1_B  TM=9.964E-01  e=3.666E-79  Nitratidesulfovibrio vulgaris str. Hildenborough
  6sqx-assembly2_B  TM=9.085E-01  e=3.258E-29  Photobacterium damselae subsp. piscicida
  3pbi-assembly1_A  TM=6.864E-01  e=1.892E-03  Mycobacterium tuberculosis
  8aud-assembly1_A  TM=6.303E-01  e=1.560E-01  Corynebacterium glutamicum ATCC 13032